Protein AF-0000000071049515 (afdb_homodimer)

pLDDT: mean 93.73, std 7.42, range [40.44, 98.94]

Secondary structure (DSSP, 8-state):
----HHHHHHHHHHHHHHHTT--GGG---B----STT-TT-SSTT--BSSTT--BSSTT---SB-GGG-BHHHHHHHHTT-HHHHHTT-------TT-EEEEEEES-EETTEEE-SBSEEEHHHHHHHHHHHHHTT--SEEEEEEESTTGGGGTTTTS-TTSSEEEEESS-TTS--EEE----SS-SS--EEHHHHHHHHHHHHHHHTT-TTTSBHHHHHHHHHHH--SS--EEEE-GGGGGSBTHHHHS-TT------SSTT-PPPP-S-EEGGGGGGHHHHHHHHH--SHHHHHHHHHHHHHHHHHHHHHHHHHHHHHHHHHHH-----SPPPHHHHHHHHHHHHHHHHHHS--TTT-THHHHHHHHHHHHHHTT--HHHHHHHHHHH--/---THHHHHHHHHHHHHHHTT--GGG---B----STT-TT-SSTT--BSSTT--BSSTT---SB-GGG-BHHHHHHHHTT-HHHHHTT-------TT-EEEEEEES-EETTEEE-SBSEEEHHHHHHHHHHHHHTT--SEEEEEEESTTGGGGTTTTS-TTSSEEEEESS-TTS--EEE----SS-SS--EEHHHHHHHHHHHHHHHTT-TTTSBHHHHHHHHHHH--SS--EEEE-GGGGGSBTHHHHS-TT------SSTT-PPPP-S-EEGGGGGGHHHHHHHHH--SHHHHHHHHHHHHHHHHHHHHHHHHHHHHHHHHHHH-----SPPPHHHHHHHHHHHHHHHHHHS--TTT-THHHHHHHHHHHHHHTT--HHHHHHHHHHH--

Organism: Fasciola hepatica (NCBI:txid6192)

Structure (mmCIF, N/CA/C/O backbone):
data_AF-0000000071049515-model_v1
#
loop_
_entity.id
_entity.type
_entity.pdbx_description
1 polymer Hemoglobinase
#
loop_
_atom_site.group_PDB
_atom_site.id
_atom_site.type_symbol
_atom_site.label_atom_id
_atom_site.label_alt_id
_atom_site.label_comp_id
_atom_site.label_asym_id
_atom_site.label_entity_id
_atom_site.label_seq_id
_atom_site.pdbx_PDB_ins_code
_atom_site.Cartn_x
_atom_site.Cartn_y
_atom_site.Cartn_z
_atom_site.occupancy
_atom_site.B_iso_or_equiv
_atom_site.auth_seq_id
_atom_site.auth_comp_id
_atom_site.auth_asym_id
_atom_site.auth_atom_id
_atom_site.pdbx_PDB_model_num
ATOM 1 N N . MET A 1 1 ? 13.758 -16.047 2.523 1 40.81 1 MET A N 1
ATOM 2 C CA . MET A 1 1 ? 13.539 -16.094 1.081 1 40.81 1 MET A CA 1
ATOM 3 C C . MET A 1 1 ? 12.07 -16.375 0.763 1 40.81 1 MET A C 1
ATOM 5 O O . MET A 1 1 ? 11.438 -17.203 1.412 1 40.81 1 MET A O 1
ATOM 9 N N . HIS A 1 2 ? 11.359 -15.305 0.376 1 54.94 2 HIS A N 1
ATOM 10 C CA . HIS A 1 2 ? 9.945 -15.43 0.019 1 54.94 2 HIS A CA 1
ATOM 11 C C . HIS A 1 2 ? 9.68 -16.719 -0.753 1 54.94 2 HIS A C 1
ATOM 13 O O . HIS A 1 2 ? 10.617 -17.391 -1.17 1 54.94 2 HIS A O 1
ATOM 19 N N . ILE A 1 3 ? 8.336 -16.969 -0.844 1 61 3 ILE A N 1
ATOM 20 C CA . ILE A 1 3 ? 7.637 -18.078 -1.508 1 61 3 ILE A CA 1
ATOM 21 C C . ILE A 1 3 ? 8.141 -18.203 -2.943 1 61 3 ILE A C 1
ATOM 23 O O . ILE A 1 3 ? 7.703 -17.469 -3.832 1 61 3 ILE A O 1
ATOM 27 N N . SER A 1 4 ? 9.266 -19.016 -3.012 1 67.56 4 SER A N 1
ATOM 28 C CA . SER A 1 4 ? 10.023 -19.25 -4.234 1 67.56 4 SER A CA 1
ATOM 29 C C . SER A 1 4 ? 9.227 -20.109 -5.219 1 67.56 4 SER A C 1
ATOM 31 O O . SER A 1 4 ? 9.453 -20.047 -6.43 1 67.56 4 SER A O 1
ATOM 33 N N . HIS A 1 5 ? 8.258 -20.719 -4.613 1 90.19 5 HIS A N 1
ATOM 34 C CA . HIS A 1 5 ? 7.684 -21.75 -5.477 1 90.19 5 HIS A CA 1
ATOM 35 C C . HIS A 1 5 ? 6.777 -21.141 -6.539 1 90.19 5 HIS A C 1
ATOM 37 O O . 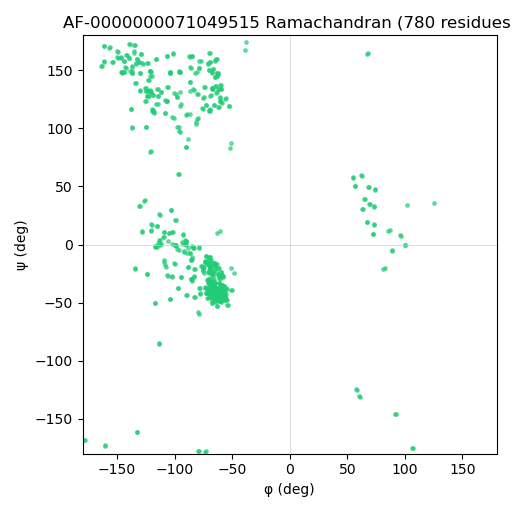HIS A 1 5 ? 6.578 -21.719 -7.605 1 90.19 5 HIS A O 1
ATOM 43 N N . PHE A 1 6 ? 6.332 -19.938 -6.371 1 93.81 6 PHE A N 1
ATOM 44 C CA . PHE A 1 6 ? 5.508 -19.281 -7.383 1 93.81 6 PHE A CA 1
ATOM 45 C C . PHE A 1 6 ? 6.328 -18.969 -8.625 1 93.81 6 PHE A C 1
ATOM 47 O O . PHE A 1 6 ? 5.867 -19.188 -9.75 1 93.81 6 PHE A O 1
ATOM 54 N N . GLN A 1 7 ? 7.527 -18.438 -8.391 1 95.75 7 GLN A N 1
ATOM 55 C CA . GLN A 1 7 ? 8.375 -18.109 -9.523 1 95.75 7 GLN A CA 1
ATOM 56 C C . GLN A 1 7 ? 8.828 -19.375 -10.258 1 95.75 7 GLN A C 1
ATOM 58 O O . GLN A 1 7 ? 8.906 -19.391 -11.484 1 95.75 7 GLN A O 1
ATOM 63 N N . ALA A 1 8 ? 9.055 -20.422 -9.5 1 97.12 8 ALA A N 1
ATOM 64 C CA . ALA A 1 8 ? 9.391 -21.703 -10.109 1 97.12 8 ALA A CA 1
ATOM 65 C C . ALA A 1 8 ? 8.234 -22.234 -10.945 1 97.12 8 ALA A C 1
ATOM 67 O O . ALA A 1 8 ? 8.445 -22.781 -12.031 1 97.12 8 ALA A O 1
ATOM 68 N N . ASP A 1 9 ? 7.082 -22.109 -10.406 1 97.88 9 ASP A N 1
ATOM 69 C CA . ASP A 1 9 ? 5.891 -22.547 -11.133 1 97.88 9 ASP A CA 1
ATOM 70 C C . ASP A 1 9 ? 5.777 -21.828 -12.477 1 97.88 9 ASP A C 1
ATOM 72 O O . ASP A 1 9 ? 5.539 -22.453 -13.5 1 97.88 9 ASP A O 1
ATOM 76 N N . VAL A 1 10 ? 5.961 -20.547 -12.477 1 98.25 10 VAL A N 1
ATOM 77 C CA . VAL A 1 10 ? 5.828 -19.75 -13.688 1 98.25 10 VAL A CA 1
ATOM 78 C C . VAL A 1 10 ? 6.93 -20.125 -14.68 1 98.25 10 VAL A C 1
ATOM 80 O O . VAL A 1 10 ? 6.676 -20.25 -15.883 1 98.25 10 VAL A O 1
ATOM 83 N N . CYS A 1 11 ? 8.102 -20.297 -14.18 1 98 11 CYS A N 1
ATOM 84 C CA . CYS A 1 11 ? 9.211 -20.688 -15.039 1 98 11 CYS A CA 1
ATOM 85 C C . CYS A 1 11 ? 8.961 -22.047 -15.664 1 98 11 CYS A C 1
ATOM 87 O O . CYS A 1 11 ? 9.234 -22.266 -16.844 1 98 11 CYS A O 1
ATOM 89 N N . HIS A 1 12 ? 8.469 -22.938 -14.859 1 97.62 12 HIS A N 1
ATOM 90 C CA . HIS A 1 12 ? 8.133 -24.266 -15.367 1 97.62 12 HIS A CA 1
ATOM 91 C C . HIS A 1 12 ? 7.062 -24.188 -16.453 1 97.62 12 HIS A C 1
ATOM 93 O O . HIS A 1 12 ? 7.176 -24.828 -17.484 1 97.62 12 HIS A O 1
ATOM 99 N N . ALA A 1 13 ? 6.078 -23.422 -16.219 1 98.25 13 ALA A N 1
ATOM 100 C CA . ALA A 1 13 ? 5.02 -23.234 -17.203 1 98.25 13 ALA A CA 1
ATOM 101 C C . ALA A 1 13 ? 5.582 -22.688 -18.516 1 98.25 13 ALA A C 1
ATOM 103 O O . ALA A 1 13 ? 5.164 -23.125 -19.594 1 98.25 13 ALA A O 1
ATOM 104 N N . TYR A 1 14 ? 6.508 -21.766 -18.422 1 98.12 14 TYR A N 1
ATOM 105 C CA . TYR A 1 14 ? 7.176 -21.219 -19.609 1 98.12 14 TYR A CA 1
ATOM 106 C C . TYR A 1 14 ? 7.805 -22.328 -20.438 1 98.12 14 TYR A C 1
ATOM 108 O O . TYR A 1 14 ? 7.629 -22.391 -21.656 1 98.12 14 TYR A O 1
ATOM 116 N N . HIS A 1 15 ? 8.5 -23.219 -19.812 1 96.75 15 HIS A N 1
ATOM 117 C CA . HIS A 1 15 ? 9.172 -24.312 -20.516 1 96.75 15 HIS A CA 1
ATOM 118 C C . HIS A 1 15 ? 8.172 -25.281 -21.125 1 96.75 15 HIS A C 1
ATOM 120 O O . HIS A 1 15 ? 8.398 -25.828 -22.203 1 96.75 15 HIS A O 1
ATOM 126 N N . VAL A 1 16 ? 7.098 -25.547 -20.359 1 96.12 16 VAL A N 1
ATOM 127 C CA . VAL A 1 16 ? 6.059 -26.422 -20.891 1 96.12 16 VAL A CA 1
ATOM 128 C C . VAL A 1 16 ? 5.543 -25.875 -22.219 1 96.12 16 VAL A C 1
ATOM 130 O O . VAL A 1 16 ? 5.434 -26.625 -23.203 1 96.12 16 VAL A O 1
ATOM 133 N N . LEU A 1 17 ? 5.277 -24.578 -22.281 1 96.69 17 LEU A N 1
ATOM 134 C CA . LEU A 1 17 ? 4.754 -23.953 -23.484 1 96.69 17 LEU A CA 1
ATOM 135 C C . LEU A 1 17 ? 5.812 -23.906 -24.578 1 96.69 17 LEU A C 1
ATOM 137 O O . LEU A 1 17 ? 5.512 -24.188 -25.75 1 96.69 17 LEU A O 1
ATOM 141 N N . ARG A 1 18 ? 7.027 -23.609 -24.203 1 95.56 18 ARG A N 1
ATOM 142 C CA . ARG A 1 18 ? 8.117 -23.547 -25.172 1 95.56 18 ARG A CA 1
ATOM 143 C C . ARG A 1 18 ? 8.367 -24.906 -25.812 1 95.56 18 ARG A C 1
ATOM 145 O O . ARG A 1 18 ? 8.539 -25 -27.031 1 95.56 18 ARG A O 1
ATOM 152 N N . GLU A 1 19 ? 8.336 -25.906 -25.016 1 93.44 19 GLU A N 1
ATOM 153 C CA . GLU A 1 19 ? 8.586 -27.266 -25.516 1 93.44 19 GLU A CA 1
ATOM 154 C C . GLU A 1 19 ? 7.465 -27.734 -26.438 1 93.44 19 GLU A C 1
ATOM 156 O O . GLU A 1 19 ? 7.664 -28.609 -27.266 1 93.44 19 GLU A O 1
ATOM 161 N N . ASN A 1 20 ? 6.348 -27.125 -26.266 1 94.06 20 ASN A N 1
ATOM 162 C CA . ASN A 1 20 ? 5.203 -27.453 -27.109 1 94.06 20 ASN A CA 1
ATOM 163 C C . ASN A 1 20 ? 5.125 -26.531 -28.328 1 94.06 20 ASN A C 1
ATOM 165 O O . ASN A 1 20 ? 4.086 -26.469 -29 1 94.06 20 ASN A O 1
ATOM 169 N N . GLY A 1 21 ? 6.184 -25.703 -28.562 1 93.38 21 GLY A N 1
ATOM 170 C CA . GLY A 1 21 ? 6.344 -25.031 -29.844 1 93.38 21 GLY A CA 1
ATOM 171 C C . GLY A 1 21 ? 5.879 -23.594 -29.828 1 93.38 21 GLY A C 1
ATOM 172 O O . GLY A 1 21 ? 5.934 -22.891 -30.844 1 93.38 21 GLY A O 1
ATOM 173 N N . ILE A 1 22 ? 5.402 -23.109 -28.75 1 95.56 22 ILE A N 1
ATOM 174 C CA . ILE A 1 22 ? 5.02 -21.703 -28.719 1 95.56 22 ILE A CA 1
ATOM 175 C C . ILE A 1 22 ? 6.27 -20.828 -28.703 1 95.56 22 ILE A C 1
ATOM 177 O O . ILE A 1 22 ? 7.121 -20.953 -27.828 1 95.56 22 ILE A O 1
ATOM 181 N N . PRO A 1 23 ? 6.441 -19.984 -29.672 1 94.81 23 PRO A N 1
ATOM 182 C CA . PRO A 1 23 ? 7.648 -19.156 -29.719 1 94.81 23 PRO A CA 1
ATOM 183 C C . PRO A 1 23 ? 7.711 -18.141 -28.578 1 94.81 23 PRO A C 1
ATOM 185 O O . PRO A 1 23 ? 6.672 -17.688 -28.094 1 94.81 23 PRO A O 1
ATOM 188 N N . PRO A 1 24 ? 8.898 -17.766 -28.156 1 95.69 24 PRO A N 1
ATOM 189 C CA . PRO A 1 24 ? 9.055 -16.844 -27.031 1 95.69 24 PRO A CA 1
ATOM 190 C C . PRO A 1 24 ? 8.375 -15.5 -27.266 1 95.69 24 PRO A C 1
ATOM 192 O O . PRO A 1 24 ? 7.922 -14.859 -26.312 1 95.69 24 PRO A O 1
ATOM 195 N N . GLU A 1 25 ? 8.227 -15.102 -28.547 1 95.56 25 GLU A N 1
ATOM 196 C CA . GLU A 1 25 ? 7.602 -13.82 -28.875 1 95.56 25 GLU A CA 1
ATOM 197 C C . GLU A 1 25 ? 6.109 -13.836 -28.562 1 95.56 25 GLU A C 1
ATOM 199 O O . GLU A 1 25 ? 5.488 -12.781 -28.422 1 95.56 25 GLU A O 1
ATOM 204 N N . ASN A 1 26 ? 5.566 -15.07 -28.453 1 96.62 26 ASN A N 1
ATOM 205 C CA . ASN A 1 26 ? 4.137 -15.195 -28.172 1 96.62 26 ASN A CA 1
ATOM 206 C C . ASN A 1 26 ? 3.875 -15.523 -26.703 1 96.62 26 ASN A C 1
ATOM 208 O O . ASN A 1 26 ? 2.781 -15.961 -26.359 1 96.62 26 ASN A O 1
ATOM 212 N N . ILE A 1 27 ? 4.883 -15.422 -25.891 1 98.06 27 ILE A N 1
ATOM 213 C CA . ILE A 1 27 ? 4.738 -15.617 -24.453 1 98.06 27 ILE A CA 1
ATOM 214 C C . ILE A 1 27 ? 5.125 -14.344 -23.703 1 98.06 27 ILE A C 1
ATOM 216 O O . ILE A 1 27 ? 6.148 -13.727 -24.016 1 98.06 27 ILE A O 1
ATOM 220 N N . ILE A 1 28 ? 4.305 -13.898 -22.859 1 98.69 28 ILE A N 1
ATOM 221 C CA . ILE A 1 28 ? 4.605 -12.781 -21.969 1 98.69 28 ILE A CA 1
ATOM 222 C C . ILE A 1 28 ? 4.789 -13.289 -20.531 1 98.69 28 ILE A C 1
ATOM 224 O O . ILE A 1 28 ? 3.838 -13.766 -19.922 1 98.69 28 ILE A O 1
ATOM 228 N N . THR A 1 29 ? 6.004 -13.18 -20.016 1 98.62 29 THR A N 1
ATOM 229 C CA . THR A 1 29 ? 6.34 -13.703 -18.703 1 98.62 29 THR A CA 1
ATOM 230 C C . THR A 1 29 ? 6.543 -12.57 -17.703 1 98.62 29 THR A C 1
ATOM 232 O O . THR A 1 29 ? 7.359 -11.68 -17.922 1 98.62 29 THR A O 1
ATOM 235 N N . MET A 1 30 ? 5.797 -12.633 -16.641 1 97.75 30 MET A N 1
ATOM 236 C CA . MET A 1 30 ? 5.922 -11.656 -15.555 1 97.75 30 MET A CA 1
ATOM 237 C C . MET A 1 30 ? 6.305 -12.344 -14.25 1 97.75 30 MET A C 1
ATOM 239 O O . MET A 1 30 ? 5.535 -13.141 -13.703 1 97.75 30 MET A O 1
ATOM 243 N N . ILE A 1 31 ? 7.461 -12.086 -13.695 1 96.44 31 ILE A N 1
ATOM 244 C CA . ILE A 1 31 ? 7.875 -12.578 -12.383 1 96.44 31 ILE A CA 1
ATOM 245 C C . ILE A 1 31 ? 8.711 -11.516 -11.672 1 96.44 31 ILE A C 1
ATOM 247 O O . ILE A 1 31 ? 9.43 -10.75 -12.32 1 96.44 31 ILE A O 1
ATOM 251 N N . TYR A 1 32 ? 8.633 -11.492 -10.414 1 92.5 32 TYR A N 1
ATOM 252 C CA . TYR A 1 32 ? 9.391 -10.5 -9.664 1 92.5 32 TYR A CA 1
ATOM 253 C C . TYR A 1 32 ? 10.891 -10.727 -9.812 1 92.5 32 TYR A C 1
ATOM 255 O O . TYR A 1 32 ? 11.68 -9.781 -9.797 1 92.5 32 TYR A O 1
ATOM 263 N N . ASP A 1 33 ? 11.391 -11.984 -9.812 1 93.25 33 ASP A N 1
ATOM 264 C CA . ASP A 1 33 ? 12.742 -12.406 -10.156 1 93.25 33 ASP A CA 1
ATOM 265 C C . ASP A 1 33 ? 13.727 -12.039 -9.055 1 93.25 33 ASP A C 1
ATOM 267 O O . ASP A 1 33 ? 14.789 -11.477 -9.32 1 93.25 33 ASP A O 1
ATOM 271 N N . ASP A 1 34 ? 13.375 -12.352 -7.848 1 88.44 34 ASP A N 1
ATOM 272 C CA . ASP A 1 34 ? 14.227 -12.016 -6.711 1 88.44 34 ASP A CA 1
ATOM 273 C C . ASP A 1 34 ? 14.781 -13.281 -6.051 1 88.44 34 ASP A C 1
ATOM 275 O O . ASP A 1 34 ? 15.523 -13.195 -5.07 1 88.44 34 ASP A O 1
ATOM 279 N N . ILE A 1 35 ? 14.508 -14.422 -6.586 1 91.62 35 ILE A N 1
ATOM 280 C CA . ILE A 1 35 ? 14.844 -15.648 -5.875 1 91.62 35 ILE A CA 1
ATOM 281 C C . ILE A 1 35 ? 16.094 -16.281 -6.496 1 91.62 35 ILE A C 1
ATOM 283 O O . ILE A 1 35 ? 17.031 -16.641 -5.785 1 91.62 35 ILE A O 1
ATOM 287 N N . ALA A 1 36 ? 16.141 -16.375 -7.785 1 92.62 36 ALA A N 1
ATOM 288 C CA . ALA A 1 36 ? 17.234 -17.078 -8.469 1 92.62 36 ALA A CA 1
ATOM 289 C C . ALA A 1 36 ? 18.578 -16.469 -8.117 1 92.62 36 ALA A C 1
ATOM 291 O O . ALA A 1 36 ? 19.562 -17.203 -7.902 1 92.62 36 ALA A O 1
ATOM 292 N N . LYS A 1 37 ? 18.641 -15.234 -7.953 1 87 37 LYS A N 1
ATOM 293 C CA . LYS A 1 37 ? 19.922 -14.562 -7.742 1 87 37 LYS A CA 1
ATOM 294 C C . LYS A 1 37 ? 20.062 -14.07 -6.305 1 87 37 LYS A C 1
ATOM 296 O O . LYS A 1 37 ? 20.969 -13.297 -5.992 1 87 37 LYS A O 1
ATOM 301 N N . ASN A 1 38 ? 19.156 -14.516 -5.516 1 87.12 38 ASN A N 1
ATOM 302 C CA . ASN A 1 38 ? 19.234 -14.172 -4.102 1 87.12 38 ASN A CA 1
ATOM 303 C C . ASN A 1 38 ? 20.469 -14.773 -3.445 1 87.12 38 ASN A C 1
ATOM 305 O O . ASN A 1 38 ? 20.844 -15.914 -3.738 1 87.12 38 ASN A O 1
ATOM 309 N N . THR A 1 39 ? 21.031 -14.016 -2.521 1 81.44 39 THR A N 1
ATOM 310 C CA . THR A 1 39 ? 22.281 -14.453 -1.883 1 81.44 39 THR A CA 1
ATOM 311 C C . THR A 1 39 ? 22.031 -15.664 -0.99 1 81.44 39 THR A C 1
ATOM 313 O O . THR A 1 39 ? 22.938 -16.438 -0.718 1 81.44 39 THR A O 1
ATOM 316 N N . GLU A 1 40 ? 20.828 -15.898 -0.577 1 81.94 40 GLU A N 1
ATOM 317 C CA . GLU A 1 40 ? 20.5 -17.016 0.308 1 81.94 40 GLU A CA 1
ATOM 318 C C . GLU A 1 40 ? 20.109 -18.25 -0.49 1 81.94 40 GLU A C 1
ATOM 320 O O . GLU A 1 40 ? 19.875 -19.328 0.085 1 81.94 40 GLU A O 1
ATOM 325 N N . ASN A 1 41 ? 20.016 -18.109 -1.799 1 89.19 41 ASN A N 1
ATOM 326 C CA . ASN A 1 41 ? 19.734 -19.266 -2.646 1 89.19 41 ASN A CA 1
ATOM 327 C C . ASN A 1 41 ? 20.922 -20.219 -2.693 1 89.19 41 ASN A C 1
ATOM 329 O O . ASN A 1 41 ? 22 -19.859 -3.191 1 89.19 41 ASN A O 1
ATOM 333 N N . PRO A 1 42 ? 20.75 -21.406 -2.193 1 91.69 42 PRO A N 1
ATOM 334 C CA . PRO A 1 42 ? 21.875 -22.344 -2.188 1 91.69 42 PRO A CA 1
ATOM 335 C C . PRO A 1 42 ? 22.312 -22.766 -3.592 1 91.69 42 PRO A C 1
ATOM 337 O O . PRO A 1 42 ? 23.391 -23.328 -3.771 1 91.69 42 PRO A O 1
ATOM 340 N N . PHE A 1 43 ? 21.484 -22.531 -4.594 1 94.75 43 PHE A N 1
ATOM 341 C CA . PHE A 1 43 ? 21.766 -22.781 -6 1 94.75 43 PHE A CA 1
ATOM 342 C C . PHE A 1 43 ? 21.672 -21.5 -6.82 1 94.75 43 PHE A C 1
ATOM 344 O O . PHE A 1 43 ? 20.672 -21.297 -7.52 1 94.75 43 PHE A O 1
ATOM 351 N N . PRO A 1 44 ? 22.75 -20.703 -6.77 1 92.94 44 PRO A N 1
ATOM 352 C CA . PRO A 1 44 ? 22.672 -19.406 -7.418 1 92.94 44 PRO A CA 1
ATOM 353 C C . PRO A 1 44 ? 22.312 -19.5 -8.898 1 92.94 44 PRO A C 1
ATOM 355 O O . PRO A 1 44 ? 22.922 -20.266 -9.641 1 92.94 44 PRO A O 1
ATOM 358 N N . GLY A 1 45 ? 21.281 -18.797 -9.234 1 94.75 45 GLY A N 1
ATOM 359 C CA . GLY A 1 45 ? 20.875 -18.688 -10.625 1 94.75 45 GLY A CA 1
ATOM 360 C C . GLY A 1 45 ? 19.953 -19.812 -11.07 1 94.75 45 GLY A C 1
ATOM 361 O O . GLY A 1 45 ? 19.719 -19.984 -12.266 1 94.75 45 GLY A O 1
ATOM 362 N N . LYS A 1 46 ? 19.469 -20.547 -10.125 1 96.62 46 LYS A N 1
ATOM 363 C CA . LYS A 1 46 ? 18.625 -21.688 -10.484 1 96.62 46 LYS A CA 1
ATOM 364 C C . LYS A 1 46 ? 17.344 -21.688 -9.664 1 96.62 46 LYS A C 1
ATOM 366 O O . LYS A 1 46 ? 17.281 -21.109 -8.578 1 96.62 46 LYS A O 1
ATOM 371 N N . LEU A 1 47 ? 16.344 -22.344 -10.195 1 96.5 47 LEU A N 1
ATOM 372 C CA . LEU A 1 47 ? 15.086 -22.641 -9.539 1 96.5 47 LEU A CA 1
ATOM 373 C C . LEU A 1 47 ? 14.656 -24.078 -9.828 1 96.5 47 LEU A C 1
ATOM 375 O O . LEU A 1 47 ? 14.906 -24.609 -10.914 1 96.5 47 LEU A O 1
ATOM 379 N N . PHE A 1 48 ? 14.023 -24.609 -8.875 1 96.19 48 PHE A N 1
ATOM 380 C CA . PHE A 1 48 ? 13.578 -25.984 -9.031 1 96.19 48 PHE A CA 1
ATOM 381 C C . PHE A 1 48 ? 12.094 -26.125 -8.68 1 96.19 48 PHE A C 1
ATOM 383 O O . PHE A 1 48 ? 11.594 -25.406 -7.809 1 96.19 48 PHE A O 1
ATOM 390 N N . ASN A 1 49 ? 11.492 -27.047 -9.375 1 96.38 49 ASN A N 1
ATOM 391 C CA . ASN A 1 49 ? 10.047 -27.172 -9.203 1 96.38 49 ASN A CA 1
ATOM 392 C C . ASN A 1 49 ? 9.68 -28.531 -8.617 1 96.38 49 ASN A C 1
ATOM 394 O O . ASN A 1 49 ? 8.5 -28.828 -8.398 1 96.38 49 ASN A O 1
ATOM 398 N N . ASP A 1 50 ? 10.641 -29.422 -8.375 1 95.88 50 ASP A N 1
ATOM 399 C CA . ASP A 1 50 ? 10.469 -30.688 -7.68 1 95.88 50 ASP A CA 1
ATOM 400 C C . ASP A 1 50 ? 11.805 -31.219 -7.164 1 95.88 50 ASP A C 1
ATOM 402 O O . ASP A 1 50 ? 12.82 -30.516 -7.215 1 95.88 50 ASP A O 1
ATOM 406 N N . TYR A 1 51 ? 11.836 -32.469 -6.605 1 95.81 51 TYR A N 1
ATOM 407 C CA . TYR A 1 51 ? 13.008 -33 -5.918 1 95.81 51 TYR A CA 1
ATOM 408 C C . TYR A 1 51 ? 14.055 -33.5 -6.914 1 95.81 51 TYR A C 1
ATOM 410 O O . TYR A 1 51 ? 15.18 -33.812 -6.527 1 95.81 51 TYR A O 1
ATOM 418 N N . GLN A 1 52 ? 13.773 -33.438 -8.195 1 94.44 52 GLN A N 1
ATOM 419 C CA . GLN A 1 52 ? 14.742 -33.844 -9.203 1 94.44 52 GLN A CA 1
ATOM 420 C C . GLN A 1 52 ? 15.727 -32.719 -9.5 1 94.44 52 GLN A C 1
ATOM 422 O O . GLN A 1 52 ? 16.781 -32.969 -10.094 1 94.44 52 GLN A O 1
ATOM 427 N N . HIS A 1 53 ? 15.367 -31.531 -9.203 1 94.69 53 HIS A N 1
ATOM 428 C CA . HIS A 1 53 ? 16.219 -30.359 -9.297 1 94.69 53 HIS A CA 1
ATOM 429 C C . HIS A 1 53 ? 16.594 -30.062 -10.742 1 94.69 53 HIS A C 1
ATOM 431 O O . HIS A 1 53 ? 17.766 -29.812 -11.047 1 94.69 53 HIS A O 1
ATOM 437 N N . LYS A 1 54 ? 15.68 -30.234 -11.602 1 95 54 LYS A N 1
ATOM 438 C CA . LYS A 1 54 ? 15.867 -29.688 -12.938 1 95 54 LYS A CA 1
ATOM 439 C C . LYS A 1 54 ? 15.672 -28.172 -12.938 1 95 54 LYS A C 1
ATOM 441 O O . LYS A 1 54 ? 14.633 -27.672 -12.492 1 95 54 LYS A O 1
ATOM 446 N N . ASP A 1 55 ? 16.625 -27.484 -13.43 1 96.69 55 ASP A N 1
ATOM 447 C CA . ASP A 1 55 ? 16.609 -26.016 -13.375 1 96.69 55 ASP A CA 1
ATOM 448 C C . ASP A 1 55 ? 15.523 -25.453 -14.289 1 96.69 55 ASP A C 1
ATOM 450 O O . ASP A 1 55 ? 15.641 -25.531 -15.516 1 96.69 55 ASP A O 1
ATOM 454 N N . VAL A 1 56 ? 14.547 -24.812 -13.695 1 97.12 56 VAL A N 1
ATOM 455 C CA . VAL A 1 56 ? 13.445 -24.281 -14.484 1 97.12 56 VAL A CA 1
ATOM 456 C C . VAL A 1 56 ? 13.68 -22.797 -14.766 1 97.12 56 VAL A C 1
ATOM 458 O O . VAL A 1 56 ? 12.898 -22.172 -15.484 1 97.12 56 VAL A O 1
ATOM 461 N N . TYR A 1 57 ? 14.719 -22.25 -14.219 1 97.25 57 TYR A N 1
ATOM 462 C CA . TYR A 1 57 ? 15.016 -20.844 -14.438 1 97.25 57 TYR A CA 1
ATOM 463 C C . TYR A 1 57 ? 15.805 -20.641 -15.719 1 97.25 57 TYR A C 1
ATOM 465 O O . TYR A 1 57 ? 15.664 -19.625 -16.391 1 97.25 57 TYR A O 1
ATOM 473 N N . ALA A 1 58 ? 16.594 -21.562 -16.094 1 97.06 58 ALA A N 1
ATOM 474 C CA . ALA A 1 58 ? 17.5 -21.453 -17.234 1 97.06 58 ALA A CA 1
ATOM 475 C C . ALA A 1 58 ? 16.719 -21.219 -18.531 1 97.06 58 ALA A C 1
ATOM 477 O O . ALA A 1 58 ? 15.797 -21.969 -18.859 1 97.06 58 ALA A O 1
ATOM 478 N N . GLY A 1 59 ? 17.062 -20.156 -19.188 1 96.75 59 GLY A N 1
ATOM 479 C CA . GLY A 1 59 ? 16.547 -19.938 -20.516 1 96.75 59 GLY A CA 1
ATOM 480 C C . GLY A 1 59 ? 15.219 -19.188 -20.531 1 96.75 59 GLY A C 1
ATOM 481 O O . GLY A 1 59 ? 14.703 -18.844 -21.594 1 96.75 59 GLY A O 1
ATOM 482 N N . VAL A 1 60 ? 14.625 -18.906 -19.406 1 97.88 60 VAL A N 1
ATOM 483 C CA . VAL A 1 60 ? 13.344 -18.203 -19.359 1 97.88 60 VAL A CA 1
ATOM 484 C C . VAL A 1 60 ? 13.531 -16.766 -19.812 1 97.88 60 VAL A C 1
ATOM 486 O O . VAL A 1 60 ? 14.445 -16.078 -19.344 1 97.88 60 VAL A O 1
ATOM 489 N N . LYS A 1 61 ? 12.727 -16.344 -20.734 1 97.88 61 LYS A N 1
ATOM 490 C CA . LYS A 1 61 ? 12.68 -14.93 -21.125 1 97.88 61 LYS A CA 1
ATOM 491 C C . LYS A 1 61 ? 11.656 -14.164 -20.297 1 97.88 61 LYS A C 1
ATOM 493 O O . LYS A 1 61 ? 10.445 -14.359 -20.453 1 97.88 61 LYS A O 1
ATOM 498 N N . ILE A 1 62 ? 12.18 -13.289 -19.469 1 97.62 62 ILE A N 1
ATOM 499 C CA . ILE A 1 62 ? 11.305 -12.531 -18.578 1 97.62 62 ILE A CA 1
ATOM 500 C C . ILE A 1 62 ? 11.008 -11.156 -19.172 1 97.62 62 ILE A C 1
ATOM 502 O O . ILE A 1 62 ? 11.93 -10.391 -19.469 1 97.62 62 ILE A O 1
ATOM 506 N N . ASP A 1 63 ? 9.758 -10.828 -19.281 1 98.19 63 ASP A N 1
ATOM 507 C CA . ASP A 1 63 ? 9.344 -9.594 -19.938 1 98.19 63 ASP A CA 1
ATOM 508 C C . ASP A 1 63 ? 9.094 -8.484 -18.922 1 98.19 63 ASP A C 1
ATOM 510 O O . ASP A 1 63 ? 9.289 -7.305 -19.203 1 98.19 63 ASP A O 1
ATOM 514 N N . TYR A 1 64 ? 8.562 -8.844 -17.844 1 97 64 TYR A N 1
ATOM 515 C CA . TYR A 1 64 ? 8.32 -7.914 -16.75 1 97 64 TYR A CA 1
ATOM 516 C C . TYR A 1 64 ? 8.961 -8.406 -15.461 1 97 64 TYR A C 1
ATOM 518 O O . TYR A 1 64 ? 8.781 -9.562 -15.07 1 97 64 TYR A O 1
ATOM 526 N N . ARG A 1 65 ? 9.703 -7.512 -14.734 1 93.62 65 ARG A N 1
ATOM 527 C CA . ARG A 1 65 ? 10.438 -7.855 -13.523 1 93.62 65 ARG A CA 1
ATOM 528 C C . ARG A 1 65 ? 10.188 -6.824 -12.422 1 93.62 65 ARG A C 1
ATOM 530 O O . ARG A 1 65 ? 9.758 -5.703 -12.703 1 93.62 65 ARG A O 1
ATOM 537 N N . GLY A 1 66 ? 10.367 -7.25 -11.25 1 89.69 66 GLY A N 1
ATOM 538 C CA . GLY A 1 66 ? 10.422 -6.336 -10.117 1 89.69 66 GLY A CA 1
ATOM 539 C C . GLY A 1 66 ? 9.172 -5.492 -9.969 1 89.69 66 GLY A C 1
ATOM 540 O O . GLY A 1 66 ? 8.055 -6.02 -9.961 1 89.69 66 GLY A O 1
ATOM 541 N N . GLU A 1 67 ? 9.383 -4.195 -9.945 1 86.56 67 GLU A N 1
ATOM 542 C CA . GLU A 1 67 ? 8.32 -3.236 -9.648 1 86.56 67 GLU A CA 1
ATOM 543 C C . GLU A 1 67 ? 7.297 -3.178 -10.773 1 86.56 67 GLU A C 1
ATOM 545 O O . GLU A 1 67 ? 6.199 -2.646 -10.602 1 86.56 67 GLU A O 1
ATOM 550 N N . ASN A 1 68 ? 7.613 -3.771 -11.859 1 91.69 68 ASN A N 1
ATOM 551 C CA . ASN A 1 68 ? 6.711 -3.752 -13.008 1 91.69 68 ASN A CA 1
ATOM 552 C C . ASN A 1 68 ? 5.688 -4.883 -12.938 1 91.69 68 ASN A C 1
ATOM 554 O O . ASN A 1 68 ? 4.758 -4.934 -13.734 1 91.69 68 ASN A O 1
ATOM 558 N N . VAL A 1 69 ? 5.863 -5.734 -11.992 1 95.25 69 VAL A N 1
ATOM 559 C CA . VAL A 1 69 ? 4.914 -6.832 -11.844 1 95.25 69 VAL A CA 1
ATOM 560 C C . VAL A 1 69 ? 3.783 -6.414 -10.906 1 95.25 69 VAL A C 1
ATOM 562 O O . VAL A 1 69 ? 3.797 -6.746 -9.719 1 95.25 69 VAL A O 1
ATOM 565 N N . THR A 1 70 ? 2.805 -5.742 -11.484 1 95.31 70 THR A N 1
ATOM 566 C CA . THR A 1 70 ? 1.655 -5.242 -10.734 1 95.31 70 THR A CA 1
ATOM 567 C C . THR A 1 70 ? 0.351 -5.66 -11.406 1 95.31 70 THR A C 1
ATOM 569 O O . THR A 1 70 ? 0.344 -6.031 -12.586 1 95.31 70 THR A O 1
ATOM 572 N N . ALA A 1 71 ? -0.705 -5.531 -10.617 1 96.56 71 ALA A N 1
ATOM 573 C CA . ALA A 1 71 ? -2.031 -5.824 -11.156 1 96.56 71 ALA A CA 1
ATOM 574 C C . ALA A 1 71 ? -2.381 -4.875 -12.297 1 96.56 71 ALA A C 1
ATOM 576 O O . ALA A 1 71 ? -2.934 -5.297 -13.32 1 96.56 71 ALA A O 1
ATOM 577 N N . ASP A 1 72 ? -2.027 -3.609 -12.117 1 95.62 72 ASP A N 1
ATOM 578 C CA . ASP A 1 72 ? -2.328 -2.613 -13.141 1 95.62 72 ASP A CA 1
ATOM 579 C C . ASP A 1 72 ? -1.613 -2.941 -14.445 1 95.62 72 ASP A C 1
ATOM 581 O O . ASP A 1 72 ? -2.223 -2.908 -15.523 1 95.62 72 ASP A O 1
ATOM 585 N N . VAL A 1 73 ? -0.345 -3.229 -14.352 1 97.44 73 VAL A N 1
ATOM 586 C CA . VAL A 1 73 ? 0.43 -3.559 -15.539 1 97.44 73 VAL A CA 1
ATOM 587 C C . VAL A 1 73 ? -0.14 -4.812 -16.203 1 97.44 73 VAL A C 1
ATOM 589 O O . VAL A 1 73 ? -0.263 -4.879 -17.422 1 97.44 73 VAL A O 1
ATOM 592 N N . PHE A 1 74 ? -0.52 -5.777 -15.43 1 98.38 74 PHE A N 1
ATOM 593 C CA . PHE A 1 74 ? -1.083 -7.023 -15.938 1 98.38 74 PHE A CA 1
ATOM 594 C C . PHE A 1 74 ? -2.35 -6.754 -1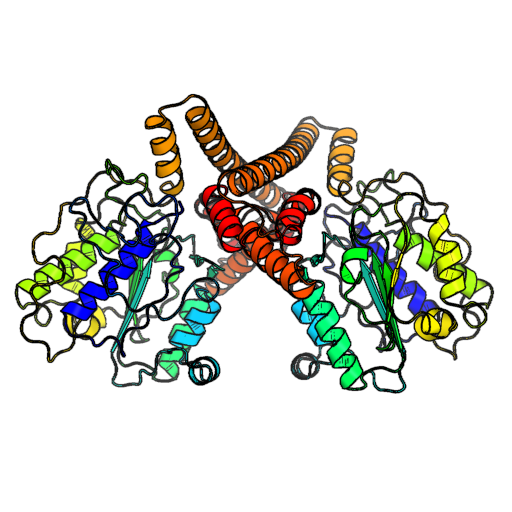6.734 1 98.38 74 PHE A C 1
ATOM 596 O O . PHE A 1 74 ? -2.506 -7.266 -17.844 1 98.38 74 PHE A O 1
ATOM 603 N N . LEU A 1 75 ? -3.229 -5.945 -16.172 1 98.38 75 LEU A N 1
ATOM 604 C CA 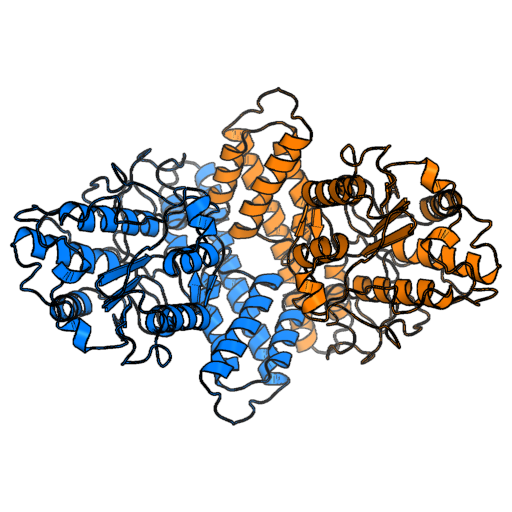. LEU A 1 75 ? -4.473 -5.625 -16.875 1 98.38 75 LEU A CA 1
ATOM 605 C C . LEU A 1 75 ? -4.195 -4.859 -18.156 1 98.38 75 LEU A C 1
ATOM 607 O O . LEU A 1 75 ? -4.84 -5.098 -19.188 1 98.38 75 LEU A O 1
ATOM 611 N N . ARG A 1 76 ? -3.234 -3.953 -18.109 1 97.94 76 ARG A N 1
ATOM 612 C CA . ARG A 1 76 ? -2.846 -3.201 -19.297 1 97.94 76 ARG A CA 1
ATOM 613 C C . ARG A 1 76 ? -2.266 -4.125 -20.359 1 97.94 76 ARG A C 1
ATOM 615 O O . ARG A 1 76 ? -2.51 -3.934 -21.562 1 97.94 76 ARG A O 1
ATOM 622 N N . VAL A 1 77 ? -1.493 -5.074 -19.906 1 98.5 77 VAL A N 1
ATOM 623 C CA . VAL A 1 77 ? -0.931 -6.066 -20.812 1 98.5 77 VAL A CA 1
ATOM 624 C C . VAL A 1 77 ? -2.057 -6.848 -21.484 1 98.5 77 VAL A C 1
ATOM 626 O O . VAL A 1 77 ? -2.053 -7.027 -22.719 1 98.5 77 VAL A O 1
ATOM 629 N N . LEU A 1 78 ? -3.037 -7.293 -20.734 1 98.38 78 LEU A N 1
ATOM 630 C CA . LEU A 1 78 ? -4.164 -8.055 -21.25 1 98.38 78 LEU A CA 1
ATOM 631 C C . LEU A 1 78 ? -4.934 -7.246 -22.297 1 98.38 78 LEU A C 1
ATOM 633 O O . LEU A 1 78 ? -5.391 -7.793 -23.297 1 98.38 78 LEU A O 1
ATOM 637 N N . GLU A 1 79 ? -4.992 -5.977 -22.078 1 97.69 79 GLU A N 1
ATOM 638 C CA . GLU A 1 79 ? -5.809 -5.113 -22.922 1 97.69 79 GLU A CA 1
ATOM 639 C C . GLU A 1 79 ? -4.996 -4.574 -24.094 1 97.69 79 GLU A C 1
ATOM 641 O O . GLU A 1 79 ? -5.516 -3.824 -24.922 1 97.69 79 GLU A O 1
ATOM 646 N N . GLY A 1 80 ? -3.777 -4.918 -24.203 1 97.69 80 GLY A N 1
ATOM 647 C CA . GLY A 1 80 ? -2.955 -4.445 -25.297 1 97.69 80 GLY A CA 1
ATOM 648 C C . GLY A 1 80 ? -2.672 -2.957 -25.234 1 97.69 80 GLY A C 1
ATOM 649 O O . GLY A 1 80 ? -2.789 -2.256 -26.25 1 97.69 80 GLY A O 1
ATOM 650 N N . ASP A 1 81 ? -2.244 -2.512 -24.078 1 97.25 81 ASP A N 1
ATOM 651 C CA . ASP A 1 81 ? -2.029 -1.089 -23.828 1 97.25 81 ASP A CA 1
ATOM 652 C C . ASP A 1 81 ? -0.98 -0.517 -24.781 1 97.25 81 ASP A C 1
ATOM 654 O O . ASP A 1 81 ? 0.157 -0.992 -24.812 1 97.25 81 ASP A O 1
ATOM 658 N N . ARG A 1 82 ? -1.282 0.599 -25.547 1 95.25 82 ARG A N 1
ATOM 659 C CA . ARG A 1 82 ? -0.434 1.19 -26.578 1 95.25 82 ARG A CA 1
ATOM 660 C C . ARG A 1 82 ? 0.776 1.882 -25.953 1 95.25 82 ARG A C 1
ATOM 662 O O . ARG A 1 82 ? 1.877 1.83 -26.516 1 95.25 82 ARG A O 1
ATOM 669 N N . LYS A 1 83 ? 0.572 2.48 -24.859 1 94.25 83 LYS A N 1
ATOM 670 C CA . LYS A 1 83 ? 1.671 3.197 -24.219 1 94.25 83 LYS A CA 1
ATOM 671 C C . LYS A 1 83 ? 2.754 2.232 -23.75 1 94.25 83 LYS A C 1
ATOM 673 O O . LYS A 1 83 ? 3.945 2.539 -23.828 1 94.25 83 LYS A O 1
ATOM 678 N N . LEU A 1 84 ? 2.275 1.13 -23.172 1 95.69 84 LEU A N 1
ATOM 679 C CA . LEU A 1 84 ? 3.223 0.098 -22.766 1 95.69 84 LEU A CA 1
ATOM 680 C C . LEU A 1 84 ? 3.99 -0.441 -23.969 1 95.69 84 LEU A C 1
ATOM 682 O O . LEU A 1 84 ? 5.207 -0.613 -23.906 1 95.69 84 LEU A O 1
ATOM 686 N N . LYS A 1 85 ? 3.273 -0.638 -25.016 1 95.81 85 LYS A N 1
ATOM 687 C CA . LYS A 1 85 ? 3.887 -1.145 -26.25 1 95.81 85 LYS A CA 1
ATOM 688 C C . LYS A 1 85 ? 4.902 -0.15 -26.797 1 95.81 85 LYS A C 1
ATOM 690 O O . LYS A 1 85 ? 6.004 -0.535 -27.188 1 95.81 85 LYS A O 1
ATOM 695 N N . GLU A 1 86 ? 4.559 1.086 -26.781 1 96.25 86 GLU A N 1
ATOM 696 C CA . GLU A 1 86 ? 5.426 2.141 -27.297 1 96.25 86 GLU A CA 1
ATOM 697 C C . GLU A 1 86 ? 6.688 2.283 -26.438 1 96.25 86 GLU A C 1
ATOM 699 O O . GLU A 1 86 ? 7.727 2.721 -26.938 1 96.25 86 GLU A O 1
ATOM 704 N N . SER A 1 87 ? 6.59 1.862 -25.234 1 94.62 87 SER A N 1
ATOM 705 C CA . SER A 1 87 ? 7.742 1.939 -24.344 1 94.62 87 SER A CA 1
ATOM 706 C C . SER A 1 87 ? 8.664 0.736 -24.516 1 94.62 87 SER A C 1
ATOM 708 O O . SER A 1 87 ? 9.656 0.599 -23.812 1 94.62 87 SER A O 1
ATOM 710 N N . GLY A 1 88 ? 8.281 -0.191 -25.406 1 94.06 88 GLY A N 1
ATOM 711 C CA . GLY A 1 88 ? 9.133 -1.323 -25.734 1 94.06 88 GLY A CA 1
ATOM 712 C C . GLY A 1 88 ? 8.797 -2.572 -24.938 1 94.06 88 GLY A C 1
ATOM 713 O O . GLY A 1 88 ? 9.516 -3.57 -25.016 1 94.06 88 GLY A O 1
ATOM 714 N N . LEU A 1 89 ? 7.691 -2.516 -24.188 1 96 89 LEU A N 1
ATOM 715 C CA . LEU A 1 89 ? 7.277 -3.662 -23.391 1 96 89 LEU A CA 1
ATOM 716 C C . LEU A 1 89 ? 6.254 -4.508 -24.141 1 96 89 LEU A C 1
ATOM 718 O O . LEU A 1 89 ? 5.465 -3.982 -24.922 1 96 89 LEU A O 1
ATOM 722 N N . LYS A 1 90 ? 6.27 -5.758 -23.906 1 97.25 90 LYS A N 1
ATOM 723 C CA . LYS A 1 90 ? 5.367 -6.684 -24.578 1 97.25 90 LYS A CA 1
ATOM 724 C C . LYS A 1 90 ? 3.945 -6.559 -24.031 1 97.25 90 LYS A C 1
ATOM 726 O O . LYS A 1 90 ? 3.746 -6.43 -22.828 1 97.25 90 LYS A O 1
ATOM 731 N N . VAL A 1 91 ? 3.039 -6.547 -24.906 1 98.31 91 VAL A N 1
ATOM 732 C CA . VAL A 1 91 ? 1.627 -6.586 -24.531 1 98.31 91 VAL A CA 1
ATOM 733 C C . VAL A 1 91 ? 0.899 -7.629 -25.375 1 98.31 91 VAL A C 1
ATOM 735 O O . VAL A 1 91 ? 1.432 -8.109 -26.391 1 98.31 91 VAL A O 1
ATOM 738 N N . LEU A 1 92 ? -0.271 -8.078 -24.875 1 98.31 92 LEU A N 1
ATOM 739 C CA . LEU A 1 92 ? -1.09 -9.008 -25.641 1 98.31 92 LEU A CA 1
ATOM 740 C C . LEU A 1 92 ? -1.626 -8.352 -26.906 1 98.31 92 LEU A C 1
ATOM 742 O O . LEU A 1 92 ? -2.273 -7.305 -26.844 1 98.31 92 LEU A O 1
ATOM 746 N N . GLU A 1 93 ? -1.32 -8.859 -28.078 1 96.81 93 GLU A N 1
ATOM 747 C CA . GLU A 1 93 ? -1.756 -8.305 -29.359 1 96.81 93 GLU A CA 1
ATOM 748 C C . GLU A 1 93 ? -2.719 -9.258 -30.062 1 96.81 93 GLU A C 1
ATOM 750 O O . GLU A 1 93 ? -2.828 -9.234 -31.297 1 96.81 93 GLU A O 1
ATOM 755 N N . SER A 1 94 ? -3.389 -10.055 -29.281 1 96.94 94 SER A N 1
ATOM 756 C CA . SER A 1 94 ? -4.312 -11.047 -29.828 1 96.94 94 SER A CA 1
ATOM 757 C C . SER A 1 94 ? -5.547 -10.375 -30.438 1 96.94 94 SER A C 1
ATOM 759 O O . SER A 1 94 ? -5.859 -9.227 -30.109 1 96.94 94 SER A O 1
ATOM 761 N N . GLY A 1 95 ? -6.191 -11.086 -31.344 1 97.19 95 GLY A N 1
ATOM 762 C CA . GLY A 1 95 ? -7.43 -10.664 -31.984 1 97.19 95 GLY A CA 1
ATOM 763 C C . GLY A 1 95 ? -8.492 -11.742 -32 1 97.19 95 GLY A C 1
ATOM 764 O O . GLY A 1 95 ? -8.398 -12.727 -31.266 1 97.19 95 GLY A O 1
ATOM 765 N N . PRO A 1 96 ? -9.469 -11.57 -32.875 1 97.5 96 PRO A N 1
ATOM 766 C CA . PRO A 1 96 ? -10.656 -12.422 -32.844 1 97.5 96 PRO A CA 1
ATOM 767 C C . PRO A 1 96 ? -10.375 -13.852 -33.312 1 97.5 96 PRO A C 1
ATOM 769 O O . PRO A 1 96 ? -11.195 -14.742 -33.094 1 97.5 96 PRO A O 1
ATOM 772 N N . ASP A 1 97 ? -9.211 -14.102 -33.875 1 97.06 97 ASP A N 1
ATOM 773 C CA . ASP A 1 97 ? -8.906 -15.438 -34.375 1 97.06 97 ASP A CA 1
ATOM 774 C C . ASP A 1 97 ? -7.848 -16.109 -33.5 1 97.06 97 ASP A C 1
ATOM 776 O O . ASP A 1 97 ? -7.383 -17.203 -33.844 1 97.06 97 ASP A O 1
ATOM 780 N N . ASP A 1 98 ? -7.484 -15.469 -32.406 1 97.06 98 ASP A N 1
ATOM 781 C CA . ASP A 1 98 ? -6.402 -15.969 -31.562 1 97.06 98 ASP A CA 1
ATOM 782 C C . ASP A 1 98 ? -6.945 -16.578 -30.281 1 97.06 98 ASP A C 1
ATOM 784 O O . ASP A 1 98 ? -7.863 -16.031 -29.656 1 97.06 98 ASP A O 1
ATOM 788 N N . ASN A 1 99 ? -6.395 -17.75 -29.938 1 97.5 99 ASN A N 1
ATOM 789 C CA . ASN A 1 99 ? -6.633 -18.312 -28.609 1 97.5 99 ASN A CA 1
ATOM 790 C C . ASN A 1 99 ? -5.617 -17.781 -27.594 1 97.5 99 ASN A C 1
ATOM 792 O O . ASN A 1 99 ? -4.441 -17.625 -27.922 1 97.5 99 ASN A O 1
ATOM 796 N N . VAL A 1 100 ? -6.051 -17.484 -26.391 1 98.44 100 VAL A N 1
ATOM 797 C CA . VAL A 1 100 ? -5.191 -16.922 -25.359 1 98.44 100 VAL A CA 1
ATOM 798 C C . VAL A 1 100 ? -5.191 -17.828 -24.141 1 98.44 100 VAL A C 1
ATOM 800 O O . VAL A 1 100 ? -6.242 -18.328 -23.719 1 98.44 100 VAL A O 1
ATOM 803 N N . PHE A 1 101 ? -4.035 -18.141 -23.609 1 98.75 101 PHE A N 1
ATOM 804 C CA . PHE A 1 101 ? -3.857 -18.891 -22.375 1 98.75 101 PHE A CA 1
ATOM 805 C C . PHE A 1 101 ? -3.205 -18.016 -21.297 1 98.75 101 PHE A C 1
ATOM 807 O O . PHE A 1 101 ? -2.121 -17.469 -21.516 1 98.75 101 PHE A O 1
ATOM 814 N N . VAL A 1 102 ? -3.896 -17.844 -20.156 1 98.88 102 VAL A N 1
ATOM 815 C CA . VAL A 1 102 ? -3.373 -17.078 -19.031 1 98.88 102 VAL A CA 1
ATOM 816 C C . VAL A 1 102 ? -3.15 -17.984 -17.828 1 98.88 102 VAL A C 1
ATOM 818 O O . VAL A 1 102 ? -4.047 -18.75 -17.438 1 98.88 102 VAL A O 1
ATOM 821 N N . TYR A 1 103 ? -1.979 -17.922 -17.297 1 98.75 103 TYR A N 1
ATOM 822 C CA . TYR A 1 103 ? -1.639 -18.672 -16.094 1 98.75 103 TYR A CA 1
ATOM 823 C C . TYR A 1 103 ? -1.116 -17.734 -15.008 1 98.75 103 TYR A C 1
ATOM 825 O O . TYR A 1 103 ? -0.229 -16.922 -15.258 1 98.75 103 TYR A O 1
ATOM 833 N N . PHE A 1 104 ? -1.715 -17.828 -13.812 1 98.5 104 PHE A N 1
ATOM 834 C CA . PHE A 1 104 ? -1.335 -17 -12.672 1 98.5 104 PHE A CA 1
ATOM 835 C C . PHE A 1 104 ? -0.998 -17.875 -11.461 1 98.5 104 PHE A C 1
ATOM 837 O O . PHE A 1 104 ? -1.704 -18.844 -11.172 1 98.5 104 PHE A O 1
ATOM 844 N N . SER A 1 105 ? 0.075 -17.531 -10.836 1 97.25 105 SER A N 1
ATOM 845 C CA . SER A 1 105 ? 0.453 -18.234 -9.609 1 97.25 105 SER A CA 1
ATOM 846 C C . SER A 1 105 ? 0.952 -17.25 -8.547 1 97.25 105 SER A C 1
ATOM 848 O O . SER A 1 105 ? 1.944 -16.547 -8.766 1 97.25 105 SER A O 1
ATOM 850 N N . ASP A 1 106 ? 0.286 -17.141 -7.453 1 95.12 106 ASP A N 1
ATOM 851 C CA . ASP A 1 106 ? 0.667 -16.328 -6.297 1 95.12 106 ASP A CA 1
ATOM 852 C C . ASP A 1 106 ? -0.35 -16.469 -5.164 1 95.12 106 ASP A C 1
ATOM 854 O O . ASP A 1 106 ? -1.178 -17.391 -5.184 1 95.12 106 ASP A O 1
ATOM 858 N N . HIS A 1 107 ? -0.271 -15.648 -4.188 1 93.31 107 HIS A N 1
ATOM 859 C CA . HIS A 1 107 ? -1.213 -15.656 -3.072 1 93.31 107 HIS A CA 1
ATOM 860 C C . HIS A 1 107 ? -2.586 -15.156 -3.51 1 93.31 107 HIS A C 1
ATOM 862 O O . HIS A 1 107 ? -2.709 -14.477 -4.531 1 93.31 107 HIS A O 1
ATOM 868 N N . GLY A 1 108 ? -3.553 -15.602 -2.746 1 96.19 108 GLY A N 1
ATOM 869 C CA . GLY A 1 108 ? -4.918 -15.148 -2.955 1 96.19 108 GLY A CA 1
ATOM 870 C C . GLY A 1 108 ? -5.719 -15.047 -1.669 1 96.19 108 GLY A C 1
ATOM 871 O O . GLY A 1 108 ? -5.297 -15.555 -0.628 1 96.19 108 GLY A O 1
ATOM 872 N N . ALA A 1 109 ? -6.734 -14.328 -1.731 1 97.56 109 ALA A N 1
ATOM 873 C CA . ALA A 1 109 ? -7.762 -14.172 -0.705 1 97.56 109 ALA A CA 1
ATOM 874 C C . ALA A 1 109 ? -9.156 -14.133 -1.325 1 97.56 109 ALA A C 1
ATOM 876 O O . ALA A 1 109 ? -9.305 -14.234 -2.545 1 97.56 109 ALA A O 1
ATOM 877 N N . PRO A 1 110 ? -10.195 -14.141 -0.502 1 97.5 110 PRO A N 1
ATOM 878 C CA . PRO A 1 110 ? -11.523 -14.055 -1.124 1 97.5 110 PRO A CA 1
ATOM 879 C C . PRO A 1 110 ? -11.648 -12.867 -2.074 1 97.5 110 PRO A C 1
ATOM 881 O O . PRO A 1 110 ? -11.461 -11.719 -1.66 1 97.5 110 PRO A O 1
ATOM 884 N N . ASN A 1 111 ? -11.914 -13.164 -3.332 1 98.12 111 ASN A N 1
ATOM 885 C CA . ASN A 1 111 ? -12.297 -12.188 -4.352 1 98.12 111 ASN A CA 1
ATOM 886 C C . ASN A 1 111 ? -11.109 -11.336 -4.781 1 98.12 111 ASN A C 1
ATOM 888 O O . ASN A 1 111 ? -11.281 -10.219 -5.273 1 98.12 111 ASN A O 1
ATOM 892 N N . LEU A 1 112 ? -9.906 -11.812 -4.465 1 98.31 112 LEU A N 1
ATOM 893 C CA . LEU A 1 112 ? -8.734 -11.102 -4.98 1 98.31 112 LEU A CA 1
ATOM 894 C C . LEU A 1 112 ? -7.543 -12.047 -5.102 1 98.31 112 LEU A C 1
ATOM 896 O O . LEU A 1 112 ? -7.523 -13.109 -4.48 1 98.31 112 LEU A O 1
ATOM 900 N N . ILE A 1 113 ? -6.625 -11.68 -5.941 1 97.81 113 ILE A N 1
ATOM 901 C CA . ILE A 1 113 ? -5.312 -12.32 -6.008 1 97.81 113 ILE A CA 1
ATOM 902 C C . ILE A 1 113 ? -4.219 -11.273 -5.82 1 97.81 113 ILE A C 1
ATOM 904 O O . ILE A 1 113 ? -4.438 -10.086 -6.078 1 97.81 113 ILE A O 1
ATOM 908 N N . GLU A 1 114 ? -3.123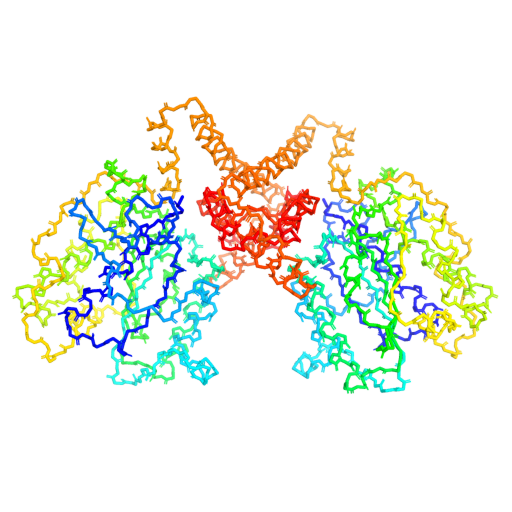 -11.75 -5.395 1 95.06 114 GLU A N 1
ATOM 909 C CA . GLU A 1 114 ? -2.059 -10.836 -4.988 1 95.06 114 GLU A CA 1
ATOM 910 C C . GLU A 1 114 ? -0.957 -10.773 -6.043 1 95.06 114 GLU A C 1
ATOM 912 O O . GLU A 1 114 ? -0.697 -11.758 -6.738 1 95.06 114 GLU A O 1
ATOM 917 N N . PHE A 1 115 ? -0.358 -9.648 -6.172 1 94.75 115 PHE A N 1
ATOM 918 C CA . PHE A 1 115 ? 0.876 -9.406 -6.91 1 94.75 115 PHE A CA 1
ATOM 919 C C . PHE A 1 115 ? 1.987 -8.953 -5.969 1 94.75 115 PHE A C 1
ATOM 921 O O . PHE A 1 115 ? 1.722 -8.539 -4.836 1 94.75 115 PHE A O 1
ATOM 928 N N . PRO A 1 116 ? 3.211 -9.125 -6.48 1 88.38 116 PRO A N 1
ATOM 929 C CA . PRO A 1 116 ? 4.285 -8.617 -5.629 1 88.38 116 PRO A CA 1
ATOM 930 C C . 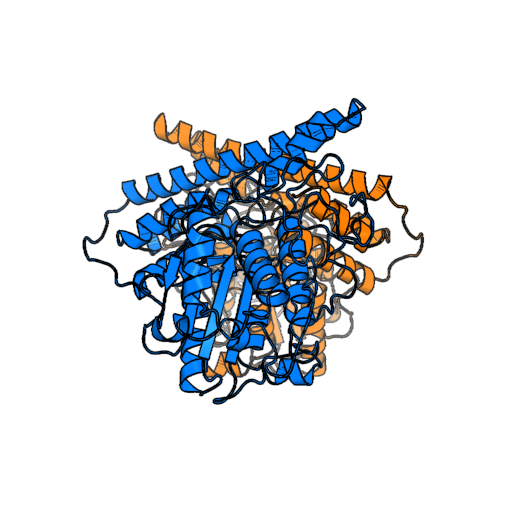PRO A 1 116 ? 4.047 -7.176 -5.18 1 88.38 116 PRO A C 1
ATOM 932 O O . PRO A 1 116 ? 4.332 -6.828 -4.031 1 88.38 116 PRO A O 1
ATOM 935 N N . ASN A 1 117 ? 3.547 -6.438 -6.086 1 84.44 117 ASN A N 1
ATOM 936 C CA . ASN A 1 117 ? 3.121 -5.074 -5.785 1 84.44 117 ASN A CA 1
ATOM 937 C C . ASN A 1 117 ? 1.666 -4.84 -6.18 1 84.44 117 ASN A C 1
ATOM 939 O O . ASN A 1 117 ? 1.345 -4.781 -7.371 1 84.44 117 ASN A O 1
ATOM 943 N N . GLY A 1 118 ? 0.855 -4.887 -5.129 1 88.5 118 GLY A N 1
ATOM 944 C CA . GLY A 1 118 ? -0.542 -4.594 -5.406 1 88.5 118 GLY A CA 1
ATOM 945 C C . GLY A 1 118 ? -1.429 -5.824 -5.367 1 88.5 118 GLY A C 1
ATOM 946 O O . GLY A 1 118 ? -0.991 -6.898 -4.949 1 88.5 118 GLY A O 1
ATOM 947 N N . LEU A 1 119 ? -2.744 -5.621 -5.723 1 95.12 119 LEU A N 1
ATOM 948 C CA . LEU A 1 119 ? -3.756 -6.668 -5.719 1 95.12 119 LEU A CA 1
ATOM 949 C C . LEU A 1 119 ? -4.707 -6.516 -6.902 1 95.12 119 LEU A C 1
ATOM 951 O O . LEU A 1 119 ? -4.871 -5.414 -7.43 1 95.12 119 LEU A O 1
ATOM 955 N N . LEU A 1 120 ? -5.238 -7.625 -7.32 1 98.06 120 LEU A N 1
ATOM 956 C CA . LEU A 1 120 ? -6.246 -7.648 -8.375 1 98.06 120 LEU A CA 1
ATOM 957 C C . LEU A 1 120 ? -7.566 -8.211 -7.848 1 98.06 120 LEU A C 1
ATOM 959 O O . LEU A 1 120 ? -7.66 -9.398 -7.535 1 98.06 120 LEU A O 1
ATOM 963 N N . TYR A 1 121 ? -8.523 -7.355 -7.797 1 98.25 121 TYR A N 1
ATOM 964 C CA . TYR A 1 121 ? -9.836 -7.781 -7.324 1 98.25 121 TYR A CA 1
ATOM 965 C C . TYR A 1 121 ? -10.594 -8.531 -8.414 1 98.25 121 TYR A C 1
ATOM 967 O O . TYR A 1 121 ? -10.438 -8.234 -9.602 1 98.25 121 TYR A O 1
ATOM 975 N N . ALA A 1 122 ? -11.453 -9.422 -7.992 1 98.38 122 ALA A N 1
ATOM 976 C CA . ALA A 1 122 ? -12.266 -10.219 -8.906 1 98.38 122 ALA A CA 1
ATOM 977 C C . ALA A 1 122 ? -13.062 -9.32 -9.852 1 98.38 122 ALA A C 1
ATOM 979 O O . ALA A 1 122 ? -13.141 -9.586 -11.055 1 98.38 122 ALA A O 1
ATOM 980 N N . LYS A 1 123 ? -13.602 -8.273 -9.305 1 96.94 123 LYS A N 1
ATOM 981 C CA . LYS A 1 123 ? -14.414 -7.348 -10.094 1 96.94 123 LYS A CA 1
ATOM 982 C C . LYS A 1 123 ? -13.594 -6.73 -11.227 1 96.94 123 LYS A C 1
ATOM 984 O O . LYS A 1 123 ? -14.078 -6.633 -12.359 1 96.94 123 LYS A O 1
ATOM 989 N N . GLN A 1 124 ? -12.406 -6.328 -10.914 1 97.25 124 GLN A N 1
ATOM 990 C CA . GLN A 1 124 ? -11.539 -5.688 -11.898 1 97.25 124 GLN A CA 1
ATOM 991 C C . GLN A 1 124 ? -11.156 -6.664 -13.008 1 97.25 124 GLN A C 1
ATOM 993 O O . GLN A 1 124 ? -11.156 -6.305 -14.188 1 97.25 124 GLN A O 1
ATOM 998 N N . LEU A 1 125 ? -10.812 -7.852 -12.641 1 98.44 125 LEU A N 1
ATOM 999 C CA . LEU A 1 125 ? -10.438 -8.859 -13.625 1 98.44 125 LEU A CA 1
ATOM 1000 C C . LEU A 1 125 ? -11.594 -9.156 -14.57 1 98.44 125 LEU A C 1
ATOM 1002 O O . LEU A 1 125 ? -11.43 -9.148 -15.797 1 98.44 125 LEU A O 1
ATOM 1006 N N . ASN A 1 126 ? -12.758 -9.375 -14.016 1 98.06 126 ASN A N 1
ATOM 1007 C CA . ASN A 1 126 ? -13.898 -9.773 -14.836 1 98.06 126 ASN A CA 1
ATOM 1008 C C . ASN A 1 126 ? -14.391 -8.633 -15.711 1 98.06 126 ASN A C 1
ATOM 1010 O O . ASN A 1 126 ? -14.867 -8.852 -16.828 1 98.06 126 ASN A O 1
ATOM 1014 N N . LYS A 1 127 ? -14.266 -7.422 -15.195 1 97.31 127 LYS A N 1
ATOM 1015 C CA . LYS A 1 127 ? -14.555 -6.27 -16.047 1 97.31 127 LYS A CA 1
ATOM 1016 C C . LYS A 1 127 ? -13.609 -6.219 -17.234 1 97.31 127 LYS A C 1
ATOM 1018 O O . LYS A 1 127 ? -14.039 -5.945 -18.359 1 97.31 127 LYS A O 1
ATOM 1023 N N . THR A 1 128 ? -12.359 -6.438 -16.969 1 98.31 128 THR A N 1
ATOM 1024 C CA . THR A 1 128 ? -11.359 -6.434 -18.031 1 98.31 128 THR A CA 1
ATOM 1025 C C . THR A 1 128 ? -11.641 -7.527 -19.047 1 98.31 128 THR A C 1
ATOM 1027 O O . THR A 1 128 ? -11.578 -7.289 -20.25 1 98.31 128 THR A O 1
ATOM 1030 N N . LEU A 1 129 ? -12.008 -8.742 -18.609 1 98.44 129 LEU A N 1
ATOM 1031 C CA . LEU A 1 129 ? -12.336 -9.852 -19.5 1 98.44 129 LEU A CA 1
ATOM 1032 C C . LEU A 1 129 ? -13.547 -9.523 -20.359 1 98.44 129 LEU A C 1
ATOM 1034 O O . LEU A 1 129 ? -13.57 -9.828 -21.562 1 98.44 129 LEU A O 1
ATOM 1038 N N . ALA A 1 130 ? -14.5 -8.898 -19.75 1 97.75 130 ALA A N 1
ATOM 1039 C CA . ALA A 1 130 ? -15.695 -8.492 -20.484 1 97.75 130 ALA A CA 1
ATOM 1040 C C . ALA A 1 130 ? -15.359 -7.477 -21.562 1 97.75 130 ALA A C 1
ATOM 1042 O O . ALA A 1 130 ? -15.875 -7.555 -22.688 1 97.75 130 ALA A O 1
ATOM 1043 N N . ASN A 1 131 ? -14.539 -6.512 -21.203 1 97.75 131 ASN A N 1
ATOM 1044 C CA . ASN A 1 131 ? -14.094 -5.516 -22.188 1 97.75 131 ASN A CA 1
ATOM 1045 C C . ASN A 1 131 ? -13.359 -6.16 -23.344 1 97.75 131 ASN A C 1
ATOM 1047 O O . ASN A 1 131 ? -13.594 -5.809 -24.516 1 97.75 131 ASN A O 1
ATOM 1051 N N . MET A 1 132 ? -12.508 -7.059 -23.078 1 98.38 132 MET A N 1
ATOM 1052 C CA . MET A 1 132 ? -11.742 -7.75 -24.109 1 98.38 132 MET A CA 1
ATOM 1053 C C . MET A 1 132 ? -12.664 -8.539 -25.031 1 98.38 132 MET A C 1
ATOM 1055 O O . MET A 1 132 ? -12.445 -8.57 -26.25 1 98.38 132 MET A O 1
ATOM 1059 N N . TYR A 1 133 ? -13.648 -9.148 -24.438 1 98.19 133 TYR A N 1
ATOM 1060 C CA . TYR A 1 133 ? -14.625 -9.898 -25.219 1 98.19 133 TYR A CA 1
ATOM 1061 C C . TYR A 1 133 ? -15.383 -8.984 -26.172 1 98.19 133 TYR A C 1
ATOM 1063 O O . TYR A 1 133 ? -15.531 -9.289 -27.359 1 98.19 133 TYR A O 1
ATOM 1071 N N . ARG A 1 134 ? -15.844 -7.867 -25.656 1 97.81 134 ARG A N 1
ATOM 1072 C CA . ARG A 1 134 ? -16.594 -6.906 -26.453 1 97.81 134 ARG A CA 1
ATOM 1073 C C . ARG A 1 134 ? -15.758 -6.363 -27.594 1 97.81 134 ARG A C 1
ATOM 1075 O O . ARG A 1 134 ? -16.266 -6.121 -28.688 1 97.81 134 ARG A O 1
ATOM 1082 N N . GLU A 1 135 ? -14.523 -6.254 -27.328 1 97.81 135 GLU A N 1
ATOM 1083 C CA . GLU A 1 135 ? -13.617 -5.684 -28.328 1 97.81 135 GLU A CA 1
ATOM 1084 C C . GLU A 1 135 ? -13.047 -6.766 -29.234 1 97.81 135 GLU A C 1
ATOM 1086 O O . GLU A 1 135 ? -12.211 -6.48 -30.094 1 97.81 135 GLU A O 1
ATOM 1091 N N . LYS A 1 136 ? -13.445 -7.992 -29.078 1 97.88 136 LYS A N 1
ATOM 1092 C CA . LYS A 1 136 ? -13.031 -9.133 -29.891 1 97.88 136 LYS A CA 1
ATOM 1093 C C . LYS A 1 136 ? -11.516 -9.289 -29.891 1 97.88 136 LYS A C 1
ATOM 1095 O O . LYS A 1 136 ? -10.898 -9.391 -30.953 1 97.88 136 LYS A O 1
ATOM 1100 N N . ARG A 1 137 ? -10.953 -9.281 -28.688 1 98.06 137 ARG A N 1
ATOM 1101 C CA . ARG A 1 137 ? -9.5 -9.32 -28.547 1 98.06 137 ARG A CA 1
ATOM 1102 C C . ARG A 1 137 ? -9.008 -10.758 -28.453 1 98.06 137 ARG A C 1
ATOM 1104 O O . ARG A 1 137 ? -7.805 -10.992 -28.281 1 98.06 137 ARG A O 1
ATOM 1111 N N . PHE A 1 138 ? -9.859 -11.688 -28.562 1 98.5 138 PHE A N 1
ATOM 1112 C CA . PHE A 1 138 ? -9.508 -13.102 -28.594 1 98.5 138 PHE A CA 1
ATOM 1113 C C . PHE A 1 138 ? -10.648 -13.938 -29.172 1 98.5 138 PHE A C 1
ATOM 1115 O O . PHE A 1 138 ? -11.789 -13.484 -29.219 1 98.5 138 PHE A O 1
ATOM 1122 N N . LYS A 1 139 ? -10.297 -15.117 -29.656 1 98.19 139 LYS A N 1
ATOM 1123 C CA . LYS A 1 139 ? -11.289 -16.109 -30.078 1 98.19 139 LYS A CA 1
ATOM 1124 C C . LYS A 1 139 ? -11.852 -16.859 -28.875 1 98.19 139 LYS A C 1
ATOM 1126 O O . LYS A 1 139 ? -13.055 -16.797 -28.609 1 98.19 139 LYS A O 1
ATOM 1131 N N . LYS A 1 140 ? -10.961 -17.5 -28.125 1 98.5 140 LYS A N 1
ATOM 1132 C CA . LYS A 1 140 ? -11.219 -18.156 -26.844 1 98.5 140 LYS A CA 1
ATOM 1133 C C . LYS A 1 140 ? -10.094 -17.906 -25.844 1 98.5 140 LYS A C 1
ATOM 1135 O O . LYS A 1 140 ? -8.938 -17.734 -26.25 1 98.5 140 LYS A O 1
ATOM 1140 N N . MET A 1 141 ? -10.492 -17.875 -24.578 1 98.75 141 MET A N 1
ATOM 1141 C CA . MET A 1 141 ? -9.492 -17.656 -23.547 1 98.75 141 MET A CA 1
ATOM 1142 C C . MET A 1 141 ? -9.625 -18.703 -22.438 1 98.75 141 MET A C 1
ATOM 1144 O O . MET A 1 141 ? -10.734 -19.031 -22.016 1 98.75 141 MET A O 1
ATOM 1148 N N . VAL A 1 142 ? -8.523 -19.25 -22.094 1 98.88 142 VAL A N 1
ATOM 1149 C CA . VAL A 1 142 ? -8.438 -20.156 -20.953 1 98.88 142 VAL A CA 1
ATOM 1150 C C . VAL A 1 142 ? -7.559 -19.531 -19.859 1 98.88 142 VAL A C 1
ATOM 1152 O O . VAL A 1 142 ? -6.477 -19.016 -20.156 1 98.88 142 VAL A O 1
ATOM 1155 N N . ILE A 1 143 ? -8.031 -19.578 -18.594 1 98.88 143 ILE A N 1
ATOM 1156 C CA . ILE A 1 143 ? -7.301 -19 -17.484 1 98.88 143 ILE A CA 1
ATOM 1157 C C . ILE A 1 143 ? -7.086 -20.047 -16.391 1 98.88 143 ILE A C 1
ATOM 1159 O O . ILE A 1 143 ? -8.039 -20.672 -15.93 1 98.88 143 ILE A O 1
ATOM 1163 N N . TYR A 1 144 ? -5.859 -20.281 -16.016 1 98.94 144 TYR A N 1
ATOM 1164 C CA . TYR A 1 144 ? -5.504 -21.094 -14.852 1 98.94 144 TYR A CA 1
ATOM 1165 C C . TYR A 1 144 ? -5.008 -20.219 -13.703 1 98.94 144 TYR A C 1
ATOM 1167 O O . TYR A 1 144 ? -4.051 -19.453 -13.859 1 98.94 144 TYR A O 1
ATOM 1175 N N . ILE A 1 145 ? -5.652 -20.312 -12.516 1 98.81 145 ILE A N 1
ATOM 1176 C CA . ILE A 1 145 ? -5.219 -19.531 -11.367 1 98.81 145 ILE A CA 1
ATOM 1177 C C . ILE A 1 145 ? -4.809 -20.453 -10.227 1 98.81 145 ILE A C 1
ATOM 1179 O O . ILE A 1 145 ? -5.625 -21.234 -9.727 1 98.81 145 ILE A O 1
ATOM 1183 N N . GLU A 1 146 ? -3.541 -20.359 -9.922 1 98.25 146 GLU A N 1
ATOM 1184 C CA . GLU A 1 146 ? -2.988 -21 -8.734 1 98.25 146 GLU A CA 1
ATOM 1185 C C . GLU A 1 146 ? -2.922 -20.016 -7.562 1 98.25 146 GLU A C 1
ATOM 1187 O O . GLU A 1 146 ? -1.954 -19.266 -7.426 1 98.25 146 GLU A O 1
ATOM 1192 N N . ALA A 1 147 ? -3.904 -20.047 -6.688 1 97.38 147 ALA A N 1
ATOM 1193 C CA . ALA A 1 147 ? -3.967 -19.203 -5.504 1 97.38 147 ALA A CA 1
ATOM 1194 C C . ALA A 1 147 ? -4.98 -19.734 -4.492 1 97.38 147 ALA A C 1
ATOM 1196 O O . ALA A 1 147 ? -5.906 -20.453 -4.859 1 97.38 147 ALA A O 1
ATOM 1197 N N . CYS A 1 148 ? -4.754 -19.406 -3.242 1 96.81 148 CYS A N 1
ATOM 1198 C CA . CYS A 1 148 ? -5.785 -19.641 -2.238 1 96.81 148 CYS A CA 1
ATOM 1199 C C . CYS A 1 148 ? -7.059 -18.875 -2.582 1 96.81 148 CYS A C 1
ATOM 1201 O O . CYS A 1 148 ? -6.992 -17.75 -3.07 1 96.81 148 CYS A O 1
ATOM 1203 N N . TYR A 1 149 ? -8.25 -19.516 -2.436 1 97.94 149 TYR A N 1
ATOM 1204 C CA . TYR A 1 149 ? -9.57 -18.906 -2.611 1 97.94 149 TYR A CA 1
ATOM 1205 C C . TYR A 1 149 ? -9.797 -18.516 -4.062 1 97.94 149 TYR A C 1
ATOM 1207 O O . TYR A 1 149 ? -10.602 -17.625 -4.352 1 97.94 149 TYR A O 1
ATOM 1215 N N . SER A 1 150 ? -9.047 -19.078 -4.98 1 98.44 150 SER A N 1
ATOM 1216 C CA . SER A 1 150 ? -9.023 -18.641 -6.371 1 98.44 150 SER A CA 1
ATOM 1217 C C . SER A 1 150 ? -10.391 -18.797 -7.02 1 98.44 150 SER A C 1
ATOM 1219 O O . SER A 1 150 ? -10.734 -18.062 -7.949 1 98.44 150 SER A O 1
ATOM 1221 N N . GLY A 1 151 ? -11.211 -19.719 -6.559 1 98.69 151 GLY A N 1
ATOM 1222 C CA . GLY A 1 151 ? -12.555 -19.859 -7.098 1 98.69 151 GLY A CA 1
ATOM 1223 C C . GLY A 1 151 ? -13.375 -18.594 -6.969 1 98.69 151 GLY A C 1
ATOM 1224 O O . GLY A 1 151 ? -14.258 -18.328 -7.793 1 98.69 151 GLY A O 1
ATOM 1225 N N . SER A 1 152 ? -13.07 -17.781 -5.969 1 98.12 152 SER A N 1
ATOM 1226 C CA . SER A 1 152 ? -13.828 -16.562 -5.699 1 98.12 152 SER A CA 1
ATOM 1227 C C . SER A 1 152 ? -13.609 -15.516 -6.785 1 98.12 152 SER A C 1
ATOM 1229 O O . SER A 1 152 ? -14.375 -14.562 -6.895 1 98.12 152 SER A O 1
ATOM 1231 N N . MET A 1 153 ? -12.625 -15.719 -7.59 1 98.5 153 MET A N 1
ATOM 1232 C CA . MET A 1 153 ? -12.328 -14.773 -8.664 1 98.5 153 MET A CA 1
ATOM 1233 C C . MET A 1 153 ? -13.375 -14.859 -9.766 1 98.5 153 MET A C 1
ATOM 1235 O O . MET A 1 153 ? -13.5 -13.945 -10.586 1 98.5 153 MET A O 1
ATOM 1239 N N . PHE A 1 154 ? -14.172 -15.984 -9.758 1 98.5 154 PHE A N 1
ATOM 1240 C CA . PHE A 1 154 ? -15.008 -16.203 -10.938 1 98.5 154 PHE A CA 1
ATOM 1241 C C . PHE A 1 154 ? -16.422 -16.594 -10.531 1 98.5 154 PHE A C 1
ATOM 1243 O O . PHE A 1 154 ? -17.344 -16.5 -11.336 1 98.5 154 PHE A O 1
ATOM 1250 N N . ARG A 1 155 ? -16.594 -17.078 -9.305 1 96.38 155 ARG A N 1
ATOM 1251 C CA . ARG A 1 155 ? -17.906 -17.609 -8.891 1 96.38 155 ARG A CA 1
ATOM 1252 C C . ARG A 1 155 ? -18.969 -16.516 -8.938 1 96.38 155 ARG A C 1
ATOM 1254 O O . ARG A 1 155 ? -18.828 -15.477 -8.281 1 96.38 155 ARG A O 1
ATOM 1261 N N . TRP A 1 156 ? -19.938 -16.719 -9.75 1 93.19 156 TRP A N 1
ATOM 1262 C CA . TRP A 1 156 ? -21.109 -15.859 -9.906 1 93.19 156 TRP A CA 1
ATOM 1263 C C . TRP A 1 156 ? -20.734 -14.562 -10.617 1 93.19 156 TRP A C 1
ATOM 1265 O O . TRP A 1 156 ? -21.531 -13.617 -10.664 1 93.19 156 TRP A O 1
ATOM 1275 N N . ILE A 1 157 ? -19.547 -14.484 -11.125 1 95.81 157 ILE A N 1
ATOM 1276 C CA . ILE A 1 157 ? -19.078 -13.258 -11.75 1 95.81 157 ILE A CA 1
ATOM 1277 C C . ILE A 1 157 ? -18.797 -13.5 -13.227 1 95.81 157 ILE A C 1
ATOM 1279 O O . ILE A 1 157 ? -19.266 -12.758 -14.086 1 95.81 157 ILE A O 1
ATOM 1283 N N . LEU A 1 158 ? -18.062 -14.516 -13.555 1 97.5 158 LEU A N 1
ATOM 1284 C CA . LEU A 1 158 ? -17.688 -14.828 -14.938 1 97.5 158 LEU A CA 1
ATOM 1285 C C . LEU A 1 158 ? -18.875 -15.43 -15.688 1 97.5 158 LEU A C 1
ATOM 1287 O O . LEU A 1 158 ? -19.344 -16.516 -15.344 1 97.5 158 LEU A O 1
ATOM 1291 N N . PRO A 1 159 ? -19.344 -14.727 -16.734 1 96.38 159 PRO A N 1
ATOM 1292 C CA . PRO A 1 159 ? -20.469 -15.273 -17.484 1 96.38 159 PRO A CA 1
ATOM 1293 C C . PRO A 1 159 ? -20.109 -16.516 -18.297 1 96.38 159 PRO A C 1
ATOM 1295 O O . PRO A 1 159 ? -18.922 -16.75 -18.562 1 96.38 159 PRO A O 1
ATOM 1298 N N . HIS A 1 160 ? -21.125 -17.188 -18.719 1 96.06 160 HIS A N 1
ATOM 1299 C CA . HIS A 1 160 ? -20.922 -18.438 -19.438 1 96.06 160 HIS A CA 1
ATOM 1300 C C . HIS A 1 160 ? -20.875 -18.203 -20.938 1 96.06 160 HIS A C 1
ATOM 1302 O O . HIS A 1 160 ? -20.656 -19.141 -21.719 1 96.06 160 HIS A O 1
ATOM 1308 N N . ASN A 1 161 ? -21 -16.984 -21.359 1 95.94 161 ASN A N 1
ATOM 1309 C CA . ASN A 1 161 ? -21.141 -16.719 -22.797 1 95.94 161 ASN A CA 1
ATOM 1310 C C . ASN A 1 161 ? -20.172 -15.633 -23.266 1 95.94 161 ASN A C 1
ATOM 1312 O O . ASN A 1 161 ? -20.516 -14.82 -24.125 1 95.94 161 ASN A O 1
ATOM 1316 N N . VAL A 1 162 ? -19 -15.594 -22.625 1 96.75 162 VAL A N 1
ATOM 1317 C CA . VAL A 1 162 ? -18.062 -14.562 -23.016 1 96.75 162 VAL A CA 1
ATOM 1318 C C . VAL A 1 162 ? -16.766 -15.211 -23.531 1 96.75 162 VAL A C 1
ATOM 1320 O O . VAL A 1 162 ? -15.695 -14.609 -23.453 1 96.75 162 VAL A O 1
ATOM 1323 N N . ASP A 1 163 ? -16.797 -16.516 -23.875 1 98.06 163 ASP A N 1
ATOM 1324 C CA . ASP A 1 163 ? -15.734 -17.266 -24.516 1 98.06 163 ASP A CA 1
ATOM 1325 C C . ASP A 1 163 ? -14.5 -17.344 -23.625 1 98.06 163 ASP A C 1
ATOM 1327 O O . ASP A 1 163 ? -13.367 -17.25 -24.109 1 98.06 163 ASP A O 1
ATOM 1331 N N . VAL A 1 164 ? -14.719 -17.328 -22.312 1 98.81 164 VAL A N 1
ATOM 1332 C CA . VAL A 1 164 ? -13.656 -17.516 -21.328 1 98.81 164 VAL A CA 1
ATOM 1333 C C . VAL A 1 164 ? -13.961 -18.734 -20.469 1 98.81 164 VAL A C 1
ATOM 1335 O O . VAL A 1 164 ? -15.102 -18.922 -20.031 1 98.81 164 VAL A O 1
ATOM 1338 N N . TRP A 1 165 ? -13.039 -19.578 -20.312 1 98.81 165 TRP A N 1
ATOM 1339 C CA . TRP A 1 165 ? -13.094 -20.719 -19.406 1 98.81 165 TRP A CA 1
ATOM 1340 C C . TRP A 1 165 ? -11.945 -20.688 -18.406 1 98.81 165 TRP A C 1
ATOM 1342 O O . TRP A 1 165 ? -10.789 -20.5 -18.797 1 98.81 165 TRP A O 1
ATOM 1352 N N . ALA A 1 166 ? -12.266 -20.797 -17.094 1 98.88 166 ALA A N 1
ATOM 1353 C CA . ALA A 1 166 ? -11.258 -20.672 -16.062 1 98.88 166 ALA A CA 1
ATOM 1354 C C . ALA A 1 166 ? -11.211 -21.906 -15.18 1 98.88 166 ALA A C 1
ATOM 1356 O O . ALA A 1 166 ? -12.242 -22.516 -14.883 1 98.88 166 ALA A O 1
ATOM 1357 N N . VAL A 1 167 ? -10.023 -22.281 -14.797 1 98.88 167 VAL A N 1
ATOM 1358 C CA . VAL A 1 167 ? -9.781 -23.344 -13.828 1 98.88 167 VAL A CA 1
ATOM 1359 C C . VAL A 1 167 ? -8.977 -22.812 -12.648 1 98.88 167 VAL A C 1
ATOM 1361 O O . VAL A 1 167 ? -8.008 -22.062 -12.836 1 98.88 167 VAL A O 1
ATOM 1364 N N . THR A 1 168 ? -9.422 -23.109 -11.461 1 98.81 168 THR A N 1
ATOM 1365 C CA . THR A 1 168 ? -8.797 -22.562 -10.266 1 98.81 168 THR A CA 1
ATOM 1366 C C . THR A 1 168 ? -8.273 -23.656 -9.352 1 98.81 168 THR A C 1
ATOM 1368 O O . THR A 1 168 ? -8.867 -24.75 -9.289 1 98.81 168 THR A O 1
ATOM 1371 N N . ALA A 1 169 ? -7.234 -23.391 -8.648 1 98.62 169 ALA A N 1
ATOM 1372 C CA . ALA A 1 169 ? -6.543 -24.344 -7.789 1 98.62 169 ALA A CA 1
ATOM 1373 C C . ALA A 1 169 ? -7.387 -24.703 -6.566 1 98.62 169 ALA A C 1
ATOM 1375 O O . ALA A 1 169 ? -7.188 -25.75 -5.949 1 98.62 169 ALA A O 1
ATOM 1376 N N . ALA A 1 170 ? -8.312 -23.828 -6.18 1 98.38 170 ALA A N 1
ATOM 1377 C CA . ALA A 1 170 ? -9.125 -23.984 -4.98 1 98.38 170 ALA A CA 1
ATOM 1378 C C . ALA A 1 170 ? -10.539 -23.469 -5.199 1 98.38 170 ALA A C 1
ATOM 1380 O O . ALA A 1 170 ? -10.789 -22.719 -6.141 1 98.38 170 ALA A O 1
ATOM 1381 N N . ASN A 1 171 ? -11.422 -23.953 -4.406 1 97.94 171 ASN A N 1
ATOM 1382 C CA . ASN A 1 171 ? -12.758 -23.359 -4.414 1 97.94 171 ASN A CA 1
ATOM 1383 C C . ASN A 1 171 ? -12.766 -22 -3.744 1 97.94 171 ASN A C 1
ATOM 1385 O O . ASN A 1 171 ? -11.727 -21.516 -3.291 1 97.94 171 ASN A O 1
ATOM 1389 N N . PRO A 1 172 ? -13.836 -21.312 -3.605 1 97.12 172 PRO A N 1
ATOM 1390 C CA . PRO A 1 172 ? -13.867 -19.922 -3.15 1 97.12 172 PRO A CA 1
ATOM 1391 C C . PRO A 1 172 ? -13.562 -19.781 -1.66 1 97.12 172 PRO A C 1
ATOM 1393 O O . PRO A 1 172 ? -13.32 -18.672 -1.177 1 97.12 172 PRO A O 1
ATOM 1396 N N . THR A 1 173 ? -13.492 -20.859 -0.89 1 95.62 173 THR A N 1
ATOM 1397 C CA . THR A 1 173 ? -13.477 -20.688 0.559 1 95.62 173 THR A CA 1
ATOM 1398 C C . THR A 1 173 ? -12.305 -21.438 1.178 1 95.62 173 THR A C 1
ATOM 1400 O O . THR A 1 173 ? -12.258 -21.641 2.395 1 95.62 173 THR A O 1
ATOM 1403 N N . GLU A 1 174 ? -11.406 -21.906 0.326 1 96.31 174 GLU A N 1
ATOM 1404 C CA . GLU A 1 174 ? -10.344 -22.703 0.936 1 96.31 174 GLU A CA 1
ATOM 1405 C C . GLU A 1 174 ? -8.977 -22.312 0.384 1 96.31 174 GLU A C 1
ATOM 1407 O O . GLU A 1 174 ? -8.883 -21.625 -0.637 1 96.31 174 GLU A O 1
ATOM 1412 N N . SER A 1 175 ? -7.98 -22.719 1.045 1 95.75 175 SER A N 1
ATOM 1413 C CA . SER A 1 175 ? -6.598 -22.516 0.624 1 95.75 175 SER A CA 1
ATOM 1414 C C . SER A 1 175 ? -6.184 -23.547 -0.43 1 95.75 175 SER A C 1
ATOM 1416 O O . SER A 1 175 ? -6.715 -24.656 -0.463 1 95.75 175 SER A O 1
ATOM 1418 N N . SER A 1 176 ? -5.332 -23.125 -1.273 1 97.06 176 SER A N 1
ATOM 1419 C CA . SER A 1 176 ? -4.594 -24.078 -2.088 1 97.06 176 SER A CA 1
ATOM 1420 C C . SER A 1 176 ? -3.441 -24.703 -1.305 1 97.06 176 SER A C 1
ATOM 1422 O O . SER A 1 176 ? -3.279 -24.422 -0.113 1 97.06 176 SER A O 1
ATOM 1424 N N . TRP A 1 177 ? -2.684 -25.562 -1.993 1 96.19 177 TRP A N 1
ATOM 1425 C CA . TRP A 1 177 ? -1.63 -26.266 -1.274 1 96.19 177 TRP A CA 1
ATOM 1426 C C . TRP A 1 177 ? -0.32 -26.234 -2.055 1 96.19 177 TRP A C 1
ATOM 1428 O O . TRP A 1 177 ? -0.318 -26.359 -3.281 1 96.19 177 TRP A O 1
ATOM 1438 N N . ALA A 1 178 ? 0.728 -26.031 -1.309 1 96.19 178 ALA A N 1
ATOM 1439 C CA . ALA A 1 178 ? 2.082 -26.203 -1.832 1 96.19 178 ALA A CA 1
ATOM 1440 C C . ALA A 1 178 ? 2.545 -27.641 -1.699 1 96.19 178 ALA A C 1
ATOM 1442 O O . ALA A 1 178 ? 1.925 -28.438 -0.989 1 96.19 178 ALA A O 1
ATOM 1443 N N . THR A 1 179 ? 3.584 -27.969 -2.492 1 96.38 179 THR A N 1
ATOM 1444 C CA . THR A 1 179 ? 4.133 -29.328 -2.447 1 96.38 179 THR A CA 1
ATOM 1445 C C . THR A 1 179 ? 5.656 -29.297 -2.572 1 96.38 179 THR A C 1
ATOM 1447 O O . THR A 1 179 ? 6.238 -28.234 -2.83 1 96.38 179 THR A O 1
ATOM 1450 N N . PHE A 1 180 ? 6.297 -30.453 -2.189 1 96.69 180 PHE A N 1
ATOM 1451 C CA . PHE A 1 180 ? 7.75 -30.578 -2.168 1 96.69 180 PHE A CA 1
ATOM 1452 C C . PHE A 1 180 ? 8.359 -29.578 -1.185 1 96.69 180 PHE A C 1
ATOM 1454 O O . PHE A 1 180 ? 9.242 -28.812 -1.546 1 96.69 180 PHE A O 1
ATOM 1461 N N . CYS A 1 181 ? 7.918 -29.75 0.09 1 96.06 181 CYS A N 1
ATOM 1462 C CA . CYS A 1 181 ? 8.266 -28.766 1.094 1 96.06 181 CYS A CA 1
ATOM 1463 C C . CYS A 1 181 ? 9.352 -29.281 2.027 1 96.06 181 CYS A C 1
ATOM 1465 O O . CYS A 1 181 ? 9.625 -28.688 3.07 1 96.06 181 CYS A O 1
ATOM 1467 N N . GLU A 1 182 ? 9.93 -30.438 1.629 1 95.88 182 GLU A N 1
ATOM 1468 C CA . GLU A 1 182 ? 10.93 -31.031 2.506 1 95.88 182 GLU A CA 1
ATOM 1469 C C . GLU A 1 182 ? 12.234 -31.297 1.752 1 95.88 182 GLU A C 1
ATOM 1471 O O . GLU A 1 182 ? 12.844 -32.344 1.919 1 95.88 182 GLU A O 1
ATOM 1476 N N . ASP A 1 183 ? 12.547 -30.391 0.877 1 94.44 183 ASP A N 1
ATOM 1477 C CA . ASP A 1 183 ? 13.836 -30.516 0.2 1 94.44 183 ASP A CA 1
ATOM 1478 C C . ASP A 1 183 ? 14.992 -30.359 1.188 1 94.44 183 ASP A C 1
ATOM 1480 O O . ASP A 1 183 ? 14.969 -29.484 2.051 1 94.44 183 ASP A O 1
ATOM 1484 N N . PRO A 1 184 ? 15.992 -31.203 1.078 1 92.12 184 PRO A N 1
ATOM 1485 C CA . PRO A 1 184 ? 17.094 -31.141 2.039 1 92.12 184 PRO A CA 1
ATOM 1486 C C . PRO A 1 184 ? 17.969 -29.891 1.854 1 92.12 184 PRO A C 1
ATOM 1488 O O . PRO A 1 184 ? 18.578 -29.422 2.811 1 92.12 184 PRO A O 1
ATOM 1491 N N . ALA A 1 185 ? 17.984 -29.328 0.684 1 92.25 185 ALA A N 1
ATOM 1492 C CA . ALA A 1 185 ? 18.891 -28.234 0.39 1 92.25 185 ALA A CA 1
ATOM 1493 C C . ALA A 1 185 ? 18.141 -26.891 0.344 1 92.25 185 ALA A C 1
ATOM 1495 O O . ALA A 1 185 ? 18.734 -25.844 0.557 1 92.25 185 ALA A O 1
ATOM 1496 N N . ILE A 1 186 ? 16.891 -26.938 0.027 1 93.12 186 ILE A N 1
ATOM 1497 C CA . ILE A 1 186 ? 16.078 -25.75 -0.136 1 93.12 186 ILE A CA 1
ATOM 1498 C C . ILE A 1 186 ? 15.047 -25.672 0.984 1 93.12 186 ILE A C 1
ATOM 1500 O O . ILE A 1 186 ? 14.297 -26.625 1.214 1 93.12 186 ILE A O 1
ATOM 1504 N N . THR A 1 187 ? 14.953 -24.516 1.617 1 91.12 187 THR A N 1
ATOM 1505 C CA . THR A 1 187 ? 14.164 -24.406 2.836 1 91.12 187 THR A CA 1
ATOM 1506 C C . THR A 1 187 ? 12.695 -24.141 2.504 1 91.12 187 THR A C 1
ATOM 1508 O O . THR A 1 187 ? 11.82 -24.281 3.359 1 91.12 187 THR A O 1
ATOM 1511 N N . THR A 1 188 ? 12.406 -23.781 1.263 1 93.44 188 THR A N 1
ATOM 1512 C CA . THR A 1 188 ? 11.039 -23.438 0.864 1 93.44 188 THR A CA 1
ATOM 1513 C C . THR A 1 188 ? 10.398 -24.609 0.113 1 93.44 188 THR A C 1
ATOM 1515 O O . THR A 1 188 ? 11.086 -25.547 -0.278 1 93.44 188 THR A O 1
ATOM 1518 N N . CYS A 1 189 ? 9.078 -24.594 -0.027 1 95.56 189 CYS A N 1
ATOM 1519 C CA . CYS A 1 189 ? 8.43 -25.5 -0.964 1 95.56 189 CYS A CA 1
ATOM 1520 C C . CYS A 1 189 ? 8.867 -25.203 -2.395 1 95.56 189 CYS A C 1
ATOM 1522 O O . CYS A 1 189 ? 9.32 -24.109 -2.699 1 95.56 189 CYS A O 1
ATOM 1524 N N . LEU A 1 190 ? 8.703 -26.156 -3.248 1 96.44 190 LEU A N 1
ATOM 1525 C CA . LEU A 1 190 ? 9.266 -26.016 -4.586 1 96.44 190 LEU A CA 1
ATOM 1526 C C . LEU A 1 190 ? 8.172 -25.781 -5.617 1 96.44 190 LEU A C 1
ATOM 1528 O O . LEU A 1 190 ? 8.445 -25.344 -6.734 1 96.44 190 LEU A O 1
ATOM 1532 N N . SER A 1 191 ? 6.887 -26.156 -5.195 1 96.62 191 SER A N 1
ATOM 1533 C CA . SER A 1 191 ? 5.789 -26.031 -6.152 1 96.62 191 SER A CA 1
ATOM 1534 C C . SER A 1 191 ? 4.449 -25.906 -5.441 1 96.62 191 SER A C 1
ATOM 1536 O O . SER A 1 191 ? 4.371 -26.047 -4.219 1 96.62 191 SER A O 1
ATOM 1538 N N . ASP A 1 192 ? 3.463 -25.578 -6.23 1 97.06 192 ASP A N 1
ATOM 1539 C CA . ASP A 1 192 ? 2.072 -25.719 -5.816 1 97.06 192 ASP A CA 1
ATOM 1540 C C . ASP A 1 192 ? 1.427 -26.938 -6.477 1 97.06 192 ASP A C 1
ATOM 1542 O O . ASP A 1 192 ? 1.724 -27.25 -7.633 1 97.06 192 ASP A O 1
ATOM 1546 N N . GLU A 1 193 ? 0.547 -27.5 -5.801 1 97 193 GLU A N 1
ATOM 1547 C CA . GLU A 1 193 ? -0 -28.781 -6.23 1 97 193 GLU A CA 1
ATOM 1548 C C . GLU A 1 193 ? -0.728 -28.656 -7.566 1 97 193 GLU A C 1
ATOM 1550 O O . GLU A 1 193 ? -0.477 -29.438 -8.492 1 97 193 GLU A O 1
ATOM 1555 N N . PHE A 1 194 ? -1.624 -27.75 -7.645 1 98.38 194 PHE A N 1
ATOM 1556 C CA . PHE A 1 194 ? -2.379 -27.594 -8.883 1 98.38 194 PHE A CA 1
ATOM 1557 C C . PHE A 1 194 ? -1.446 -27.297 -10.047 1 98.38 194 PHE A C 1
ATOM 1559 O O . PHE A 1 194 ? -1.567 -27.906 -11.117 1 98.38 194 PHE A O 1
ATOM 1566 N N . SER A 1 195 ? -0.521 -26.391 -9.852 1 98.12 195 SER A N 1
ATOM 1567 C CA . SER A 1 195 ? 0.431 -26 -10.891 1 98.12 195 SER A CA 1
ATOM 1568 C C . SER A 1 195 ? 1.262 -27.188 -11.352 1 98.12 195 SER A C 1
ATOM 1570 O O . SER A 1 195 ? 1.364 -27.453 -12.547 1 98.12 195 SER A O 1
ATOM 1572 N N . TYR A 1 196 ? 1.774 -27.875 -10.406 1 97.31 196 TYR A N 1
ATOM 1573 C CA . TYR A 1 196 ? 2.613 -29.016 -10.75 1 97.31 196 TYR A CA 1
ATOM 1574 C C . TYR A 1 196 ? 1.815 -30.078 -11.5 1 97.31 196 TYR A C 1
ATOM 1576 O O . TYR A 1 196 ? 2.32 -30.688 -12.453 1 97.31 196 TYR A O 1
ATOM 1584 N N . GLN A 1 197 ? 0.608 -30.266 -11.133 1 97.25 197 GLN A N 1
ATOM 1585 C CA . GLN A 1 197 ? -0.213 -31.328 -11.711 1 97.25 197 GLN A CA 1
ATOM 1586 C C . GLN A 1 197 ? -0.612 -31 -13.141 1 97.25 197 GLN A C 1
ATOM 1588 O O . GLN A 1 197 ? -0.539 -31.844 -14.023 1 97.25 197 GLN A O 1
ATOM 1593 N N . TRP A 1 198 ? -1.074 -29.75 -13.398 1 97.75 198 TRP A N 1
ATOM 1594 C CA . TRP A 1 198 ? -1.489 -29.484 -14.773 1 97.75 198 TRP A CA 1
ATOM 1595 C C . TRP A 1 198 ? -0.285 -29.438 -15.711 1 97.75 198 TRP A C 1
ATOM 1597 O O . TRP A 1 198 ? -0.374 -29.875 -16.859 1 97.75 198 TRP A O 1
ATOM 1607 N N . MET A 1 199 ? 0.866 -28.969 -15.25 1 97.25 199 MET A N 1
ATOM 1608 C CA . MET A 1 199 ? 2.062 -28.922 -16.078 1 97.25 199 MET A CA 1
ATOM 1609 C C . MET A 1 199 ? 2.559 -30.344 -16.391 1 97.25 199 MET A C 1
ATOM 1611 O O . MET A 1 199 ? 2.902 -30.641 -17.547 1 97.25 199 MET A O 1
ATOM 1615 N N . SER A 1 200 ? 2.566 -31.188 -15.344 1 95.25 200 SER A N 1
ATOM 1616 C CA . SER A 1 200 ? 2.965 -32.562 -15.555 1 95.25 200 SER A CA 1
ATOM 1617 C C . SER A 1 200 ? 2.02 -33.281 -16.516 1 95.25 200 SER A C 1
ATOM 1619 O O . SER A 1 200 ? 2.455 -34.094 -17.344 1 95.25 200 SER A O 1
ATOM 1621 N N . ASP A 1 201 ? 0.789 -33 -16.359 1 95.56 201 ASP A N 1
ATOM 1622 C CA . ASP A 1 201 ? -0.207 -33.594 -17.25 1 95.56 201 ASP A CA 1
ATOM 1623 C C . ASP A 1 201 ? 0.044 -33.188 -18.703 1 95.56 201 ASP A C 1
ATOM 1625 O O . ASP A 1 201 ? 0.021 -34.031 -19.609 1 95.56 201 ASP A O 1
ATOM 1629 N N . THR A 1 202 ? 0.268 -31.922 -18.953 1 95.62 202 THR A N 1
ATOM 1630 C CA . THR A 1 202 ? 0.543 -31.406 -20.281 1 95.62 202 THR A CA 1
ATOM 1631 C C . THR A 1 202 ? 1.821 -32.031 -20.844 1 95.62 202 THR A C 1
ATOM 1633 O O . THR A 1 202 ? 1.885 -32.375 -22.031 1 95.62 202 THR A O 1
ATOM 1636 N N . GLU A 1 203 ? 2.799 -32.156 -20.016 1 94.19 203 GLU A N 1
ATOM 1637 C CA . GLU A 1 203 ? 4.066 -32.719 -20.469 1 94.19 203 GLU A CA 1
ATOM 1638 C C . GLU A 1 203 ? 3.91 -34.188 -20.844 1 94.19 203 GLU A C 1
ATOM 1640 O O . GLU A 1 203 ? 4.48 -34.656 -21.828 1 94.19 203 GLU A O 1
ATOM 1645 N N . LYS A 1 204 ? 3.172 -34.906 -20.062 1 92.06 204 LYS A N 1
ATOM 1646 C CA . LYS A 1 204 ? 2.889 -36.281 -20.391 1 92.06 204 LYS A CA 1
ATOM 1647 C C . LYS A 1 204 ? 2.139 -36.406 -21.719 1 92.06 204 LYS A C 1
ATOM 1649 O O . LYS A 1 204 ? 2.459 -37.25 -22.547 1 92.06 204 LYS A O 1
ATOM 1654 N N . ALA A 1 205 ? 1.137 -35.562 -21.828 1 92.12 205 ALA A N 1
ATOM 1655 C CA . ALA A 1 205 ? 0.369 -35.562 -23.062 1 92.12 205 ALA A CA 1
ATOM 1656 C C . ALA A 1 205 ? 1.259 -35.219 -24.266 1 92.12 205 ALA A C 1
ATOM 1658 O O . ALA A 1 205 ? 1.108 -35.812 -25.344 1 92.12 205 ALA A O 1
ATOM 1659 N N . SER A 1 206 ? 2.072 -34.25 -24.062 1 91.38 206 SER A N 1
ATOM 1660 C CA . SER A 1 206 ? 3.01 -33.844 -25.109 1 91.38 206 SER A CA 1
ATOM 1661 C C . SER A 1 206 ? 3.922 -35 -25.484 1 91.38 206 SER A C 1
ATOM 1663 O O . SER A 1 206 ? 4.109 -35.281 -26.672 1 91.38 206 SER A O 1
ATOM 1665 N N . HIS A 1 207 ? 4.484 -35.656 -24.531 1 88.31 207 HIS A N 1
ATOM 1666 C CA . HIS A 1 207 ? 5.395 -36.781 -24.734 1 88.31 207 HIS A CA 1
ATOM 1667 C C . HIS A 1 207 ? 4.711 -37.906 -25.5 1 88.31 207 HIS A C 1
ATOM 1669 O O . HIS A 1 207 ? 5.352 -38.625 -26.281 1 88.31 207 HIS A O 1
ATOM 1675 N N . ARG A 1 208 ? 3.449 -38 -25.375 1 88.19 208 ARG A N 1
ATOM 1676 C CA . ARG A 1 208 ? 2.689 -39.094 -25.984 1 88.19 208 ARG A CA 1
ATOM 1677 C C . ARG A 1 208 ? 2.041 -38.656 -27.281 1 88.19 208 ARG A C 1
ATOM 1679 O O . ARG A 1 208 ? 1.296 -39.406 -27.906 1 88.19 208 ARG A O 1
ATOM 1686 N N . GLY A 1 209 ? 2.244 -37.406 -27.656 1 87.94 209 GLY A N 1
ATOM 1687 C CA . GLY A 1 209 ? 1.651 -36.875 -28.875 1 87.94 209 GLY A CA 1
ATOM 1688 C C . GLY A 1 209 ? 0.146 -36.719 -28.781 1 87.94 209 GLY A C 1
ATOM 1689 O O . GLY A 1 209 ? -0.566 -36.938 -29.766 1 87.94 209 GLY A O 1
ATOM 1690 N N . GLN A 1 210 ? -0.326 -36.375 -27.594 1 90.44 210 GLN A N 1
ATOM 1691 C CA . GLN A 1 210 ? -1.769 -36.375 -27.375 1 90.44 210 GLN A CA 1
ATOM 1692 C C . GLN A 1 210 ? -2.291 -34.969 -27.094 1 90.44 210 GLN A C 1
ATOM 1694 O O . GLN A 1 210 ? -3.418 -34.812 -26.625 1 90.44 210 GLN A O 1
ATOM 1699 N N . LEU A 1 211 ? -1.542 -33.938 -27.375 1 93.38 211 LEU A N 1
ATOM 1700 C CA . LEU A 1 211 ? -1.929 -32.594 -27.016 1 93.38 211 LEU A CA 1
ATOM 1701 C C . LEU A 1 211 ? -3.17 -32.156 -27.781 1 93.38 211 LEU A C 1
ATOM 1703 O O . LEU A 1 211 ? -3.971 -31.359 -27.281 1 93.38 211 LEU A O 1
ATOM 1707 N N . PHE A 1 212 ? -3.328 -32.688 -28.984 1 93.56 212 PHE A N 1
ATOM 1708 C CA . PHE A 1 212 ? -4.438 -32.219 -29.812 1 93.56 212 PHE A CA 1
ATOM 1709 C C . PHE A 1 212 ? -5.555 -33.281 -29.844 1 93.56 212 PHE A C 1
ATOM 1711 O O . PHE A 1 212 ? -6.602 -33.062 -30.438 1 93.56 212 PHE A O 1
ATOM 1718 N N . SER A 1 213 ? -5.41 -34.344 -29.141 1 93 213 SER A N 1
ATOM 1719 C CA . SER A 1 213 ? -6.469 -35.344 -29.016 1 93 213 SER A CA 1
ATOM 1720 C C . SER A 1 213 ? -7.082 -35.344 -27.609 1 93 213 SER A C 1
ATOM 1722 O O . SER A 1 213 ? -8.188 -35.844 -27.406 1 93 213 SER A O 1
ATOM 1724 N N . ARG A 1 214 ? -6.391 -34.688 -26.734 1 94.69 214 ARG A N 1
ATOM 1725 C CA . ARG A 1 214 ? -6.867 -34.562 -25.359 1 94.69 214 ARG A CA 1
ATOM 1726 C C . ARG A 1 214 ? -7.508 -33.188 -25.141 1 94.69 214 ARG A C 1
ATOM 1728 O O . ARG A 1 214 ? -6.926 -32.156 -25.5 1 94.69 214 ARG A O 1
ATOM 1735 N N . SER A 1 215 ? -8.711 -33.219 -24.562 1 97.62 215 SER A N 1
ATOM 1736 C CA . SER A 1 215 ? -9.414 -31.953 -24.344 1 97.62 215 SER A CA 1
ATOM 1737 C C . SER A 1 215 ? -8.977 -31.297 -23.047 1 97.62 215 SER A C 1
ATOM 1739 O O . SER A 1 215 ? -8.367 -31.938 -22.188 1 97.62 215 SER A O 1
ATOM 1741 N N . MET A 1 216 ? -9.258 -30.047 -22.938 1 98 216 MET A N 1
ATOM 1742 C CA . MET A 1 216 ? -9.047 -29.344 -21.688 1 98 216 MET A CA 1
ATOM 1743 C C . MET A 1 216 ? -9.844 -29.984 -20.547 1 98 216 MET A C 1
ATOM 1745 O O . MET A 1 216 ? -9.398 -30 -19.406 1 98 216 MET A O 1
ATOM 1749 N N . LEU A 1 217 ? -11.016 -30.469 -20.891 1 98.12 217 LEU A N 1
ATOM 1750 C CA . LEU A 1 217 ? -11.844 -31.156 -19.906 1 98.12 217 LEU A CA 1
ATOM 1751 C C . LEU A 1 217 ? -11.156 -32.406 -19.391 1 98.12 217 LEU A C 1
ATOM 1753 O O . LEU A 1 217 ? -11.195 -32.719 -18.203 1 98.12 217 LEU A O 1
ATOM 1757 N N . ASP A 1 218 ? -10.578 -33.156 -20.312 1 98 218 ASP A N 1
ATOM 1758 C CA . ASP A 1 218 ? -9.812 -34.312 -19.906 1 98 218 ASP A CA 1
ATOM 1759 C C . ASP A 1 218 ? -8.727 -33.969 -18.891 1 98 218 ASP A C 1
ATOM 1761 O O . ASP A 1 218 ? -8.555 -34.625 -17.875 1 98 218 ASP A O 1
ATOM 1765 N N . GLN A 1 219 ? -7.984 -32.938 -19.188 1 98.06 219 GLN A N 1
ATOM 1766 C CA . GLN A 1 219 ? -6.957 -32.469 -18.25 1 98.06 219 GLN A CA 1
ATOM 1767 C C . GLN A 1 219 ? -7.566 -32.094 -16.906 1 98.06 219 GLN A C 1
ATOM 1769 O O . GLN A 1 219 ? -7.031 -32.469 -15.859 1 98.06 219 GLN A O 1
ATOM 1774 N N . TYR A 1 220 ? -8.656 -31.391 -16.953 1 98.31 220 TYR A N 1
ATOM 1775 C CA . TYR A 1 220 ? -9.336 -30.984 -15.719 1 98.31 220 TYR A CA 1
ATOM 1776 C C . TYR A 1 220 ? -9.727 -32.188 -14.883 1 98.31 220 TYR A C 1
ATOM 1778 O O . TYR A 1 220 ? -9.492 -32.219 -13.68 1 98.31 220 TYR A O 1
ATOM 1786 N N . LEU A 1 221 ? -10.273 -33.125 -15.5 1 97.94 221 LEU A N 1
ATOM 1787 C CA . LEU A 1 221 ? -10.781 -34.312 -14.82 1 97.94 221 LEU A CA 1
ATOM 1788 C C . LEU A 1 221 ? -9.633 -35.156 -14.273 1 97.94 221 LEU A C 1
ATOM 1790 O O . LEU A 1 221 ? -9.789 -35.875 -13.273 1 97.94 221 LEU A O 1
ATOM 1794 N N . ASP A 1 222 ? -8.477 -35.125 -14.891 1 97.06 222 ASP A N 1
ATOM 1795 C CA . ASP A 1 222 ? -7.305 -35.812 -14.398 1 97.06 222 ASP A CA 1
ATOM 1796 C C . ASP A 1 222 ? -6.641 -35.062 -13.258 1 97.06 222 ASP A C 1
ATOM 1798 O O . ASP A 1 222 ? -6.176 -35.656 -12.289 1 97.06 222 ASP A O 1
ATOM 1802 N N . VAL A 1 223 ? -6.555 -33.781 -13.414 1 97.81 223 VAL A N 1
ATOM 1803 C CA . VAL A 1 223 ? -5.844 -32.906 -12.469 1 97.81 223 VAL A CA 1
ATOM 1804 C C . VAL A 1 223 ? -6.645 -32.812 -11.172 1 97.81 223 VAL A C 1
ATOM 1806 O O . VAL A 1 223 ? -6.07 -32.812 -10.078 1 97.81 223 VAL A O 1
ATOM 1809 N N . LYS A 1 224 ? -7.941 -32.719 -11.234 1 97.69 224 LYS A N 1
ATOM 1810 C CA . LYS A 1 224 ? -8.82 -32.5 -10.094 1 97.69 224 LYS A CA 1
ATOM 1811 C C . LYS A 1 224 ? -8.586 -33.531 -8.992 1 97.69 224 LYS A C 1
ATOM 1813 O O . LYS A 1 224 ? -8.312 -33.156 -7.848 1 97.69 224 LYS A O 1
ATOM 1818 N N . PRO A 1 225 ? -8.602 -34.812 -9.305 1 96.5 225 PRO A N 1
ATOM 1819 C CA . PRO A 1 225 ? -8.359 -35.781 -8.234 1 96.5 225 PRO A CA 1
ATOM 1820 C C . PRO A 1 225 ? -6.891 -35.844 -7.82 1 96.5 225 PRO A C 1
ATOM 1822 O O . PRO A 1 225 ? -6.574 -36.312 -6.719 1 96.5 225 PRO A O 1
ATOM 1825 N N . ALA A 1 226 ? -5.98 -35.469 -8.703 1 95.81 226 ALA A N 1
ATOM 1826 C CA . ALA A 1 226 ? -4.551 -35.5 -8.406 1 95.81 226 ALA A CA 1
ATOM 1827 C C . ALA A 1 226 ? -4.184 -34.438 -7.379 1 95.81 226 ALA A C 1
ATOM 1829 O O . ALA A 1 226 ? -3.186 -34.562 -6.664 1 95.81 226 ALA A O 1
ATOM 1830 N N . VAL A 1 227 ? -4.906 -33.344 -7.391 1 96.69 227 VAL A N 1
ATOM 1831 C CA . VAL A 1 227 ? -4.75 -32.312 -6.375 1 96.69 227 VAL A CA 1
ATOM 1832 C C . VAL A 1 227 ? -5.496 -32.719 -5.105 1 96.69 227 VAL A C 1
ATOM 1834 O O . VAL A 1 227 ? -6.727 -32.656 -5.055 1 96.69 227 VAL A O 1
ATOM 1837 N N . LYS A 1 228 ? -4.883 -33.062 -4.082 1 92.88 228 LYS A N 1
ATOM 1838 C CA . LYS A 1 228 ? -5.48 -33.719 -2.922 1 92.88 228 LYS A CA 1
ATOM 1839 C C . LYS A 1 228 ? -5.859 -32.688 -1.852 1 92.88 228 LYS A C 1
ATOM 1841 O O . LYS A 1 228 ? -6.762 -32.938 -1.047 1 92.88 228 LYS A O 1
ATOM 1846 N N . GLY A 1 229 ? -5.191 -31.625 -1.82 1 91.69 229 GLY A N 1
ATOM 1847 C CA . GLY A 1 229 ? -5.32 -30.719 -0.698 1 91.69 229 GLY A CA 1
ATOM 1848 C C . GLY A 1 229 ? -6.469 -29.734 -0.855 1 91.69 229 GLY A C 1
ATOM 1849 O O . GLY A 1 229 ? -6.992 -29.219 0.135 1 91.69 229 GLY A O 1
ATOM 1850 N N . SER A 1 230 ? -6.785 -29.391 -2.062 1 96.69 230 SER A N 1
ATOM 1851 C CA . SER A 1 230 ? -7.828 -28.406 -2.334 1 96.69 230 SER A CA 1
ATOM 1852 C C . SER A 1 230 ? -8.758 -28.875 -3.449 1 96.69 230 SER A C 1
ATOM 1854 O O . SER A 1 230 ? -8.516 -29.906 -4.07 1 96.69 230 SER A O 1
ATOM 1856 N N . HIS A 1 231 ? -9.836 -28.156 -3.676 1 98 231 HIS A N 1
ATOM 1857 C CA . HIS A 1 231 ? -10.789 -28.531 -4.711 1 98 231 HIS A CA 1
ATOM 1858 C C . HIS A 1 231 ? -10.609 -27.672 -5.961 1 98 231 HIS A C 1
ATOM 1860 O O . HIS A 1 231 ? -11.008 -26.516 -5.984 1 98 231 HIS A O 1
ATOM 1866 N N . VAL A 1 232 ? -10.125 -28.297 -6.953 1 98.62 232 VAL A N 1
ATOM 1867 C CA . VAL A 1 232 ? -10 -27.641 -8.258 1 98.62 232 VAL A CA 1
ATOM 1868 C C . VAL A 1 232 ? -11.383 -27.375 -8.836 1 98.62 232 VAL A C 1
ATOM 1870 O O . VAL A 1 232 ? -12.266 -28.234 -8.773 1 98.62 232 VAL A O 1
ATOM 1873 N N . MET A 1 233 ? -11.602 -26.141 -9.383 1 98.56 233 MET A N 1
ATOM 1874 C CA . MET A 1 233 ? -12.914 -25.75 -9.898 1 98.56 233 MET A CA 1
ATOM 1875 C C . MET A 1 233 ? -12.797 -25.219 -11.328 1 98.56 233 MET A C 1
ATOM 1877 O O . MET A 1 233 ? -11.711 -24.828 -11.758 1 98.56 233 MET A O 1
ATOM 1881 N N . GLU A 1 234 ? -13.906 -25.312 -12.039 1 98.5 234 GLU A N 1
ATOM 1882 C CA . GLU A 1 234 ? -14.008 -24.703 -13.359 1 98.5 234 GLU A CA 1
ATOM 1883 C C . GLU A 1 234 ? -15.148 -23.688 -13.414 1 98.5 234 GLU A C 1
ATOM 1885 O O . GLU A 1 234 ? -16.172 -23.859 -12.75 1 98.5 234 GLU A O 1
ATOM 1890 N N . TYR A 1 235 ? -14.93 -22.641 -14.164 1 98.62 235 TYR A N 1
ATOM 1891 C CA . TYR A 1 235 ? -15.914 -21.578 -14.328 1 98.62 235 TYR A CA 1
ATOM 1892 C C . TYR A 1 235 ? -15.969 -21.094 -15.773 1 98.62 235 TYR A C 1
ATOM 1894 O O . TYR A 1 235 ? -15.016 -21.297 -16.531 1 98.62 235 TYR A O 1
ATOM 1902 N N . GLY A 1 236 ? -17.094 -20.406 -16.203 1 98.25 236 GLY A N 1
ATOM 1903 C CA . GLY A 1 236 ? -17.219 -19.781 -17.5 1 98.25 236 GLY A CA 1
ATOM 1904 C C . GLY A 1 236 ? -17.828 -20.703 -18.547 1 98.25 236 GLY A C 1
ATOM 1905 O O . GLY A 1 236 ? -18.734 -21.469 -18.25 1 98.25 236 GLY A O 1
ATOM 1906 N N . ASP A 1 237 ? -17.391 -20.578 -19.797 1 97.75 237 ASP A N 1
ATOM 1907 C CA . ASP A 1 237 ? -17.969 -21.266 -20.953 1 97.75 237 ASP A CA 1
ATOM 1908 C C . ASP A 1 237 ? -17.438 -22.703 -21.062 1 97.75 237 ASP A C 1
ATOM 1910 O O . ASP A 1 237 ? -16.391 -22.938 -21.641 1 97.75 237 ASP A O 1
ATOM 1914 N N . ILE A 1 238 ? -18.219 -23.625 -20.703 1 96.56 238 ILE A N 1
ATOM 1915 C CA . ILE A 1 238 ? -17.812 -25.016 -20.594 1 96.56 238 ILE A CA 1
ATOM 1916 C C . ILE A 1 238 ? -17.516 -25.594 -21.984 1 96.56 238 ILE A C 1
ATOM 1918 O O . ILE A 1 238 ? -16.766 -26.562 -22.109 1 96.56 238 ILE A O 1
ATOM 1922 N N . LYS A 1 239 ? -18.031 -25.031 -23.016 1 97.75 239 LYS A N 1
ATOM 1923 C CA . LYS A 1 239 ? -17.797 -25.516 -24.375 1 97.75 239 LYS A CA 1
ATOM 1924 C C . LYS A 1 239 ? -16.312 -25.438 -24.719 1 97.75 239 LYS A C 1
ATOM 1926 O O . LYS A 1 239 ? -15.805 -26.234 -25.516 1 97.75 239 LYS A O 1
ATOM 1931 N N . ILE A 1 240 ? -15.672 -24.516 -24.125 1 98.06 240 ILE A N 1
ATOM 1932 C CA . ILE A 1 240 ? -14.25 -24.312 -24.391 1 98.06 240 ILE A CA 1
ATOM 1933 C C . ILE A 1 240 ? -13.453 -25.5 -23.828 1 98.06 240 ILE A C 1
ATOM 1935 O O . ILE A 1 240 ? -12.414 -25.875 -24.375 1 98.06 240 ILE A O 1
ATOM 1939 N N . SER A 1 241 ? -13.953 -26.094 -22.75 1 97.88 241 SER A N 1
ATOM 1940 C CA . SER A 1 241 ? -13.266 -27.219 -22.125 1 97.88 241 SER A CA 1
ATOM 1941 C C . SER A 1 241 ? -13.219 -28.438 -23.047 1 97.88 241 SER A C 1
ATOM 1943 O O . SER A 1 241 ? -12.406 -29.328 -22.844 1 97.88 241 SER A O 1
ATOM 1945 N N . LEU A 1 242 ? -14.016 -28.438 -24.047 1 97.88 242 LEU A N 1
ATOM 1946 C CA . LEU A 1 242 ? -14.086 -29.562 -24.984 1 97.88 242 LEU A CA 1
ATOM 1947 C C . LEU A 1 242 ? -13.016 -29.438 -26.062 1 97.88 242 LEU A C 1
ATOM 1949 O O . LEU A 1 242 ? -12.727 -30.391 -26.766 1 97.88 242 LEU A O 1
ATOM 1953 N N . LEU A 1 243 ? -12.391 -28.297 -26.156 1 97.62 243 LEU A N 1
ATOM 1954 C CA . LEU A 1 243 ? -11.328 -28.094 -27.141 1 97.62 243 LEU A CA 1
ATOM 1955 C C . LEU A 1 243 ? -10.039 -28.75 -26.688 1 97.62 243 LEU A C 1
ATOM 1957 O O . LEU A 1 243 ? -9.82 -28.953 -25.484 1 97.62 243 LEU A O 1
ATOM 1961 N N . PRO A 1 244 ? -9.164 -29.031 -27.641 1 96.69 244 PRO A N 1
ATOM 1962 C CA . PRO A 1 244 ? -7.902 -29.688 -27.312 1 96.69 244 PRO A CA 1
ATOM 1963 C C . PRO A 1 244 ? -6.973 -28.812 -26.484 1 96.69 244 PRO A C 1
ATOM 1965 O O . PRO A 1 244 ? -6.898 -27.594 -26.719 1 96.69 244 PRO A O 1
ATOM 1968 N N . VAL A 1 245 ? -6.203 -29.469 -25.625 1 97.06 245 VAL A N 1
ATOM 1969 C CA . VAL A 1 245 ? -5.195 -28.781 -24.812 1 97.06 245 VAL A CA 1
ATOM 1970 C C . VAL A 1 245 ? -4.219 -28.031 -25.719 1 97.06 245 VAL A C 1
ATOM 1972 O O . VAL A 1 245 ? -3.812 -26.922 -25.422 1 97.06 245 VAL A O 1
ATOM 1975 N N . GLY A 1 246 ? -3.908 -28.594 -26.859 1 95.69 246 GLY A N 1
ATOM 1976 C CA . GLY A 1 246 ? -2.936 -28.047 -27.797 1 95.69 246 GLY A CA 1
ATOM 1977 C C . GLY A 1 246 ? -3.363 -26.719 -28.391 1 95.69 246 GLY A C 1
ATOM 1978 O O . GLY A 1 246 ? -2.525 -25.938 -28.844 1 95.69 246 GLY A O 1
ATOM 1979 N N . GLU A 1 247 ? -4.641 -26.422 -28.359 1 95.94 247 GLU A N 1
ATOM 1980 C CA . GLU A 1 247 ? -5.145 -25.172 -28.906 1 95.94 247 GLU A CA 1
ATOM 1981 C C . GLU A 1 247 ? -4.723 -23.984 -28.031 1 95.94 247 GLU A C 1
ATOM 1983 O O . GLU A 1 247 ? -4.715 -22.844 -28.5 1 95.94 247 GLU A O 1
ATOM 1988 N N . PHE A 1 248 ? -4.301 -24.297 -26.797 1 97.31 248 PHE A N 1
ATOM 1989 C CA . PHE A 1 248 ? -3.988 -23.219 -25.875 1 97.31 248 PHE A CA 1
ATOM 1990 C C . PHE A 1 248 ? -2.559 -23.344 -25.359 1 97.31 248 PHE A C 1
ATOM 1992 O O . PHE A 1 248 ? -1.936 -22.344 -25 1 97.31 248 PHE A O 1
ATOM 1999 N N . GLN A 1 249 ? -2.053 -24.547 -25.375 1 96.56 249 GLN A N 1
ATOM 2000 C CA . GLN A 1 249 ? -0.769 -24.766 -24.719 1 96.56 249 GLN A CA 1
ATOM 2001 C C . GLN A 1 249 ? 0.274 -25.281 -25.703 1 96.56 249 GLN A C 1
ATOM 2003 O O . GLN A 1 249 ? 1.326 -25.781 -25.297 1 96.56 249 GLN A O 1
ATOM 2008 N N . ALA A 1 250 ? -0.046 -25.219 -27.031 1 94.44 250 ALA A N 1
ATOM 2009 C CA . ALA A 1 250 ? 0.908 -25.656 -28.031 1 94.44 250 ALA A CA 1
ATOM 2010 C C . ALA A 1 250 ? 0.731 -24.875 -29.328 1 94.44 250 ALA A C 1
ATOM 2012 O O . ALA A 1 250 ? -0.25 -24.156 -29.5 1 94.44 250 ALA A O 1
ATOM 2013 N N . ASN A 1 251 ? 1.791 -24.969 -30.078 1 87.81 251 ASN A N 1
ATOM 2014 C CA . ASN A 1 251 ? 1.722 -24.5 -31.453 1 87.81 251 ASN A CA 1
ATOM 2015 C C . ASN A 1 251 ? 1.408 -25.641 -32.406 1 87.81 251 ASN A C 1
ATOM 2017 O O . ASN A 1 251 ? 2.029 -26.703 -32.344 1 87.81 251 ASN A O 1
ATOM 2021 N N . SER A 1 252 ? 0.374 -25.609 -33.094 1 71.06 252 SER A N 1
ATOM 2022 C CA . SER A 1 252 ? -0.181 -26.656 -33.938 1 71.06 252 SER A CA 1
ATOM 2023 C C . SER A 1 252 ? 0.883 -27.234 -34.844 1 71.06 252 SER A C 1
ATOM 2025 O O . SER A 1 252 ? 0.795 -28.391 -35.25 1 71.06 252 SER A O 1
ATOM 2027 N N . THR A 1 253 ? 1.823 -26.547 -35.094 1 67.75 253 THR A N 1
ATOM 2028 C CA . THR A 1 253 ? 2.812 -27 -36.062 1 67.75 253 THR A CA 1
ATOM 2029 C C . THR A 1 253 ? 3.902 -27.828 -35.406 1 67.75 253 THR A C 1
ATOM 2031 O O . THR A 1 253 ? 4.77 -28.391 -36.062 1 67.75 253 THR A O 1
ATOM 2034 N N . HIS A 1 254 ? 3.766 -27.906 -34.156 1 63.12 254 HIS A N 1
ATOM 2035 C CA . HIS A 1 254 ? 4.887 -28.516 -33.438 1 63.12 254 HIS A CA 1
ATOM 2036 C C . HIS A 1 254 ? 4.633 -29.984 -33.188 1 63.12 254 HIS A C 1
ATOM 2038 O O . HIS A 1 254 ? 3.596 -30.359 -32.625 1 63.12 254 HIS A O 1
ATOM 2044 N N . VAL A 1 255 ? 5.32 -30.812 -34.094 1 54.59 255 VAL A N 1
ATOM 2045 C CA . VAL A 1 255 ? 5.383 -32.281 -34.156 1 54.59 255 VAL A CA 1
ATOM 2046 C C . VAL A 1 255 ? 6.543 -32.75 -33.281 1 54.59 255 VAL A C 1
ATOM 2048 O O . VAL A 1 255 ? 7.707 -32.5 -33.594 1 54.59 255 VAL A O 1
ATOM 2051 N N . GLY A 1 256 ? 6.48 -33.094 -31.875 1 54.28 256 GLY A N 1
ATOM 2052 C CA . GLY A 1 256 ? 7.379 -34.094 -31.312 1 54.28 256 GLY A CA 1
ATOM 2053 C C . GLY A 1 256 ? 8.172 -33.562 -30.125 1 54.28 256 GLY A C 1
ATOM 2054 O O . GLY A 1 256 ? 9.297 -34 -29.891 1 54.28 256 GLY A O 1
ATOM 2055 N N . SER A 1 257 ? 7.59 -32.688 -29.281 1 62.41 257 SER A N 1
ATOM 2056 C CA . SER A 1 257 ? 8.586 -32.344 -28.266 1 62.41 257 SER A CA 1
ATOM 2057 C C . SER A 1 257 ? 8.406 -33.219 -27.016 1 62.41 257 SER A C 1
ATOM 2059 O O . SER A 1 257 ? 7.305 -33.688 -26.734 1 62.41 257 SER A O 1
ATOM 2061 N N . SER A 1 258 ? 9.539 -33.875 -26.453 1 62.19 258 SER A N 1
ATOM 2062 C CA . SER A 1 258 ? 9.68 -34.75 -25.281 1 62.19 258 SER A CA 1
ATOM 2063 C C . SER A 1 258 ? 9.266 -34.031 -24 1 62.19 258 SER A C 1
ATOM 2065 O O . SER A 1 258 ? 9.148 -34.656 -22.953 1 62.19 258 SER A O 1
ATOM 2067 N N . GLY A 1 259 ? 8.688 -32.969 -24.078 1 68.12 259 GLY A N 1
ATOM 2068 C CA . GLY A 1 259 ? 8.375 -32.25 -22.859 1 68.12 259 GLY A CA 1
ATOM 2069 C C . GLY A 1 259 ? 9.602 -31.734 -22.125 1 68.12 259 GLY A C 1
ATOM 2070 O O . GLY A 1 259 ? 10.719 -32.188 -22.406 1 68.12 259 GLY A O 1
ATOM 2071 N N . PHE A 1 260 ? 9.492 -30.844 -21.219 1 78.25 260 PHE A N 1
ATOM 2072 C CA . PHE A 1 260 ? 10.594 -30.297 -20.422 1 78.25 260 PHE A CA 1
ATOM 2073 C C . PHE A 1 260 ? 11.117 -31.344 -19.453 1 78.25 260 PHE A C 1
ATOM 2075 O O . PHE A 1 260 ? 12.32 -31.609 -19.391 1 78.25 260 PHE A O 1
ATOM 2082 N N . ILE A 1 261 ? 10.117 -32.062 -18.844 1 77.38 261 ILE A N 1
ATOM 2083 C CA . ILE A 1 261 ? 10.523 -33.156 -17.953 1 77.38 261 ILE A CA 1
ATOM 2084 C C . ILE A 1 261 ? 10.047 -34.469 -18.531 1 77.38 261 ILE A C 1
ATOM 2086 O O . ILE A 1 261 ? 10.328 -35.531 -17.969 1 77.38 261 ILE A O 1
ATOM 2090 N N . GLY A 1 262 ? 9.398 -34.438 -19.578 1 70.75 262 GLY A N 1
ATOM 2091 C CA . GLY A 1 262 ? 8.891 -35.625 -20.219 1 70.75 262 GLY A CA 1
ATOM 2092 C C . GLY A 1 262 ? 7.918 -36.406 -19.344 1 70.75 262 GLY A C 1
ATOM 2093 O O . GLY A 1 262 ? 6.977 -35.844 -18.797 1 70.75 262 GLY A O 1
ATOM 2094 N N . ASP A 1 263 ? 8.094 -37.625 -19.234 1 74.06 263 ASP A N 1
ATOM 2095 C CA . ASP A 1 263 ? 7.234 -38.5 -18.438 1 74.06 263 ASP A CA 1
ATOM 2096 C C . ASP A 1 263 ? 7.855 -38.781 -17.078 1 74.06 263 ASP A C 1
ATOM 2098 O O . ASP A 1 263 ? 7.492 -39.75 -16.406 1 74.06 263 ASP A O 1
ATOM 2102 N N . ASN A 1 264 ? 8.734 -37.969 -16.656 1 80.5 264 ASN A N 1
ATOM 2103 C CA . ASN A 1 264 ? 9.492 -38.219 -15.445 1 80.5 264 ASN A CA 1
ATOM 2104 C C . ASN A 1 264 ? 8.977 -37.375 -14.281 1 80.5 264 ASN A C 1
ATOM 2106 O O . ASN A 1 264 ? 9.734 -37 -13.383 1 80.5 264 ASN A O 1
ATOM 2110 N N . SER A 1 265 ? 7.672 -37.094 -14.375 1 85.75 265 SER A N 1
ATOM 2111 C CA . SER A 1 265 ? 7.133 -36.281 -13.281 1 85.75 265 SER A CA 1
ATOM 2112 C C . SER A 1 265 ? 7.086 -37.094 -11.984 1 85.75 265 SER A C 1
ATOM 2114 O O . SER A 1 265 ? 6.988 -38.312 -12 1 85.75 265 SER A O 1
ATOM 2116 N N . MET A 1 266 ? 7.223 -36.375 -10.867 1 90.31 266 MET A N 1
ATOM 2117 C CA . MET A 1 266 ? 7.191 -37 -9.539 1 90.31 266 MET A CA 1
ATOM 2118 C C . MET A 1 266 ? 5.797 -36.906 -8.93 1 90.31 266 MET A C 1
ATOM 2120 O O . MET A 1 266 ? 5.039 -36 -9.242 1 90.31 266 MET A O 1
ATOM 2124 N N . ALA A 1 267 ? 5.555 -37.906 -8.164 1 91.88 267 ALA A N 1
ATOM 2125 C CA . ALA A 1 267 ? 4.336 -37.781 -7.363 1 91.88 267 ALA A CA 1
ATOM 2126 C C . ALA A 1 267 ? 4.469 -36.688 -6.328 1 91.88 267 ALA A C 1
ATOM 2128 O O . ALA A 1 267 ? 5.508 -36.531 -5.676 1 91.88 267 ALA A O 1
ATOM 2129 N N . THR A 1 268 ? 3.459 -35.875 -6.238 1 93.75 268 THR A N 1
ATOM 2130 C CA . THR A 1 268 ? 3.494 -34.781 -5.258 1 93.75 268 THR A CA 1
ATOM 2131 C C . THR A 1 268 ? 3.547 -35.344 -3.838 1 93.75 268 THR A C 1
ATOM 2133 O O . THR A 1 268 ? 2.955 -36.406 -3.557 1 93.75 268 THR A O 1
ATOM 2136 N N . ARG A 1 269 ? 4.238 -34.688 -2.986 1 95 269 ARG A N 1
ATOM 2137 C CA . ARG A 1 269 ? 4.398 -35.094 -1.6 1 95 269 ARG A CA 1
ATOM 2138 C C . ARG A 1 269 ? 4.855 -33.938 -0.724 1 95 269 ARG A C 1
ATOM 2140 O O . ARG A 1 269 ? 5.129 -32.844 -1.227 1 95 269 ARG A O 1
ATOM 2147 N N . ASP A 1 270 ? 4.84 -34.188 0.636 1 95.69 270 ASP A N 1
ATOM 2148 C CA . ASP A 1 270 ? 5.273 -33.188 1.602 1 95.69 270 ASP A CA 1
ATOM 2149 C C . ASP A 1 270 ? 4.496 -31.875 1.419 1 95.69 270 ASP A C 1
ATOM 2151 O O . ASP A 1 270 ? 5.094 -30.812 1.25 1 95.69 270 ASP A O 1
ATOM 2155 N N . ARG A 1 271 ? 3.281 -31.984 1.524 1 95.31 271 ARG A N 1
ATOM 2156 C CA . ARG A 1 271 ? 2.367 -30.891 1.212 1 95.31 271 ARG A CA 1
ATOM 2157 C C . ARG A 1 271 ? 2.168 -29.969 2.42 1 95.31 271 ARG A C 1
ATOM 2159 O O . ARG A 1 271 ? 2.359 -30.406 3.562 1 95.31 271 ARG A O 1
ATOM 2166 N N . SER A 1 272 ? 1.873 -28.734 2.102 1 93.62 272 SER A N 1
ATOM 2167 C CA . SER A 1 272 ? 1.49 -27.75 3.1 1 93.62 272 SER A CA 1
ATOM 2168 C C . SER A 1 272 ? 0.46 -26.766 2.543 1 93.62 272 SER A C 1
ATOM 2170 O O . SER A 1 272 ? 0.438 -26.5 1.34 1 93.62 272 SER A O 1
ATOM 2172 N N . MET A 1 273 ? -0.369 -26.328 3.453 1 91.69 273 MET A N 1
ATOM 2173 C CA . MET A 1 273 ? -1.277 -25.266 3.018 1 91.69 273 MET A CA 1
ATOM 2174 C C . MET A 1 273 ? -0.501 -24.047 2.535 1 91.69 273 MET A C 1
ATOM 2176 O O . MET A 1 273 ? 0.447 -23.609 3.189 1 91.69 273 MET A O 1
ATOM 2180 N N . ALA A 1 274 ? -0.966 -23.562 1.382 1 88.75 274 ALA A N 1
ATOM 2181 C CA . ALA A 1 274 ? -0.252 -22.438 0.795 1 88.75 274 ALA A CA 1
ATOM 2182 C C . ALA A 1 274 ? -0.235 -21.25 1.748 1 88.75 274 ALA A C 1
ATOM 2184 O O . ALA A 1 274 ? 0.73 -20.469 1.773 1 88.75 274 ALA A O 1
ATOM 2185 N N . SER A 1 275 ? -1.237 -21.141 2.648 1 86.44 275 SER A N 1
ATOM 2186 C CA . SER A 1 275 ? -1.348 -20.031 3.586 1 86.44 275 SER A CA 1
ATOM 2187 C C . SER A 1 275 ? -0.3 -20.125 4.691 1 86.44 275 SER A C 1
ATOM 2189 O O . SER A 1 275 ? -0.025 -19.156 5.387 1 86.44 275 SER A O 1
ATOM 2191 N N . HIS A 1 276 ? 0.297 -21.281 4.785 1 87.81 276 HIS A N 1
ATOM 2192 C CA . HIS A 1 276 ? 1.293 -21.5 5.824 1 87.81 276 HIS A CA 1
ATOM 2193 C C . HIS A 1 276 ? 2.686 -21.672 5.23 1 87.81 276 HIS A C 1
ATOM 2195 O O . HIS A 1 276 ? 3.662 -21.844 5.961 1 87.81 276 HIS A O 1
ATOM 2201 N N . ALA A 1 277 ? 2.699 -21.609 3.992 1 89.44 277 ALA A N 1
ATOM 2202 C CA . ALA A 1 277 ? 3.943 -21.953 3.307 1 89.44 277 ALA A CA 1
ATOM 2203 C C . ALA A 1 277 ? 5.062 -21 3.697 1 89.44 277 ALA A C 1
ATOM 2205 O O . ALA A 1 277 ? 6.242 -21.359 3.676 1 89.44 277 ALA A O 1
ATOM 2206 N N . HIS A 1 278 ? 4.727 -19.766 4.137 1 89.31 278 HIS A N 1
ATOM 2207 C CA . HIS A 1 278 ? 5.742 -18.766 4.477 1 89.31 278 HIS A CA 1
ATOM 2208 C C . HIS A 1 278 ? 6.43 -19.109 5.793 1 89.31 278 HIS A C 1
ATOM 2210 O O . HIS A 1 278 ? 7.52 -18.609 6.078 1 89.31 278 HIS A O 1
ATOM 2216 N N . LEU A 1 279 ? 5.852 -20.016 6.57 1 92.56 279 LEU A N 1
ATOM 2217 C CA . LEU A 1 279 ? 6.422 -20.406 7.855 1 92.56 279 LEU A CA 1
ATOM 2218 C C . LEU A 1 279 ? 7.418 -21.547 7.688 1 92.56 279 LEU A C 1
ATOM 2220 O O . LEU A 1 279 ? 8.266 -21.766 8.555 1 92.56 279 LEU A O 1
ATOM 2224 N N . ILE A 1 280 ? 7.316 -22.234 6.57 1 92.69 280 ILE A N 1
ATOM 2225 C CA . ILE A 1 280 ? 8.086 -23.469 6.363 1 92.69 280 ILE A CA 1
ATOM 2226 C C . ILE A 1 280 ? 9.578 -23.125 6.32 1 92.69 280 ILE A C 1
ATOM 2228 O O . ILE A 1 280 ? 10.383 -23.75 7.023 1 92.69 280 ILE A O 1
ATOM 2232 N N . PRO A 1 281 ? 9.969 -22.141 5.543 1 91.88 281 PRO A N 1
ATOM 2233 C CA . PRO A 1 281 ? 11.398 -21.797 5.543 1 91.88 281 PRO A CA 1
ATOM 2234 C C . PRO A 1 281 ? 11.906 -21.391 6.922 1 91.88 281 PRO A C 1
ATOM 2236 O O . PRO A 1 281 ? 13.055 -21.688 7.273 1 91.88 281 PRO A O 1
ATOM 2239 N N . LEU A 1 282 ? 11.117 -20.719 7.676 1 91.69 282 LEU A N 1
ATOM 2240 C CA . LEU A 1 282 ? 11.516 -20.312 9.016 1 91.69 282 LEU A CA 1
ATOM 2241 C C . LEU A 1 282 ? 11.711 -21.516 9.93 1 91.69 282 LEU A C 1
ATOM 2243 O O . LEU A 1 282 ? 12.688 -21.578 10.68 1 91.69 282 LEU A O 1
ATOM 2247 N N . MET A 1 283 ? 10.828 -22.453 9.82 1 93.38 283 MET A N 1
ATOM 2248 C CA . MET A 1 283 ? 10.922 -23.672 10.617 1 93.38 283 MET A CA 1
ATOM 2249 C C . MET A 1 283 ? 12.141 -24.484 10.211 1 93.38 283 MET A C 1
ATOM 2251 O O . MET A 1 283 ? 12.859 -25.016 11.062 1 93.38 283 MET A O 1
ATOM 2255 N N . HIS A 1 284 ? 12.32 -24.562 8.914 1 93 284 HIS A N 1
ATOM 2256 C CA . HIS A 1 284 ? 13.477 -25.297 8.414 1 93 284 HIS A CA 1
ATOM 2257 C C . HIS A 1 284 ? 14.781 -24.641 8.844 1 93 284 HIS A C 1
ATOM 2259 O O . HIS A 1 284 ? 15.75 -25.312 9.172 1 93 284 HIS A O 1
ATOM 2265 N N . GLN A 1 285 ? 14.828 -23.328 8.812 1 90.31 285 GLN A N 1
ATOM 2266 C CA . GLN A 1 285 ? 16.016 -22.609 9.25 1 90.31 285 GLN A CA 1
ATOM 2267 C C . GLN A 1 285 ? 16.312 -22.859 10.727 1 90.31 285 GLN A C 1
ATOM 2269 O O . GLN A 1 285 ? 17.469 -22.953 11.125 1 90.31 285 GLN A O 1
ATOM 2274 N N . LEU A 1 286 ? 15.25 -22.891 11.484 1 92.81 286 LEU A N 1
ATOM 2275 C CA . LEU A 1 286 ? 15.406 -23.188 12.906 1 92.81 286 LEU A CA 1
ATOM 2276 C C . LEU A 1 286 ? 15.961 -24.594 13.109 1 92.81 286 LEU A C 1
ATOM 2278 O O . LEU A 1 286 ? 16.891 -24.797 13.891 1 92.81 286 LEU A O 1
ATOM 2282 N N . LYS A 1 287 ? 15.492 -25.5 12.344 1 92.94 287 LYS A N 1
ATOM 2283 C CA . LYS A 1 287 ? 15.883 -26.906 12.461 1 92.94 287 LYS A CA 1
ATOM 2284 C C . LYS A 1 287 ? 17.312 -27.125 11.984 1 92.94 287 LYS A C 1
ATOM 2286 O O . LYS A 1 287 ? 18.031 -27.969 12.516 1 92.94 287 LYS A O 1
ATOM 2291 N N . ARG A 1 288 ? 17.703 -26.312 11.062 1 91 288 ARG A N 1
ATOM 2292 C CA . ARG A 1 288 ? 19 -26.547 10.406 1 91 288 ARG A CA 1
ATOM 2293 C C . ARG A 1 288 ? 20.078 -25.656 11 1 91 288 ARG A C 1
ATOM 2295 O O . ARG A 1 288 ? 21.219 -25.672 10.555 1 91 288 ARG A O 1
ATOM 2302 N N . SER A 1 289 ? 19.703 -24.875 11.938 1 90.75 289 SER A N 1
ATOM 2303 C CA . SER A 1 289 ? 20.688 -23.969 12.539 1 90.75 289 SER A CA 1
ATOM 2304 C C . SER A 1 289 ? 21.812 -24.734 13.219 1 90.75 289 SER A C 1
ATOM 2306 O O . SER A 1 289 ? 21.562 -25.703 13.93 1 90.75 289 SER A O 1
ATOM 2308 N N . ASN A 1 290 ? 23.109 -24.281 12.953 1 90.62 290 ASN A N 1
ATOM 2309 C CA . ASN A 1 290 ? 24.266 -24.984 13.492 1 90.62 290 ASN A CA 1
ATOM 2310 C C . ASN A 1 290 ? 25.016 -24.109 14.5 1 90.62 290 ASN A C 1
ATOM 2312 O O . ASN A 1 290 ? 26.109 -24.484 14.953 1 90.62 290 ASN A O 1
ATOM 2316 N N . SER A 1 291 ? 24.531 -22.891 14.766 1 94 291 SER A N 1
ATOM 2317 C CA . SER A 1 291 ? 25.125 -21.984 15.75 1 94 291 SER A CA 1
ATOM 2318 C C . SER A 1 291 ? 24.062 -21.312 16.594 1 94 291 SER A C 1
ATOM 2320 O O . SER A 1 291 ? 22.906 -21.172 16.172 1 94 291 SER A O 1
ATOM 2322 N N . PRO A 1 292 ? 24.531 -20.984 17.766 1 93.62 292 PRO A N 1
ATOM 2323 C CA . PRO A 1 292 ? 23.562 -20.297 18.625 1 93.62 292 PRO A CA 1
ATOM 2324 C C . PRO A 1 292 ? 23.047 -18.984 18.016 1 93.62 292 PRO A C 1
ATOM 2326 O O . PRO A 1 292 ? 21.859 -18.672 18.172 1 93.62 292 PRO A O 1
ATOM 2329 N N . LYS A 1 293 ? 23.859 -18.312 17.359 1 91.31 293 LYS A N 1
ATOM 2330 C CA . LYS A 1 293 ? 23.469 -17.047 16.734 1 91.31 293 LYS A CA 1
ATOM 2331 C C . LYS A 1 293 ? 22.422 -17.266 15.641 1 91.31 293 LYS A C 1
ATOM 2333 O O . LYS A 1 293 ? 21.438 -16.531 15.555 1 91.31 293 LYS A O 1
ATOM 2338 N N . GLN A 1 294 ? 22.688 -18.266 14.875 1 90.25 294 GLN A N 1
ATOM 2339 C CA . GLN A 1 294 ? 21.75 -18.594 13.805 1 90.25 294 GLN A CA 1
ATOM 2340 C C . GLN A 1 294 ? 20.422 -19.078 14.367 1 90.25 294 GLN A C 1
ATOM 2342 O O . GLN A 1 294 ? 19.359 -18.75 13.828 1 90.25 294 GLN A O 1
ATOM 2347 N N . MET A 1 295 ? 20.5 -19.828 15.398 1 94.38 295 MET A N 1
ATOM 2348 C CA . MET A 1 295 ? 19.297 -20.359 16.047 1 94.38 295 MET A CA 1
ATOM 2349 C C . MET A 1 295 ? 18.453 -19.219 16.625 1 94.38 295 MET A C 1
ATOM 2351 O O . MET A 1 295 ? 17.219 -19.219 16.484 1 94.38 295 MET A O 1
ATOM 2355 N N . GLU A 1 296 ? 19.156 -18.359 17.25 1 94.25 296 GLU A N 1
ATOM 2356 C CA . GLU A 1 296 ? 18.453 -17.219 17.859 1 94.25 296 GLU A CA 1
ATOM 2357 C C . GLU A 1 296 ? 17.766 -16.375 16.797 1 94.25 296 GLU A C 1
ATOM 2359 O O . GLU A 1 296 ? 16.625 -15.938 16.984 1 94.25 296 GLU A O 1
ATOM 2364 N N . LEU A 1 297 ? 18.453 -16.188 15.727 1 92.25 297 LEU A N 1
ATOM 2365 C CA . LEU A 1 297 ? 17.891 -15.398 14.633 1 92.25 297 LEU A CA 1
ATOM 2366 C C . LEU A 1 297 ? 16.672 -16.094 14.039 1 92.25 297 LEU A C 1
ATOM 2368 O O . LEU A 1 297 ? 15.641 -15.445 13.812 1 92.25 297 LEU A O 1
ATOM 2372 N N . ALA A 1 298 ? 16.781 -17.344 13.797 1 92.44 298 ALA A N 1
ATOM 2373 C CA . ALA A 1 298 ? 15.68 -18.109 13.234 1 92.44 298 ALA A CA 1
ATOM 2374 C C . ALA A 1 298 ? 14.477 -18.125 14.172 1 92.44 298 ALA A C 1
ATOM 2376 O O . ALA A 1 298 ? 13.336 -18 13.734 1 92.44 298 ALA A O 1
ATOM 2377 N N . GLN A 1 299 ? 14.758 -18.25 15.453 1 95.19 299 GLN A N 1
ATOM 2378 C CA . GLN A 1 299 ? 13.695 -18.266 16.453 1 95.19 299 GLN A CA 1
ATOM 2379 C C . GLN A 1 299 ? 12.984 -16.906 16.5 1 95.19 299 GLN A C 1
ATOM 2381 O O . GLN A 1 299 ? 11.75 -16.859 16.578 1 95.19 299 GLN A O 1
ATOM 2386 N N . ARG A 1 300 ? 13.711 -15.891 16.438 1 94.06 300 ARG A N 1
ATOM 2387 C CA . ARG A 1 300 ? 13.148 -14.539 16.469 1 94.06 300 ARG A CA 1
ATOM 2388 C C . ARG A 1 300 ? 12.25 -14.289 15.266 1 94.06 300 ARG A C 1
ATOM 2390 O O . ARG A 1 300 ? 11.164 -13.734 15.406 1 94.06 300 ARG A O 1
ATOM 2397 N N . ARG A 1 301 ? 12.703 -14.719 14.164 1 93.81 301 ARG A N 1
ATOM 2398 C CA . ARG A 1 301 ? 11.938 -14.508 12.938 1 93.81 301 ARG A CA 1
ATOM 2399 C C . ARG A 1 301 ? 10.656 -15.336 12.938 1 93.81 301 ARG A C 1
ATOM 2401 O O . ARG A 1 301 ? 9.602 -14.844 12.539 1 93.81 301 ARG A O 1
ATOM 2408 N N . LEU A 1 302 ? 10.797 -16.547 13.367 1 94.94 302 LEU A N 1
ATOM 2409 C CA . LEU A 1 302 ? 9.617 -17.406 13.461 1 94.94 302 LEU A CA 1
ATOM 2410 C C . LEU A 1 302 ? 8.617 -16.844 14.461 1 94.94 302 LEU A C 1
ATOM 2412 O O . LEU A 1 302 ? 7.418 -16.781 14.172 1 94.94 302 LEU A O 1
ATOM 2416 N N . HIS A 1 303 ? 9.125 -16.422 15.602 1 95.62 303 HIS A N 1
ATOM 2417 C CA . HIS A 1 303 ? 8.258 -15.859 16.641 1 95.62 303 HIS A CA 1
ATOM 2418 C C . HIS A 1 303 ? 7.559 -14.602 16.141 1 95.62 303 HIS A C 1
ATOM 2420 O O . HIS A 1 303 ? 6.371 -14.398 16.406 1 95.62 303 HIS A O 1
ATOM 2426 N N . ARG A 1 304 ? 8.266 -13.742 15.484 1 95.44 304 ARG A N 1
ATOM 2427 C CA . ARG A 1 304 ? 7.688 -12.523 14.922 1 95.44 304 ARG A CA 1
ATOM 2428 C C . ARG A 1 304 ? 6.559 -12.852 13.953 1 95.44 304 ARG A C 1
ATOM 2430 O O . ARG A 1 304 ? 5.492 -12.234 14.008 1 95.44 304 ARG A O 1
ATOM 2437 N N . ALA A 1 305 ? 6.805 -13.836 13.078 1 94.94 305 ALA A N 1
ATOM 2438 C CA . ALA A 1 305 ? 5.797 -14.234 12.102 1 94.94 305 ALA A CA 1
ATOM 2439 C C . ALA A 1 305 ? 4.535 -14.75 12.789 1 94.94 305 ALA A C 1
ATOM 2441 O O . ALA A 1 305 ? 3.42 -14.391 12.414 1 94.94 305 ALA A O 1
ATOM 2442 N N . LEU A 1 306 ? 4.727 -15.555 13.805 1 96.31 306 LEU A N 1
ATOM 2443 C CA . LEU A 1 306 ? 3.602 -16.141 14.523 1 96.31 306 LEU A CA 1
ATOM 2444 C C . LEU A 1 306 ? 2.828 -15.07 15.281 1 96.31 306 LEU A C 1
ATOM 2446 O O . LEU A 1 306 ? 1.595 -15.07 15.289 1 96.31 306 LEU A O 1
ATOM 2450 N N . LYS A 1 307 ? 3.57 -14.203 15.867 1 96.56 307 LYS A N 1
ATOM 2451 C CA . LYS A 1 307 ? 2.934 -13.141 16.625 1 96.56 307 LYS A CA 1
ATOM 2452 C C . LYS A 1 307 ? 2.129 -12.211 15.719 1 96.56 307 LYS A C 1
ATOM 2454 O O . LYS A 1 307 ? 1.03 -11.781 16.078 1 96.56 307 LYS A O 1
ATOM 2459 N N . LEU A 1 308 ? 2.668 -11.859 14.609 1 96.5 308 LEU A N 1
ATOM 2460 C CA . LEU A 1 308 ? 1.949 -11.039 13.641 1 96.5 308 LEU A CA 1
ATOM 2461 C C . LEU A 1 308 ? 0.666 -11.727 13.188 1 96.5 308 LEU A C 1
ATOM 2463 O O . LEU A 1 308 ? -0.381 -11.086 13.078 1 96.5 308 LEU A O 1
ATOM 2467 N N . GLY A 1 309 ? 0.765 -13.039 12.938 1 96.44 309 GLY A N 1
ATOM 2468 C CA . GLY A 1 309 ? -0.428 -13.797 12.578 1 96.44 309 GLY A CA 1
ATOM 2469 C C . GLY A 1 309 ? -1.514 -13.727 13.641 1 96.44 309 GLY A C 1
ATOM 2470 O O . GLY A 1 309 ? -2.691 -13.555 13.312 1 96.44 309 GLY A O 1
ATOM 2471 N N . GLN A 1 310 ? -1.081 -13.82 14.828 1 97.06 310 GLN A N 1
ATOM 2472 C CA . GLN A 1 310 ? -2.021 -13.742 15.945 1 97.06 310 GLN A CA 1
ATOM 2473 C C . GLN A 1 310 ? -2.648 -12.359 16.047 1 97.06 310 GLN A C 1
ATOM 2475 O O . GLN A 1 310 ? -3.852 -12.227 16.281 1 97.06 310 GLN A O 1
ATOM 2480 N N . MET A 1 311 ? -1.877 -11.336 15.867 1 96.56 311 MET A N 1
ATOM 2481 C CA . MET A 1 311 ? -2.371 -9.969 15.93 1 96.56 311 MET A CA 1
ATOM 2482 C C . MET A 1 311 ? -3.406 -9.711 14.844 1 96.56 311 MET A C 1
ATOM 2484 O O . MET A 1 311 ? -4.398 -9.016 15.078 1 96.56 311 MET A O 1
ATOM 2488 N N . VAL A 1 312 ? -3.131 -10.242 13.711 1 97.31 312 VAL A N 1
ATOM 2489 C CA . VAL A 1 312 ? -4.066 -10.102 12.602 1 97.31 312 VAL A CA 1
ATOM 2490 C C . VAL A 1 312 ? -5.41 -10.719 12.969 1 97.31 312 VAL A C 1
ATOM 2492 O O . VAL A 1 312 ? -6.461 -10.094 12.781 1 97.31 312 VAL A O 1
ATOM 2495 N N . LYS A 1 313 ? -5.352 -11.898 13.477 1 97.75 313 LYS A N 1
ATOM 2496 C CA . LYS A 1 313 ? -6.582 -12.578 13.875 1 97.75 313 LYS A CA 1
ATOM 2497 C C . LYS A 1 313 ? -7.344 -11.773 14.922 1 97.75 313 LYS A C 1
ATOM 2499 O O . LYS A 1 313 ? -8.547 -11.562 14.797 1 97.75 313 LYS A O 1
ATOM 2504 N N . GLU A 1 314 ? -6.633 -11.32 15.914 1 97.19 314 GLU A N 1
ATOM 2505 C CA . GLU A 1 314 ? -7.246 -10.57 17 1 97.19 314 GLU A CA 1
ATOM 2506 C C . GLU A 1 314 ? -7.844 -9.258 16.5 1 97.19 314 GLU A C 1
ATOM 2508 O O . GLU A 1 314 ? -8.922 -8.852 16.938 1 97.19 314 GLU A O 1
ATOM 2513 N N . THR A 1 315 ? -7.152 -8.602 15.617 1 97.38 315 THR A N 1
ATOM 2514 C CA . THR A 1 315 ? -7.598 -7.328 15.07 1 97.38 315 THR A CA 1
ATOM 2515 C C . THR A 1 315 ? -8.883 -7.5 14.273 1 97.38 315 THR A C 1
ATOM 2517 O O . THR A 1 315 ? -9.836 -6.734 14.445 1 97.38 315 THR A O 1
ATOM 2520 N N . VAL A 1 316 ? -8.93 -8.5 13.453 1 98.25 316 VAL A N 1
ATOM 2521 C CA . VAL A 1 316 ? -10.117 -8.727 12.641 1 98.25 316 VAL A CA 1
ATOM 2522 C C . VAL A 1 316 ? -11.289 -9.125 13.531 1 98.25 316 VAL A C 1
ATOM 2524 O O . VAL A 1 316 ? -12.422 -8.664 13.32 1 98.25 316 VAL A O 1
ATOM 2527 N N . ASP A 1 317 ? -11 -9.977 14.516 1 98 317 ASP A N 1
ATOM 2528 C CA . ASP A 1 317 ? -12.047 -10.352 15.461 1 98 317 ASP A CA 1
ATOM 2529 C C . ASP A 1 317 ? -12.625 -9.117 16.156 1 98 317 ASP A C 1
ATOM 2531 O O . ASP A 1 317 ? -13.836 -9.023 16.359 1 98 317 ASP A O 1
ATOM 2535 N N . GLU A 1 318 ? -11.781 -8.242 16.547 1 97 318 GLU A N 1
ATOM 2536 C CA . GLU A 1 318 ? -12.211 -7.016 17.203 1 97 318 GLU A CA 1
ATOM 2537 C C . GLU A 1 318 ? -13.078 -6.164 16.281 1 97 318 GLU A C 1
ATOM 2539 O O . GLU A 1 318 ? -14.07 -5.586 16.703 1 97 318 GLU A O 1
ATOM 2544 N N . ILE A 1 319 ? -12.695 -6.012 15.031 1 97.31 319 ILE A N 1
ATOM 2545 C CA . ILE A 1 319 ? -13.461 -5.254 14.047 1 97.31 319 ILE A CA 1
ATOM 2546 C C . ILE A 1 319 ? -14.852 -5.863 13.891 1 97.31 319 ILE A C 1
ATOM 2548 O O . ILE A 1 319 ? -15.859 -5.148 13.906 1 97.31 319 ILE A O 1
ATOM 2552 N N . VAL A 1 320 ? -14.898 -7.207 13.742 1 98.06 320 VAL A N 1
ATOM 2553 C CA . VAL A 1 320 ? -16.172 -7.895 13.578 1 98.06 320 VAL A CA 1
ATOM 2554 C C . VAL A 1 320 ? -17.047 -7.656 14.797 1 98.06 320 VAL A C 1
ATOM 2556 O O . VAL A 1 320 ? -18.25 -7.375 14.664 1 98.06 320 VAL A O 1
ATOM 2559 N N . GLU A 1 321 ? -16.422 -7.77 15.938 1 96.31 321 GLU A N 1
ATOM 2560 C CA . GLU A 1 321 ? -17.172 -7.535 17.172 1 96.31 321 GLU A CA 1
ATOM 2561 C C . GLU A 1 321 ? -17.719 -6.117 17.219 1 96.31 321 GLU A C 1
ATOM 2563 O O . GLU A 1 321 ? -18.875 -5.906 17.609 1 96.31 321 GLU A O 1
ATOM 2568 N N . GLU A 1 322 ? -16.938 -5.156 16.875 1 93.88 322 GLU A N 1
ATOM 2569 C CA . GLU A 1 322 ? -17.375 -3.762 16.891 1 93.88 322 GLU A CA 1
ATOM 2570 C C . GLU A 1 322 ? -18.531 -3.533 15.906 1 93.88 322 GLU A C 1
ATOM 2572 O O . GLU A 1 322 ? -19.5 -2.863 16.234 1 93.88 322 GLU A O 1
ATOM 2577 N N . VAL A 1 323 ? -18.438 -4.082 14.734 1 96.56 323 VAL A N 1
ATOM 2578 C CA . VAL A 1 323 ? -19.453 -3.906 13.703 1 96.56 323 VAL A CA 1
ATOM 2579 C C . VAL A 1 323 ? -20.766 -4.543 14.148 1 96.56 323 VAL A C 1
ATOM 2581 O O . VAL A 1 323 ? -21.828 -3.924 14.055 1 96.56 323 VAL A O 1
ATOM 2584 N N . THR A 1 324 ? -20.688 -5.746 14.672 1 96.19 324 THR A N 1
ATOM 2585 C CA . THR A 1 324 ? -21.891 -6.5 15 1 96.19 324 THR A CA 1
ATOM 2586 C C . THR A 1 324 ? -22.547 -5.953 16.266 1 96.19 324 THR A C 1
ATOM 2588 O O . THR A 1 324 ? -23.734 -6.168 16.5 1 96.19 324 THR A O 1
ATOM 2591 N N . SER A 1 325 ? -21.766 -5.254 17.078 1 92.75 325 SER A N 1
ATOM 2592 C CA . SER A 1 325 ? -22.328 -4.645 18.281 1 92.75 325 SER A CA 1
ATOM 2593 C C . SER A 1 325 ? -22.984 -3.303 17.969 1 92.75 325 SER A C 1
ATOM 2595 O O . SER A 1 325 ? -23.922 -2.893 18.641 1 92.75 325 SER A O 1
ATOM 2597 N N . LYS A 1 326 ? -22.562 -2.607 16.953 1 89 326 LYS A N 1
ATOM 2598 C CA . LYS A 1 326 ? -23 -1.245 16.672 1 89 326 LYS A CA 1
ATOM 2599 C C . LYS A 1 326 ? -24.078 -1.225 15.586 1 89 326 LYS A C 1
ATOM 2601 O O . LYS A 1 326 ? -24.766 -0.22 15.406 1 89 326 LYS A O 1
ATOM 2606 N N . SER A 1 327 ? -24.172 -2.338 14.875 1 91.56 327 SER A N 1
ATOM 2607 C CA . SER A 1 327 ? -25.109 -2.318 13.75 1 91.56 327 SER A CA 1
ATOM 2608 C C . SER A 1 327 ? -25.688 -3.705 13.492 1 91.56 327 SER A C 1
ATOM 2610 O O . SER A 1 327 ? -25.203 -4.695 14.047 1 91.56 327 SER A O 1
ATOM 2612 N N . ALA A 1 328 ? -26.75 -3.639 12.68 1 91.81 328 ALA A N 1
ATOM 2613 C CA . ALA A 1 328 ? -27.391 -4.871 12.219 1 91.81 328 ALA A CA 1
ATOM 2614 C C . ALA A 1 328 ? -27.391 -4.945 10.695 1 91.81 328 ALA A C 1
ATOM 2616 O O . ALA A 1 328 ? -27.344 -3.916 10.016 1 91.81 328 ALA A O 1
ATOM 2617 N N . PRO A 1 329 ? -27.328 -6.199 10.227 1 91.12 329 PRO A N 1
ATOM 2618 C CA . PRO A 1 329 ? -27.422 -6.309 8.773 1 91.12 329 PRO A CA 1
ATOM 2619 C C . PRO A 1 329 ? -28.75 -5.816 8.219 1 91.12 329 PRO A C 1
ATOM 2621 O O . PRO A 1 329 ? -29.766 -5.836 8.922 1 91.12 329 PRO A O 1
ATOM 2624 N N . SER A 1 330 ? -28.75 -5.27 7.043 1 85.56 330 SER A N 1
ATOM 2625 C CA . SER A 1 330 ? -29.953 -4.711 6.43 1 85.56 330 SER A CA 1
ATOM 2626 C C . SER A 1 330 ? -30.984 -5.801 6.152 1 85.56 330 SER A C 1
ATOM 2628 O O . SER A 1 330 ? -32.188 -5.516 6.043 1 85.56 330 SER A O 1
ATOM 2630 N N . GLY A 1 331 ? -30.656 -6.992 6.148 1 77.31 331 GLY A N 1
ATOM 2631 C CA . GLY A 1 331 ? -31.578 -8.07 5.812 1 77.31 331 GLY A CA 1
ATOM 2632 C C . GLY A 1 331 ? -31.75 -8.266 4.32 1 77.31 331 GLY A C 1
ATOM 2633 O O . GLY A 1 331 ? -32.281 -9.289 3.881 1 77.31 331 GLY A O 1
ATOM 2634 N N . LYS A 1 332 ? -31.438 -7.258 3.512 1 79 332 LYS A N 1
ATOM 2635 C CA . LYS A 1 332 ? -31.594 -7.395 2.064 1 79 332 LYS A CA 1
ATOM 2636 C C . LYS A 1 332 ? -30.375 -8.086 1.448 1 79 332 LYS A C 1
ATOM 2638 O O . LYS A 1 332 ? -29.234 -7.73 1.742 1 79 332 LYS A O 1
ATOM 2643 N N . PRO A 1 333 ? -30.75 -9.055 0.604 1 73.12 333 PRO A N 1
ATOM 2644 C CA . PRO A 1 333 ? -29.609 -9.695 -0.034 1 73.12 333 PRO A CA 1
ATOM 2645 C C . PRO A 1 333 ? -28.812 -8.742 -0.913 1 73.12 333 PRO A C 1
ATOM 2647 O O . PRO A 1 333 ? -29.391 -7.945 -1.658 1 73.12 333 PRO A O 1
ATOM 2650 N N . SER A 1 334 ? -27.547 -8.773 -0.699 1 76.25 334 SER A N 1
ATOM 2651 C CA . SER A 1 334 ? -26.703 -7.926 -1.523 1 76.25 334 SER A CA 1
ATOM 2652 C C . SER A 1 334 ? -26.438 -8.562 -2.887 1 76.25 334 SER A C 1
ATOM 2654 O O . SER A 1 334 ? -26.219 -9.773 -2.984 1 76.25 334 SER A O 1
ATOM 2656 N N . ASP A 1 335 ? -26.672 -7.746 -3.895 1 88.25 335 ASP A N 1
ATOM 2657 C CA . ASP A 1 335 ? -26.25 -8.25 -5.199 1 88.25 335 ASP A CA 1
ATOM 2658 C C . ASP A 1 335 ? -24.734 -8.414 -5.262 1 88.25 335 ASP A C 1
ATOM 2660 O O . ASP A 1 335 ? -24.016 -7.875 -4.422 1 88.25 335 ASP A O 1
ATOM 2664 N N . VAL A 1 336 ? -24.281 -9.227 -6.141 1 90.06 336 VAL A N 1
ATOM 2665 C CA . VAL A 1 336 ? -22.875 -9.625 -6.238 1 90.06 336 VAL A CA 1
ATOM 2666 C C . VAL A 1 336 ? -22 -8.383 -6.426 1 90.06 336 VAL A C 1
ATOM 2668 O O . VAL A 1 336 ? -20.906 -8.297 -5.855 1 90.06 336 VAL A O 1
ATOM 2671 N N . HIS A 1 337 ? -22.5 -7.418 -7.137 1 91.12 337 HIS A N 1
ATOM 2672 C CA . HIS A 1 337 ? -21.719 -6.215 -7.414 1 91.12 337 HIS A CA 1
ATOM 2673 C C . HIS A 1 337 ? -21.578 -5.352 -6.164 1 91.12 337 HIS A C 1
ATOM 2675 O O . HIS A 1 337 ? -20.5 -4.809 -5.895 1 91.12 337 HIS A O 1
ATOM 2681 N N . GLU A 1 338 ? -22.656 -5.242 -5.461 1 92.88 338 GLU A N 1
ATOM 2682 C CA . GLU A 1 338 ? -22.609 -4.488 -4.211 1 92.88 338 GLU A CA 1
ATOM 2683 C C . GLU A 1 338 ? -21.688 -5.156 -3.195 1 92.88 338 GLU A C 1
ATOM 2685 O O . GLU A 1 338 ? -20.953 -4.477 -2.477 1 92.88 338 GLU A O 1
ATOM 2690 N N . HIS A 1 339 ? -21.781 -6.453 -3.195 1 94.5 339 HIS A N 1
ATOM 2691 C CA . HIS A 1 339 ? -20.922 -7.246 -2.316 1 94.5 339 HIS A CA 1
ATOM 2692 C C . HIS A 1 339 ? -19.453 -7.02 -2.631 1 94.5 339 HIS A C 1
ATOM 2694 O O . HIS A 1 339 ? -18.656 -6.754 -1.729 1 94.5 339 HIS A O 1
ATOM 2700 N N . LEU A 1 340 ? -19.125 -7.09 -3.895 1 96.25 340 LEU A N 1
ATOM 2701 C CA . LEU A 1 340 ? -17.734 -6.949 -4.316 1 96.25 340 LEU A CA 1
ATOM 2702 C C . LEU A 1 340 ? -17.25 -5.523 -4.09 1 96.25 340 LEU A C 1
ATOM 2704 O O . LEU A 1 340 ? -16.078 -5.316 -3.75 1 96.25 340 LEU A O 1
ATOM 2708 N N . ASP A 1 341 ? -18.125 -4.539 -4.23 1 96.06 341 ASP A N 1
ATOM 2709 C CA . ASP A 1 341 ? -17.766 -3.152 -3.961 1 96.06 341 ASP A CA 1
ATOM 2710 C C . ASP A 1 341 ? -17.484 -2.938 -2.479 1 96.06 341 ASP A C 1
ATOM 2712 O O . ASP A 1 341 ? -16.5 -2.285 -2.121 1 96.06 341 ASP A O 1
ATOM 2716 N N . CYS A 1 342 ? -18.375 -3.447 -1.691 1 96.25 342 CYS A N 1
ATOM 2717 C CA . CYS A 1 342 ? -18.172 -3.373 -0.249 1 96.25 342 CYS A CA 1
ATOM 2718 C C . CYS A 1 342 ? -16.844 -4.012 0.148 1 96.25 342 CYS A C 1
ATOM 2720 O O . CYS A 1 342 ? -16.047 -3.404 0.869 1 96.25 342 CYS A O 1
ATOM 2722 N N . TYR A 1 343 ? -16.594 -5.203 -0.378 1 97 343 TYR A N 1
ATOM 2723 C CA . TYR A 1 343 ? -15.391 -5.945 -0.046 1 97 343 TYR A CA 1
ATOM 2724 C C . TYR A 1 343 ? -14.141 -5.148 -0.425 1 97 343 TYR A C 1
ATOM 2726 O O . TYR A 1 343 ? -13.203 -5.047 0.364 1 97 343 TYR A O 1
ATOM 2734 N N . GLN A 1 344 ? -14.172 -4.641 -1.618 1 96.94 344 GLN A N 1
ATOM 2735 C CA . GLN A 1 344 ? -13.023 -3.877 -2.098 1 96.94 344 GLN A CA 1
ATOM 2736 C C . GLN A 1 344 ? -12.773 -2.652 -1.223 1 96.94 344 GLN A C 1
ATOM 2738 O O . GLN A 1 344 ? -11.633 -2.373 -0.846 1 96.94 344 GLN A O 1
ATOM 2743 N N . ASN A 1 345 ? -13.797 -1.904 -0.905 1 95.56 345 ASN A N 1
ATOM 2744 C CA . ASN A 1 345 ? -13.664 -0.716 -0.068 1 95.56 345 ASN A CA 1
ATOM 2745 C C . ASN A 1 345 ? -13.141 -1.063 1.321 1 95.56 345 ASN A C 1
ATOM 2747 O O . ASN A 1 345 ? -12.273 -0.365 1.855 1 95.56 345 ASN A O 1
ATOM 2751 N N . VAL A 1 346 ? -13.641 -2.107 1.818 1 97.06 346 VAL A N 1
ATOM 2752 C CA . VAL A 1 346 ? -13.305 -2.543 3.17 1 97.06 346 VAL A CA 1
ATOM 2753 C C . VAL A 1 346 ? -11.844 -2.979 3.225 1 97.06 346 VAL A C 1
ATOM 2755 O O . VAL A 1 346 ? -11.094 -2.539 4.094 1 97.06 346 VAL A O 1
ATOM 2758 N N . TYR A 1 347 ? -11.43 -3.822 2.33 1 97 347 TYR A N 1
ATOM 2759 C CA . TYR A 1 347 ? -10.047 -4.289 2.381 1 97 347 TYR A CA 1
ATOM 2760 C C . TYR A 1 347 ? -9.078 -3.164 2.043 1 97 347 TYR A C 1
ATOM 2762 O O . TYR A 1 347 ? -7.977 -3.096 2.598 1 97 347 TYR A O 1
ATOM 2770 N N . ASP A 1 348 ? -9.484 -2.295 1.127 1 95.12 348 ASP A N 1
ATOM 2771 C CA . ASP A 1 348 ? -8.617 -1.165 0.794 1 95.12 348 ASP A CA 1
ATOM 2772 C C . ASP A 1 348 ? -8.305 -0.33 2.033 1 95.12 348 ASP A C 1
ATOM 2774 O O . ASP A 1 348 ? -7.176 0.125 2.211 1 95.12 348 ASP A O 1
ATOM 2778 N N . GLN A 1 349 ? -9.289 -0.131 2.818 1 93.88 349 GLN A N 1
ATOM 2779 C CA . GLN A 1 349 ? -9.062 0.618 4.051 1 93.88 349 GLN A CA 1
ATOM 2780 C C . GLN A 1 349 ? -8.281 -0.214 5.062 1 93.88 349 GLN A C 1
ATOM 2782 O O . GLN A 1 349 ? -7.383 0.298 5.734 1 93.88 349 GLN A O 1
ATOM 2787 N N . TYR A 1 350 ? -8.602 -1.458 5.191 1 96.88 350 TYR A N 1
ATOM 2788 C CA . TYR A 1 350 ? -7.965 -2.352 6.152 1 96.88 350 TYR A CA 1
ATOM 2789 C C . TYR A 1 350 ? -6.465 -2.441 5.898 1 96.88 350 TYR A C 1
ATOM 2791 O O . TYR A 1 350 ? -5.664 -2.352 6.832 1 96.88 350 TYR A O 1
ATOM 2799 N N . LYS A 1 351 ? -6.094 -2.652 4.605 1 95.94 351 LYS A N 1
ATOM 2800 C CA . LYS A 1 351 ? -4.688 -2.877 4.285 1 95.94 351 LYS A CA 1
ATOM 2801 C C . LYS A 1 351 ? -3.859 -1.619 4.539 1 95.94 351 LYS A C 1
ATOM 2803 O O . LYS A 1 351 ? -2.656 -1.703 4.797 1 95.94 351 LYS A O 1
ATOM 2808 N N . ILE A 1 352 ? -4.48 -0.481 4.477 1 92.5 352 ILE A N 1
ATOM 2809 C CA . ILE A 1 352 ? -3.773 0.777 4.691 1 92.5 352 ILE A CA 1
ATOM 2810 C C . ILE A 1 352 ? -3.557 0.996 6.188 1 92.5 352 ILE A C 1
ATOM 2812 O O . ILE A 1 352 ? -2.471 1.402 6.613 1 92.5 352 ILE A O 1
ATOM 2816 N N . LYS A 1 353 ? -4.535 0.62 6.98 1 93.19 353 LYS A N 1
ATOM 2817 C CA . LYS A 1 353 ? -4.535 1.039 8.375 1 93.19 353 LYS A CA 1
ATOM 2818 C C . LYS A 1 353 ? -4.078 -0.094 9.289 1 93.19 353 LYS A C 1
ATOM 2820 O O . LYS A 1 353 ? -3.561 0.153 10.383 1 93.19 353 LYS A O 1
ATOM 2825 N N . CYS A 1 354 ? -4.27 -1.333 8.906 1 96.06 354 CYS A N 1
ATOM 2826 C CA . CYS A 1 354 ? -4.008 -2.461 9.789 1 96.06 354 CYS A CA 1
ATOM 2827 C C . CYS A 1 354 ? -2.842 -3.297 9.281 1 96.06 354 CYS A C 1
ATOM 2829 O O . CYS A 1 354 ? -1.689 -3.049 9.648 1 96.06 354 CYS A O 1
ATOM 2831 N N . PHE A 1 355 ? -3.18 -4.273 8.328 1 96.19 355 PHE A N 1
ATOM 2832 C CA . PHE A 1 355 ? -2.174 -5.176 7.777 1 96.19 355 PHE A CA 1
ATOM 2833 C C . PHE A 1 355 ? -2.475 -5.504 6.32 1 96.19 355 PHE A C 1
ATOM 2835 O O . PHE A 1 355 ? -3.639 -5.535 5.914 1 96.19 355 PHE A O 1
ATOM 2842 N N . SER A 1 356 ? -1.403 -5.707 5.59 1 94.62 356 SER A N 1
ATOM 2843 C CA . SER A 1 356 ? -1.586 -6.207 4.227 1 94.62 356 SER A CA 1
ATOM 2844 C C . SER A 1 356 ? -1.187 -7.672 4.117 1 94.62 356 SER A C 1
ATOM 2846 O O . SER A 1 356 ? -0.486 -8.195 4.984 1 94.62 356 SER A O 1
ATOM 2848 N N . ILE A 1 357 ? -1.648 -8.305 3.045 1 94 357 ILE A N 1
ATOM 2849 C CA . ILE A 1 357 ? -1.343 -9.711 2.812 1 94 357 ILE A CA 1
ATOM 2850 C C . ILE A 1 357 ? 0.154 -9.883 2.559 1 94 357 ILE A C 1
ATOM 2852 O O . ILE A 1 357 ? 0.752 -10.875 2.969 1 94 357 ILE A O 1
ATOM 2856 N N . GLN A 1 358 ? 0.791 -8.914 1.931 1 90.94 358 GLN A N 1
ATOM 2857 C CA . GLN A 1 358 ? 2.211 -8.969 1.604 1 90.94 358 GLN A CA 1
ATOM 2858 C C . GLN A 1 358 ? 3.066 -8.953 2.867 1 90.94 358 GLN A C 1
ATOM 2860 O O . GLN A 1 358 ? 4.156 -9.531 2.895 1 90.94 358 GLN A O 1
ATOM 2865 N N . GLN A 1 359 ? 2.473 -8.344 3.914 1 92.88 359 GLN A N 1
ATOM 2866 C CA . GLN A 1 359 ? 3.199 -8.227 5.176 1 92.88 359 GLN A CA 1
ATOM 2867 C C . GLN A 1 359 ? 2.945 -9.438 6.07 1 92.88 359 GLN A C 1
ATOM 2869 O O . GLN A 1 359 ? 3.869 -9.945 6.711 1 92.88 359 GLN A O 1
ATOM 2874 N N . VAL A 1 360 ? 1.677 -9.812 6.094 1 94.19 360 VAL A N 1
ATOM 2875 C CA . VAL A 1 360 ? 1.232 -10.906 6.949 1 94.19 360 VAL A CA 1
ATOM 2876 C C . VAL A 1 360 ? 0.268 -11.805 6.18 1 94.19 360 VAL A C 1
ATOM 2878 O O . VAL A 1 360 ? -0.944 -11.578 6.188 1 94.19 360 VAL A O 1
ATOM 2881 N N . PRO A 1 361 ? 0.729 -12.922 5.695 1 92.31 361 PRO A N 1
ATOM 2882 C CA . PRO A 1 361 ? -0.089 -13.766 4.82 1 92.31 361 PRO A CA 1
ATOM 2883 C C . PRO A 1 361 ? -1.377 -14.234 5.496 1 92.31 361 PRO A C 1
ATOM 2885 O O . PRO A 1 361 ? -2.375 -14.492 4.816 1 92.31 361 PRO A O 1
ATOM 2888 N N . GLU A 1 362 ? -1.398 -14.273 6.82 1 94.5 362 GLU A N 1
ATOM 2889 C CA . GLU A 1 362 ? -2.584 -14.68 7.562 1 94.5 362 GLU A CA 1
ATOM 2890 C C . GLU A 1 362 ? -3.758 -13.742 7.297 1 94.5 362 GLU A C 1
ATOM 2892 O O . GLU A 1 362 ? -4.914 -14.102 7.547 1 94.5 362 GLU A O 1
ATOM 2897 N N . VAL A 1 363 ? -3.459 -12.539 6.828 1 96.5 363 VAL A N 1
ATOM 2898 C CA . VAL A 1 363 ? -4.516 -11.578 6.508 1 96.5 363 VAL A CA 1
ATOM 2899 C C . VAL A 1 363 ? -5.504 -12.211 5.531 1 96.5 363 VAL A C 1
ATOM 2901 O O . VAL A 1 363 ? -6.715 -12 5.641 1 96.5 363 VAL A O 1
ATOM 2904 N N . ALA A 1 364 ? -5.02 -12.992 4.598 1 95.62 364 ALA A N 1
ATOM 2905 C CA . ALA A 1 364 ? -5.855 -13.594 3.559 1 95.62 364 ALA A CA 1
ATOM 2906 C C . ALA A 1 364 ? -6.969 -14.438 4.168 1 95.62 364 ALA A C 1
ATOM 2908 O O . ALA A 1 364 ? -8.133 -14.336 3.762 1 95.62 364 ALA A O 1
ATOM 2909 N N . LYS A 1 365 ? -6.637 -15.227 5.113 1 95.44 365 LYS A N 1
ATOM 2910 C CA . LYS A 1 365 ? -7.621 -16.094 5.758 1 95.44 365 LYS A CA 1
ATOM 2911 C C . LYS A 1 365 ? -8.625 -15.281 6.57 1 95.44 365 LYS A C 1
ATOM 2913 O O . LYS A 1 365 ? -9.82 -15.562 6.547 1 95.44 365 LYS A O 1
ATOM 2918 N N . GLU A 1 366 ? -8.141 -14.289 7.227 1 97 366 GLU A N 1
ATOM 2919 C CA . GLU A 1 366 ? -8.992 -13.508 8.117 1 97 366 GLU A CA 1
ATOM 2920 C C . GLU A 1 366 ? -9.922 -12.586 7.336 1 97 366 GLU A C 1
ATOM 2922 O O . GLU A 1 366 ? -10.953 -12.156 7.852 1 97 366 GLU A O 1
ATOM 2927 N N . LEU A 1 367 ? -9.578 -12.328 6.117 1 97.12 367 LEU A N 1
ATOM 2928 C CA . LEU A 1 367 ? -10.414 -11.477 5.277 1 97.12 367 LEU A CA 1
ATOM 2929 C C . LEU A 1 367 ? -11.766 -12.141 5.016 1 97.12 367 LEU A C 1
ATOM 2931 O O . LEU A 1 367 ? -12.727 -11.477 4.625 1 97.12 367 LEU A O 1
ATOM 2935 N N . VAL A 1 368 ? -11.898 -13.43 5.207 1 97.31 368 VAL A N 1
ATOM 2936 C CA . VAL A 1 368 ? -13.156 -14.141 5.062 1 97.31 368 VAL A CA 1
ATOM 2937 C C . VAL A 1 368 ? -14.211 -13.539 5.988 1 97.31 368 VAL A C 1
ATOM 2939 O O . VAL A 1 368 ? -15.375 -13.406 5.613 1 97.31 368 VAL A O 1
ATOM 2942 N N . LYS A 1 369 ? -13.758 -13.164 7.16 1 97.69 369 LYS A N 1
ATOM 2943 C CA . LYS A 1 369 ? -14.672 -12.594 8.148 1 97.69 369 LYS A CA 1
ATOM 2944 C C . LYS A 1 369 ? -15.195 -11.234 7.703 1 97.69 369 LYS A C 1
ATOM 2946 O O . LYS A 1 369 ? -16.375 -10.922 7.887 1 97.69 369 LYS A O 1
ATOM 2951 N N . LEU A 1 370 ? -14.344 -10.414 7.129 1 97.31 370 LEU A N 1
ATOM 2952 C CA . LEU A 1 370 ? -14.766 -9.109 6.637 1 97.31 370 LEU A CA 1
ATOM 2953 C C . LEU A 1 370 ? -15.664 -9.25 5.414 1 97.31 370 LEU A C 1
ATOM 2955 O O . LEU A 1 370 ? -16.609 -8.484 5.246 1 97.31 370 LEU A O 1
ATOM 2959 N N . ASP A 1 371 ? -15.305 -10.242 4.605 1 96.25 371 ASP A N 1
ATOM 2960 C CA . ASP A 1 371 ? -16.141 -10.539 3.445 1 96.25 371 ASP A CA 1
ATOM 2961 C C . ASP A 1 371 ? -17.547 -10.938 3.869 1 96.25 371 ASP A C 1
ATOM 2963 O O . ASP A 1 371 ? -18.531 -10.555 3.223 1 96.25 371 ASP A O 1
ATOM 2967 N N . ARG A 1 372 ? -17.641 -11.664 4.887 1 95.06 372 ARG A N 1
ATOM 2968 C CA . ARG A 1 372 ? -18.922 -12.125 5.395 1 95.06 372 ARG A CA 1
ATOM 2969 C C . ARG A 1 372 ? -19.781 -10.945 5.852 1 95.06 372 ARG A C 1
ATOM 2971 O O . ARG A 1 372 ? -21 -10.938 5.648 1 95.06 372 ARG A O 1
ATOM 2978 N N . LEU A 1 373 ? -19.188 -9.93 6.473 1 96.62 373 LEU A N 1
ATOM 2979 C CA . LEU A 1 373 ? -19.922 -8.727 6.855 1 96.62 373 LEU A CA 1
ATOM 2980 C C . LEU A 1 373 ? -20.547 -8.062 5.637 1 96.62 373 LEU A C 1
ATOM 2982 O O . LEU A 1 373 ? -21.703 -7.648 5.68 1 96.62 373 LEU A O 1
ATOM 2986 N N . CYS A 1 374 ? -19.734 -8.008 4.566 1 95.56 374 CYS A N 1
ATOM 2987 C CA . CYS A 1 374 ? -20.234 -7.414 3.33 1 95.56 374 CYS A CA 1
ATOM 2988 C C . CYS A 1 374 ? -21.344 -8.273 2.721 1 95.56 374 CYS A C 1
ATOM 2990 O O . CYS A 1 374 ? -22.344 -7.746 2.238 1 95.56 374 CYS A O 1
ATOM 2992 N N . GLN A 1 375 ? -21.172 -9.555 2.789 1 93 375 GLN A N 1
ATOM 2993 C CA . GLN A 1 375 ? -22.156 -10.484 2.236 1 93 375 GLN A CA 1
ATOM 2994 C C . GLN A 1 375 ? -23.484 -10.391 2.984 1 93 375 GLN A C 1
ATOM 2996 O O . GLN A 1 375 ? -24.547 -10.555 2.391 1 93 375 GLN A O 1
ATOM 3001 N N . GLN A 1 376 ? -23.375 -10.117 4.242 1 93.56 376 GLN A N 1
ATOM 3002 C CA . GLN A 1 376 ? -24.562 -10.031 5.086 1 93.56 376 GLN A CA 1
ATOM 3003 C C . GLN A 1 376 ? -25.219 -8.656 4.992 1 93.56 376 GLN A C 1
ATOM 3005 O O . GLN A 1 376 ? -26.234 -8.398 5.633 1 93.56 376 GLN A O 1
ATOM 3010 N N . SER A 1 377 ? -24.609 -7.773 4.254 1 93.88 377 SER A N 1
ATOM 3011 C CA . SER A 1 377 ? -25.156 -6.457 3.936 1 93.88 377 SER A CA 1
ATOM 3012 C C . SER A 1 377 ? -25.109 -5.531 5.148 1 93.88 377 SER A C 1
ATOM 3014 O O . SER A 1 377 ? -26.047 -4.77 5.391 1 93.88 377 SER A O 1
ATOM 3016 N N . TYR A 1 378 ? -24.062 -5.695 5.996 1 95.25 378 TYR A N 1
ATOM 3017 C CA . TYR A 1 378 ? -23.766 -4.641 6.957 1 95.25 378 TYR A CA 1
ATOM 3018 C C . TYR A 1 378 ? -23.391 -3.34 6.25 1 95.25 378 TYR A C 1
ATOM 3020 O O . TYR A 1 378 ? -22.859 -3.363 5.141 1 95.25 378 TYR A O 1
ATOM 3028 N N . ASP A 1 379 ? -23.766 -2.266 6.879 1 93.31 379 ASP A N 1
ATOM 3029 C CA . ASP A 1 379 ? -23.422 -0.964 6.309 1 93.31 379 ASP A CA 1
ATOM 3030 C C . ASP A 1 379 ? -21.922 -0.805 6.152 1 93.31 379 ASP A C 1
ATOM 3032 O O . ASP A 1 379 ? -21.172 -0.9 7.129 1 93.31 379 ASP A O 1
ATOM 3036 N N . THR A 1 380 ? -21.5 -0.554 4.914 1 94.25 380 THR A N 1
ATOM 3037 C CA . THR A 1 380 ? -20.078 -0.438 4.59 1 94.25 380 THR A CA 1
ATOM 3038 C C . THR A 1 380 ? -19.422 0.646 5.438 1 94.25 380 THR A C 1
ATOM 3040 O O . THR A 1 380 ? -18.281 0.483 5.891 1 94.25 380 THR A O 1
ATOM 3043 N N . ASN A 1 381 ? -20.109 1.73 5.699 1 91.31 381 ASN A N 1
ATOM 3044 C CA . ASN A 1 381 ? -19.547 2.838 6.465 1 91.31 381 ASN A CA 1
ATOM 3045 C C . ASN A 1 381 ? -19.266 2.436 7.91 1 91.31 381 ASN A C 1
ATOM 3047 O O . ASN A 1 381 ? -18.297 2.91 8.508 1 91.31 381 ASN A O 1
ATOM 3051 N N . VAL A 1 382 ? -20.078 1.597 8.406 1 93.44 382 VAL A N 1
ATOM 3052 C CA . VAL A 1 382 ? -19.875 1.125 9.773 1 93.44 382 VAL A CA 1
ATOM 3053 C C . VAL A 1 382 ? -18.641 0.242 9.836 1 93.44 382 VAL A C 1
ATOM 3055 O O . VAL A 1 382 ? -17.844 0.34 10.773 1 93.44 382 VAL A O 1
ATOM 3058 N N . ILE A 1 383 ? -18.5 -0.586 8.836 1 95.88 383 ILE A N 1
ATOM 3059 C CA . ILE A 1 383 ? -17.328 -1.454 8.773 1 95.88 383 ILE A CA 1
ATOM 3060 C C . ILE A 1 383 ? -16.062 -0.606 8.672 1 95.88 383 ILE A C 1
ATOM 3062 O O . ILE A 1 383 ? -15.102 -0.833 9.406 1 95.88 383 ILE A O 1
ATOM 3066 N N . LEU A 1 384 ? -16.109 0.399 7.785 1 93.69 384 LEU A N 1
ATOM 3067 C CA . LEU A 1 384 ? -14.953 1.269 7.57 1 93.69 384 LEU A CA 1
ATOM 3068 C C . LEU A 1 384 ? -14.594 2.023 8.844 1 93.69 384 LEU A C 1
ATOM 3070 O O . LEU A 1 384 ? -13.422 2.123 9.203 1 93.69 384 LEU A O 1
ATOM 3074 N N . GLN A 1 385 ? -15.555 2.525 9.547 1 90.44 385 GLN A N 1
ATOM 3075 C CA . GLN A 1 385 ? -15.312 3.25 10.789 1 90.44 385 GLN A CA 1
ATOM 3076 C C . GLN A 1 385 ? -14.727 2.332 11.852 1 90.44 385 GLN A C 1
ATOM 3078 O O . GLN A 1 385 ? -13.852 2.744 12.625 1 90.44 385 GLN A O 1
ATOM 3083 N N . SER A 1 386 ? -15.211 1.103 11.867 1 93.94 386 SER A N 1
ATOM 3084 C CA . SER A 1 386 ? -14.711 0.141 12.844 1 93.94 386 SER A CA 1
ATOM 3085 C C . SER A 1 386 ? -13.25 -0.201 12.586 1 93.94 386 SER A C 1
ATOM 3087 O O . SER A 1 386 ? -12.484 -0.425 13.523 1 93.94 386 SER A O 1
ATOM 3089 N N . ILE A 1 387 ? -12.883 -0.266 11.297 1 94.81 387 ILE A N 1
ATOM 3090 C CA . ILE A 1 387 ? -11.484 -0.492 10.93 1 94.81 387 ILE A CA 1
ATOM 3091 C C . ILE A 1 387 ? -10.625 0.669 11.422 1 94.81 387 ILE A C 1
ATOM 3093 O O . ILE A 1 387 ? -9.578 0.455 12.039 1 94.81 387 ILE A O 1
ATOM 3097 N N . LEU A 1 388 ? -11.102 1.868 11.227 1 89.44 388 LEU A N 1
ATOM 3098 C CA . LEU A 1 388 ? -10.367 3.061 11.625 1 89.44 388 LEU A CA 1
ATOM 3099 C C . LEU A 1 388 ? -10.234 3.127 13.148 1 89.44 388 LEU A C 1
ATOM 3101 O O . LEU A 1 388 ? -9.195 3.551 13.664 1 89.44 388 LEU A O 1
ATOM 3105 N N . ASN A 1 389 ? -11.219 2.662 13.828 1 87.94 389 ASN A N 1
ATOM 3106 C CA . ASN A 1 389 ? -11.219 2.688 15.281 1 87.94 389 ASN A CA 1
ATOM 3107 C C . ASN A 1 389 ? -10.266 1.641 15.859 1 87.94 389 ASN A C 1
ATOM 3109 O O . ASN A 1 389 ? -9.633 1.871 16.891 1 87.94 389 ASN A O 1
ATOM 3113 N N . THR A 1 390 ? -10.242 0.532 15.172 1 91.75 390 THR A N 1
ATOM 3114 C CA . THR A 1 390 ? -9.484 -0.6 15.703 1 91.75 390 THR A CA 1
ATOM 3115 C C . THR A 1 390 ? -8.008 -0.475 15.359 1 91.75 390 THR A C 1
ATOM 3117 O O . THR A 1 390 ? -7.145 -0.792 16.188 1 91.75 390 THR A O 1
ATOM 3120 N N . CYS A 1 391 ? -7.73 -0.12 14.094 1 89.38 391 CYS A N 1
ATOM 3121 C CA . CYS A 1 391 ? -6.355 -0.058 13.609 1 89.38 391 CYS A CA 1
ATOM 3122 C C . CYS A 1 391 ? -5.816 1.365 13.688 1 89.38 391 CYS A C 1
ATOM 3124 O O . CYS A 1 391 ? -5.555 1.988 12.656 1 89.38 391 CYS A O 1
ATOM 3126 N N . CYS A 1 392 ? -5.723 2.014 14.867 1 73.12 392 CYS A N 1
ATOM 3127 C CA . CYS A 1 392 ? -5.27 3.383 15.094 1 73.12 392 CYS A CA 1
ATOM 3128 C C . CYS A 1 392 ? -3.836 3.408 15.609 1 73.12 392 CYS A C 1
ATOM 3130 O O . CYS A 1 392 ? -3.402 2.482 16.297 1 73.12 392 CYS A O 1
ATOM 3132 N N . MET B 1 1 ? -9.773 6.766 17.281 1 40.44 1 MET B N 1
ATOM 3133 C CA . MET B 1 1 ? -9.945 7.91 16.391 1 40.44 1 MET B CA 1
ATOM 3134 C C . MET B 1 1 ? -8.594 8.516 16.016 1 40.44 1 MET B C 1
ATOM 3136 O O . MET B 1 1 ? -7.742 8.719 16.875 1 40.44 1 MET B O 1
ATOM 3140 N N . HIS B 1 2 ? -8.086 8.109 14.844 1 54.59 2 HIS B N 1
ATOM 3141 C CA . HIS B 1 2 ? -6.785 8.602 14.398 1 54.59 2 HIS B CA 1
ATOM 3142 C C . HIS B 1 2 ? -6.602 10.07 14.758 1 54.59 2 HIS B C 1
ATOM 3144 O O . HIS B 1 2 ? -7.539 10.727 15.219 1 54.59 2 HIS B O 1
ATOM 3150 N N . ILE B 1 3 ? -5.328 10.539 14.469 1 60.97 3 ILE B N 1
ATOM 3151 C CA . ILE B 1 3 ? -4.688 11.836 14.648 1 60.97 3 ILE B CA 1
ATOM 3152 C C . ILE B 1 3 ? -5.559 12.93 14.039 1 60.97 3 ILE B C 1
ATOM 3154 O O . ILE B 1 3 ? -5.477 13.203 12.836 1 60.97 3 ILE B O 1
ATOM 3158 N N . SER B 1 4 ? -6.57 13.328 14.922 1 67 4 SER B N 1
ATOM 3159 C CA . SER B 1 4 ? -7.617 14.289 14.586 1 67 4 SER B CA 1
ATOM 3160 C C . SER B 1 4 ? -7.043 15.688 14.414 1 67 4 SER B C 1
ATOM 3162 O O . SER B 1 4 ? -7.613 16.516 13.703 1 67 4 SER B O 1
ATOM 3164 N N . HIS B 1 5 ? -5.863 15.789 14.969 1 90.12 5 HIS B N 1
ATOM 3165 C CA . HIS B 1 5 ? -5.441 17.172 15.055 1 90.12 5 HIS B CA 1
ATOM 3166 C C . HIS B 1 5 ? -4.969 17.703 13.703 1 90.12 5 HIS B C 1
ATOM 3168 O O . HIS B 1 5 ? -5.008 18.906 13.453 1 90.12 5 HIS B O 1
ATOM 3174 N N . PHE B 1 6 ? -4.648 16.844 12.773 1 93.88 6 PHE B N 1
ATOM 3175 C CA . PHE B 1 6 ? -4.242 17.281 11.445 1 93.88 6 PHE B CA 1
ATOM 3176 C C . PHE B 1 6 ? -5.418 17.906 10.695 1 93.88 6 PHE B C 1
ATOM 3178 O O . PHE B 1 6 ? -5.273 18.953 10.055 1 93.88 6 PHE B O 1
ATOM 3185 N N . GLN B 1 7 ? -6.551 17.234 10.789 1 95.75 7 GLN B N 1
ATOM 3186 C CA . GLN B 1 7 ? -7.73 17.75 10.109 1 95.75 7 GLN B CA 1
ATOM 3187 C C . GLN B 1 7 ? -8.203 19.062 10.734 1 95.75 7 GLN B C 1
ATOM 3189 O O . GLN B 1 7 ? -8.625 19.969 10.031 1 95.75 7 GLN B O 1
ATOM 3194 N N . ALA B 1 8 ? -8.062 19.141 12.039 1 97.12 8 ALA B N 1
ATOM 3195 C CA . ALA B 1 8 ? -8.391 20.391 12.734 1 97.12 8 ALA B CA 1
ATOM 3196 C C . ALA B 1 8 ? -7.461 21.516 12.305 1 97.12 8 ALA B C 1
ATOM 3198 O O . ALA B 1 8 ? -7.898 22.656 12.125 1 97.12 8 ALA B O 1
ATOM 3199 N N . ASP B 1 9 ? -6.227 21.172 12.203 1 97.88 9 ASP B N 1
ATOM 3200 C CA . ASP B 1 9 ? -5.25 22.156 11.75 1 97.88 9 ASP B CA 1
ATOM 3201 C C . ASP B 1 9 ? -5.621 22.719 10.375 1 97.88 9 ASP B C 1
ATOM 3203 O O . ASP B 1 9 ? -5.602 23.922 10.164 1 97.88 9 ASP B O 1
ATOM 3207 N N . VAL B 1 10 ? -5.961 21.859 9.469 1 98.25 10 VAL B N 1
ATOM 3208 C CA . VAL B 1 10 ? -6.285 22.266 8.109 1 98.25 10 VAL B CA 1
ATOM 3209 C C . VAL B 1 10 ? -7.566 23.094 8.102 1 98.25 10 VAL B C 1
ATOM 3211 O O . VAL B 1 10 ? -7.656 24.109 7.406 1 98.25 10 VAL B O 1
ATOM 3214 N N . CYS B 1 11 ? -8.508 22.688 8.875 1 98 11 CYS B N 1
ATOM 3215 C CA . CYS B 1 11 ? -9.758 23.438 8.977 1 98 11 CYS B CA 1
ATOM 3216 C C . CYS B 1 11 ? -9.516 24.828 9.547 1 98 11 CYS B C 1
ATOM 3218 O O . CYS B 1 11 ? -10.094 25.812 9.078 1 98 11 CYS B O 1
ATOM 3220 N N . HIS B 1 12 ? -8.703 24.859 10.555 1 97.62 12 HIS B N 1
ATOM 3221 C CA . HIS B 1 12 ? -8.359 26.156 11.141 1 97.62 12 HIS B CA 1
ATOM 3222 C C . HIS B 1 12 ? -7.66 27.047 10.125 1 97.62 12 HIS B C 1
ATOM 3224 O O . HIS B 1 12 ? -7.98 28.234 10.016 1 97.62 12 HIS B O 1
ATOM 3230 N N . ALA B 1 13 ? -6.762 26.516 9.406 1 98.25 13 ALA B N 1
ATOM 3231 C CA . ALA B 1 13 ? -6.066 27.281 8.367 1 98.25 13 ALA B CA 1
ATOM 3232 C C . ALA B 1 13 ? -7.047 27.828 7.34 1 98.25 13 ALA B C 1
ATOM 3234 O O . ALA B 1 13 ? -6.906 28.969 6.887 1 98.25 13 ALA B O 1
ATOM 3235 N N . TYR B 1 14 ? -8.016 27.031 6.965 1 98.12 14 TYR B N 1
ATOM 3236 C CA . TYR B 1 14 ? -9.062 27.469 6.043 1 98.12 14 TYR B CA 1
ATOM 3237 C C . TYR B 1 14 ? -9.75 28.719 6.562 1 98.12 14 TYR B C 1
ATOM 3239 O O . TYR B 1 14 ? -9.922 29.688 5.82 1 98.12 14 TYR B O 1
ATOM 3247 N N . HIS B 1 15 ? -10.117 28.75 7.793 1 96.75 15 HIS B N 1
ATOM 3248 C CA . HIS B 1 15 ? -10.82 29.875 8.375 1 96.75 15 HIS B CA 1
ATOM 3249 C C . HIS B 1 15 ? -9.906 31.109 8.453 1 96.75 15 HIS B C 1
ATOM 3251 O O . HIS B 1 15 ? -10.367 32.25 8.273 1 96.75 15 HIS B O 1
ATOM 3257 N N . VAL B 1 16 ? -8.633 30.859 8.805 1 96.12 16 VAL B N 1
ATOM 3258 C CA . VAL B 1 16 ? -7.684 31.969 8.852 1 96.12 16 VAL B CA 1
ATOM 3259 C C . VAL B 1 16 ? -7.648 32.656 7.496 1 96.12 16 VAL B C 1
ATOM 3261 O O . VAL B 1 16 ? -7.727 33.906 7.426 1 96.12 16 VAL B O 1
ATOM 3264 N N . LEU B 1 17 ? -7.605 31.891 6.41 1 96.69 17 LEU B N 1
ATOM 3265 C CA . LEU B 1 17 ? -7.539 32.469 5.066 1 96.69 17 LEU B CA 1
ATOM 3266 C C . LEU B 1 17 ? -8.859 33.125 4.688 1 96.69 17 LEU B C 1
ATOM 3268 O O . LEU B 1 17 ? -8.875 34.188 4.102 1 96.69 17 LEU B O 1
ATOM 3272 N N . ARG B 1 18 ? -9.93 32.469 5.043 1 95.56 18 ARG B N 1
ATOM 3273 C CA . ARG B 1 18 ? -11.25 33 4.723 1 95.56 18 ARG B CA 1
ATOM 3274 C C . ARG B 1 18 ? -11.492 34.344 5.426 1 95.56 18 ARG B C 1
ATOM 3276 O O . ARG B 1 18 ? -12 35.281 4.816 1 95.56 18 ARG B O 1
ATOM 3283 N N . GLU B 1 19 ? -11.109 34.406 6.637 1 93.5 19 GLU B N 1
ATOM 3284 C CA . GLU B 1 19 ? -11.312 35.625 7.426 1 93.5 19 GLU B CA 1
ATOM 3285 C C . GLU B 1 19 ? -10.445 36.75 6.902 1 93.5 19 GLU B C 1
ATOM 3287 O O . GLU B 1 19 ? -10.758 37.938 7.125 1 93.5 19 GLU B O 1
ATOM 3292 N N . ASN B 1 20 ? -9.43 36.375 6.223 1 94.12 20 ASN B N 1
ATOM 3293 C CA . ASN B 1 20 ? -8.539 37.375 5.637 1 94.12 20 ASN B CA 1
ATOM 3294 C C . ASN B 1 20 ? -8.938 37.719 4.203 1 94.12 20 ASN B C 1
ATOM 3296 O O . ASN B 1 20 ? -8.148 38.312 3.455 1 94.12 20 ASN B O 1
ATOM 3300 N N . GLY B 1 21 ? -10.117 37.219 3.746 1 93.5 21 GLY B N 1
ATOM 3301 C CA . GLY B 1 21 ? -10.727 37.719 2.523 1 93.5 21 GLY B CA 1
ATOM 3302 C C . GLY B 1 21 ? -10.469 36.812 1.321 1 93.5 21 GLY B C 1
ATOM 3303 O O . GLY B 1 21 ? -10.906 37.125 0.21 1 93.5 21 GLY B O 1
ATOM 3304 N N . ILE B 1 22 ? -9.766 35.75 1.477 1 95.56 22 ILE B N 1
ATOM 3305 C CA . ILE B 1 22 ? -9.578 34.875 0.336 1 95.56 22 ILE B CA 1
ATOM 3306 C C . ILE B 1 22 ? -10.883 34.125 0.042 1 95.56 22 ILE B C 1
ATOM 3308 O O . ILE B 1 22 ? -11.414 33.438 0.909 1 95.56 22 ILE B O 1
ATOM 3312 N N . PRO B 1 23 ? -11.43 34.281 -1.122 1 94.94 23 PRO B N 1
ATOM 3313 C CA . PRO B 1 23 ? -12.695 33.625 -1.423 1 94.94 23 PRO B CA 1
ATOM 3314 C C . PRO B 1 23 ? -12.555 32.094 -1.478 1 94.94 23 PRO B C 1
ATOM 3316 O O . PRO B 1 23 ? -11.492 31.578 -1.821 1 94.94 23 PRO B O 1
ATOM 3319 N N . PRO B 1 24 ? -13.617 31.359 -1.16 1 95.75 24 PRO B N 1
ATOM 3320 C CA . PRO B 1 24 ? -13.562 29.906 -1.129 1 95.75 24 PRO B CA 1
ATOM 3321 C C . PRO B 1 24 ? -13.156 29.297 -2.473 1 95.75 24 PRO B C 1
ATOM 3323 O O . PRO B 1 24 ? -12.539 28.234 -2.514 1 95.75 24 PRO B O 1
ATOM 3326 N N . GLU B 1 25 ? -13.422 30.016 -3.588 1 95.56 25 GLU B N 1
ATOM 3327 C CA . GLU B 1 25 ? -13.094 29.516 -4.918 1 95.56 25 GLU B CA 1
ATOM 3328 C C . GLU B 1 25 ? -11.586 29.484 -5.141 1 95.56 25 GLU B C 1
ATOM 3330 O O . GLU B 1 25 ? -11.094 28.781 -6.027 1 95.56 25 GLU B O 1
ATOM 3335 N N . ASN B 1 26 ? -10.883 30.266 -4.32 1 96.69 26 ASN B N 1
ATOM 3336 C CA . ASN B 1 26 ? -9.438 30.344 -4.469 1 96.69 26 ASN B CA 1
ATOM 3337 C C . ASN B 1 26 ? -8.719 29.5 -3.418 1 96.69 26 ASN B C 1
ATOM 3339 O O . ASN B 1 26 ? -7.523 29.672 -3.188 1 96.69 26 ASN B O 1
ATOM 3343 N N . ILE B 1 27 ? -9.453 28.688 -2.707 1 98.12 27 ILE B N 1
ATOM 3344 C CA . ILE B 1 27 ? -8.883 27.766 -1.734 1 98.12 27 ILE B CA 1
ATOM 3345 C C . ILE B 1 27 ? -9.203 26.328 -2.137 1 98.12 27 ILE B C 1
ATOM 3347 O O . ILE B 1 27 ? -10.344 26 -2.488 1 98.12 27 ILE B O 1
ATOM 3351 N N . ILE B 1 28 ? -8.242 25.516 -2.191 1 98.69 28 ILE B N 1
ATOM 3352 C CA . ILE B 1 28 ? -8.422 24.078 -2.41 1 98.69 28 ILE B CA 1
ATOM 3353 C C . ILE B 1 28 ? -8.117 23.312 -1.123 1 98.69 28 ILE B C 1
ATOM 3355 O O . ILE B 1 28 ? -6.973 23.297 -0.662 1 98.69 28 ILE B O 1
ATOM 3359 N N . THR B 1 29 ? -9.141 22.703 -0.554 1 98.62 29 THR B N 1
ATOM 3360 C CA . THR B 1 29 ? -9.016 22.016 0.729 1 98.62 29 THR B CA 1
ATOM 3361 C C . THR B 1 29 ? -9.07 20.5 0.542 1 98.62 29 THR B C 1
ATOM 3363 O O . THR B 1 29 ? -10.023 19.984 -0.031 1 98.62 29 THR B O 1
ATOM 3366 N N . MET B 1 30 ? -8.055 19.844 1.008 1 97.81 30 MET B N 1
ATOM 3367 C CA . MET B 1 30 ? -7.988 18.391 0.967 1 97.81 30 MET B CA 1
ATOM 3368 C C . MET B 1 30 ? -7.891 17.797 2.375 1 97.81 30 MET B C 1
ATOM 3370 O O . MET B 1 30 ? -6.902 18.031 3.076 1 97.81 30 MET B O 1
ATOM 3374 N N . ILE B 1 31 ? -8.867 17.062 2.838 1 96.44 31 ILE B N 1
ATOM 3375 C CA . ILE B 1 31 ? -8.82 16.359 4.109 1 96.44 31 ILE B CA 1
ATOM 3376 C C . ILE B 1 31 ? -9.547 15.016 3.98 1 96.44 31 ILE B C 1
ATOM 3378 O O . ILE B 1 31 ? -10.516 14.898 3.225 1 96.44 31 ILE B O 1
ATOM 3382 N N . TYR B 1 32 ? -9.117 14.062 4.703 1 92.56 32 TYR B N 1
ATOM 3383 C CA . TYR B 1 32 ? -9.758 12.758 4.625 1 92.56 32 TYR B CA 1
ATOM 3384 C C . TYR B 1 32 ? -11.188 12.82 5.137 1 92.56 32 TYR B C 1
ATOM 3386 O O . TYR B 1 32 ? -12.055 12.078 4.668 1 92.56 32 TYR B O 1
ATOM 3394 N N . ASP B 1 33 ? -11.5 13.578 6.215 1 93.25 33 ASP B N 1
ATOM 3395 C CA . ASP B 1 33 ? -12.828 13.93 6.707 1 93.25 33 ASP B CA 1
ATOM 3396 C C . ASP B 1 33 ? -13.492 12.734 7.383 1 93.25 33 ASP B C 1
ATOM 3398 O O . ASP B 1 33 ? -14.656 12.43 7.109 1 93.25 33 ASP B O 1
ATOM 3402 N N . ASP B 1 34 ? -12.766 12.078 8.234 1 88.62 34 ASP B N 1
ATOM 3403 C CA . ASP B 1 34 ? -13.297 10.898 8.914 1 88.62 34 ASP B CA 1
ATOM 3404 C C . ASP B 1 34 ? -13.461 11.148 10.406 1 88.62 34 ASP B C 1
ATOM 3406 O O . ASP B 1 34 ? -13.898 10.266 11.148 1 88.62 34 ASP B O 1
ATOM 3410 N N . ILE B 1 35 ? -13.203 12.328 10.859 1 91.75 35 ILE B N 1
ATOM 3411 C CA . ILE B 1 35 ? -13.156 12.555 12.297 1 91.75 35 ILE B CA 1
ATOM 3412 C C . ILE B 1 35 ? -14.43 13.266 12.75 1 91.75 35 ILE B C 1
ATOM 3414 O O . ILE B 1 35 ? -15.078 12.844 13.711 1 91.75 35 ILE B O 1
ATOM 3418 N N . ALA B 1 36 ? -14.844 14.281 12.07 1 92.44 36 ALA B N 1
ATOM 3419 C CA . ALA B 1 36 ? -15.969 15.102 12.5 1 92.44 36 ALA B CA 1
ATOM 3420 C C . ALA B 1 36 ? -17.234 14.266 12.641 1 92.44 36 ALA B C 1
ATOM 3422 O O . ALA B 1 36 ? -18.016 14.453 13.586 1 92.44 36 ALA B O 1
ATOM 3423 N N . LYS B 1 37 ? -17.438 13.32 11.844 1 87.56 37 LYS B N 1
ATOM 3424 C CA . LYS B 1 37 ? -18.688 12.555 11.844 1 87.56 37 LYS B CA 1
ATOM 3425 C C . LYS B 1 37 ? -18.453 11.141 12.375 1 87.56 37 LYS B C 1
ATOM 3427 O O . LYS B 1 37 ? -19.328 10.281 12.227 1 87.56 37 LYS B O 1
ATOM 3432 N N . ASN B 1 38 ? -17.297 10.961 12.906 1 87.25 38 ASN B N 1
ATOM 3433 C CA . ASN B 1 38 ? -17.016 9.672 13.516 1 87.25 38 ASN B CA 1
ATOM 3434 C C . ASN B 1 38 ? -17.906 9.406 14.719 1 87.25 38 ASN B C 1
ATOM 3436 O O . ASN B 1 38 ? -18.188 10.32 15.5 1 87.25 38 ASN B O 1
ATOM 3440 N N . THR B 1 39 ? -18.281 8.148 14.875 1 81.62 39 THR B N 1
ATOM 3441 C CA . THR B 1 39 ? -19.219 7.785 15.938 1 81.62 39 THR B CA 1
ATOM 3442 C C . THR B 1 39 ? -18.547 7.941 17.312 1 81.62 39 THR B C 1
ATOM 3444 O O . THR B 1 39 ? -19.234 8.117 18.312 1 81.62 39 THR B O 1
ATOM 3447 N N . GLU B 1 40 ? -17.266 7.953 17.391 1 82.19 40 GLU B N 1
ATOM 3448 C CA . GLU B 1 40 ? -16.547 8.062 18.656 1 82.19 40 GLU B CA 1
ATOM 3449 C C . GLU B 1 40 ? -16.25 9.523 18.984 1 82.19 40 GLU B C 1
ATOM 3451 O O . GLU B 1 40 ? -15.711 9.82 20.062 1 82.19 40 GLU B O 1
ATOM 3456 N N . ASN B 1 41 ? -16.547 10.406 18.062 1 89.31 41 ASN B N 1
ATOM 3457 C CA . ASN B 1 41 ? -16.375 11.828 18.344 1 89.31 41 ASN B CA 1
ATOM 3458 C C . ASN B 1 41 ? -17.391 12.32 19.375 1 89.31 41 ASN B C 1
ATOM 3460 O O . ASN B 1 41 ? -18.594 12.328 19.109 1 89.31 41 ASN B O 1
ATOM 3464 N N . PRO B 1 42 ? -16.938 12.75 20.5 1 91.69 42 PRO B N 1
ATOM 3465 C CA . PRO B 1 42 ? -17.875 13.203 21.531 1 91.69 42 PRO B CA 1
ATOM 3466 C C . PRO B 1 42 ? -18.625 14.469 21.125 1 91.69 42 PRO B C 1
ATOM 3468 O O . PRO B 1 42 ? -19.641 14.82 21.75 1 91.69 42 PRO B O 1
ATOM 3471 N N . PHE B 1 43 ? -18.172 15.172 20.125 1 94.75 43 PHE B N 1
ATOM 3472 C CA . PHE B 1 43 ? -18.812 16.359 19.562 1 94.75 43 PHE B CA 1
ATOM 3473 C C . PHE B 1 43 ? -19.125 16.156 18.078 1 94.75 43 PHE B C 1
ATOM 3475 O O . PHE B 1 43 ? -18.406 16.672 17.219 1 94.75 43 PHE B O 1
ATOM 3482 N N . PRO B 1 44 ? -20.219 15.453 17.828 1 92.88 44 PRO B N 1
ATOM 3483 C CA . PRO B 1 44 ? -20.516 15.094 16.438 1 92.88 44 PRO B CA 1
ATOM 3484 C C . PRO B 1 44 ? -20.578 16.312 15.523 1 92.88 44 PRO B C 1
ATOM 3486 O O . PRO B 1 44 ? -21.281 17.281 15.836 1 92.88 44 PRO B O 1
ATOM 3489 N N . GLY B 1 45 ? -19.812 16.234 14.5 1 94.75 45 GLY B N 1
ATOM 3490 C CA . GLY B 1 45 ? -19.844 17.266 13.477 1 94.75 45 GLY B CA 1
ATOM 3491 C C . GLY B 1 45 ? -18.953 18.453 13.781 1 94.75 45 GLY B C 1
ATOM 3492 O O . GLY B 1 45 ? -19.047 19.5 13.133 1 94.75 45 GLY B O 1
ATOM 3493 N N . LYS B 1 46 ? -18.109 18.312 14.766 1 96.62 46 LYS B N 1
ATOM 3494 C CA . LYS B 1 46 ? -17.266 19.422 15.156 1 96.62 46 LYS B CA 1
ATOM 3495 C C . LYS B 1 46 ? -15.805 18.984 15.281 1 96.62 46 LYS B C 1
ATOM 3497 O O . LYS B 1 46 ? -15.516 17.812 15.469 1 96.62 46 LYS B O 1
ATOM 3502 N N . LEU B 1 47 ? -14.93 19.938 15.156 1 96.44 47 LEU B N 1
ATOM 3503 C CA . LEU B 1 47 ? -13.5 19.812 15.414 1 96.44 47 LEU B CA 1
ATOM 3504 C C . LEU B 1 47 ? -12.984 21.031 16.188 1 96.44 47 LEU B C 1
ATOM 3506 O O . LEU B 1 47 ? -13.461 22.141 15.984 1 96.44 47 LEU B O 1
ATOM 3510 N N . PHE B 1 48 ? -12.047 20.75 16.969 1 96.19 48 PHE B N 1
ATOM 3511 C CA . PHE B 1 48 ? -11.484 21.812 17.781 1 96.19 48 PHE B CA 1
ATOM 3512 C C . PHE B 1 48 ? -9.961 21.844 17.672 1 96.19 48 PHE B C 1
ATOM 3514 O O . PHE B 1 48 ? -9.328 20.797 17.516 1 96.19 48 PHE B O 1
ATOM 3521 N N . ASN B 1 49 ? -9.469 23.047 17.766 1 96.31 49 ASN B N 1
ATOM 3522 C CA . ASN B 1 49 ? -8.031 23.188 17.562 1 96.31 49 ASN B CA 1
ATOM 3523 C C . ASN B 1 49 ? -7.332 23.688 18.812 1 96.31 49 ASN B C 1
ATOM 3525 O O . ASN B 1 49 ? -6.113 23.891 18.828 1 96.31 49 ASN B O 1
ATOM 3529 N N . ASP B 1 50 ? -8.07 23.953 19.891 1 95.81 50 ASP B N 1
ATOM 3530 C CA . ASP B 1 50 ? -7.535 24.281 21.219 1 95.81 50 ASP B CA 1
ATOM 3531 C C . ASP B 1 50 ? -8.586 24.062 22.297 1 95.81 50 ASP B C 1
ATOM 3533 O O . ASP B 1 50 ? -9.648 23.5 22.031 1 95.81 50 ASP B O 1
ATOM 3537 N N . TYR B 1 51 ? -8.289 24.469 23.594 1 95.75 51 TYR B N 1
ATOM 3538 C CA . TYR B 1 51 ? -9.133 24.141 24.734 1 95.75 51 TYR B CA 1
ATOM 3539 C C . TYR B 1 51 ? -10.344 25.047 24.797 1 95.75 51 TYR B C 1
ATOM 3541 O O . TYR B 1 51 ? -11.258 24.828 25.609 1 95.75 51 TYR B O 1
ATOM 3549 N N . GLN B 1 52 ? -10.453 26.016 23.906 1 94.44 52 GLN B N 1
ATOM 3550 C CA . GLN B 1 52 ? -11.609 26.906 23.875 1 94.44 52 GLN B CA 1
ATOM 3551 C C . GLN B 1 52 ? -12.781 26.266 23.141 1 94.44 52 GLN B C 1
ATOM 3553 O O . GLN B 1 52 ? -13.922 26.719 23.266 1 94.44 52 GLN B O 1
ATOM 3558 N N . HIS B 1 53 ? -12.508 25.312 22.344 1 94.62 53 HIS B N 1
ATOM 3559 C CA . HIS B 1 53 ? -13.5 24.5 21.641 1 94.62 53 HIS B CA 1
ATOM 3560 C C . HIS B 1 53 ? -14.305 25.344 20.656 1 94.62 53 HIS B C 1
ATOM 3562 O O . HIS B 1 53 ? -15.539 25.266 20.625 1 94.62 53 HIS B O 1
ATOM 3568 N N . LYS B 1 54 ? -13.656 26.219 20.016 1 94.94 54 LYS B N 1
ATOM 3569 C CA . LYS B 1 54 ? -14.289 26.828 18.859 1 94.94 54 LYS B CA 1
ATOM 3570 C C . LYS B 1 54 ? -14.305 25.875 17.672 1 94.94 54 LYS B C 1
ATOM 3572 O O . LYS B 1 54 ? -13.258 25.344 17.281 1 94.94 54 LYS B O 1
ATOM 3577 N N . ASP B 1 55 ? -15.453 25.672 17.125 1 96.62 55 ASP B N 1
ATOM 3578 C CA . ASP B 1 55 ? -15.609 24.672 16.062 1 96.62 55 ASP B CA 1
ATOM 3579 C C . ASP B 1 55 ? -14.914 25.125 14.773 1 96.62 55 ASP B C 1
ATOM 3581 O O . ASP B 1 55 ? -15.367 26.078 14.125 1 96.62 55 ASP B O 1
ATOM 3585 N N . VAL B 1 56 ? -13.898 24.406 14.391 1 97.12 56 VAL B N 1
ATOM 3586 C CA . VAL B 1 56 ? -13.141 24.797 13.203 1 97.12 56 VAL B CA 1
ATOM 3587 C C . VAL B 1 56 ? -13.641 24.016 11.992 1 97.12 56 VAL B C 1
ATOM 3589 O O . VAL B 1 56 ? -13.195 24.25 10.859 1 97.12 56 VAL B O 1
ATOM 3592 N N . TYR B 1 57 ? -14.547 23.109 12.203 1 97.19 57 TYR B N 1
ATOM 3593 C CA . TYR B 1 57 ? -15.07 22.312 11.102 1 97.19 57 TYR B CA 1
ATOM 3594 C C . TYR B 1 57 ? -16.219 23.031 10.414 1 97.19 57 TYR B C 1
ATOM 3596 O O . TYR B 1 57 ? -16.422 22.875 9.203 1 97.19 57 TYR B O 1
ATOM 3604 N N . ALA B 1 58 ? -16.938 23.812 11.102 1 97.06 58 ALA B N 1
ATOM 3605 C CA . ALA B 1 58 ? -18.141 24.469 10.594 1 97.06 58 ALA B CA 1
ATOM 3606 C C . ALA B 1 58 ? -17.812 25.375 9.414 1 97.06 58 ALA B C 1
ATOM 3608 O O . ALA B 1 58 ? -16.922 26.234 9.516 1 97.06 58 ALA B O 1
ATOM 3609 N N . GLY B 1 59 ? -18.453 25.125 8.336 1 96.69 59 GLY B N 1
ATOM 3610 C CA . GLY B 1 59 ? -18.375 26.047 7.211 1 96.69 59 GLY B CA 1
ATOM 3611 C C . GLY B 1 59 ? -17.234 25.75 6.27 1 96.69 59 GLY B C 1
ATOM 3612 O O . GLY B 1 59 ? -17.094 26.391 5.223 1 96.69 59 GLY B O 1
ATOM 3613 N N . VAL B 1 60 ? -16.375 24.812 6.559 1 97.94 60 VAL B N 1
ATOM 3614 C CA . VAL B 1 60 ? -15.234 24.5 5.695 1 97.94 60 VAL B CA 1
ATOM 3615 C C . VAL B 1 60 ? -15.734 23.859 4.402 1 97.94 60 VAL B C 1
ATOM 3617 O O . VAL B 1 60 ? -16.547 22.938 4.43 1 97.94 60 VAL B O 1
ATOM 3620 N N . LYS B 1 61 ? -15.312 24.391 3.295 1 97.94 61 LYS B N 1
ATOM 3621 C CA . LYS B 1 61 ? -15.562 23.766 1.997 1 97.94 61 LYS B CA 1
ATOM 3622 C C . LYS B 1 61 ? -14.453 22.781 1.629 1 97.94 61 LYS B C 1
ATOM 3624 O O . LYS B 1 61 ? -13.328 23.188 1.329 1 97.94 61 LYS B O 1
ATOM 3629 N N . ILE B 1 62 ? -14.82 21.531 1.606 1 97.62 62 ILE B N 1
ATOM 3630 C CA . ILE B 1 62 ? -13.836 20.484 1.334 1 97.62 62 ILE B CA 1
ATOM 3631 C C . ILE B 1 62 ? -13.906 20.078 -0.137 1 97.62 62 ILE B C 1
ATOM 3633 O O . ILE B 1 62 ? -14.961 19.688 -0.627 1 97.62 62 ILE B O 1
ATOM 3637 N N . ASP B 1 63 ? -12.789 20.109 -0.804 1 98.19 63 ASP B N 1
ATOM 3638 C CA . ASP B 1 63 ? -12.75 19.859 -2.24 1 98.19 63 ASP B CA 1
ATOM 3639 C C . ASP B 1 63 ? -12.367 18.406 -2.525 1 98.19 63 ASP B C 1
ATOM 3641 O O . ASP B 1 63 ? -12.797 17.828 -3.527 1 98.19 63 ASP B O 1
ATOM 3645 N N . TYR B 1 64 ? -11.516 17.906 -1.765 1 97.06 64 TYR B N 1
ATOM 3646 C CA . TYR B 1 64 ? -11.094 16.516 -1.872 1 97.06 64 TYR B CA 1
ATOM 3647 C C . TYR B 1 64 ? -11.273 15.781 -0.545 1 97.06 64 TYR B C 1
ATOM 3649 O O . TYR B 1 64 ? -10.836 16.266 0.5 1 97.06 64 TYR B O 1
ATOM 3657 N N . ARG B 1 65 ? -11.883 14.555 -0.563 1 93.69 65 ARG B N 1
ATOM 3658 C CA . ARG B 1 65 ? -12.188 13.773 0.631 1 93.69 65 ARG B CA 1
ATOM 3659 C C . ARG B 1 65 ? -11.773 12.312 0.448 1 93.69 65 ARG B C 1
ATOM 3661 O O . ARG B 1 65 ? -11.594 11.852 -0.68 1 93.69 65 ARG B O 1
ATOM 3668 N N . GLY B 1 66 ? -11.547 11.695 1.52 1 89.69 66 GLY B N 1
ATOM 3669 C CA . GLY B 1 66 ? -11.398 10.25 1.531 1 89.69 66 GLY B CA 1
ATOM 3670 C C . GLY B 1 66 ? -10.281 9.758 0.633 1 89.69 66 GLY B C 1
ATOM 3671 O O . GLY B 1 66 ? -9.148 10.25 0.714 1 89.69 66 GLY B O 1
ATOM 3672 N N . GLU B 1 67 ? -10.641 8.867 -0.258 1 86.44 67 GLU B N 1
ATOM 3673 C CA . GLU B 1 67 ? -9.68 8.156 -1.097 1 86.44 67 GLU B CA 1
ATOM 3674 C C . GLU B 1 67 ? -9.039 9.102 -2.113 1 86.44 67 GLU B C 1
ATOM 3676 O O . GLU B 1 67 ? -8.016 8.773 -2.715 1 86.44 67 GLU B O 1
ATOM 3681 N N . ASN B 1 68 ? -9.562 10.258 -2.232 1 91.62 68 ASN B N 1
ATOM 3682 C CA . ASN B 1 68 ? -9.039 11.227 -3.195 1 91.62 68 ASN B CA 1
ATOM 3683 C C . ASN B 1 68 ? -7.898 12.047 -2.6 1 91.62 68 ASN B C 1
ATOM 3685 O O . ASN B 1 68 ? -7.238 12.805 -3.311 1 91.62 68 ASN B O 1
ATOM 3689 N N . VAL B 1 69 ? -7.68 11.875 -1.348 1 95.25 69 VAL B N 1
ATOM 3690 C CA . VAL B 1 69 ? -6.594 12.609 -0.708 1 95.25 69 VAL B CA 1
ATOM 3691 C C . VAL B 1 69 ? -5.305 11.789 -0.78 1 95.25 69 VAL B C 1
ATOM 3693 O O . VAL B 1 69 ? -4.93 11.125 0.187 1 95.25 69 VAL B O 1
ATOM 3696 N N . THR B 1 70 ? -4.629 11.906 -1.913 1 95.38 70 THR B N 1
ATOM 3697 C CA . THR B 1 70 ? -3.393 11.172 -2.166 1 95.38 70 THR B CA 1
ATOM 3698 C C . THR B 1 70 ? -2.291 12.125 -2.631 1 95.38 70 THR B C 1
ATOM 3700 O O . THR B 1 70 ? -2.572 13.242 -3.061 1 95.38 70 THR B O 1
ATOM 3703 N N . ALA B 1 71 ? -1.079 11.594 -2.555 1 96.56 71 ALA B N 1
ATOM 3704 C CA . ALA B 1 71 ? 0.064 12.367 -3.035 1 96.56 71 ALA B CA 1
ATOM 3705 C C . ALA B 1 71 ? -0.056 12.648 -4.531 1 96.56 71 ALA B C 1
ATOM 3707 O O . ALA B 1 71 ? 0.234 13.766 -4.984 1 96.56 71 ALA B O 1
ATOM 3708 N N . ASP B 1 72 ? -0.503 11.648 -5.266 1 95.69 72 ASP B N 1
ATOM 3709 C CA . ASP B 1 72 ? -0.641 11.805 -6.707 1 95.69 72 ASP B CA 1
ATOM 3710 C C . ASP B 1 72 ? -1.653 12.898 -7.047 1 95.69 72 ASP B C 1
ATOM 3712 O O . ASP B 1 72 ? -1.391 13.758 -7.891 1 95.69 72 ASP B O 1
ATOM 3716 N N . VAL B 1 73 ? -2.795 12.836 -6.414 1 97.5 73 VAL B N 1
ATOM 3717 C CA . VAL B 1 73 ? -3.828 13.836 -6.66 1 97.5 73 VAL B CA 1
ATOM 3718 C C . VAL B 1 73 ? -3.309 15.227 -6.277 1 97.5 73 VAL B C 1
ATOM 3720 O O . VAL B 1 73 ? -3.535 16.203 -6.996 1 97.5 73 VAL B O 1
ATOM 3723 N N . PHE B 1 74 ? -2.6 15.328 -5.199 1 98.38 74 PHE B N 1
ATOM 3724 C CA . PHE B 1 74 ? -2.047 16.594 -4.734 1 98.38 74 PHE B CA 1
ATOM 3725 C C . PHE B 1 74 ? -1.111 17.188 -5.777 1 98.38 74 PHE B C 1
ATOM 3727 O O . PHE B 1 74 ? -1.21 18.375 -6.102 1 98.38 74 PHE B O 1
ATOM 3734 N N . LEU B 1 75 ? -0.225 16.359 -6.297 1 98.38 75 LEU B N 1
ATOM 3735 C CA . LEU B 1 75 ? 0.714 16.844 -7.305 1 98.38 75 LEU B CA 1
ATOM 3736 C C . LEU B 1 75 ? -0.02 17.266 -8.57 1 98.38 75 LEU B C 1
ATOM 3738 O O . LEU B 1 75 ? 0.333 18.266 -9.195 1 98.38 75 LEU B O 1
ATOM 3742 N N . ARG B 1 76 ? -1.033 16.516 -8.945 1 97.94 76 ARG B N 1
ATOM 3743 C CA . ARG B 1 76 ? -1.841 16.859 -10.109 1 97.94 76 ARG B CA 1
ATOM 3744 C C . ARG B 1 76 ? -2.576 18.172 -9.891 1 97.94 76 ARG B C 1
ATOM 3746 O O . ARG B 1 76 ? -2.713 18.969 -10.82 1 97.94 76 ARG B O 1
ATOM 3753 N N . VAL B 1 77 ? -3.055 18.344 -8.688 1 98.5 77 VAL B N 1
ATOM 3754 C CA . VAL B 1 77 ? -3.719 19.594 -8.328 1 98.5 77 VAL B CA 1
ATOM 3755 C C . VAL B 1 77 ? -2.74 20.75 -8.469 1 98.5 77 VAL B C 1
ATOM 3757 O O . VAL B 1 77 ? -3.07 21.781 -9.062 1 98.5 77 VAL B O 1
ATOM 3760 N N . LEU B 1 78 ? -1.532 20.609 -7.957 1 98.38 78 LEU B N 1
ATOM 3761 C CA . LEU B 1 78 ? -0.512 21.656 -8.023 1 98.38 78 LEU B CA 1
ATOM 3762 C C . LEU B 1 78 ? -0.19 22 -9.477 1 98.38 78 LEU B C 1
ATOM 3764 O O . LEU B 1 78 ? 0.032 23.172 -9.797 1 98.38 78 LEU B O 1
ATOM 3768 N N . GLU B 1 79 ? -0.238 21.016 -10.305 1 97.69 79 GLU B N 1
ATOM 3769 C CA . GLU B 1 79 ? 0.176 21.203 -11.695 1 97.69 79 GLU B CA 1
ATOM 3770 C C . GLU B 1 79 ? -1.003 21.625 -12.57 1 97.69 79 GLU B C 1
ATOM 3772 O O . GLU B 1 79 ? -0.847 21.828 -13.773 1 97.69 79 GLU B O 1
ATOM 3777 N N . GLY B 1 80 ? -2.146 21.75 -12.031 1 97.69 80 GLY B N 1
ATOM 3778 C CA . GLY B 1 80 ? -3.307 22.156 -12.805 1 97.69 80 GLY B CA 1
ATOM 3779 C C . GLY B 1 80 ? -3.756 21.109 -13.805 1 97.69 80 GLY B C 1
ATOM 3780 O O . GLY B 1 80 ? -4.031 21.422 -14.961 1 97.69 80 GLY B O 1
ATOM 3781 N N . ASP B 1 81 ? -3.889 19.891 -13.312 1 97.25 81 ASP B N 1
ATOM 3782 C CA . ASP B 1 81 ? -4.211 18.75 -14.172 1 97.25 81 ASP B CA 1
ATOM 3783 C C . ASP B 1 81 ? -5.555 18.953 -14.867 1 97.25 81 ASP B C 1
ATOM 3785 O O . ASP B 1 81 ? -6.582 19.141 -14.203 1 97.25 81 ASP B O 1
ATOM 3789 N N . ARG B 1 82 ? -5.637 18.828 -16.25 1 95.31 82 ARG B N 1
ATOM 3790 C CA . ARG B 1 82 ? -6.812 19.109 -17.062 1 95.31 82 ARG B CA 1
ATOM 3791 C C . ARG B 1 82 ? -7.879 18.031 -16.859 1 95.31 82 ARG B C 1
ATOM 3793 O O . ARG B 1 82 ? -9.07 18.328 -16.828 1 95.31 82 ARG B O 1
ATOM 3800 N N . LYS B 1 83 ? -7.449 16.844 -16.719 1 94.31 83 LYS B N 1
ATOM 3801 C CA . LYS B 1 83 ? -8.406 15.758 -16.547 1 94.31 83 LYS B CA 1
ATOM 3802 C C . LYS B 1 83 ? -9.164 15.883 -15.234 1 94.31 83 LYS B C 1
ATOM 3804 O O . LYS B 1 83 ? -10.359 15.594 -15.172 1 94.31 83 LYS B O 1
ATOM 3809 N N . LEU B 1 84 ? -8.398 16.234 -14.195 1 95.69 84 LEU B N 1
ATOM 3810 C CA . LEU B 1 84 ? -9.039 16.469 -12.914 1 95.69 84 LEU B CA 1
ATOM 3811 C C . LEU B 1 84 ? -10.039 17.625 -13.008 1 95.69 84 LEU B C 1
ATOM 3813 O O . LEU B 1 84 ? -11.156 17.531 -12.492 1 95.69 84 LEU B O 1
ATOM 3817 N N . LYS B 1 85 ? -9.641 18.641 -13.703 1 95.75 85 LYS B N 1
ATOM 3818 C CA . LYS B 1 85 ? -10.508 19.797 -13.875 1 95.75 85 LYS B CA 1
ATOM 3819 C C . LYS B 1 85 ? -11.766 19.438 -14.664 1 95.75 85 LYS B C 1
ATOM 3821 O O . LYS B 1 85 ? -12.875 19.828 -14.289 1 95.75 85 LYS B O 1
ATOM 3826 N N . GLU B 1 86 ? -11.594 18.656 -15.68 1 96.31 86 GLU B N 1
ATOM 3827 C CA . GLU B 1 86 ? -12.703 18.234 -16.531 1 96.31 86 GLU B CA 1
ATOM 3828 C C . GLU B 1 86 ? -13.672 17.344 -15.758 1 96.31 86 GLU B C 1
ATOM 3830 O O . GLU B 1 86 ? -14.859 17.281 -16.078 1 96.31 86 GLU B O 1
ATOM 3835 N N . SER B 1 87 ? -13.18 16.719 -14.75 1 94.69 87 SER B N 1
ATOM 3836 C CA . SER B 1 87 ? -14.023 15.852 -13.945 1 94.69 87 SER B CA 1
ATOM 3837 C C . SER B 1 87 ? -14.789 16.641 -12.891 1 94.69 87 SER B C 1
ATOM 3839 O O . SER B 1 87 ? -15.516 16.062 -12.078 1 94.69 87 SER B O 1
ATOM 3841 N N . GLY B 1 88 ? -14.562 17.969 -12.828 1 94.06 88 GLY B N 1
ATOM 3842 C CA . GLY B 1 88 ? -15.312 18.828 -11.938 1 94.06 88 GLY B CA 1
ATOM 3843 C C . GLY B 1 88 ? -14.602 19.094 -10.625 1 94.06 88 GLY B C 1
ATOM 3844 O O . GLY B 1 88 ? -15.172 19.688 -9.711 1 94.06 88 GLY B O 1
ATOM 3845 N N . LEU B 1 89 ? -13.344 18.641 -10.531 1 95.94 89 LEU B N 1
ATOM 3846 C CA . LEU B 1 89 ? -12.57 18.844 -9.312 1 95.94 89 LEU B CA 1
ATOM 3847 C C . LEU B 1 89 ? -11.695 20.094 -9.422 1 95.94 89 LEU B C 1
ATOM 3849 O O . LEU B 1 89 ? -11.242 20.438 -10.508 1 95.94 89 LEU B O 1
ATOM 3853 N N . LYS B 1 90 ? -11.477 20.734 -8.344 1 97.19 90 LYS B N 1
ATOM 3854 C CA . LYS B 1 90 ? -10.688 21.953 -8.312 1 97.19 90 LYS B CA 1
ATOM 3855 C C . LYS B 1 90 ? -9.195 21.656 -8.492 1 97.19 90 LYS B C 1
ATOM 3857 O O . LYS B 1 90 ? -8.68 20.703 -7.914 1 97.19 90 LYS B O 1
ATOM 3862 N N . VAL B 1 91 ? -8.594 22.422 -9.281 1 98.38 91 VAL B N 1
ATOM 3863 C CA . VAL B 1 91 ? -7.145 22.359 -9.438 1 98.38 91 VAL B CA 1
ATOM 3864 C C . VAL B 1 91 ? -6.559 23.766 -9.367 1 98.38 91 VAL B C 1
ATOM 3866 O O . VAL B 1 91 ? -7.289 24.766 -9.469 1 98.38 91 VAL B O 1
ATOM 3869 N N . LEU B 1 92 ? -5.254 23.859 -9.07 1 98.31 92 LEU B N 1
ATOM 3870 C CA . LEU B 1 92 ? -4.57 25.141 -9.062 1 98.31 92 LEU B CA 1
ATOM 3871 C C . LEU B 1 92 ? -4.508 25.734 -10.469 1 98.31 92 LEU B C 1
ATOM 3873 O O . LEU B 1 92 ? -4.008 25.094 -11.398 1 98.31 92 LEU B O 1
ATOM 3877 N N . GLU B 1 93 ? -5.062 26.891 -10.703 1 96.81 93 GLU B N 1
ATOM 3878 C CA . GLU B 1 93 ? -5.086 27.547 -12.008 1 96.81 93 GLU B CA 1
ATOM 3879 C C . GLU B 1 93 ? -4.25 28.812 -12 1 96.81 93 GLU B C 1
ATOM 3881 O O . GLU B 1 93 ? -4.496 29.734 -12.789 1 96.81 93 GLU B O 1
ATOM 3886 N N . SER B 1 94 ? -3.291 28.859 -11.125 1 96.94 94 SER B N 1
ATOM 3887 C CA . SER B 1 94 ? -2.441 30.031 -10.984 1 96.94 94 SER B CA 1
ATOM 3888 C C . SER B 1 94 ? -1.529 30.203 -12.195 1 96.94 94 SER B C 1
ATOM 3890 O O . SER B 1 94 ? -1.289 29.25 -12.938 1 96.94 94 SER B O 1
ATOM 3892 N N . GLY B 1 95 ? -1.077 31.438 -12.391 1 97.19 95 GLY B N 1
ATOM 3893 C CA . GLY B 1 95 ? -0.142 31.797 -13.438 1 97.19 95 GLY B CA 1
ATOM 3894 C C . GLY B 1 95 ? 1.004 32.656 -12.945 1 97.19 95 GLY B C 1
ATOM 3895 O O . GLY B 1 95 ? 1.252 32.75 -11.742 1 97.19 95 GLY B O 1
ATOM 3896 N N . PRO B 1 96 ? 1.657 33.312 -13.883 1 97.5 96 PRO B N 1
ATOM 3897 C CA . PRO B 1 96 ? 2.908 34.031 -13.578 1 97.5 96 PRO B CA 1
ATOM 3898 C C . PRO B 1 96 ? 2.695 35.25 -12.695 1 97.5 96 PRO B C 1
ATOM 3900 O O . PRO B 1 96 ? 3.656 35.781 -12.141 1 97.5 96 PRO B O 1
ATOM 3903 N N . ASP B 1 97 ? 1.467 35.688 -12.523 1 97.12 97 ASP B N 1
ATOM 3904 C CA . ASP B 1 97 ? 1.207 36.906 -11.734 1 97.12 97 ASP B CA 1
ATOM 3905 C C . ASP B 1 97 ? 0.542 36.562 -10.406 1 97.12 97 ASP B C 1
ATOM 3907 O O . ASP B 1 97 ? 0.149 37.438 -9.648 1 97.12 97 ASP B O 1
ATOM 3911 N N . ASP B 1 98 ? 0.422 35.25 -10.117 1 97.06 98 ASP B N 1
ATOM 3912 C CA . ASP B 1 98 ? -0.298 34.812 -8.93 1 97.06 98 ASP B CA 1
ATOM 3913 C C . ASP B 1 98 ? 0.667 34.312 -7.859 1 97.06 98 ASP B C 1
ATOM 3915 O O . ASP B 1 98 ? 1.634 33.625 -8.164 1 97.06 98 ASP B O 1
ATOM 3919 N N . ASN B 1 99 ? 0.404 34.75 -6.625 1 97.5 99 ASN B N 1
ATOM 3920 C CA . ASN B 1 99 ? 1.086 34.156 -5.484 1 97.5 99 ASN B CA 1
ATOM 3921 C C . ASN B 1 99 ? 0.343 32.906 -4.973 1 97.5 99 ASN B C 1
ATOM 3923 O O . ASN B 1 99 ? -0.889 32.875 -4.965 1 97.5 99 ASN B O 1
ATOM 3927 N N . VAL B 1 100 ? 1.05 31.875 -4.598 1 98.44 100 VAL B N 1
ATOM 3928 C CA . VAL B 1 100 ? 0.455 30.625 -4.148 1 98.44 100 VAL B CA 1
ATOM 3929 C C . VAL B 1 100 ? 0.924 30.312 -2.732 1 98.44 100 VAL B C 1
ATOM 3931 O O . VAL B 1 100 ? 2.107 30.453 -2.416 1 98.44 100 VAL B O 1
ATOM 3934 N N . PHE B 1 101 ? 0.023 29.953 -1.858 1 98.75 101 PHE B N 1
ATOM 3935 C CA . PHE B 1 101 ? 0.308 29.5 -0.504 1 98.75 101 PHE B CA 1
ATOM 3936 C C . PHE B 1 101 ? -0.12 28.047 -0.323 1 98.75 101 PHE B C 1
ATOM 3938 O O . PHE B 1 101 ? -1.281 27.703 -0.553 1 98.75 101 PHE B O 1
ATOM 3945 N N . VAL B 1 102 ? 0.837 27.156 0.028 1 98.88 102 VAL B N 1
ATOM 3946 C CA . VAL B 1 102 ? 0.562 25.75 0.273 1 98.88 102 VAL B CA 1
ATOM 3947 C C . VAL B 1 102 ? 0.814 25.422 1.743 1 98.88 102 VAL B C 1
ATOM 3949 O O . VAL B 1 102 ? 1.876 25.734 2.283 1 98.88 102 VAL B O 1
ATOM 3952 N N . TYR B 1 103 ? -0.148 24.828 2.355 1 98.75 103 TYR B N 1
ATOM 3953 C CA . TYR B 1 103 ? -0.026 24.359 3.732 1 98.75 103 TYR B CA 1
ATOM 3954 C C . TYR B 1 103 ? -0.335 22.875 3.834 1 98.75 103 TYR B C 1
ATOM 3956 O O . TYR B 1 103 ? -1.36 22.406 3.328 1 98.75 103 TYR B O 1
ATOM 3964 N N . PHE B 1 104 ? 0.581 22.125 4.441 1 98.5 104 PHE B N 1
ATOM 3965 C CA . PHE B 1 104 ? 0.438 20.688 4.613 1 98.5 104 PHE B CA 1
ATOM 3966 C C . PHE B 1 104 ? 0.577 20.297 6.082 1 98.5 104 PHE B C 1
ATOM 3968 O O . PHE B 1 104 ? 1.456 20.812 6.781 1 98.5 104 PHE B O 1
ATOM 3975 N N . SER B 1 105 ? -0.302 19.469 6.516 1 97.19 105 SER B N 1
ATOM 3976 C CA . SER B 1 105 ? -0.22 18.953 7.879 1 97.19 105 SER B CA 1
ATOM 3977 C C . SER B 1 105 ? -0.521 17.453 7.926 1 97.19 105 SER B C 1
ATOM 3979 O O . SER B 1 105 ? -1.616 17.016 7.555 1 97.19 105 SER B O 1
ATOM 3981 N N . ASP B 1 106 ? 0.415 16.641 8.312 1 95.06 106 ASP B N 1
ATOM 3982 C CA . ASP B 1 106 ? 0.279 15.203 8.508 1 95.06 106 ASP B CA 1
ATOM 3983 C C . ASP B 1 106 ? 1.587 14.594 9.008 1 95.06 106 ASP B C 1
ATOM 3985 O O . ASP B 1 106 ? 2.486 15.312 9.445 1 95.06 106 ASP B O 1
ATOM 3989 N N . HIS B 1 107 ? 1.688 13.312 9 1 93.31 107 HIS B N 1
ATOM 3990 C CA . HIS B 1 107 ? 2.902 12.617 9.406 1 93.31 107 HIS B CA 1
ATOM 3991 C C . HIS B 1 107 ? 4.012 12.805 8.375 1 93.31 107 HIS B C 1
ATOM 3993 O O . HIS B 1 107 ? 3.746 13.141 7.223 1 93.31 107 HIS B O 1
ATOM 3999 N N . GLY B 1 108 ? 5.211 12.648 8.891 1 96.19 108 GLY B N 1
ATOM 4000 C CA . GLY B 1 108 ? 6.387 12.688 8.039 1 96.19 108 GLY B CA 1
ATOM 4001 C C . GLY B 1 108 ? 7.5 11.773 8.508 1 96.19 108 GLY B C 1
ATOM 4002 O O . GLY B 1 108 ? 7.465 11.266 9.633 1 96.19 108 GLY B O 1
ATOM 4003 N N . ALA B 1 109 ? 8.352 11.492 7.641 1 97.56 109 ALA B N 1
ATOM 4004 C CA . ALA B 1 109 ? 9.602 10.758 7.844 1 97.56 109 ALA B CA 1
ATOM 4005 C C . ALA B 1 109 ? 10.742 11.383 7.047 1 97.56 109 ALA B C 1
ATOM 4007 O O . ALA B 1 109 ? 10.539 12.375 6.344 1 97.56 109 ALA B O 1
ATOM 4008 N N . PRO B 1 110 ? 11.961 10.922 7.25 1 97.5 110 PRO B N 1
ATOM 4009 C CA . PRO B 1 110 ? 13.031 11.508 6.434 1 97.5 110 PRO B CA 1
ATOM 4010 C C . PRO B 1 110 ? 12.727 11.453 4.938 1 97.5 110 PRO B C 1
ATOM 4012 O O . PRO B 1 110 ? 12.516 10.375 4.387 1 97.5 110 PRO B O 1
ATOM 4015 N N . ASN B 1 111 ? 12.664 12.609 4.332 1 98.12 111 ASN B N 1
ATOM 4016 C CA . ASN B 1 111 ? 12.602 12.789 2.885 1 98.12 111 ASN B CA 1
ATOM 4017 C C . ASN B 1 111 ? 11.234 12.398 2.328 1 98.12 111 ASN B C 1
ATOM 4019 O O . ASN B 1 111 ? 11.117 12.078 1.145 1 98.12 111 ASN B O 1
ATOM 4023 N N . LEU B 1 112 ? 10.242 12.32 3.215 1 98.31 112 LEU B N 1
ATOM 4024 C CA . LEU B 1 112 ? 8.891 12.086 2.711 1 98.31 112 LEU B CA 1
ATOM 4025 C C . LEU B 1 112 ? 7.852 12.633 3.684 1 98.31 112 LEU B C 1
ATOM 4027 O O . LEU B 1 112 ? 8.148 12.859 4.855 1 98.31 112 LEU B O 1
ATOM 4031 N N . ILE B 1 113 ? 6.688 12.906 3.17 1 97.81 113 ILE B N 1
ATOM 4032 C CA . ILE B 1 113 ? 5.508 13.195 3.979 1 97.81 113 ILE B CA 1
ATOM 4033 C C . ILE B 1 113 ? 4.387 12.219 3.619 1 97.81 113 ILE B C 1
ATOM 4035 O O . ILE B 1 113 ? 4.363 11.672 2.516 1 97.81 113 ILE B O 1
ATOM 4039 N N . GLU B 1 114 ? 3.529 12.062 4.547 1 95.06 114 GLU B N 1
ATOM 4040 C CA . GLU B 1 114 ? 2.514 11.023 4.41 1 95.06 114 GLU B CA 1
ATOM 4041 C C . GLU B 1 114 ? 1.157 11.617 4.047 1 95.06 114 GLU B C 1
ATOM 4043 O O . GLU B 1 114 ? 0.844 12.75 4.441 1 95.06 114 GLU B O 1
ATOM 4048 N N . PHE B 1 115 ? 0.408 10.898 3.301 1 94.81 115 PHE B N 1
ATOM 4049 C CA . PHE B 1 115 ? -1.006 11.125 3.029 1 94.81 115 PHE B CA 1
ATOM 4050 C C . PHE B 1 115 ? -1.854 9.984 3.568 1 94.81 115 PHE B C 1
ATOM 4052 O O . PHE B 1 115 ? -1.332 8.906 3.871 1 94.81 115 PHE B O 1
ATOM 4059 N N . PRO B 1 116 ? -3.141 10.32 3.748 1 88.38 116 PRO B N 1
ATOM 4060 C CA . PRO B 1 116 ? -3.986 9.203 4.184 1 88.38 116 PRO B CA 1
ATOM 4061 C C . PRO B 1 116 ? -3.822 7.965 3.309 1 88.38 116 PRO B C 1
ATOM 4063 O O . PRO B 1 116 ? -3.816 6.84 3.82 1 88.38 116 PRO B O 1
ATOM 4066 N N . ASN B 1 117 ? -3.705 8.227 2.064 1 84.69 117 ASN B N 1
ATOM 4067 C CA . ASN B 1 117 ? -3.398 7.176 1.104 1 84.69 117 ASN B CA 1
ATOM 4068 C C . ASN B 1 117 ? -2.162 7.512 0.277 1 84.69 117 ASN B C 1
ATOM 4070 O O . ASN B 1 117 ? -2.205 8.398 -0.579 1 84.69 117 ASN B O 1
ATOM 4074 N N . GLY B 1 118 ? -1.08 6.859 0.724 1 88.5 118 GLY B N 1
ATOM 4075 C CA . GLY B 1 118 ? 0.128 7.062 -0.059 1 88.5 118 GLY B CA 1
ATOM 4076 C C . GLY B 1 118 ? 1.146 7.949 0.631 1 88.5 118 GLY B C 1
ATOM 4077 O O . GLY B 1 118 ? 0.997 8.273 1.812 1 88.5 118 GLY B O 1
ATOM 4078 N N . LEU B 1 119 ? 2.268 8.273 -0.111 1 95.19 119 LEU B N 1
ATOM 4079 C CA . LEU B 1 119 ? 3.361 9.102 0.394 1 95.19 119 LEU B CA 1
ATOM 4080 C C . LEU B 1 119 ? 3.92 9.992 -0.707 1 95.19 119 LEU B C 1
ATOM 4082 O O . LEU B 1 119 ? 3.789 9.68 -1.893 1 95.19 119 LEU B O 1
ATOM 4086 N N . LEU B 1 120 ? 4.453 11.102 -0.294 1 98.12 120 LEU B N 1
ATOM 4087 C CA . LEU B 1 120 ? 5.113 12.031 -1.199 1 98.12 120 LEU B CA 1
ATOM 4088 C C . LEU B 1 120 ? 6.586 12.188 -0.842 1 98.12 120 LEU B C 1
ATOM 4090 O O . LEU B 1 120 ? 6.922 12.742 0.209 1 98.12 120 LEU B O 1
ATOM 4094 N N . TYR B 1 121 ? 7.402 11.734 -1.724 1 98.25 121 TYR B N 1
ATOM 4095 C CA . TYR B 1 121 ? 8.836 11.836 -1.493 1 98.25 121 TYR B CA 1
ATOM 4096 C C . TYR B 1 121 ? 9.336 13.242 -1.802 1 98.25 121 TYR B C 1
ATOM 4098 O O . TYR B 1 121 ? 8.805 13.914 -2.688 1 98.25 121 TYR B O 1
ATOM 4106 N N . ALA B 1 122 ? 10.391 13.609 -1.129 1 98.38 122 ALA B N 1
ATOM 4107 C CA . ALA B 1 122 ? 11 14.922 -1.317 1 98.38 122 ALA B CA 1
ATOM 4108 C C . ALA B 1 122 ? 11.375 15.148 -2.781 1 98.38 122 ALA B C 1
ATOM 4110 O O . ALA B 1 122 ? 11.141 16.234 -3.324 1 98.38 122 ALA B O 1
ATOM 4111 N N . LYS B 1 123 ? 11.898 14.133 -3.393 1 96.94 123 LYS B N 1
ATOM 4112 C CA . LYS B 1 123 ? 12.32 14.234 -4.785 1 96.94 123 LYS B CA 1
ATOM 4113 C C . LYS B 1 123 ? 11.141 14.57 -5.695 1 96.94 123 LYS B C 1
ATOM 4115 O O . LYS B 1 123 ? 11.258 15.414 -6.582 1 96.94 123 LYS B O 1
ATOM 4120 N N . GLN B 1 124 ? 10.055 13.914 -5.473 1 97.25 124 GLN B N 1
ATOM 4121 C CA . GLN B 1 124 ? 8.867 14.117 -6.293 1 97.25 124 GLN B CA 1
ATOM 4122 C C . GLN B 1 124 ? 8.312 15.531 -6.117 1 97.25 124 GLN B C 1
ATOM 4124 O O . GLN B 1 124 ? 7.926 16.172 -7.094 1 97.25 124 GLN B O 1
ATOM 4129 N N . LEU B 1 125 ? 8.242 15.977 -4.91 1 98.44 125 LEU B N 1
ATOM 4130 C CA . LEU B 1 125 ? 7.734 17.328 -4.637 1 98.44 125 LEU B CA 1
ATOM 4131 C C . LEU B 1 125 ? 8.602 18.375 -5.309 1 98.44 125 LEU B C 1
ATOM 4133 O O . LEU B 1 125 ? 8.094 19.266 -5.992 1 98.44 125 LEU B O 1
ATOM 4137 N N . ASN B 1 126 ? 9.883 18.25 -5.152 1 98.06 126 ASN B N 1
ATOM 4138 C CA . ASN B 1 126 ? 10.781 19.281 -5.664 1 98.06 126 ASN B CA 1
ATOM 4139 C C . ASN B 1 126 ? 10.852 19.266 -7.191 1 98.06 126 ASN B C 1
ATOM 4141 O O . ASN B 1 126 ? 11.008 20.312 -7.824 1 98.06 126 ASN B O 1
ATOM 4145 N N . LYS B 1 127 ? 10.727 18.078 -7.75 1 97.25 127 LYS B N 1
ATOM 4146 C CA . LYS B 1 127 ? 10.609 18 -9.203 1 97.25 127 LYS B CA 1
ATOM 4147 C C . LYS B 1 127 ? 9.359 18.734 -9.688 1 97.25 127 LYS B C 1
ATOM 4149 O O . LYS B 1 127 ? 9.406 19.453 -10.688 1 97.25 127 LYS B O 1
ATOM 4154 N N . THR B 1 128 ? 8.281 18.5 -9.008 1 98.31 128 THR B N 1
ATOM 4155 C CA . THR B 1 128 ? 7.023 19.156 -9.359 1 98.31 128 THR B CA 1
ATOM 4156 C C . THR B 1 128 ? 7.148 20.672 -9.227 1 98.31 128 THR B C 1
ATOM 4158 O O . THR B 1 128 ? 6.703 21.406 -10.109 1 98.31 128 THR B O 1
ATOM 4161 N N . LEU B 1 129 ? 7.777 21.188 -8.172 1 98.44 129 LEU B N 1
ATOM 4162 C CA . LEU B 1 129 ? 7.98 22.609 -7.961 1 98.44 129 LEU B CA 1
ATOM 4163 C C . LEU B 1 129 ? 8.844 23.203 -9.07 1 98.44 129 LEU B C 1
ATOM 4165 O O . LEU B 1 129 ? 8.562 24.297 -9.562 1 98.44 129 LEU B O 1
ATOM 4169 N N . ALA B 1 130 ? 9.836 22.484 -9.445 1 97.69 130 ALA B N 1
ATOM 4170 C CA . ALA B 1 130 ? 10.711 22.922 -10.523 1 97.69 130 ALA B CA 1
ATOM 4171 C C . ALA B 1 130 ? 9.938 23.031 -11.844 1 97.69 130 ALA B C 1
ATOM 4173 O O . ALA B 1 130 ? 10.117 23.984 -12.602 1 97.69 130 ALA B O 1
ATOM 4174 N N . ASN B 1 131 ? 9.133 22.016 -12.117 1 97.75 131 ASN B N 1
ATOM 4175 C CA . ASN B 1 131 ? 8.312 22.031 -13.32 1 97.75 131 ASN B CA 1
ATOM 4176 C C . ASN B 1 131 ? 7.359 23.234 -13.328 1 97.75 131 ASN B C 1
ATOM 4178 O O . ASN B 1 131 ? 7.211 23.906 -14.352 1 97.75 131 ASN B O 1
ATOM 4182 N N . MET B 1 132 ? 6.746 23.484 -12.234 1 98.44 132 MET B N 1
ATOM 4183 C CA . MET B 1 132 ? 5.812 24.609 -12.125 1 98.44 132 MET B CA 1
ATOM 4184 C C . MET B 1 132 ? 6.527 25.938 -12.352 1 98.44 132 MET B C 1
ATOM 4186 O O . MET B 1 132 ? 5.98 26.844 -12.992 1 98.44 132 MET B O 1
ATOM 4190 N N . TYR B 1 133 ? 7.715 26.031 -11.828 1 98.19 133 TYR B N 1
ATOM 4191 C CA . TYR B 1 133 ? 8.508 27.234 -12.008 1 98.19 133 TYR B CA 1
ATOM 4192 C C . TYR B 1 133 ? 8.844 27.453 -13.484 1 98.19 133 TYR B C 1
ATOM 4194 O O . TYR B 1 133 ? 8.688 28.547 -14.008 1 98.19 133 TYR B O 1
ATOM 4202 N N . ARG B 1 134 ? 9.281 26.406 -14.133 1 97.81 134 ARG B N 1
ATOM 4203 C CA . ARG B 1 134 ? 9.648 26.469 -15.547 1 97.81 134 ARG B CA 1
ATOM 4204 C C . ARG B 1 134 ? 8.445 26.859 -16.406 1 97.81 134 ARG B C 1
ATOM 4206 O O . ARG B 1 134 ? 8.594 27.594 -17.391 1 97.81 134 ARG B O 1
ATOM 4213 N N . GLU B 1 135 ? 7.34 26.438 -15.977 1 97.81 135 GLU B N 1
ATOM 4214 C CA . GLU B 1 135 ? 6.117 26.672 -16.734 1 97.81 135 GLU B CA 1
ATOM 4215 C C . GLU B 1 135 ? 5.457 27.984 -16.312 1 97.81 135 GLU B C 1
ATOM 4217 O O . GLU B 1 135 ? 4.383 28.328 -16.812 1 97.81 135 GLU B O 1
ATOM 4222 N N . LYS B 1 136 ? 6.043 28.719 -15.414 1 97.88 136 LYS B N 1
ATOM 4223 C CA . LYS B 1 136 ? 5.57 30.016 -14.938 1 97.88 136 LYS B CA 1
ATOM 4224 C C . LYS B 1 136 ? 4.148 29.906 -14.391 1 97.88 136 LYS B C 1
ATOM 4226 O O . LYS B 1 136 ? 3.273 30.688 -14.773 1 97.88 136 LYS B O 1
ATOM 4231 N N . ARG B 1 137 ? 3.963 28.922 -13.508 1 98.06 137 ARG B N 1
ATOM 4232 C CA . ARG B 1 137 ? 2.633 28.656 -12.977 1 98.06 137 ARG B CA 1
ATOM 4233 C C . ARG B 1 137 ? 2.373 29.438 -11.703 1 98.06 137 ARG B C 1
ATOM 4235 O O . ARG B 1 137 ? 1.315 29.312 -11.086 1 98.06 137 ARG B O 1
ATOM 4242 N N . PHE B 1 138 ? 3.275 30.25 -11.312 1 98.5 138 PHE B N 1
ATOM 4243 C CA . PHE B 1 138 ? 3.123 31.141 -10.164 1 98.5 138 PHE B CA 1
ATOM 4244 C C . PHE B 1 138 ? 4.141 32.281 -10.219 1 98.5 138 PHE B C 1
ATOM 4246 O O . PHE B 1 138 ? 5.156 32.156 -10.906 1 98.5 138 PHE B O 1
ATOM 4253 N N . LYS B 1 139 ? 3.832 33.375 -9.547 1 98.19 139 LYS B N 1
ATOM 4254 C CA . LYS B 1 139 ? 4.789 34.438 -9.336 1 98.19 139 LYS B CA 1
ATOM 4255 C C . LYS B 1 139 ? 5.766 34.094 -8.211 1 98.19 139 LYS B C 1
ATOM 4257 O O . LYS B 1 139 ? 6.977 34.031 -8.438 1 98.19 139 LYS B O 1
ATOM 4262 N N . LYS B 1 140 ? 5.215 33.875 -7.02 1 98.5 140 LYS B N 1
ATOM 4263 C CA . LYS B 1 140 ? 5.918 33.375 -5.836 1 98.5 140 LYS B CA 1
ATOM 4264 C C . LYS B 1 140 ? 5.098 32.312 -5.113 1 98.5 140 LYS B C 1
ATOM 4266 O O . LYS B 1 140 ? 3.865 32.344 -5.148 1 98.5 140 LYS B O 1
ATOM 4271 N N . MET B 1 141 ? 5.84 31.391 -4.48 1 98.75 141 MET B N 1
ATOM 4272 C CA . MET B 1 141 ? 5.156 30.344 -3.729 1 98.75 141 MET B CA 1
ATOM 4273 C C . MET B 1 141 ? 5.734 30.219 -2.322 1 98.75 141 MET B C 1
ATOM 4275 O O . MET B 1 141 ? 6.953 30.25 -2.141 1 98.75 141 MET B O 1
ATOM 4279 N N . VAL B 1 142 ? 4.863 30.156 -1.394 1 98.88 142 VAL B N 1
ATOM 4280 C CA . VAL B 1 142 ? 5.227 29.875 -0.008 1 98.88 142 VAL B CA 1
ATOM 4281 C C . VAL B 1 142 ? 4.621 28.547 0.426 1 98.88 142 VAL B C 1
ATOM 4283 O O . VAL B 1 142 ? 3.443 28.281 0.176 1 98.88 142 VAL B O 1
ATOM 4286 N N . ILE B 1 143 ? 5.438 27.688 1.088 1 98.88 143 ILE B N 1
ATOM 4287 C CA . ILE B 1 143 ? 4.988 26.375 1.527 1 98.88 143 ILE B CA 1
ATOM 4288 C C . ILE B 1 143 ? 5.234 26.219 3.025 1 98.88 143 ILE B C 1
ATOM 4290 O O . ILE B 1 143 ? 6.359 26.406 3.5 1 98.88 143 ILE B O 1
ATOM 4294 N N . TYR B 1 144 ? 4.211 25.922 3.787 1 98.94 144 TYR B N 1
ATOM 4295 C CA . TYR B 1 144 ? 4.312 25.531 5.191 1 98.94 144 TYR B CA 1
ATOM 4296 C C . TYR B 1 144 ? 4.059 24.047 5.363 1 98.94 144 TYR B C 1
ATOM 4298 O O . TYR B 1 144 ? 3.002 23.547 4.973 1 98.94 144 TYR B O 1
ATOM 4306 N N . ILE B 1 145 ? 5.012 23.312 5.969 1 98.81 145 ILE B N 1
ATOM 4307 C CA . ILE B 1 145 ? 4.824 21.875 6.191 1 98.81 145 ILE B CA 1
ATOM 4308 C C . ILE B 1 145 ? 4.887 21.578 7.688 1 98.81 145 ILE B C 1
ATOM 4310 O O . ILE B 1 145 ? 5.91 21.812 8.336 1 98.81 145 ILE B O 1
ATOM 4314 N N . GLU B 1 146 ? 3.76 21.109 8.156 1 98.25 146 GLU B N 1
ATOM 4315 C CA . GLU B 1 146 ? 3.662 20.562 9.5 1 98.25 146 GLU B CA 1
ATOM 4316 C C . GLU B 1 146 ? 3.811 19.031 9.492 1 98.25 146 GLU B C 1
ATOM 4318 O O . GLU B 1 146 ? 2.834 18.312 9.281 1 98.25 146 GLU B O 1
ATOM 4323 N N . ALA B 1 147 ? 5 18.531 9.766 1 97.31 147 ALA B N 1
ATOM 4324 C CA . ALA B 1 147 ? 5.289 17.094 9.82 1 97.31 147 ALA B CA 1
ATOM 4325 C C . ALA B 1 147 ? 6.609 16.828 10.539 1 97.31 147 ALA B C 1
ATOM 4327 O O . ALA B 1 147 ? 7.48 17.703 10.594 1 97.31 147 ALA B O 1
ATOM 4328 N N . CYS B 1 148 ? 6.711 15.656 11.102 1 96.81 148 CYS B N 1
ATOM 4329 C CA . CYS B 1 148 ? 8.008 15.203 11.586 1 96.81 148 CYS B CA 1
ATOM 4330 C C . CYS B 1 148 ? 9.016 15.125 10.445 1 96.81 148 CYS B C 1
ATOM 4332 O O . CYS B 1 148 ? 8.672 14.75 9.32 1 96.81 148 CYS B O 1
ATOM 4334 N N . TYR B 1 149 ? 10.273 15.594 10.664 1 97.94 149 TYR B N 1
ATOM 4335 C CA . TYR B 1 149 ? 11.391 15.5 9.727 1 97.94 149 TYR B CA 1
ATOM 4336 C C . TYR B 1 149 ? 11.133 16.359 8.492 1 97.94 149 TYR B C 1
ATOM 4338 O O . TYR B 1 149 ? 11.695 16.109 7.426 1 97.94 149 TYR B O 1
ATOM 4346 N N . SER B 1 150 ? 10.234 17.312 8.586 1 98.44 150 SER B N 1
ATOM 4347 C CA . SER B 1 150 ? 9.758 18.062 7.43 1 98.44 150 SER B CA 1
ATOM 4348 C C . SER B 1 150 ? 10.898 18.844 6.77 1 98.44 150 SER B C 1
ATOM 4350 O O . SER B 1 150 ? 10.859 19.094 5.562 1 98.44 150 SER B O 1
ATOM 4352 N N . GLY B 1 151 ? 11.922 19.203 7.504 1 98.69 151 GLY B N 1
ATOM 4353 C CA . GLY B 1 151 ? 13.062 19.875 6.906 1 98.69 151 GLY B CA 1
ATOM 4354 C C . GLY B 1 151 ? 13.719 19.062 5.801 1 98.69 151 GLY B C 1
ATOM 4355 O O . GLY B 1 151 ? 14.281 19.625 4.863 1 98.69 151 GLY B O 1
ATOM 4356 N N . SER B 1 152 ? 13.602 17.75 5.883 1 98.12 152 SER B N 1
ATOM 4357 C CA . SER B 1 152 ? 14.242 16.859 4.922 1 98.12 152 SER B CA 1
ATOM 4358 C C . SER B 1 152 ? 13.586 16.953 3.549 1 98.12 152 SER B C 1
ATOM 4360 O O . SER B 1 152 ? 14.156 16.531 2.545 1 98.12 152 SER B O 1
ATOM 4362 N N . MET B 1 153 ? 12.445 17.562 3.492 1 98.5 153 MET B N 1
ATOM 4363 C CA . MET B 1 153 ? 11.734 17.719 2.227 1 98.5 153 MET B CA 1
ATOM 4364 C C . MET B 1 153 ? 12.422 18.734 1.329 1 98.5 153 MET B C 1
ATOM 4366 O O . MET B 1 153 ? 12.188 18.766 0.12 1 98.5 153 MET B O 1
ATOM 4370 N N . PHE B 1 154 ? 13.32 19.562 1.945 1 98.5 154 PHE B N 1
ATOM 4371 C CA . PHE B 1 154 ? 13.805 20.703 1.169 1 98.5 154 PHE B CA 1
ATOM 4372 C C . PHE B 1 154 ? 15.312 20.844 1.3 1 98.5 154 PHE B C 1
ATOM 4374 O O . PHE B 1 154 ? 15.953 21.5 0.476 1 98.5 154 PHE B O 1
ATOM 4381 N N . ARG B 1 155 ? 15.898 20.266 2.346 1 96.31 155 ARG B N 1
ATOM 4382 C CA . ARG B 1 155 ? 17.328 20.469 2.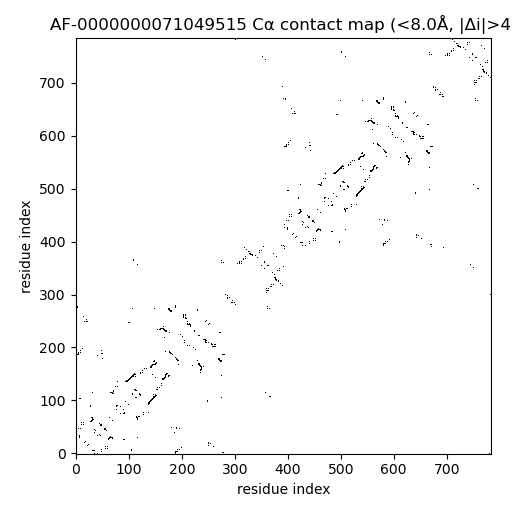607 1 96.31 155 ARG B CA 1
ATOM 4383 C C . ARG B 1 155 ? 18.172 19.938 1.457 1 96.31 155 ARG B C 1
ATOM 4385 O O . ARG B 1 155 ? 18.094 18.766 1.109 1 96.31 155 ARG B O 1
ATOM 4392 N N . TRP B 1 156 ? 18.891 20.812 0.854 1 93.25 156 TRP B N 1
ATOM 4393 C CA . TRP B 1 156 ? 19.844 20.531 -0.215 1 93.25 156 TRP B CA 1
ATOM 4394 C C . TRP B 1 156 ? 19.125 20.172 -1.511 1 93.25 156 TRP B C 1
ATOM 4396 O O . TRP B 1 156 ? 19.75 19.734 -2.477 1 93.25 156 TRP B O 1
ATOM 4406 N N . ILE B 1 157 ? 17.844 20.344 -1.532 1 95.81 157 ILE B N 1
ATOM 4407 C CA . ILE B 1 157 ? 17.047 19.938 -2.691 1 95.81 157 ILE B CA 1
ATOM 4408 C C . ILE B 1 157 ? 16.391 21.172 -3.311 1 95.81 157 ILE B C 1
ATOM 4410 O O . ILE B 1 157 ? 16.484 21.391 -4.52 1 95.81 157 ILE B O 1
ATOM 4414 N N . LEU B 1 158 ? 15.734 21.984 -2.535 1 97.5 158 LEU B N 1
ATOM 4415 C CA . LEU B 1 158 ? 15.031 23.156 -3.023 1 97.5 158 LEU B CA 1
ATOM 4416 C C . LEU B 1 158 ? 16.016 24.281 -3.357 1 97.5 158 LEU B C 1
ATOM 4418 O O . LEU B 1 158 ? 16.703 24.797 -2.473 1 97.5 158 LEU B O 1
ATOM 4422 N N . PRO B 1 159 ? 16.062 24.672 -4.648 1 96.44 159 PRO B N 1
ATOM 4423 C CA . PRO B 1 159 ? 17 25.734 -5.023 1 96.44 159 PRO B CA 1
ATOM 4424 C C . PRO B 1 159 ? 16.578 27.094 -4.473 1 96.44 159 PRO B C 1
ATOM 4426 O O . PRO B 1 159 ? 15.414 27.297 -4.125 1 96.44 159 PRO B O 1
ATOM 4429 N N . HIS B 1 160 ? 17.516 27.984 -4.516 1 96.06 160 HIS B N 1
ATOM 4430 C CA . HIS B 1 160 ? 17.266 29.312 -3.953 1 96.06 160 HIS B CA 1
ATOM 4431 C C . HIS B 1 160 ? 16.766 30.281 -5.02 1 96.06 160 HIS B C 1
ATOM 4433 O O . HIS B 1 160 ? 16.469 31.438 -4.715 1 96.06 160 HIS B O 1
ATOM 4439 N N . ASN B 1 161 ? 16.594 29.828 -6.223 1 95.94 161 ASN B N 1
ATOM 4440 C CA . ASN B 1 161 ? 16.281 30.734 -7.316 1 95.94 161 ASN B CA 1
ATOM 4441 C C . ASN B 1 161 ? 15.094 30.25 -8.133 1 95.94 161 ASN B C 1
ATOM 4443 O O . ASN B 1 161 ? 15.062 30.406 -9.352 1 95.94 161 ASN B O 1
ATOM 4447 N N . VAL B 1 162 ? 14.164 29.594 -7.438 1 96.75 162 VAL B N 1
ATOM 4448 C CA . VAL B 1 162 ? 13.016 29.078 -8.18 1 96.75 162 VAL B CA 1
ATOM 4449 C C . VAL B 1 162 ? 11.734 29.703 -7.625 1 96.75 162 VAL B C 1
ATOM 4451 O O . VAL B 1 162 ? 10.656 29.109 -7.723 1 96.75 162 VAL B O 1
ATOM 4454 N N . ASP B 1 163 ? 11.836 30.828 -6.875 1 98.06 163 ASP B N 1
ATOM 4455 C CA . ASP B 1 163 ? 10.727 31.656 -6.398 1 98.06 163 ASP B CA 1
ATOM 4456 C C . ASP B 1 163 ? 9.82 30.859 -5.453 1 98.06 163 ASP B C 1
ATOM 4458 O O . ASP B 1 163 ? 8.602 31.016 -5.496 1 98.06 163 ASP B O 1
ATOM 4462 N N . VAL B 1 164 ? 10.414 29.906 -4.738 1 98.81 164 VAL B N 1
ATOM 4463 C CA . VAL B 1 164 ? 9.711 29.141 -3.703 1 98.81 164 VAL B CA 1
ATOM 4464 C C . VAL B 1 164 ? 10.414 29.344 -2.359 1 98.81 164 VAL B C 1
ATOM 4466 O O . VAL B 1 164 ? 11.641 29.281 -2.279 1 98.81 164 VAL B O 1
ATOM 4469 N N . TRP B 1 165 ? 9.688 29.641 -1.372 1 98.81 165 TRP B N 1
ATOM 4470 C CA . TRP B 1 165 ? 10.156 29.719 0.01 1 98.81 165 TRP B CA 1
ATOM 4471 C C . TRP B 1 165 ? 9.344 28.797 0.908 1 98.81 165 TRP B C 1
ATOM 4473 O O . TRP B 1 165 ? 8.109 28.812 0.871 1 98.81 165 TRP B O 1
ATOM 4483 N N . ALA B 1 166 ? 10.039 27.922 1.686 1 98.88 166 ALA B N 1
ATOM 4484 C CA . ALA B 1 166 ? 9.359 26.922 2.502 1 98.88 166 ALA B CA 1
ATOM 4485 C C . ALA B 1 166 ? 9.734 27.078 3.975 1 98.88 166 ALA B C 1
ATOM 4487 O O . ALA B 1 166 ? 10.883 27.391 4.305 1 98.88 166 ALA B O 1
ATOM 4488 N N . VAL B 1 167 ? 8.766 26.875 4.816 1 98.88 167 VAL B N 1
ATOM 4489 C CA . VAL B 1 167 ? 8.953 26.812 6.266 1 98.88 167 VAL B CA 1
ATOM 4490 C C . VAL B 1 167 ? 8.461 25.469 6.797 1 98.88 167 VAL B C 1
ATOM 4492 O O . VAL B 1 167 ? 7.391 25 6.414 1 98.88 167 VAL B O 1
ATOM 4495 N N . THR B 1 168 ? 9.266 24.844 7.617 1 98.81 168 THR B N 1
ATOM 4496 C CA . THR B 1 168 ? 8.938 23.5 8.094 1 98.81 168 THR B CA 1
ATOM 4497 C C . THR B 1 168 ? 8.852 23.469 9.617 1 98.81 168 THR B C 1
ATOM 4499 O O . THR B 1 168 ? 9.578 24.203 10.297 1 98.81 168 THR B O 1
ATOM 4502 N N . ALA B 1 169 ? 8.031 22.625 10.133 1 98.62 169 ALA B N 1
ATOM 4503 C CA . ALA B 1 169 ? 7.75 22.516 11.555 1 98.62 169 ALA B CA 1
ATOM 4504 C C . ALA B 1 169 ? 8.945 21.953 12.312 1 98.62 169 ALA B C 1
ATOM 4506 O O . ALA B 1 169 ? 9.07 22.141 13.523 1 98.62 169 ALA B O 1
ATOM 4507 N N . ALA B 1 170 ? 9.82 21.219 11.625 1 98.38 170 ALA B N 1
ATOM 4508 C CA . ALA B 1 170 ? 10.961 20.531 12.242 1 98.38 170 ALA B CA 1
ATOM 4509 C C . ALA B 1 170 ? 12.172 20.547 11.312 1 98.38 170 ALA B C 1
ATOM 4511 O O . ALA B 1 170 ? 12.039 20.797 10.109 1 98.38 170 ALA B O 1
ATOM 4512 N N . ASN B 1 171 ? 13.305 20.391 11.898 1 97.94 171 ASN B N 1
ATOM 4513 C CA . ASN B 1 171 ? 14.492 20.188 11.07 1 97.94 171 ASN B CA 1
ATOM 4514 C C . ASN B 1 171 ? 14.508 18.797 10.453 1 97.94 171 ASN B C 1
ATOM 4516 O O . ASN B 1 171 ? 13.586 18 10.656 1 97.94 171 ASN B O 1
ATOM 4520 N N . PRO B 1 172 ? 15.477 18.391 9.727 1 97.12 172 PRO B N 1
ATOM 4521 C CA . PRO B 1 172 ? 15.453 17.141 8.953 1 97.12 172 PRO B CA 1
ATOM 4522 C C . PRO B 1 172 ? 15.57 15.898 9.836 1 97.12 172 PRO B C 1
ATOM 4524 O O . PRO B 1 172 ? 15.328 14.781 9.367 1 97.12 172 PRO B O 1
ATOM 4527 N N . THR B 1 173 ? 15.867 16.016 11.117 1 95.62 173 THR B N 1
ATOM 4528 C CA . THR B 1 173 ? 16.25 14.82 11.859 1 95.62 173 THR B CA 1
ATOM 4529 C C . THR B 1 173 ? 15.406 14.695 13.133 1 95.62 173 THR B C 1
ATOM 4531 O O . THR B 1 173 ? 15.742 13.906 14.023 1 95.62 173 THR B O 1
ATOM 4534 N N . GLU B 1 174 ? 14.367 15.508 13.219 1 96.31 174 GLU B N 1
ATOM 4535 C CA . GLU B 1 174 ? 13.641 15.43 14.477 1 96.31 174 GLU B CA 1
ATOM 4536 C C . GLU B 1 174 ? 12.133 15.398 14.242 1 96.31 174 GLU B C 1
ATOM 4538 O O . GLU B 1 174 ? 11.664 15.688 13.141 1 96.31 174 GLU B O 1
ATOM 4543 N N . SER B 1 175 ? 11.422 15.062 15.242 1 95.75 175 SER B N 1
ATOM 4544 C CA . SER B 1 175 ? 9.961 15.055 15.234 1 95.75 175 SER B CA 1
ATOM 4545 C C . SER B 1 175 ? 9.406 16.453 15.484 1 95.75 175 SER B C 1
ATOM 4547 O O . SER B 1 175 ? 10.039 17.281 16.141 1 95.75 175 SER B O 1
ATOM 4549 N N . SER B 1 176 ? 8.297 16.688 14.891 1 97 176 SER B N 1
ATOM 4550 C CA . SER B 1 176 ? 7.484 17.812 15.328 1 97 176 SER B CA 1
ATOM 4551 C C . SER B 1 176 ? 6.699 17.484 16.594 1 97 176 SER B C 1
ATOM 4553 O O . SER B 1 176 ? 6.852 16.391 17.156 1 97 176 SER B O 1
ATOM 4555 N N . TRP B 1 177 ? 5.895 18.453 17.031 1 96.19 177 TRP B N 1
ATOM 4556 C CA . TRP B 1 177 ? 5.195 18.234 18.297 1 96.19 177 TRP B CA 1
ATOM 4557 C C . TRP B 1 177 ? 3.725 18.625 18.172 1 96.19 177 TRP B C 1
ATOM 4559 O O . TRP B 1 177 ? 3.385 19.625 17.531 1 96.19 177 TRP B O 1
ATOM 4569 N N . ALA B 1 178 ? 2.91 17.781 18.781 1 96.19 178 ALA B N 1
ATOM 4570 C CA . ALA B 1 178 ? 1.498 18.109 18.969 1 96.19 178 ALA B CA 1
ATOM 4571 C C . ALA B 1 178 ? 1.288 18.891 20.266 1 96.19 178 ALA B C 1
ATOM 4573 O O . ALA B 1 178 ? 2.186 18.953 21.109 1 96.19 178 ALA B O 1
ATOM 4574 N N . THR B 1 179 ? 0.114 19.547 20.328 1 96.44 179 THR B N 1
ATOM 4575 C CA . THR B 1 179 ? -0.216 20.328 21.531 1 96.44 179 THR B CA 1
ATOM 4576 C C . THR B 1 179 ? -1.699 20.203 21.859 1 96.44 179 THR B C 1
ATOM 4578 O O . THR B 1 179 ? -2.469 19.625 21.094 1 96.44 179 THR B O 1
ATOM 4581 N N . PHE B 1 180 ? -2.043 20.578 23.156 1 96.69 180 PHE B N 1
ATOM 4582 C CA . PHE B 1 180 ? -3.4 20.453 23.672 1 96.69 180 PHE B CA 1
ATOM 4583 C C . PHE B 1 180 ? -3.828 18.984 23.688 1 96.69 180 PHE B C 1
ATOM 4585 O O . PHE B 1 180 ? -4.875 18.625 23.141 1 96.69 180 PHE B O 1
ATOM 4592 N N . CYS B 1 181 ? -3.021 18.203 24.453 1 96.06 181 CYS B N 1
ATOM 4593 C CA . CYS B 1 181 ? -3.199 16.75 24.406 1 96.06 181 CYS B CA 1
ATOM 4594 C C . CYS B 1 181 ? -3.893 16.25 25.672 1 96.06 181 CYS B C 1
ATOM 4596 O O . CYS B 1 181 ? -3.932 15.047 25.922 1 96.06 181 CYS B O 1
ATOM 4598 N N . GLU B 1 182 ? -4.391 17.234 26.469 1 95.88 182 GLU B N 1
ATOM 4599 C CA . GLU B 1 182 ? -5.012 16.828 27.719 1 95.88 182 GLU B CA 1
ATOM 4600 C C . GLU B 1 182 ? -6.43 17.391 27.844 1 95.88 182 GLU B C 1
ATOM 4602 O O . GLU B 1 182 ? -6.824 17.859 28.906 1 95.88 182 GLU B O 1
ATOM 4607 N N . ASP B 1 183 ? -7.094 17.406 26.734 1 94.44 183 ASP B N 1
ATOM 4608 C CA . ASP B 1 183 ? -8.492 17.812 26.781 1 94.44 183 ASP B CA 1
ATOM 4609 C C . ASP B 1 183 ? -9.32 16.828 27.609 1 94.44 183 ASP B C 1
ATOM 4611 O O . ASP B 1 183 ? -9.164 15.609 27.453 1 94.44 183 ASP B O 1
ATOM 4615 N N . PRO B 1 184 ? -10.203 17.328 28.453 1 92.19 184 PRO B N 1
ATOM 4616 C CA . PRO B 1 184 ? -10.984 16.406 29.297 1 92.19 184 PRO B CA 1
ATOM 4617 C C . PRO B 1 184 ? -12.016 15.617 28.5 1 92.19 184 PRO B C 1
ATOM 4619 O O . PRO B 1 184 ? -12.391 14.508 28.891 1 92.19 184 PRO B O 1
ATOM 4622 N N . ALA B 1 185 ? -12.438 16.125 27.375 1 92.25 185 ALA B N 1
ATOM 4623 C CA . ALA B 1 185 ? -13.531 15.5 26.641 1 92.25 185 ALA B CA 1
ATOM 4624 C C . ALA B 1 185 ? -13.008 14.773 25.391 1 92.25 185 ALA B C 1
ATOM 4626 O O . ALA B 1 185 ? -13.656 13.852 24.891 1 92.25 185 ALA B O 1
ATOM 4627 N N . ILE B 1 186 ? -11.914 15.203 24.891 1 93.19 186 ILE B N 1
ATOM 4628 C CA . ILE B 1 186 ? -11.352 14.656 23.656 1 93.19 186 ILE B CA 1
ATOM 4629 C C . ILE B 1 186 ? -10.055 13.906 23.969 1 93.19 186 ILE B C 1
ATOM 4631 O O . ILE B 1 186 ? -9.156 14.453 24.609 1 93.19 186 ILE B O 1
ATOM 4635 N N . THR B 1 187 ? -9.93 12.695 23.453 1 91.19 187 THR B N 1
ATOM 4636 C CA . THR B 1 187 ? -8.836 11.82 23.875 1 91.19 187 THR B CA 1
ATOM 4637 C C . THR B 1 187 ? -7.578 12.102 23.047 1 91.19 187 THR B C 1
ATOM 4639 O O . THR B 1 187 ? -6.484 11.68 23.422 1 91.19 187 THR B O 1
ATOM 4642 N N . THR B 1 188 ? -7.715 12.836 21.953 1 93.5 188 THR B N 1
ATOM 4643 C CA . THR B 1 188 ? -6.582 13.102 21.078 1 93.5 188 THR B CA 1
ATOM 4644 C C . THR B 1 188 ? -6.031 14.508 21.328 1 93.5 188 THR B C 1
ATOM 4646 O O . THR B 1 188 ? -6.664 15.32 22 1 93.5 188 THR B O 1
ATOM 4649 N N . CYS B 1 189 ? -4.824 14.781 20.844 1 95.5 189 CYS B N 1
ATOM 4650 C CA . CYS B 1 189 ? -4.355 16.156 20.781 1 95.5 189 CYS B CA 1
ATOM 4651 C C . CYS B 1 189 ? -5.219 16.984 19.828 1 95.5 189 CYS B C 1
ATOM 4653 O O . CYS B 1 189 ? -5.891 16.438 18.953 1 95.5 189 CYS B O 1
ATOM 4655 N N . LEU B 1 190 ? -5.188 18.266 19.984 1 9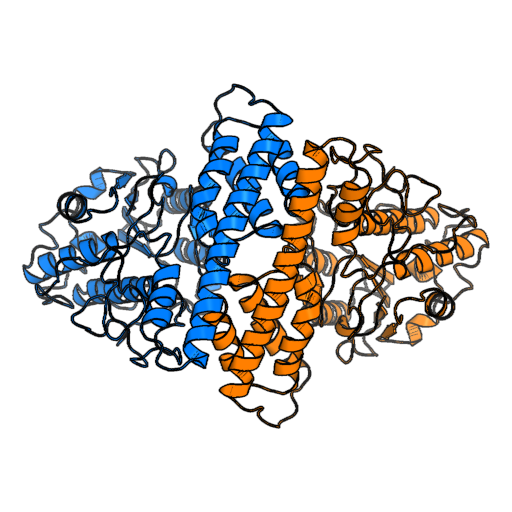6.44 190 LEU B N 1
ATOM 4656 C CA . LEU B 1 190 ? -6.125 19.078 19.234 1 96.44 190 LEU B CA 1
ATOM 4657 C C . LEU B 1 190 ? -5.406 19.859 18.125 1 96.44 190 LEU B C 1
ATOM 4659 O O . LEU B 1 190 ? -6.043 20.359 17.203 1 96.44 190 LEU B O 1
ATOM 4663 N N . SER B 1 191 ? -4.023 19.953 18.281 1 96.62 191 SER B N 1
ATOM 4664 C CA . SER B 1 191 ? -3.27 20.734 17.312 1 96.62 191 SER B CA 1
ATOM 4665 C C . SER B 1 191 ? -1.808 20.297 17.266 1 96.62 191 SER B C 1
ATOM 4667 O O . SER B 1 191 ? -1.372 19.484 18.078 1 96.62 191 SER B O 1
ATOM 4669 N N . ASP B 1 192 ? -1.141 20.812 16.266 1 97.06 192 ASP B N 1
ATOM 4670 C CA . ASP B 1 192 ? 0.319 20.781 16.234 1 97.06 192 ASP B CA 1
ATOM 4671 C C . ASP B 1 192 ? 0.904 22.156 16.562 1 97.06 192 ASP B C 1
ATOM 4673 O O . ASP B 1 192 ? 0.335 23.188 16.188 1 97.06 192 ASP B O 1
ATOM 4677 N N . GLU B 1 193 ? 2.004 22.141 17.141 1 96.94 193 GLU B N 1
ATOM 4678 C CA . GLU B 1 193 ? 2.574 23.375 17.672 1 96.94 193 GLU B CA 1
ATOM 4679 C C . GLU B 1 193 ? 2.863 24.375 16.578 1 96.94 193 GLU B C 1
ATOM 4681 O O . GLU B 1 193 ? 2.463 25.547 16.672 1 96.94 193 GLU B O 1
ATOM 4686 N N . PHE B 1 194 ? 3.568 23.969 15.594 1 98.38 194 PHE B N 1
ATOM 4687 C CA . PHE B 1 194 ? 3.906 24.891 14.508 1 98.38 194 PHE B CA 1
ATOM 4688 C C . PHE B 1 194 ? 2.646 25.438 13.852 1 98.38 194 PHE B C 1
ATOM 4690 O O . PHE B 1 194 ? 2.537 26.656 13.633 1 98.38 194 PHE B O 1
ATOM 4697 N N . SER B 1 195 ? 1.706 24.578 13.57 1 98.12 195 SER B N 1
ATOM 4698 C CA . SER B 1 195 ? 0.454 24.969 12.93 1 98.12 195 SER B CA 1
ATOM 4699 C C . SER B 1 195 ? -0.308 25.984 13.781 1 98.12 195 SER B C 1
ATOM 4701 O O . SER B 1 195 ? -0.712 27.031 13.281 1 98.12 195 SER B O 1
ATOM 4703 N N . TYR B 1 196 ? -0.438 25.656 15 1 97.31 196 TYR B N 1
ATOM 4704 C CA . TYR B 1 196 ? -1.181 26.547 15.883 1 97.31 196 TYR B CA 1
ATOM 4705 C C . TYR B 1 196 ? -0.5 27.906 15.992 1 97.31 196 TYR B C 1
ATOM 4707 O O . TYR B 1 196 ? -1.168 28.938 16.031 1 97.31 196 TYR B O 1
ATOM 4715 N N . GLN B 1 197 ? 0.781 27.906 16.016 1 97.25 197 GLN B N 1
ATOM 4716 C CA . GLN B 1 197 ? 1.537 29.141 16.219 1 97.25 197 GLN B CA 1
ATOM 4717 C C . GLN B 1 197 ? 1.463 30.047 15 1 97.25 197 GLN B C 1
ATOM 4719 O O . GLN B 1 197 ? 1.262 31.266 15.133 1 97.25 197 GLN B O 1
ATOM 4724 N N . TRP B 1 198 ? 1.658 29.5 13.789 1 97.75 198 TRP B N 1
ATOM 4725 C CA . TRP B 1 198 ? 1.625 30.406 12.648 1 97.75 198 TRP B CA 1
ATOM 4726 C C . TRP B 1 198 ? 0.21 30.922 12.398 1 97.75 198 TRP B C 1
ATOM 4728 O O . TRP B 1 198 ? 0.019 32.062 12 1 97.75 198 TRP B O 1
ATOM 4738 N N . MET B 1 199 ? -0.807 30.109 12.656 1 97.31 199 MET B N 1
ATOM 4739 C CA . MET B 1 199 ? -2.188 30.531 12.461 1 97.31 199 MET B CA 1
ATOM 4740 C C . MET B 1 199 ? -2.562 31.625 13.469 1 97.31 199 MET B C 1
ATOM 4742 O O . MET B 1 199 ? -3.184 32.625 13.102 1 97.31 199 MET B O 1
ATOM 4746 N N . SER B 1 200 ? -2.162 31.391 14.727 1 95.19 200 SER B N 1
ATOM 4747 C CA . SER B 1 200 ? -2.418 32.406 15.758 1 95.19 200 SER B CA 1
ATOM 4748 C C . SER B 1 200 ? -1.702 33.688 15.438 1 95.19 200 SER B C 1
ATOM 4750 O O . SER B 1 200 ? -2.246 34.781 15.664 1 95.19 200 SER B O 1
ATOM 4752 N N . ASP B 1 201 ? -0.523 33.562 14.977 1 95.56 201 ASP B N 1
ATOM 4753 C CA . ASP B 1 201 ? 0.245 34.75 14.594 1 95.56 201 ASP B CA 1
ATOM 4754 C C . ASP B 1 201 ? -0.46 35.531 13.492 1 95.56 201 ASP B C 1
ATOM 4756 O O . ASP B 1 201 ? -0.585 36.75 13.57 1 95.56 201 ASP B O 1
ATOM 4760 N N . THR B 1 202 ? -0.913 34.875 12.469 1 95.62 202 THR B N 1
ATOM 4761 C CA . THR B 1 202 ? -1.623 35.5 11.359 1 95.62 202 THR B CA 1
ATOM 4762 C C . THR B 1 202 ? -2.916 36.156 11.852 1 95.62 202 THR B C 1
ATOM 4764 O O . THR B 1 202 ? -3.266 37.25 11.422 1 95.62 202 THR B O 1
ATOM 4767 N N . GLU B 1 203 ? -3.596 35.5 12.719 1 94.19 203 GLU B N 1
ATOM 4768 C CA . GLU B 1 203 ? -4.852 36.031 13.242 1 94.19 203 GLU B CA 1
ATOM 4769 C C . GLU B 1 203 ? -4.613 37.281 14.07 1 94.19 203 GLU B C 1
ATOM 4771 O O . GLU B 1 203 ? -5.379 38.25 13.977 1 94.19 203 GLU B O 1
ATOM 4776 N N . LYS B 1 204 ? -3.6 37.25 14.852 1 92.06 204 LYS B N 1
ATOM 4777 C CA . LYS B 1 204 ? -3.24 38.438 15.617 1 92.06 204 LYS B CA 1
ATOM 4778 C C . LYS B 1 204 ? -2.889 39.594 14.695 1 92.06 204 LYS B C 1
ATOM 4780 O O . LYS B 1 204 ? -3.318 40.719 14.922 1 92.06 204 LYS B O 1
ATOM 4785 N N . ALA B 1 205 ? -2.084 39.281 13.719 1 92.19 205 ALA B N 1
ATOM 4786 C CA . ALA B 1 205 ? -1.71 40.281 12.75 1 92.19 205 ALA B CA 1
ATOM 4787 C C . ALA B 1 205 ? -2.939 40.844 12.031 1 92.19 205 ALA B C 1
ATOM 4789 O O . ALA B 1 205 ? -3.027 42.062 11.781 1 92.19 205 ALA B O 1
ATOM 4790 N N . SER B 1 206 ? -3.789 39.969 11.656 1 91.44 206 SER B N 1
ATOM 4791 C CA . SER B 1 206 ? -5.027 40.375 11 1 91.44 206 SER B CA 1
ATOM 4792 C C . SER B 1 206 ? -5.852 41.281 11.898 1 91.44 206 SER B C 1
ATOM 4794 O O . SER B 1 206 ? -6.332 42.344 11.453 1 91.44 206 SER B O 1
ATOM 4796 N N . HIS B 1 207 ? -6.016 40.906 13.117 1 88.44 207 HIS B N 1
ATOM 4797 C CA . HIS B 1 207 ? -6.789 41.688 14.094 1 88.44 207 HIS B CA 1
ATOM 4798 C C . HIS B 1 207 ? -6.207 43.062 14.289 1 88.44 207 HIS B C 1
ATOM 4800 O O . HIS B 1 207 ? -6.945 44.031 14.523 1 88.44 207 HIS B O 1
ATOM 4806 N N . ARG B 1 208 ? -4.957 43.219 14.086 1 88.38 208 ARG B N 1
ATOM 4807 C CA . ARG B 1 208 ? -4.266 44.469 14.312 1 88.38 208 ARG B CA 1
ATOM 4808 C C . ARG B 1 208 ? -4.082 45.25 13.008 1 88.38 208 ARG B C 1
ATOM 4810 O O . ARG B 1 208 ? -3.447 46.281 12.992 1 88.38 208 ARG B O 1
ATOM 4817 N N . GLY B 1 209 ? -4.547 44.688 11.914 1 88 209 GLY B N 1
ATOM 4818 C CA . GLY B 1 209 ? -4.398 45.312 10.617 1 88 209 GLY B CA 1
ATOM 4819 C C . GLY B 1 209 ? -2.965 45.344 10.125 1 88 209 GLY B C 1
ATOM 4820 O O . GLY B 1 209 ? -2.537 46.312 9.5 1 88 209 GLY B O 1
ATOM 4821 N N . GLN B 1 210 ? -2.221 44.312 10.445 1 90.5 210 GLN B N 1
ATOM 4822 C CA . GLN B 1 210 ? -0.787 44.344 10.18 1 90.5 210 GLN B CA 1
ATOM 4823 C C . GLN B 1 210 ? -0.399 43.281 9.148 1 90.5 210 GLN B C 1
ATOM 4825 O O . GLN B 1 210 ? 0.782 42.969 8.992 1 90.5 210 GLN B O 1
ATOM 4830 N N . LEU B 1 211 ? -1.323 42.719 8.422 1 93.5 211 LEU B N 1
ATOM 4831 C CA . LEU B 1 211 ? -1.037 41.625 7.508 1 93.5 211 LEU B CA 1
ATOM 4832 C C . LEU B 1 211 ? -0.135 42.094 6.367 1 93.5 211 LEU B C 1
ATOM 4834 O O . LEU B 1 211 ? 0.662 41.312 5.844 1 93.5 211 LEU B O 1
ATOM 4838 N N . PHE B 1 212 ? -0.263 43.344 5.988 1 93.69 212 PHE B N 1
ATOM 4839 C CA . PHE B 1 212 ? 0.496 43.844 4.84 1 93.69 212 PHE B CA 1
ATOM 4840 C C . PHE B 1 212 ? 1.688 44.656 5.285 1 93.69 212 PHE B C 1
ATOM 4842 O O . PHE B 1 212 ? 2.482 45.125 4.461 1 93.69 212 PHE B O 1
ATOM 4849 N N . SER B 1 213 ? 1.898 44.812 6.551 1 93 213 SER B N 1
ATOM 4850 C CA . SER B 1 213 ? 3.074 45.531 7.07 1 93 213 SER B CA 1
ATOM 4851 C C . SER B 1 213 ? 4.051 44.562 7.723 1 93 213 SER B C 1
ATOM 4853 O O . SER B 1 213 ? 5.223 44.875 7.906 1 93 213 SER B O 1
ATOM 4855 N N . ARG B 1 214 ? 3.553 43.375 7.988 1 94.69 214 ARG B N 1
ATOM 4856 C CA . ARG B 1 214 ? 4.375 42.312 8.57 1 94.69 214 ARG B CA 1
ATOM 4857 C C . ARG B 1 214 ? 4.867 41.344 7.492 1 94.69 214 ARG B C 1
ATOM 4859 O O . ARG B 1 214 ? 4.078 40.875 6.68 1 94.69 214 ARG B O 1
ATOM 4866 N N . SER B 1 215 ? 6.176 41.094 7.512 1 97.56 215 SER B N 1
ATOM 4867 C CA . SER B 1 215 ? 6.742 40.219 6.5 1 97.56 215 SER B CA 1
ATOM 4868 C C . SER B 1 215 ? 6.605 38.75 6.914 1 97.56 215 SER B C 1
ATOM 4870 O O . SER B 1 215 ? 6.363 38.469 8.086 1 97.56 215 SER B O 1
ATOM 4872 N N . MET B 1 216 ? 6.742 37.906 5.965 1 98 216 MET B N 1
ATOM 4873 C CA . MET B 1 216 ? 6.805 36.469 6.25 1 98 216 MET B CA 1
ATOM 4874 C C . MET B 1 216 ? 7.973 36.156 7.176 1 98 216 MET B C 1
ATOM 4876 O O . MET B 1 216 ? 7.879 35.25 8.008 1 98 216 MET B O 1
ATOM 4880 N N . LEU B 1 217 ? 9.047 36.875 7.012 1 98.12 217 LEU B N 1
ATOM 4881 C CA . LEU B 1 217 ? 10.211 36.719 7.875 1 98.12 217 LEU B CA 1
ATOM 4882 C C . LEU B 1 217 ? 9.867 37.062 9.32 1 98.12 217 LEU B C 1
ATOM 4884 O O . LEU B 1 217 ? 10.289 36.344 10.25 1 98.12 217 LEU B O 1
ATOM 4888 N N . ASP B 1 218 ? 9.148 38.125 9.484 1 98.06 218 ASP B N 1
ATOM 4889 C CA . ASP B 1 218 ? 8.695 38.469 10.828 1 98.06 218 ASP B CA 1
ATOM 4890 C C . ASP B 1 218 ? 7.91 37.344 11.469 1 98.06 218 ASP B C 1
ATOM 4892 O O . ASP B 1 218 ? 8.125 37 12.633 1 98.06 218 ASP B O 1
ATOM 4896 N N . GLN B 1 219 ? 6.988 36.812 10.727 1 98.06 219 GLN B N 1
ATOM 4897 C CA . GLN B 1 219 ? 6.223 35.656 11.242 1 98.06 219 GLN B CA 1
ATOM 4898 C C . GLN B 1 219 ? 7.137 34.5 11.602 1 98.06 219 GLN B C 1
ATOM 4900 O O . GLN B 1 219 ? 6.973 33.875 12.656 1 98.06 219 GLN B O 1
ATOM 4905 N N . TYR B 1 220 ? 8.062 34.219 10.727 1 98.31 220 TYR B N 1
ATOM 4906 C CA . TYR B 1 220 ? 9.008 33.125 10.961 1 98.31 220 TYR B CA 1
ATOM 4907 C C . TYR B 1 220 ? 9.781 33.344 12.258 1 98.31 220 TYR B C 1
ATOM 4909 O O . TYR B 1 220 ? 9.906 32.406 13.07 1 98.31 220 TYR B O 1
ATOM 4917 N N . LEU B 1 221 ? 10.242 34.469 12.438 1 97.94 221 LEU B N 1
ATOM 4918 C CA . LEU B 1 221 ? 11.07 34.812 13.586 1 97.94 221 LEU B CA 1
ATOM 4919 C C . LEU B 1 221 ? 10.25 34.781 14.875 1 97.94 221 LEU B C 1
ATOM 4921 O O . LEU B 1 221 ? 10.781 34.531 15.953 1 97.94 221 LEU B O 1
ATOM 4925 N N . ASP B 1 222 ? 8.977 35.094 14.797 1 97.06 222 ASP B N 1
ATOM 4926 C CA . ASP B 1 222 ? 8.102 35.031 15.961 1 97.06 222 ASP B CA 1
ATOM 4927 C C . ASP B 1 222 ? 7.691 33.562 16.266 1 97.06 222 ASP B C 1
ATOM 4929 O O . ASP B 1 222 ? 7.602 33.188 17.422 1 97.06 222 ASP B O 1
ATOM 4933 N N . VAL B 1 223 ? 7.395 32.844 15.227 1 97.81 223 VAL B N 1
ATOM 4934 C CA . VAL B 1 223 ? 6.879 31.484 15.352 1 97.81 223 VAL B CA 1
ATOM 4935 C C . VAL B 1 223 ? 7.992 30.547 15.82 1 97.81 223 VAL B C 1
ATOM 4937 O O . VAL B 1 223 ? 7.758 29.656 16.641 1 97.81 223 VAL B O 1
ATOM 4940 N N . LYS B 1 224 ? 9.203 30.719 15.359 1 97.69 224 LYS B N 1
ATOM 4941 C CA . LYS B 1 224 ? 10.336 29.844 15.617 1 97.69 224 LYS B CA 1
ATOM 4942 C C . LYS B 1 224 ? 10.555 29.656 17.125 1 97.69 224 LYS B C 1
ATOM 4944 O O . LYS B 1 224 ? 10.57 28.531 17.609 1 97.69 224 LYS B O 1
ATOM 4949 N N . PRO B 1 225 ? 10.648 30.734 17.906 1 96.5 225 PRO B N 1
ATOM 4950 C CA . PRO B 1 225 ? 10.852 30.531 19.344 1 96.5 225 PRO B CA 1
ATOM 4951 C C . PRO B 1 225 ? 9.578 30.078 20.047 1 96.5 225 PRO B C 1
ATOM 4953 O O . PRO B 1 225 ? 9.648 29.5 21.141 1 96.5 225 PRO B O 1
ATOM 4956 N N . ALA B 1 226 ? 8.422 30.344 19.484 1 95.81 226 ALA B N 1
ATOM 4957 C CA . ALA B 1 226 ? 7.152 29.953 20.078 1 95.81 226 ALA B CA 1
ATOM 4958 C C . ALA B 1 226 ? 6.953 28.438 20 1 95.81 226 ALA B C 1
ATOM 4960 O O . ALA B 1 226 ? 6.227 27.859 20.812 1 95.81 226 ALA B O 1
ATOM 4961 N N . VAL B 1 227 ? 7.5 27.844 18.984 1 96.69 227 VAL B N 1
ATOM 4962 C CA . VAL B 1 227 ? 7.508 26.391 18.859 1 96.69 227 VAL B CA 1
ATOM 4963 C C . VAL B 1 227 ? 8.633 25.812 19.719 1 96.69 227 VAL B C 1
ATOM 4965 O O . VAL B 1 227 ? 9.805 25.906 19.344 1 96.69 227 VAL B O 1
ATOM 4968 N N . LYS B 1 228 ? 8.391 25.203 20.766 1 92.81 228 LYS B N 1
ATOM 4969 C CA . LYS B 1 228 ? 9.383 24.844 21.766 1 92.81 228 LYS B CA 1
ATOM 4970 C C . LYS B 1 228 ? 9.914 23.438 21.547 1 92.81 228 LYS B C 1
ATOM 4972 O O . LYS B 1 228 ? 11.023 23.109 21.969 1 92.81 228 LYS B O 1
ATOM 4977 N N . GLY B 1 229 ? 9.133 22.609 20.969 1 91.69 229 GLY B N 1
ATOM 4978 C CA . GLY B 1 229 ? 9.461 21.188 20.922 1 91.69 229 GLY B CA 1
ATOM 4979 C C . GLY B 1 229 ? 10.375 20.828 19.766 1 91.69 229 GLY B C 1
ATOM 4980 O O . GLY B 1 229 ? 11.086 19.828 19.828 1 91.69 229 GLY B O 1
ATOM 4981 N N . SER B 1 230 ? 10.297 21.547 18.688 1 96.75 230 SER B N 1
ATOM 4982 C CA . SER B 1 230 ? 11.078 21.25 17.5 1 96.75 230 SER B CA 1
ATOM 4983 C C . SER B 1 230 ? 11.695 22.516 16.906 1 96.75 230 SER B C 1
ATOM 4985 O O . SER B 1 230 ? 11.422 23.625 17.375 1 96.75 230 SER B O 1
ATOM 4987 N N . HIS B 1 231 ? 12.562 22.375 15.938 1 98 231 HIS B N 1
ATOM 4988 C CA . HIS B 1 231 ? 13.219 23.516 15.32 1 98 231 HIS B CA 1
ATOM 4989 C C . HIS B 1 231 ? 12.578 23.875 13.984 1 98 231 HIS B C 1
ATOM 4991 O O . HIS B 1 231 ? 12.797 23.188 12.984 1 98 231 HIS B O 1
ATOM 4997 N N . VAL B 1 232 ? 11.906 24.953 13.992 1 98.62 232 VAL B N 1
ATOM 4998 C CA . VAL B 1 232 ? 11.328 25.484 12.758 1 98.62 232 VAL B CA 1
ATOM 4999 C C . VAL B 1 232 ? 12.438 25.938 11.82 1 98.62 232 VAL B C 1
ATOM 5001 O O . VAL B 1 232 ? 13.406 26.562 12.25 1 98.62 232 VAL B O 1
ATOM 5004 N N . MET B 1 233 ? 12.336 25.562 10.492 1 98.56 233 MET B N 1
ATOM 5005 C CA . MET B 1 233 ? 13.375 25.859 9.516 1 98.56 233 MET B CA 1
ATOM 5006 C C . MET B 1 233 ? 12.789 26.562 8.297 1 98.56 233 MET B C 1
ATOM 5008 O O . MET B 1 233 ? 11.586 26.484 8.047 1 98.56 233 MET B O 1
ATOM 5012 N N . GLU B 1 234 ? 13.641 27.312 7.625 1 98.5 234 GLU B N 1
ATOM 5013 C CA . GLU B 1 234 ? 13.281 27.922 6.344 1 98.5 234 GLU B CA 1
ATOM 5014 C C . GLU B 1 234 ? 14.211 27.438 5.23 1 98.5 234 GLU B C 1
ATOM 5016 O O . GLU B 1 234 ? 15.398 27.188 5.465 1 98.5 234 GLU B O 1
ATOM 5021 N N . TYR B 1 235 ? 13.656 27.297 4.059 1 98.62 235 TYR B N 1
ATOM 5022 C CA . TYR B 1 235 ? 14.406 26.859 2.887 1 98.62 235 TYR B CA 1
ATOM 5023 C C . TYR B 1 235 ? 13.977 27.641 1.646 1 98.62 235 TYR B C 1
ATOM 5025 O O . TYR B 1 235 ? 12.891 28.203 1.611 1 98.62 235 TYR B O 1
ATOM 5033 N N . GLY B 1 236 ? 14.844 27.656 0.557 1 98.25 236 GLY B N 1
ATOM 5034 C CA . GLY B 1 236 ? 14.492 28.234 -0.729 1 98.25 236 GLY B CA 1
ATOM 5035 C C . GLY B 1 236 ? 14.891 29.688 -0.85 1 98.25 236 GLY B C 1
ATOM 5036 O O . GLY B 1 236 ? 15.953 30.094 -0.356 1 98.25 236 GLY B O 1
ATOM 5037 N N . ASP B 1 237 ? 14.109 30.5 -1.559 1 97.75 237 ASP B N 1
ATOM 5038 C CA . ASP B 1 237 ? 14.414 31.875 -1.896 1 97.75 237 ASP B CA 1
ATOM 5039 C C . ASP B 1 237 ? 14.078 32.812 -0.735 1 97.75 237 ASP B C 1
ATOM 5041 O O . ASP B 1 237 ? 12.938 33.25 -0.605 1 97.75 237 ASP B O 1
ATOM 5045 N N . ILE B 1 238 ? 15.023 33.281 -0.056 1 96.5 238 ILE B N 1
ATOM 5046 C CA . ILE B 1 238 ? 14.859 34.031 1.174 1 96.5 238 ILE B CA 1
ATOM 5047 C C . ILE B 1 238 ? 14.25 35.406 0.856 1 96.5 238 ILE B C 1
ATOM 5049 O O . ILE B 1 238 ? 13.625 36.031 1.718 1 96.5 238 ILE B O 1
ATOM 5053 N N . LYS B 1 239 ? 14.375 35.875 -0.33 1 97.69 239 LYS B N 1
ATOM 5054 C CA . LYS B 1 239 ? 13.812 37.156 -0.712 1 97.69 239 LYS B CA 1
ATOM 5055 C C . LYS B 1 239 ? 12.297 37.188 -0.558 1 97.69 239 LYS B C 1
ATOM 5057 O O . LYS B 1 239 ? 11.695 38.219 -0.288 1 97.69 239 LYS B O 1
ATOM 5062 N N . ILE B 1 240 ? 11.742 36.062 -0.716 1 98.06 240 ILE B N 1
ATOM 5063 C CA . ILE B 1 240 ? 10.289 35.938 -0.61 1 98.06 240 ILE B CA 1
ATOM 5064 C C . ILE B 1 240 ? 9.859 36.188 0.834 1 98.06 240 ILE B C 1
ATOM 5066 O O . ILE B 1 240 ? 8.766 36.688 1.081 1 98.06 240 ILE B O 1
ATOM 5070 N N . SER B 1 241 ? 10.719 35.812 1.778 1 97.88 241 SER B N 1
ATOM 5071 C CA . SER B 1 241 ? 10.391 36 3.191 1 97.88 241 SER B CA 1
ATOM 5072 C C . SER B 1 241 ? 10.242 37.469 3.559 1 97.88 241 SER B C 1
ATOM 5074 O O . SER B 1 241 ? 9.648 37.781 4.586 1 97.88 241 SER B O 1
ATOM 5076 N N . LEU B 1 242 ? 10.727 38.312 2.721 1 97.81 242 LEU B N 1
ATOM 5077 C CA . LEU B 1 242 ? 10.672 39.75 2.988 1 97.81 242 LEU B CA 1
ATOM 5078 C C . LEU B 1 242 ? 9.328 40.344 2.553 1 97.81 242 LEU B C 1
ATOM 5080 O O . LEU B 1 242 ? 8.984 41.469 2.93 1 97.81 242 LEU B O 1
ATOM 5084 N N . LEU B 1 243 ? 8.547 39.594 1.84 1 97.62 243 LEU B N 1
ATOM 5085 C CA . LEU B 1 243 ? 7.23 40.062 1.397 1 97.62 243 LEU B CA 1
ATOM 5086 C C . LEU B 1 243 ? 6.219 39.969 2.535 1 97.62 243 LEU B C 1
ATOM 5088 O O . LEU B 1 243 ? 6.387 39.188 3.469 1 97.62 243 LEU B O 1
ATOM 5092 N N . PRO B 1 244 ? 5.164 40.75 2.412 1 96.75 244 PRO B N 1
ATOM 5093 C CA . PRO B 1 244 ? 4.152 40.75 3.471 1 96.75 244 PRO B CA 1
ATOM 5094 C C . PRO B 1 244 ? 3.387 39.438 3.564 1 96.75 244 PRO B C 1
ATOM 5096 O O . PRO B 1 244 ? 3.094 38.812 2.541 1 96.75 244 PRO B O 1
ATOM 5099 N N . VAL B 1 245 ? 2.984 39.125 4.797 1 97.06 245 VAL B N 1
ATOM 5100 C CA . VAL B 1 245 ? 2.168 37.938 5.059 1 97.06 245 VAL B CA 1
ATOM 5101 C C . VAL B 1 245 ? 0.886 38 4.23 1 97.06 245 VAL B C 1
ATOM 5103 O O . VAL B 1 245 ? 0.438 36.969 3.688 1 97.06 245 VAL B O 1
ATOM 5106 N N . GLY B 1 246 ? 0.343 39.156 4.047 1 95.69 246 GLY B N 1
ATOM 5107 C CA . GLY B 1 246 ? -0.918 39.375 3.355 1 95.69 246 GLY B CA 1
ATOM 5108 C C . GLY B 1 246 ? -0.855 39 1.883 1 95.69 246 GLY B C 1
ATOM 5109 O O . GLY B 1 246 ? -1.884 38.75 1.261 1 95.69 246 GLY B O 1
ATOM 5110 N N . GLU B 1 247 ? 0.329 38.969 1.318 1 95.94 247 GLU B N 1
ATOM 5111 C CA . GLU B 1 247 ? 0.489 38.625 -0.092 1 95.94 247 GLU B CA 1
ATOM 5112 C C . GLU B 1 247 ? 0.176 37.156 -0.342 1 95.94 247 GLU B C 1
ATOM 5114 O O . GLU B 1 247 ? -0.115 36.781 -1.474 1 95.94 247 GLU B O 1
ATOM 5119 N N . PHE B 1 248 ? 0.162 36.375 0.756 1 97.38 248 PHE B N 1
ATOM 5120 C CA . PHE B 1 248 ? -0.013 34.938 0.598 1 97.38 248 PHE B CA 1
ATOM 5121 C C . PHE B 1 248 ? -1.208 34.469 1.404 1 97.38 248 PHE B C 1
ATOM 5123 O O . PHE B 1 248 ? -1.83 33.469 1.052 1 97.38 248 PHE B O 1
ATOM 5130 N N . GLN B 1 249 ? -1.54 35.188 2.438 1 96.62 249 GLN B N 1
ATOM 5131 C CA . GLN B 1 249 ? -2.543 34.656 3.357 1 96.62 249 GLN B CA 1
ATOM 5132 C C . GLN B 1 249 ? -3.746 35.594 3.451 1 96.62 249 GLN B C 1
ATOM 5134 O O . GLN B 1 249 ? -4.57 35.469 4.359 1 96.62 249 GLN B O 1
ATOM 5139 N N . ALA B 1 250 ? -3.818 36.562 2.533 1 94.56 250 ALA B N 1
ATOM 5140 C CA . ALA B 1 250 ? -4.957 37.5 2.523 1 94.56 250 ALA B CA 1
ATOM 5141 C C . ALA B 1 250 ? -5.262 37.969 1.109 1 94.56 250 ALA B C 1
ATOM 5143 O O . ALA B 1 250 ? -4.465 37.75 0.19 1 94.56 250 ALA B O 1
ATOM 5144 N N . ASN B 1 251 ? -6.465 38.438 1.038 1 88.19 251 ASN B N 1
ATOM 5145 C CA . ASN B 1 251 ? -6.852 39.188 -0.161 1 88.19 251 ASN B CA 1
ATOM 5146 C C . ASN B 1 251 ? -6.668 40.688 0.02 1 88.19 251 ASN B C 1
ATOM 5148 O O . ASN B 1 251 ? -7.074 41.25 1.04 1 88.19 251 ASN B O 1
ATOM 5152 N N . SER B 1 252 ? -5.922 41.281 -0.739 1 72.56 252 SER B N 1
ATOM 5153 C CA . SER B 1 252 ? -5.508 42.688 -0.625 1 72.56 252 SER B CA 1
ATOM 5154 C C . SER B 1 252 ? -6.711 43.594 -0.454 1 72.56 252 SER B C 1
ATOM 5156 O O . SER B 1 252 ? -6.59 44.688 0.101 1 72.56 252 SER B O 1
ATOM 5158 N N . THR B 1 253 ? -7.762 43.188 -0.785 1 68.56 253 THR B N 1
ATOM 5159 C CA . THR B 1 253 ? -8.938 44.031 -0.76 1 68.56 253 THR B CA 1
ATOM 5160 C C . THR B 1 253 ? -9.641 43.969 0.594 1 68.56 253 THR B C 1
ATOM 5162 O O . THR B 1 253 ? -10.586 44.688 0.852 1 68.56 253 THR B O 1
ATOM 5165 N N . HIS B 1 254 ? -9.141 43.094 1.352 1 63.62 254 HIS B N 1
ATOM 5166 C CA . HIS B 1 254 ? -9.898 42.844 2.568 1 63.62 254 HIS B CA 1
ATOM 5167 C C . HIS B 1 254 ? -9.328 43.594 3.752 1 63.62 254 HIS B C 1
ATOM 5169 O O . HIS B 1 254 ? -8.125 43.531 4.031 1 63.62 254 HIS B O 1
ATOM 5175 N N . VAL B 1 255 ? -10.086 44.75 4.02 1 55.19 255 VAL B N 1
ATOM 5176 C CA . VAL B 1 255 ? -9.891 45.656 5.156 1 55.19 255 VAL B CA 1
ATOM 5177 C C . VAL B 1 255 ? -10.68 45.125 6.355 1 55.19 255 VAL B C 1
ATOM 5179 O O . VAL B 1 255 ? -11.906 44.969 6.277 1 55.19 255 VAL B O 1
ATOM 5182 N N . GLY B 1 256 ? -10.031 44.594 7.578 1 54.72 256 GLY B N 1
ATOM 5183 C CA . GLY B 1 256 ? -10.539 44.625 8.938 1 54.72 256 GLY B CA 1
ATOM 5184 C C . GLY B 1 256 ? -11.117 43.312 9.406 1 54.72 256 GLY B C 1
ATOM 5185 O O . GLY B 1 256 ? -12.086 43.281 10.164 1 54.72 256 GLY B O 1
ATOM 5186 N N . SER B 1 257 ? -10.562 42.156 8.961 1 62.69 257 SER B N 1
ATOM 5187 C CA . SER B 1 257 ? -11.266 41.031 9.578 1 62.69 257 SER B CA 1
ATOM 5188 C C . SER B 1 257 ? -10.664 40.688 10.93 1 62.69 257 SER B C 1
ATOM 5190 O O . SER B 1 257 ? -9.484 40.938 11.172 1 62.69 257 SER B O 1
ATOM 5192 N N . SER B 1 258 ? -11.531 40.5 12.07 1 62.91 258 SER B N 1
ATOM 5193 C CA . SER B 1 258 ? -11.234 40.188 13.461 1 62.91 258 SER B CA 1
ATOM 5194 C C . SER B 1 258 ? -10.578 38.812 13.578 1 62.91 258 SER B C 1
ATOM 5196 O O . SER B 1 258 ? -10.07 38.438 14.641 1 62.91 258 SER B O 1
ATOM 5198 N N . GLY B 1 259 ? -10.203 38.219 12.562 1 68.25 259 GLY B N 1
ATOM 5199 C CA . GLY B 1 259 ? -9.656 36.875 12.664 1 68.25 259 GLY B CA 1
ATOM 5200 C C . GLY B 1 259 ? -10.695 35.844 13.078 1 68.25 259 GLY B C 1
ATOM 5201 O O . GLY B 1 259 ? -11.773 36.219 13.555 1 68.25 259 GLY B O 1
ATOM 5202 N N . PHE B 1 260 ? -10.445 34.594 12.93 1 78.25 260 PHE B N 1
ATOM 5203 C CA . PHE B 1 260 ? -11.336 33.531 13.32 1 78.25 260 PHE B CA 1
ATOM 5204 C C . PHE B 1 260 ? -11.414 33.406 14.844 1 78.25 260 PHE B C 1
ATOM 5206 O O . PHE B 1 260 ? -12.508 33.375 15.414 1 78.25 260 PHE B O 1
ATOM 5213 N N . ILE B 1 261 ? -10.211 33.562 15.453 1 77.38 261 ILE B N 1
ATOM 5214 C CA . ILE B 1 261 ? -10.203 33.562 16.906 1 77.38 261 ILE B CA 1
ATOM 5215 C C . ILE B 1 261 ? -9.727 34.906 17.422 1 77.38 261 ILE B C 1
ATOM 5217 O O . ILE B 1 261 ? -9.703 35.156 18.625 1 77.38 261 ILE B O 1
ATOM 5221 N N . GLY B 1 262 ? -9.414 35.75 16.562 1 70.81 262 GLY B N 1
ATOM 5222 C CA . GLY B 1 262 ? -8.945 37.062 16.922 1 70.81 262 GLY B CA 1
ATOM 5223 C C . GLY B 1 262 ? -7.676 37.062 17.75 1 70.81 262 GLY B C 1
ATOM 5224 O O . GLY B 1 262 ? -6.707 36.375 17.391 1 70.81 262 GLY B O 1
ATOM 5225 N N . ASP B 1 263 ? -7.668 37.75 18.781 1 73.81 263 ASP B N 1
ATOM 5226 C CA . ASP B 1 263 ? -6.508 37.844 19.672 1 73.81 263 ASP B CA 1
ATOM 5227 C C . ASP B 1 263 ? -6.672 36.938 20.875 1 73.81 263 ASP B C 1
ATOM 5229 O O . ASP B 1 263 ? -6.012 37.125 21.906 1 73.81 263 ASP B O 1
ATOM 5233 N N . ASN B 1 264 ? -7.488 35.969 20.766 1 80.44 264 ASN B N 1
ATOM 5234 C CA . ASN B 1 264 ? -7.828 35.094 21.891 1 80.44 264 ASN B CA 1
ATOM 5235 C C . ASN B 1 264 ? -7.121 33.75 21.812 1 80.44 264 ASN B C 1
ATOM 5237 O O . ASN B 1 264 ? -7.641 32.75 22.297 1 80.44 264 ASN B O 1
ATOM 5241 N N . SER B 1 265 ? -5.945 33.812 21.188 1 85.56 265 SER B N 1
ATOM 5242 C CA . SER B 1 265 ? -5.23 32.562 21.078 1 85.56 265 SER B CA 1
ATOM 5243 C C . SER B 1 265 ? -4.711 32.094 22.453 1 85.56 265 SER B C 1
ATOM 5245 O O . SER B 1 265 ? -4.473 32.938 23.328 1 85.56 265 SER B O 1
ATOM 5247 N N . MET B 1 266 ? -4.605 30.797 22.641 1 90.19 266 MET B N 1
ATOM 5248 C CA . MET B 1 266 ? -4.121 30.219 23.875 1 90.19 266 MET B CA 1
ATOM 5249 C C . MET B 1 266 ? -2.635 29.891 23.781 1 90.19 266 MET B C 1
ATOM 5251 O O . MET B 1 266 ? -2.121 29.625 22.688 1 90.19 266 MET B O 1
ATOM 5255 N N . ALA B 1 267 ? -2.049 30 24.922 1 91.75 267 ALA B N 1
ATOM 5256 C CA . ALA B 1 267 ? -0.681 29.484 24.969 1 91.75 267 ALA B CA 1
ATOM 5257 C C . ALA B 1 267 ? -0.658 27.969 24.797 1 91.75 267 ALA B C 1
ATOM 5259 O O . ALA B 1 267 ? -1.476 27.25 25.375 1 91.75 267 ALA B O 1
ATOM 5260 N N . THR B 1 268 ? 0.22 27.5 23.953 1 93.69 268 THR B N 1
ATOM 5261 C CA . THR B 1 268 ? 0.326 26.062 23.75 1 93.69 268 THR B CA 1
ATOM 5262 C C . THR B 1 268 ? 0.756 25.359 25.031 1 93.69 268 THR B C 1
ATOM 5264 O O . THR B 1 268 ? 1.537 25.906 25.812 1 93.69 268 THR B O 1
ATOM 5267 N N . ARG B 1 269 ? 0.258 24.203 25.25 1 94.94 269 ARG B N 1
ATOM 5268 C CA . ARG B 1 269 ? 0.557 23.422 26.438 1 94.94 269 ARG B CA 1
ATOM 5269 C C . ARG B 1 269 ? 0.218 21.938 26.219 1 94.94 269 ARG B C 1
ATOM 5271 O O . ARG B 1 269 ? -0.329 21.578 25.188 1 94.94 269 ARG B O 1
ATOM 5278 N N . ASP B 1 270 ? 0.653 21.094 27.219 1 95.75 270 ASP B N 1
ATOM 5279 C CA . ASP B 1 270 ? 0.384 19.656 27.156 1 95.75 270 ASP B CA 1
ATOM 5280 C C . ASP B 1 270 ? 0.897 19.047 25.859 1 95.75 270 ASP B C 1
ATOM 5282 O O . ASP B 1 270 ? 0.141 18.406 25.125 1 95.75 270 ASP B O 1
ATOM 5286 N N . ARG B 1 271 ? 2.098 19.203 25.656 1 95.31 271 ARG B N 1
ATOM 5287 C CA . ARG B 1 271 ? 2.732 18.844 24.391 1 95.31 271 ARG B CA 1
ATOM 5288 C C . ARG B 1 271 ? 3.146 17.375 24.375 1 95.31 271 ARG B C 1
ATOM 5290 O O . ARG B 1 271 ? 3.35 16.766 25.438 1 95.31 271 ARG B O 1
ATOM 5297 N N . SER B 1 272 ? 3.174 16.859 23.172 1 93.62 272 SER B N 1
ATOM 5298 C CA . SER B 1 272 ? 3.689 15.508 22.922 1 93.62 272 SER B CA 1
ATOM 5299 C C . SER B 1 272 ? 4.379 15.43 21.562 1 93.62 272 SER B C 1
ATOM 5301 O O . SER B 1 272 ? 4.02 16.156 20.625 1 93.62 272 SER B O 1
ATOM 5303 N N . MET B 1 273 ? 5.363 14.57 21.531 1 91.69 273 MET B N 1
ATOM 5304 C CA . MET B 1 273 ? 5.961 14.328 20.219 1 91.69 273 MET B CA 1
ATOM 5305 C C . MET B 1 273 ? 4.926 13.789 19.234 1 91.69 273 MET B C 1
ATOM 5307 O O . MET B 1 273 ? 4.152 12.891 19.578 1 91.69 273 MET B O 1
ATOM 5311 N N . ALA B 1 274 ? 4.977 14.406 18.062 1 88.75 274 ALA B N 1
ATOM 5312 C CA . ALA B 1 274 ? 3.982 14.016 17.062 1 88.75 274 ALA B CA 1
ATOM 5313 C C . ALA B 1 274 ? 4.086 12.523 16.75 1 88.75 274 ALA B C 1
ATOM 5315 O O . ALA B 1 274 ? 3.076 11.875 16.453 1 88.75 274 ALA B O 1
ATOM 5316 N N . SER B 1 275 ? 5.27 11.93 16.938 1 86.38 275 SER B N 1
ATOM 5317 C CA . SER B 1 275 ? 5.5 10.516 16.625 1 86.38 275 SER B CA 1
ATOM 5318 C C . SER B 1 275 ? 4.832 9.617 17.672 1 86.38 275 SER B C 1
ATOM 5320 O O . SER B 1 275 ? 4.641 8.422 17.422 1 86.38 275 SER B O 1
ATOM 5322 N N . HIS B 1 276 ? 4.453 10.211 18.766 1 88 276 HIS B N 1
ATOM 5323 C CA . HIS B 1 276 ? 3.83 9.438 19.828 1 88 276 HIS B CA 1
ATOM 5324 C C . HIS B 1 276 ? 2.361 9.812 20 1 88 276 HIS B C 1
ATOM 5326 O O . HIS B 1 276 ? 1.668 9.25 20.844 1 88 276 HIS B O 1
ATOM 5332 N N . ALA B 1 277 ? 1.982 10.695 19.203 1 89.5 277 ALA B N 1
ATOM 5333 C CA . ALA B 1 277 ? 0.651 11.258 19.391 1 89.5 277 ALA B CA 1
ATOM 5334 C C . ALA B 1 277 ? -0.428 10.195 19.234 1 89.5 277 ALA B C 1
ATOM 5336 O O . ALA B 1 277 ? -1.501 10.289 19.844 1 89.5 277 ALA B O 1
ATOM 5337 N N . HIS B 1 278 ? -0.149 9.109 18.484 1 89.38 278 HIS B N 1
ATOM 5338 C CA . HIS B 1 278 ? -1.145 8.078 18.234 1 89.38 278 HIS B CA 1
ATOM 5339 C C . HIS B 1 278 ? -1.374 7.223 19.484 1 89.38 278 HIS B C 1
ATOM 5341 O O . HIS B 1 278 ? -2.396 6.539 19.594 1 89.38 278 HIS B O 1
ATOM 5347 N N . LEU B 1 279 ? -0.48 7.309 20.469 1 92.56 279 LEU B N 1
ATOM 5348 C CA . LEU B 1 279 ? -0.599 6.52 21.688 1 92.56 279 LEU B CA 1
ATOM 5349 C C . LEU B 1 279 ? -1.444 7.25 22.719 1 92.56 279 LEU B C 1
ATOM 5351 O O . LEU B 1 279 ? -1.973 6.629 23.641 1 92.56 279 LEU B O 1
ATOM 5355 N N . ILE B 1 280 ? -1.579 8.547 22.547 1 92.75 280 ILE B N 1
ATOM 5356 C CA . ILE B 1 280 ? -2.211 9.398 23.562 1 92.75 280 ILE B CA 1
ATOM 5357 C C . ILE B 1 280 ? -3.682 9.008 23.703 1 92.75 280 ILE B C 1
ATOM 5359 O O . ILE B 1 280 ? -4.16 8.781 24.812 1 92.75 280 ILE B O 1
ATOM 5363 N N . PRO B 1 281 ? -4.406 8.891 22.594 1 91.94 281 PRO B N 1
ATOM 5364 C CA . PRO B 1 281 ? -5.805 8.484 22.766 1 91.94 281 PRO B CA 1
ATOM 5365 C C . PRO B 1 281 ? -5.945 7.113 23.422 1 91.94 281 PRO B C 1
ATOM 5367 O O . PRO B 1 281 ? -6.898 6.883 24.172 1 91.94 281 PRO B O 1
ATOM 5370 N N . LEU B 1 282 ? -5.062 6.227 23.141 1 91.69 282 LEU B N 1
ATOM 5371 C CA . LEU B 1 282 ? -5.105 4.898 23.75 1 91.69 282 LEU B CA 1
ATOM 5372 C C . LEU B 1 282 ? -4.879 4.98 25.25 1 91.69 282 LEU B C 1
ATOM 5374 O O . LEU B 1 282 ? -5.582 4.328 26.031 1 91.69 282 LEU B O 1
ATOM 5378 N N . MET B 1 283 ? -3.943 5.781 25.641 1 93.38 283 MET B N 1
ATOM 5379 C CA . MET B 1 283 ? -3.648 5.973 27.062 1 93.38 283 MET B CA 1
ATOM 5380 C C . MET B 1 283 ? -4.816 6.641 27.781 1 93.38 283 MET B C 1
ATOM 5382 O O . MET B 1 283 ? -5.184 6.246 28.891 1 93.38 283 MET B O 1
ATOM 5386 N N . HIS B 1 284 ? -5.355 7.645 27.109 1 93 284 HIS B N 1
ATOM 5387 C CA . HIS B 1 284 ? -6.496 8.344 27.688 1 93 284 HIS B CA 1
ATOM 5388 C C . HIS B 1 284 ? -7.703 7.418 27.828 1 93 284 HIS B C 1
ATOM 5390 O O . HIS B 1 284 ? -8.438 7.484 28.812 1 93 284 HIS B O 1
ATOM 5396 N N . GLN B 1 285 ? -7.926 6.586 26.844 1 90.31 285 GLN B N 1
ATOM 5397 C CA . GLN B 1 285 ? -9.023 5.629 26.891 1 90.31 285 GLN B CA 1
ATOM 5398 C C . GLN B 1 285 ? -8.844 4.645 28.047 1 90.31 285 GLN B C 1
ATOM 5400 O O . GLN B 1 285 ? -9.82 4.25 28.688 1 90.31 285 GLN B O 1
ATOM 5405 N N . LEU B 1 286 ? -7.613 4.242 28.234 1 92.81 286 LEU B N 1
ATOM 5406 C CA . LEU B 1 286 ? -7.32 3.35 29.344 1 92.81 286 LEU B CA 1
ATOM 5407 C C . LEU B 1 286 ? -7.609 4.031 30.688 1 92.81 286 LEU B C 1
ATOM 5409 O O . LEU B 1 286 ? -8.25 3.445 31.562 1 92.81 286 LEU B O 1
ATOM 5413 N N . LYS B 1 287 ? -7.258 5.262 30.766 1 92.94 287 LYS B N 1
ATOM 5414 C CA . LYS B 1 287 ? -7.41 6.027 32 1 92.94 287 LYS B CA 1
ATOM 5415 C C . LYS B 1 287 ? -8.883 6.328 32.281 1 92.94 287 LYS B C 1
ATOM 5417 O O . LYS B 1 287 ? -9.297 6.383 33.438 1 92.94 287 LYS B O 1
ATOM 5422 N N . ARG B 1 288 ? -9.633 6.453 31.25 1 90.94 288 ARG B N 1
ATOM 5423 C CA . ARG B 1 288 ? -11.008 6.914 31.391 1 90.94 288 ARG B CA 1
ATOM 5424 C C . ARG B 1 288 ? -11.984 5.742 31.391 1 90.94 288 ARG B C 1
ATOM 5426 O O . ARG B 1 288 ? -13.195 5.938 31.469 1 90.94 288 ARG B O 1
ATOM 5433 N N . SER B 1 289 ? -11.453 4.59 31.25 1 90.69 289 SER B N 1
ATOM 5434 C CA . SER B 1 289 ? -12.32 3.42 31.203 1 90.69 289 SER B CA 1
ATOM 5435 C C . SER B 1 289 ? -13.102 3.254 32.5 1 90.69 289 SER B C 1
ATOM 5437 O O . SER B 1 289 ? -12.531 3.379 33.594 1 90.69 289 SER B O 1
ATOM 5439 N N . ASN B 1 290 ? -14.477 2.99 32.375 1 90.62 290 ASN B N 1
ATOM 5440 C CA . ASN B 1 290 ? -15.336 2.881 33.562 1 90.62 290 ASN B CA 1
ATOM 5441 C C . ASN B 1 290 ? -15.867 1.461 33.75 1 90.62 290 ASN B C 1
ATOM 5443 O O . ASN B 1 290 ? -16.719 1.215 34.594 1 90.62 290 ASN B O 1
ATOM 5447 N N . SER B 1 291 ? -15.492 0.539 32.844 1 93.88 291 SER B N 1
ATOM 5448 C CA . SER B 1 291 ? -15.891 -0.861 32.938 1 93.88 291 SER B CA 1
ATOM 5449 C C . SER B 1 291 ? -14.727 -1.793 32.625 1 93.88 291 SER B C 1
ATOM 5451 O O . SER B 1 291 ? -13.781 -1.412 31.938 1 93.88 291 SER B O 1
ATOM 5453 N N . PRO B 1 292 ? -14.875 -2.945 33.219 1 93.62 292 PRO B N 1
ATOM 5454 C CA . PRO B 1 292 ? -13.805 -3.912 32.938 1 93.62 292 PRO B CA 1
ATOM 5455 C C . PRO B 1 292 ? -13.664 -4.234 31.469 1 93.62 292 PRO B C 1
ATOM 5457 O O . PRO B 1 292 ? -12.539 -4.398 30.969 1 93.62 292 PRO B O 1
ATOM 5460 N N . LYS B 1 293 ? -14.711 -4.297 30.781 1 91.44 293 LYS B N 1
ATOM 5461 C CA . LYS B 1 293 ? -14.68 -4.609 29.359 1 91.44 293 LYS B CA 1
ATOM 5462 C C . LYS B 1 293 ? -13.984 -3.502 28.562 1 91.44 293 LYS B C 1
ATOM 5464 O O . LYS B 1 293 ? -13.172 -3.781 27.688 1 91.44 293 LYS B O 1
ATOM 5469 N N . GLN B 1 294 ? -14.32 -2.312 28.938 1 90.19 294 GLN B N 1
ATOM 5470 C CA . GLN B 1 294 ? -13.695 -1.166 28.281 1 90.19 294 GLN B CA 1
ATOM 5471 C C . GLN B 1 294 ? -12.203 -1.094 28.594 1 90.19 294 GLN B C 1
ATOM 5473 O O . GLN B 1 294 ? -11.398 -0.763 27.719 1 90.19 294 GLN B O 1
ATOM 5478 N N . MET B 1 295 ? -11.875 -1.383 29.781 1 94.38 295 MET B N 1
ATOM 5479 C CA . MET B 1 295 ? -10.484 -1.354 30.219 1 94.38 295 MET B CA 1
ATOM 5480 C C . MET B 1 295 ? -9.664 -2.414 29.484 1 94.38 295 MET B C 1
ATOM 5482 O O . MET B 1 295 ? -8.547 -2.146 29.047 1 94.38 295 MET B O 1
ATOM 5486 N N . GLU B 1 296 ? -10.273 -3.543 29.422 1 94.31 296 GLU B N 1
ATOM 5487 C CA . GLU B 1 296 ? -9.586 -4.637 28.734 1 94.31 296 GLU B CA 1
ATOM 5488 C C . GLU B 1 296 ? -9.352 -4.309 27.266 1 94.31 296 GLU B C 1
ATOM 5490 O O . GLU B 1 296 ? -8.273 -4.582 26.719 1 94.31 296 GLU B O 1
ATOM 5495 N N . LEU B 1 297 ? -10.336 -3.723 26.672 1 92.19 297 LEU B N 1
ATOM 5496 C CA . LEU B 1 297 ? -10.219 -3.348 25.266 1 92.19 297 LEU B CA 1
ATOM 5497 C C . LEU B 1 297 ? -9.141 -2.287 25.078 1 92.19 297 LEU B C 1
ATOM 5499 O O . LEU B 1 297 ? -8.312 -2.395 24.172 1 92.19 297 LEU B O 1
ATOM 5503 N N . ALA B 1 298 ? -9.156 -1.294 25.906 1 92.38 298 ALA B N 1
ATOM 5504 C CA . ALA B 1 298 ? -8.164 -0.221 25.828 1 92.38 298 ALA B CA 1
ATOM 5505 C C . ALA B 1 298 ? -6.754 -0.757 26.062 1 92.38 298 ALA B C 1
ATOM 5507 O O . ALA B 1 298 ? -5.812 -0.349 25.375 1 92.38 298 ALA B O 1
ATOM 5508 N N . GLN B 1 299 ? -6.645 -1.662 27 1 95.25 299 GLN B N 1
ATOM 5509 C CA . GLN B 1 299 ? -5.348 -2.264 27.297 1 95.25 299 GLN B CA 1
ATOM 5510 C C . GLN B 1 299 ? -4.836 -3.08 26.109 1 95.25 299 GLN B C 1
ATOM 5512 O O . GLN B 1 299 ? -3.656 -3.008 25.766 1 95.25 299 GLN B O 1
ATOM 5517 N N . ARG B 1 300 ? -5.676 -3.811 25.531 1 94.19 300 ARG B N 1
ATOM 5518 C CA . ARG B 1 300 ? -5.312 -4.637 24.375 1 94.19 300 ARG B CA 1
ATOM 5519 C C . ARG B 1 300 ? -4.836 -3.779 23.219 1 94.19 300 ARG B C 1
ATOM 5521 O O . ARG B 1 300 ? -3.838 -4.098 22.562 1 94.19 300 ARG B O 1
ATOM 5528 N N . ARG B 1 301 ? -5.523 -2.732 23 1 93.81 301 ARG B N 1
ATOM 5529 C CA . ARG B 1 301 ? -5.18 -1.849 21.891 1 93.81 301 ARG B CA 1
ATOM 5530 C C . ARG B 1 301 ? -3.852 -1.143 22.141 1 93.81 301 ARG B C 1
ATOM 5532 O O . ARG B 1 301 ? -3.021 -1.023 21.234 1 93.81 301 ARG B O 1
ATOM 5539 N N . LEU B 1 302 ? -3.695 -0.693 23.344 1 94.94 302 LEU B N 1
ATOM 5540 C CA . LEU B 1 302 ? -2.439 -0.047 23.703 1 94.94 302 LEU B CA 1
ATOM 5541 C C . LEU B 1 302 ? -1.274 -1.025 23.609 1 94.94 302 LEU B C 1
ATOM 5543 O O . LEU B 1 302 ? -0.225 -0.692 23.047 1 94.94 302 LEU B O 1
ATOM 5547 N N . HIS B 1 303 ? -1.487 -2.227 24.109 1 95.62 303 HIS B N 1
ATOM 5548 C CA . HIS B 1 303 ? -0.447 -3.248 24.062 1 95.62 303 HIS B CA 1
ATOM 5549 C C . HIS B 1 303 ? -0.087 -3.607 22.625 1 95.62 303 HIS B C 1
ATOM 5551 O O . HIS B 1 303 ? 1.09 -3.779 22.297 1 95.62 303 HIS B O 1
ATOM 5557 N N . ARG B 1 304 ? -1.063 -3.768 21.797 1 95.5 304 ARG B N 1
ATOM 5558 C CA . ARG B 1 304 ? -0.833 -4.059 20.375 1 95.5 304 ARG B CA 1
ATOM 5559 C C . ARG B 1 304 ? 0.01 -2.969 19.734 1 95.5 304 ARG B C 1
ATOM 5561 O O . ARG B 1 304 ? 0.956 -3.266 19 1 95.5 304 ARG B O 1
ATOM 5568 N N . ALA B 1 305 ? -0.347 -1.706 20.016 1 95 305 ALA B N 1
ATOM 5569 C CA . ALA B 1 305 ? 0.386 -0.583 19.438 1 95 305 ALA B CA 1
ATOM 5570 C C . ALA B 1 305 ? 1.846 -0.593 19.875 1 95 305 ALA B C 1
ATOM 5572 O O . ALA B 1 305 ? 2.75 -0.39 19.062 1 95 305 ALA B O 1
ATOM 5573 N N . LEU B 1 306 ? 2.055 -0.854 21.141 1 96.38 306 LEU B N 1
ATOM 5574 C CA . LEU B 1 306 ? 3.404 -0.863 21.688 1 96.38 306 LEU B CA 1
ATOM 5575 C C . LEU B 1 306 ? 4.215 -2.025 21.125 1 96.38 306 LEU B C 1
ATOM 5577 O O . LEU B 1 306 ? 5.391 -1.862 20.781 1 96.38 306 LEU B O 1
ATOM 5581 N N . LYS B 1 307 ? 3.566 -3.127 21.047 1 96.56 307 LYS B N 1
ATOM 5582 C CA . LYS B 1 307 ? 4.25 -4.309 20.531 1 96.56 307 LYS B CA 1
ATOM 5583 C C . LYS B 1 307 ? 4.633 -4.121 19.062 1 96.56 307 LYS B C 1
ATOM 5585 O O . LYS B 1 307 ? 5.723 -4.523 18.641 1 96.56 307 LYS B O 1
ATOM 5590 N N . LEU B 1 308 ? 3.756 -3.582 18.281 1 96.5 308 LEU B N 1
ATOM 5591 C CA . LEU B 1 308 ? 4.059 -3.303 16.875 1 96.5 308 LEU B CA 1
ATOM 5592 C C . LEU B 1 308 ? 5.238 -2.342 16.766 1 96.5 308 LEU B C 1
ATOM 5594 O O . LEU B 1 308 ? 6.117 -2.535 15.914 1 96.5 308 LEU B O 1
ATOM 5598 N N . GLY B 1 309 ? 5.242 -1.312 17.625 1 96.5 309 GLY B N 1
ATOM 5599 C CA . GLY B 1 309 ? 6.375 -0.399 17.641 1 96.5 309 GLY B CA 1
ATOM 5600 C C . GLY B 1 309 ? 7.695 -1.09 17.906 1 96.5 309 GLY B C 1
ATOM 5601 O O . GLY B 1 309 ? 8.703 -0.802 17.25 1 96.5 309 GLY B O 1
ATOM 5602 N N . GLN B 1 310 ? 7.637 -1.984 18.828 1 97.06 310 GLN B N 1
ATOM 5603 C CA . GLN B 1 310 ? 8.836 -2.738 19.172 1 97.06 310 GLN B CA 1
ATOM 5604 C C . GLN B 1 310 ? 9.281 -3.633 18.016 1 97.06 310 GLN B C 1
ATOM 5606 O O . GLN B 1 310 ? 10.469 -3.736 17.719 1 97.06 310 GLN B O 1
ATOM 5611 N N . MET B 1 311 ? 8.359 -4.262 17.359 1 96.56 311 MET B N 1
ATOM 5612 C CA . MET B 1 311 ? 8.664 -5.137 16.234 1 96.56 311 MET B CA 1
ATOM 5613 C C . MET B 1 311 ? 9.312 -4.352 15.094 1 96.56 311 MET B C 1
ATOM 5615 O O . MET B 1 311 ? 10.227 -4.848 14.438 1 96.56 311 MET B O 1
ATOM 5619 N N . VAL B 1 312 ? 8.797 -3.188 14.898 1 97.38 312 VAL B N 1
ATOM 5620 C CA . VAL B 1 312 ? 9.352 -2.326 13.859 1 97.38 312 VAL B CA 1
ATOM 5621 C C . VAL B 1 312 ? 10.82 -2.025 14.164 1 97.38 312 VAL B C 1
ATOM 5623 O O . VAL B 1 312 ? 11.68 -2.15 13.297 1 97.38 312 VAL B O 1
ATOM 5626 N N . LYS B 1 313 ? 11.062 -1.646 15.375 1 97.75 313 LYS B N 1
ATOM 5627 C CA . LYS B 1 313 ? 12.43 -1.338 15.773 1 97.75 313 LYS B CA 1
ATOM 5628 C C . LYS B 1 313 ? 13.344 -2.547 15.578 1 97.75 313 LYS B C 1
ATOM 5630 O O . LYS B 1 313 ? 14.43 -2.43 15 1 97.75 313 LYS B O 1
ATOM 5635 N N . GLU B 1 314 ? 12.891 -3.674 16.031 1 97.19 314 GLU B N 1
ATOM 5636 C CA . GLU B 1 314 ? 13.68 -4.898 15.945 1 97.19 314 GLU B CA 1
ATOM 5637 C C . GLU B 1 314 ? 13.93 -5.293 14.492 1 97.19 314 GLU B C 1
ATOM 5639 O O . GLU B 1 314 ? 15.023 -5.746 14.148 1 97.19 314 GLU B O 1
ATOM 5644 N N . THR B 1 315 ? 12.945 -5.156 13.68 1 97.44 315 THR B N 1
ATOM 5645 C CA . THR B 1 315 ? 13.039 -5.516 12.273 1 97.44 315 THR B CA 1
ATOM 5646 C C . THR B 1 315 ? 14.055 -4.633 11.555 1 97.44 315 THR B C 1
ATOM 5648 O O . THR B 1 315 ? 14.906 -5.133 10.812 1 97.44 315 THR B O 1
ATOM 5651 N N . VAL B 1 316 ? 13.992 -3.365 11.797 1 98.25 316 VAL B N 1
ATOM 5652 C CA . VAL B 1 316 ? 14.914 -2.449 11.141 1 98.25 316 VAL B CA 1
ATOM 5653 C C . VAL B 1 316 ? 16.344 -2.699 11.633 1 98.25 316 VAL B C 1
ATOM 5655 O O . VAL B 1 316 ? 17.297 -2.689 10.852 1 98.25 316 VAL B O 1
ATOM 5658 N N . ASP B 1 317 ? 16.453 -2.922 12.945 1 98.06 317 ASP B N 1
ATOM 5659 C CA . ASP B 1 317 ? 17.766 -3.244 13.5 1 98.06 317 ASP B CA 1
ATOM 5660 C C . ASP B 1 317 ? 18.344 -4.492 12.836 1 98.06 317 ASP B C 1
ATOM 5662 O O . ASP B 1 317 ? 19.547 -4.543 12.539 1 98.06 317 ASP B O 1
ATOM 5666 N N . GLU B 1 318 ? 17.547 -5.461 12.648 1 97.06 318 GLU B N 1
ATOM 5667 C CA . GLU B 1 318 ? 17.984 -6.695 12 1 97.06 318 GLU B CA 1
ATOM 5668 C C . GLU B 1 318 ? 18.438 -6.438 10.562 1 97.06 318 GLU B C 1
ATOM 5670 O O . GLU B 1 318 ? 19.422 -6.996 10.102 1 97.06 318 GLU B O 1
ATOM 5675 N N . ILE B 1 319 ? 17.688 -5.656 9.805 1 97.31 319 ILE B N 1
ATOM 5676 C CA . ILE B 1 319 ? 18.031 -5.309 8.43 1 97.31 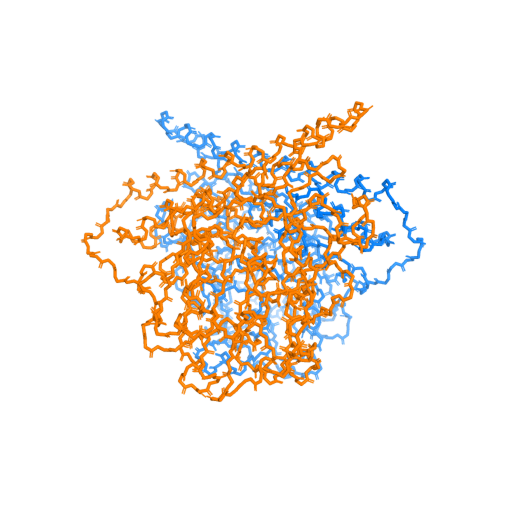319 ILE B CA 1
ATOM 5677 C C . ILE B 1 319 ? 19.391 -4.609 8.398 1 97.31 319 ILE B C 1
ATOM 5679 O O . ILE B 1 319 ? 20.266 -4.953 7.59 1 97.31 319 ILE B O 1
ATOM 5683 N N . VAL B 1 320 ? 19.578 -3.625 9.305 1 98.06 320 VAL B N 1
ATOM 5684 C CA . VAL B 1 320 ? 20.828 -2.881 9.359 1 98.06 320 VAL B CA 1
ATOM 5685 C C . VAL B 1 320 ? 21.984 -3.834 9.664 1 98.06 320 VAL B C 1
ATOM 5687 O O . VAL B 1 320 ? 23.031 -3.756 9.039 1 98.06 320 VAL B O 1
ATOM 5690 N N . GLU B 1 321 ? 21.719 -4.699 10.609 1 96.31 321 GLU B N 1
ATOM 5691 C CA . GLU B 1 321 ? 22.75 -5.672 10.961 1 96.31 321 GLU B CA 1
ATOM 5692 C C . GLU B 1 321 ? 23.109 -6.562 9.781 1 96.31 321 GLU B C 1
ATOM 5694 O O . GLU B 1 321 ? 24.281 -6.832 9.531 1 96.31 321 GLU B O 1
ATOM 5699 N N . GLU B 1 322 ? 22.141 -7.023 9.07 1 93.94 322 GLU B N 1
ATOM 5700 C CA . GLU B 1 322 ? 22.375 -7.883 7.91 1 93.94 322 GLU B CA 1
ATOM 5701 C C . GLU B 1 322 ? 23.156 -7.141 6.828 1 93.94 322 GLU B C 1
ATOM 5703 O O . GLU B 1 322 ? 24.094 -7.688 6.242 1 93.94 322 GLU B O 1
ATOM 5708 N N . VAL B 1 323 ? 22.812 -5.922 6.559 1 96.5 323 VAL B N 1
ATOM 5709 C CA . VAL B 1 323 ? 23.453 -5.125 5.52 1 96.5 323 VAL B CA 1
ATOM 5710 C C . VAL B 1 323 ? 24.906 -4.875 5.891 1 96.5 323 VAL B C 1
ATOM 5712 O O . VAL B 1 323 ? 25.812 -5.062 5.066 1 96.5 323 VAL B O 1
ATOM 5715 N N . THR B 1 324 ? 25.141 -4.492 7.129 1 96.19 324 THR B N 1
ATOM 5716 C CA . THR B 1 324 ? 26.484 -4.082 7.547 1 96.19 324 THR B CA 1
ATOM 5717 C C . THR B 1 324 ? 27.391 -5.297 7.715 1 96.19 324 THR B C 1
ATOM 5719 O O . THR B 1 324 ? 28.609 -5.172 7.676 1 96.19 324 THR B O 1
ATOM 5722 N N . SER B 1 325 ? 26.797 -6.461 7.898 1 92.69 325 SER B N 1
ATOM 5723 C CA . SER B 1 325 ? 27.578 -7.684 8.008 1 92.69 325 SER B CA 1
ATOM 5724 C C . SER B 1 325 ? 27.938 -8.234 6.629 1 92.69 325 SER B C 1
ATOM 5726 O O . SER B 1 325 ? 28.984 -8.883 6.465 1 92.69 325 SER B O 1
ATOM 5728 N N . LYS B 1 326 ? 27.156 -7.977 5.621 1 88.94 326 LYS B N 1
ATOM 5729 C CA . LYS B 1 326 ? 27.328 -8.602 4.312 1 88.94 326 LYS B CA 1
ATOM 5730 C C . LYS B 1 326 ? 28.031 -7.66 3.338 1 88.94 326 LYS B C 1
ATOM 5732 O O . LYS B 1 326 ? 28.5 -8.086 2.285 1 88.94 326 LYS B O 1
ATOM 5737 N N . SER B 1 327 ? 28.047 -6.383 3.715 1 91.5 327 SER B N 1
ATOM 5738 C CA . SER B 1 327 ? 28.609 -5.434 2.76 1 91.5 327 SER B CA 1
ATOM 5739 C C . SER B 1 327 ? 29.266 -4.258 3.473 1 91.5 327 SER B C 1
ATOM 5741 O O . SER B 1 327 ? 29.109 -4.09 4.684 1 91.5 327 SER B O 1
ATOM 5743 N N . ALA B 1 328 ? 30.047 -3.561 2.631 1 91.56 328 ALA B N 1
ATOM 5744 C CA . ALA B 1 328 ? 30.688 -2.328 3.094 1 91.56 328 ALA B CA 1
ATOM 5745 C C . ALA B 1 328 ? 30.266 -1.14 2.236 1 91.56 328 ALA B C 1
ATOM 5747 O O . ALA B 1 328 ? 29.891 -1.307 1.072 1 91.56 328 ALA B O 1
ATOM 5748 N N . PRO B 1 329 ? 30.25 0.014 2.918 1 91 329 PRO B N 1
ATOM 5749 C CA . PRO B 1 329 ? 29.922 1.188 2.105 1 91 329 PRO B CA 1
ATOM 5750 C C . PRO B 1 329 ? 30.953 1.463 1.022 1 91 329 PRO B C 1
ATOM 5752 O O . PRO B 1 329 ? 32.125 1.09 1.172 1 91 329 PRO B O 1
ATOM 5755 N N . SER B 1 330 ? 30.547 1.984 -0.082 1 85.31 330 SER B N 1
ATOM 5756 C CA . SER B 1 330 ? 31.438 2.24 -1.208 1 85.31 330 SER B CA 1
ATOM 5757 C C . SER B 1 330 ? 32.5 3.299 -0.858 1 85.31 330 SER B C 1
ATOM 5759 O O . SER B 1 330 ? 33.562 3.359 -1.479 1 85.31 330 SER B O 1
ATOM 5761 N N . GLY B 1 331 ? 32.312 4.039 0.123 1 77.19 331 GLY B N 1
ATOM 5762 C CA . GLY B 1 331 ? 33.25 5.105 0.466 1 77.19 331 GLY B CA 1
ATOM 5763 C C . GLY B 1 331 ? 33.031 6.379 -0.322 1 77.19 331 GLY B C 1
ATOM 5764 O O . GLY B 1 331 ? 33.531 7.445 0.045 1 77.19 331 GLY B O 1
ATOM 5765 N N . LYS B 1 332 ? 32.344 6.285 -1.475 1 78.69 332 LYS B N 1
ATOM 5766 C CA . LYS B 1 332 ? 32.094 7.48 -2.277 1 78.69 332 LYS B CA 1
ATOM 5767 C C . LYS B 1 332 ? 30.859 8.227 -1.781 1 78.69 332 LYS B C 1
ATOM 5769 O O . LYS B 1 332 ? 29.828 7.617 -1.519 1 78.69 332 LYS B O 1
ATOM 5774 N N . PRO B 1 333 ? 31.125 9.547 -1.686 1 73 333 PRO B N 1
ATOM 5775 C CA . PRO B 1 333 ? 29.938 10.289 -1.263 1 73 333 PRO B CA 1
ATOM 5776 C C . PRO B 1 333 ? 28.797 10.219 -2.279 1 73 333 PRO B C 1
ATOM 5778 O O . PRO B 1 333 ? 29.031 10.336 -3.484 1 73 333 PRO B O 1
ATOM 5781 N N . SER B 1 334 ? 27.672 9.906 -1.784 1 76.44 334 SER B N 1
ATOM 5782 C CA . SER B 1 334 ? 26.516 9.859 -2.67 1 76.44 334 SER B CA 1
ATOM 5783 C C . SER B 1 334 ? 25.969 11.258 -2.943 1 76.44 334 SER B C 1
ATOM 5785 O O . SER B 1 334 ? 25.891 12.086 -2.039 1 76.44 334 SER B O 1
ATOM 5787 N N . ASP B 1 335 ? 25.797 11.508 -4.227 1 88.25 335 ASP B N 1
ATOM 5788 C CA . ASP B 1 335 ? 25.094 12.75 -4.512 1 88.25 335 ASP B CA 1
ATOM 5789 C C . ASP B 1 335 ? 23.656 12.703 -3.998 1 88.25 335 ASP B C 1
ATOM 5791 O O . ASP B 1 335 ? 23.141 11.625 -3.688 1 88.25 335 ASP B O 1
ATOM 5795 N N . VAL B 1 336 ? 23.078 13.82 -3.809 1 89.94 336 VAL B N 1
ATOM 5796 C CA . VAL B 1 336 ? 21.766 13.961 -3.174 1 89.94 336 VAL B CA 1
ATOM 5797 C C . VAL B 1 336 ? 20.719 13.18 -3.961 1 89.94 336 VAL B C 1
ATOM 5799 O O . VAL B 1 336 ? 19.844 12.547 -3.375 1 89.94 336 VAL B O 1
ATOM 5802 N N . HIS B 1 337 ? 20.859 13.141 -5.25 1 91.06 337 HIS B N 1
ATOM 5803 C CA . HIS B 1 337 ? 19.891 12.453 -6.09 1 91.06 337 HIS B CA 1
ATOM 5804 C C . HIS B 1 337 ? 20 10.945 -5.945 1 91.06 337 HIS B C 1
ATOM 5806 O O . HIS B 1 337 ? 18.984 10.242 -5.879 1 91.06 337 HIS B O 1
ATOM 5812 N N . GLU B 1 338 ? 21.203 10.492 -5.906 1 92.88 338 GLU B N 1
ATOM 5813 C CA . GLU B 1 338 ? 21.422 9.062 -5.703 1 92.88 338 GLU B CA 1
ATOM 5814 C C . GLU B 1 338 ? 20.922 8.617 -4.332 1 92.88 338 GLU B C 1
ATOM 5816 O O . GLU B 1 338 ? 20.344 7.539 -4.199 1 92.88 338 GLU B O 1
ATOM 5821 N N . HIS B 1 339 ? 21.188 9.477 -3.391 1 94.44 339 HIS B N 1
ATOM 5822 C CA . HIS B 1 339 ? 20.719 9.219 -2.027 1 94.44 339 HIS B CA 1
ATOM 5823 C C . HIS B 1 339 ? 19.203 9.109 -1.967 1 94.44 339 HIS B C 1
ATOM 5825 O O . HIS B 1 339 ? 18.672 8.156 -1.397 1 94.44 339 HIS B O 1
ATOM 5831 N N . LEU B 1 340 ? 18.547 10.055 -2.586 1 96.19 340 LEU B N 1
ATOM 5832 C CA . LEU B 1 340 ? 17.094 10.094 -2.551 1 96.19 340 LEU B CA 1
ATOM 5833 C C . LEU B 1 340 ? 16.5 8.922 -3.336 1 96.19 340 LEU B C 1
ATOM 5835 O O . LEU B 1 340 ? 15.461 8.375 -2.955 1 96.19 340 LEU B O 1
ATOM 5839 N N . ASP B 1 341 ? 17.172 8.516 -4.398 1 96 341 ASP B N 1
ATOM 5840 C CA . ASP B 1 341 ? 16.719 7.363 -5.176 1 96 341 ASP B CA 1
ATOM 5841 C C . ASP B 1 341 ? 16.844 6.074 -4.363 1 96 341 ASP B C 1
ATOM 5843 O O . ASP B 1 341 ? 15.93 5.25 -4.359 1 96 341 ASP B O 1
ATOM 5847 N N . CYS B 1 342 ? 18 5.938 -3.762 1 96.31 342 CYS B N 1
ATOM 5848 C CA . CYS B 1 342 ? 18.203 4.781 -2.893 1 96.31 342 CYS B CA 1
ATOM 5849 C C . CYS B 1 342 ? 17.141 4.723 -1.804 1 96.31 342 CYS B C 1
ATOM 5851 O O . CYS B 1 342 ? 16.5 3.684 -1.598 1 96.31 342 CYS B O 1
ATOM 5853 N N . TYR B 1 343 ? 16.906 5.863 -1.153 1 97 343 TYR B N 1
ATOM 5854 C CA . TYR B 1 343 ? 15.945 5.938 -0.058 1 97 343 TYR B CA 1
ATOM 5855 C C . TYR B 1 343 ? 14.555 5.535 -0.527 1 97 343 TYR B C 1
ATOM 5857 O O . TYR B 1 343 ? 13.867 4.754 0.137 1 97 343 TYR B O 1
ATOM 5865 N N . GLN B 1 344 ? 14.172 6.09 -1.634 1 96.94 344 GLN B N 1
ATOM 5866 C CA . GLN B 1 344 ? 12.852 5.797 -2.172 1 96.94 344 GLN B CA 1
ATOM 5867 C C . GLN B 1 344 ? 12.703 4.312 -2.49 1 96.94 344 GLN B C 1
ATOM 5869 O O . GLN B 1 344 ? 11.688 3.695 -2.146 1 96.94 344 GLN B O 1
ATOM 5874 N N . ASN B 1 345 ? 13.664 3.734 -3.148 1 95.56 345 ASN B N 1
ATOM 5875 C CA . ASN B 1 345 ? 13.617 2.316 -3.494 1 95.56 345 ASN B CA 1
ATOM 5876 C C . ASN B 1 345 ? 13.562 1.437 -2.25 1 95.56 345 ASN B C 1
ATOM 5878 O O . ASN B 1 345 ? 12.797 0.467 -2.207 1 95.56 345 ASN B O 1
ATOM 5882 N N . VAL B 1 346 ? 14.32 1.805 -1.312 1 97.06 346 VAL B N 1
ATOM 5883 C CA . VAL B 1 346 ? 14.445 1.034 -0.078 1 97.06 346 VAL B CA 1
ATOM 5884 C C . VAL B 1 346 ? 13.125 1.083 0.693 1 97.06 346 VAL B C 1
ATOM 5886 O O . VAL B 1 346 ? 12.602 0.046 1.104 1 97.06 346 VAL B O 1
ATOM 5889 N N . TYR B 1 347 ? 12.586 2.244 0.902 1 97 347 TYR B N 1
ATOM 5890 C CA . TYR B 1 347 ? 11.344 2.326 1.674 1 97 347 TYR B CA 1
ATOM 5891 C C . TYR B 1 347 ? 10.18 1.715 0.904 1 97 347 TYR B C 1
ATOM 5893 O O . TYR B 1 347 ? 9.289 1.108 1.498 1 97 347 TYR B O 1
ATOM 5901 N N . ASP B 1 348 ? 10.188 1.89 -0.413 1 95.12 348 ASP B N 1
ATOM 5902 C CA . ASP B 1 348 ? 9.125 1.287 -1.216 1 95.12 348 ASP B CA 1
ATOM 5903 C C . ASP B 1 348 ? 9.07 -0.224 -1.005 1 95.12 348 ASP B C 1
ATOM 5905 O O . ASP B 1 348 ? 7.988 -0.804 -0.915 1 95.12 348 ASP B O 1
ATOM 5909 N N . GLN B 1 349 ? 10.203 -0.807 -0.962 1 93.88 349 GLN B N 1
ATOM 5910 C CA . GLN B 1 349 ? 10.234 -2.244 -0.717 1 93.88 349 GLN B CA 1
ATOM 5911 C C . GLN B 1 349 ? 9.891 -2.564 0.735 1 93.88 349 GLN B C 1
ATOM 5913 O O . GLN B 1 349 ? 9.164 -3.518 1.01 1 93.88 349 GLN B O 1
ATOM 5918 N N . TYR B 1 350 ? 10.406 -1.81 1.655 1 97 350 TYR B N 1
ATOM 5919 C CA . TYR B 1 350 ? 10.188 -2.031 3.08 1 97 350 TYR B CA 1
ATOM 5920 C C . TYR B 1 350 ? 8.703 -1.982 3.418 1 97 350 TYR B C 1
ATOM 5922 O O . TYR B 1 350 ? 8.195 -2.846 4.137 1 97 350 TYR B O 1
ATOM 5930 N N . LYS B 1 351 ? 8 -0.932 2.904 1 96 351 LYS B N 1
ATOM 5931 C CA . LYS B 1 351 ? 6.605 -0.733 3.279 1 96 351 LYS B CA 1
ATOM 5932 C C . LYS B 1 351 ? 5.727 -1.85 2.729 1 96 351 LYS B C 1
ATOM 5934 O O . LYS B 1 351 ? 4.668 -2.148 3.289 1 96 351 LYS B O 1
ATOM 5939 N N . ILE B 1 352 ? 6.148 -2.463 1.669 1 92.56 352 ILE B N 1
ATOM 5940 C CA . ILE B 1 352 ? 5.371 -3.539 1.062 1 92.56 352 ILE B CA 1
ATOM 5941 C C . ILE B 1 352 ? 5.562 -4.828 1.859 1 92.56 352 ILE B C 1
ATOM 5943 O O . ILE B 1 352 ? 4.598 -5.551 2.119 1 92.56 352 ILE B O 1
ATOM 5947 N N . LYS B 1 353 ? 6.766 -5.047 2.334 1 93.19 353 LYS B N 1
ATOM 5948 C CA . LYS B 1 353 ? 7.109 -6.363 2.859 1 93.19 353 LYS B CA 1
ATOM 5949 C C . LYS B 1 353 ? 7.082 -6.371 4.387 1 93.19 353 LYS B C 1
ATOM 5951 O O . LYS B 1 353 ? 6.867 -7.418 5.004 1 93.19 353 LYS B O 1
ATOM 5956 N N . CYS B 1 354 ? 7.324 -5.246 5.027 1 96.06 354 CYS B N 1
ATOM 5957 C CA . CYS B 1 354 ? 7.477 -5.211 6.48 1 96.06 354 CYS B CA 1
ATOM 5958 C C . CYS B 1 354 ? 6.332 -4.441 7.129 1 96.06 354 CYS B C 1
ATOM 5960 O O . CYS B 1 354 ? 5.316 -5.031 7.5 1 96.06 354 CYS B O 1
ATOM 5962 N N . PHE B 1 355 ? 6.504 -3.043 7.188 1 96.19 355 PHE B N 1
ATOM 5963 C CA . PHE B 1 355 ? 5.512 -2.182 7.812 1 96.19 355 PHE B CA 1
ATOM 5964 C C . PHE B 1 355 ? 5.426 -0.84 7.098 1 96.19 355 PHE B C 1
ATOM 5966 O O . PHE B 1 355 ? 6.414 -0.366 6.535 1 96.19 355 PHE B O 1
ATOM 5973 N N . SER B 1 356 ? 4.227 -0.297 7.125 1 94.62 356 SER B N 1
ATOM 5974 C CA . SER B 1 356 ? 4.082 1.067 6.625 1 94.62 356 SER B CA 1
ATOM 5975 C C . SER B 1 356 ? 3.871 2.055 7.77 1 94.62 356 SER B C 1
ATOM 5977 O O . SER B 1 356 ? 3.523 1.655 8.883 1 94.62 356 SER B O 1
ATOM 5979 N N . ILE B 1 357 ? 4.09 3.326 7.461 1 94 357 ILE B N 1
ATOM 5980 C CA . ILE B 1 357 ? 3.924 4.375 8.461 1 94 357 ILE B CA 1
ATOM 5981 C C . ILE B 1 357 ? 2.453 4.48 8.859 1 94 357 ILE B C 1
ATOM 5983 O O . ILE B 1 357 ? 2.135 4.746 10.023 1 94 357 ILE B O 1
ATOM 5987 N N . GLN B 1 358 ? 1.541 4.23 7.938 1 91 358 GLN B N 1
ATOM 5988 C CA . GLN B 1 358 ? 0.107 4.324 8.188 1 91 358 GLN B CA 1
ATOM 5989 C C . GLN B 1 358 ? -0.351 3.254 9.172 1 91 358 GLN B C 1
ATOM 5991 O O . GLN B 1 358 ? -1.307 3.461 9.922 1 91 358 GLN B O 1
ATOM 5996 N N . GLN B 1 359 ? 0.433 2.16 9.188 1 92.94 359 GLN B N 1
ATOM 5997 C CA . GLN B 1 359 ? 0.086 1.047 10.062 1 92.94 359 GLN B CA 1
ATOM 5998 C C . GLN B 1 359 ? 0.74 1.198 11.438 1 92.94 359 GLN B C 1
ATOM 6000 O O . GLN B 1 359 ? 0.113 0.929 12.461 1 92.94 359 GLN B O 1
ATOM 6005 N N . VAL B 1 360 ? 2.01 1.596 11.367 1 94.19 360 VAL B N 1
ATOM 6006 C CA . VAL B 1 360 ? 2.822 1.728 12.57 1 94.19 360 VAL B CA 1
ATOM 6007 C C . VAL B 1 360 ? 3.639 3.018 12.508 1 94.19 360 VAL B C 1
ATOM 6009 O O . VAL B 1 360 ? 4.758 3.023 11.992 1 94.19 360 VAL B O 1
ATOM 6012 N N . PRO B 1 361 ? 3.205 4.039 13.18 1 92.31 361 PRO B N 1
ATOM 6013 C CA . PRO B 1 361 ? 3.848 5.352 13.055 1 92.31 361 PRO B CA 1
ATOM 6014 C C . PRO B 1 361 ? 5.324 5.324 13.445 1 92.31 361 PRO B C 1
ATOM 6016 O O . PRO B 1 361 ? 6.113 6.129 12.953 1 92.31 361 PRO B O 1
ATOM 6019 N N . GLU B 1 362 ? 5.727 4.363 14.258 1 94.5 362 GLU B N 1
ATOM 6020 C CA . GLU B 1 362 ? 7.117 4.23 14.68 1 94.5 362 GLU B CA 1
ATOM 6021 C C . GLU B 1 362 ? 8.031 3.973 13.484 1 94.5 362 GLU B C 1
ATOM 6023 O O . GLU B 1 362 ? 9.25 4.172 13.578 1 94.5 362 GLU B O 1
ATOM 6028 N N . VAL B 1 363 ? 7.453 3.498 12.383 1 96.5 363 VAL B N 1
ATOM 6029 C CA . VAL B 1 363 ? 8.242 3.256 11.18 1 96.5 363 VAL B CA 1
ATOM 6030 C C . VAL B 1 363 ? 8.984 4.527 10.781 1 96.5 363 VAL B C 1
ATOM 6032 O O . VAL B 1 363 ? 10.141 4.469 10.352 1 96.5 363 VAL B O 1
ATOM 6035 N N . ALA B 1 364 ? 8.367 5.676 10.945 1 95.62 364 ALA B N 1
ATOM 6036 C CA . ALA B 1 364 ? 8.938 6.953 10.539 1 95.62 364 ALA B CA 1
ATOM 6037 C C . ALA B 1 364 ? 10.281 7.191 11.219 1 95.62 364 ALA B C 1
ATOM 6039 O O . ALA B 1 364 ? 11.258 7.59 10.57 1 95.62 364 ALA B O 1
ATOM 6040 N N . LYS B 1 365 ? 10.352 6.949 12.477 1 95.44 365 LYS B N 1
ATOM 6041 C CA . LYS B 1 365 ? 11.578 7.16 13.227 1 95.44 365 LYS B CA 1
ATOM 6042 C C . LYS B 1 365 ? 12.656 6.156 12.82 1 95.44 365 LYS B C 1
ATOM 6044 O O . LYS B 1 365 ? 13.828 6.516 12.68 1 95.44 365 LYS B O 1
ATOM 6049 N N . GLU B 1 366 ? 12.25 4.949 12.609 1 97.06 366 GLU B N 1
ATOM 6050 C CA . GLU B 1 366 ? 13.211 3.891 12.32 1 97.06 366 GLU B CA 1
ATOM 6051 C C . GLU B 1 366 ? 13.742 4.004 10.898 1 97.06 366 GLU B C 1
ATOM 6053 O O . GLU B 1 366 ? 14.812 3.473 10.586 1 97.06 366 GLU B O 1
ATOM 6058 N N . LEU B 1 367 ? 13.039 4.703 10.07 1 97.12 367 LEU B N 1
ATOM 6059 C CA . LEU B 1 367 ? 13.484 4.891 8.695 1 97.12 367 LEU B CA 1
ATOM 6060 C C . LEU B 1 367 ? 14.773 5.703 8.648 1 97.12 367 LEU B C 1
ATOM 6062 O O . LEU B 1 367 ? 15.484 5.688 7.641 1 97.12 367 LEU B O 1
ATOM 6066 N N . VAL B 1 368 ? 15.125 6.41 9.688 1 97.31 368 VAL B N 1
ATOM 6067 C CA . VAL B 1 368 ? 16.375 7.152 9.773 1 97.31 368 VAL B CA 1
ATOM 6068 C C . VAL B 1 368 ? 17.562 6.203 9.578 1 97.31 368 VAL B C 1
ATOM 6070 O O . VAL B 1 368 ? 18.547 6.555 8.93 1 97.31 368 VAL B O 1
ATOM 6073 N N . LYS B 1 369 ? 17.406 5.027 10.133 1 97.62 369 LYS B N 1
ATOM 6074 C CA . LYS B 1 369 ? 18.484 4.043 10.039 1 97.62 369 LYS B CA 1
ATOM 6075 C C . LYS B 1 369 ? 18.672 3.559 8.602 1 97.62 369 LYS B C 1
ATOM 6077 O O . LYS B 1 369 ? 19.797 3.377 8.141 1 97.62 369 LYS B O 1
ATOM 6082 N N . LEU B 1 370 ? 17.594 3.344 7.895 1 97.31 370 LEU B N 1
ATOM 6083 C CA . LEU B 1 370 ? 17.672 2.916 6.5 1 97.31 370 LEU B CA 1
ATOM 6084 C C . LEU B 1 370 ? 18.203 4.043 5.617 1 97.31 370 LEU B C 1
ATOM 6086 O O . LEU B 1 370 ? 18.953 3.797 4.672 1 97.31 370 LEU B O 1
ATOM 6090 N N . ASP B 1 371 ? 17.766 5.242 5.977 1 96.19 371 ASP B N 1
ATOM 6091 C CA . ASP B 1 371 ? 18.266 6.41 5.262 1 96.19 371 ASP B CA 1
ATOM 6092 C C . ASP B 1 371 ? 19.781 6.539 5.41 1 96.19 371 ASP B C 1
ATOM 6094 O O . ASP B 1 371 ? 20.469 6.906 4.461 1 96.19 371 ASP B O 1
ATOM 6098 N N . ARG B 1 372 ? 20.25 6.27 6.543 1 94.94 372 ARG B N 1
ATOM 6099 C CA . ARG B 1 372 ? 21.688 6.355 6.824 1 94.94 372 ARG B CA 1
ATOM 6100 C C . ARG B 1 372 ? 22.469 5.363 5.977 1 94.94 372 ARG B C 1
ATOM 6102 O O . ARG B 1 372 ? 23.562 5.672 5.5 1 94.94 372 ARG B O 1
ATOM 6109 N N . LEU B 1 373 ? 21.922 4.164 5.754 1 96.56 373 LEU B N 1
ATOM 6110 C CA . LEU B 1 373 ? 22.578 3.193 4.883 1 96.56 373 LEU B CA 1
ATOM 6111 C C . LEU B 1 373 ? 22.734 3.754 3.473 1 96.56 373 LEU B C 1
ATOM 6113 O O . LEU B 1 373 ? 23.797 3.605 2.859 1 96.56 373 LEU B O 1
ATOM 6117 N N . CYS B 1 374 ? 21.656 4.414 3.023 1 95.56 374 CYS B N 1
ATOM 6118 C CA . CYS B 1 374 ? 21.703 5.016 1.696 1 95.56 374 CYS B CA 1
ATOM 6119 C C . CYS B 1 374 ? 22.688 6.176 1.657 1 95.56 374 CYS B C 1
ATOM 6121 O O . CYS B 1 374 ? 23.438 6.328 0.688 1 95.56 374 CYS B O 1
ATOM 6123 N N . GLN B 1 375 ? 22.719 6.938 2.693 1 92.88 375 GLN B N 1
ATOM 6124 C CA . GLN B 1 375 ? 23.625 8.086 2.775 1 92.88 375 GLN B CA 1
ATOM 6125 C C . GLN B 1 375 ? 25.078 7.645 2.781 1 92.88 375 GLN B C 1
ATOM 6127 O O . GLN B 1 375 ? 25.938 8.336 2.24 1 92.88 375 GLN B O 1
ATOM 6132 N N . GLN B 1 376 ? 25.297 6.516 3.361 1 93.5 376 GLN B N 1
ATOM 6133 C CA . GLN B 1 376 ? 26.656 5.992 3.469 1 93.5 376 GLN B CA 1
ATOM 6134 C C . GLN B 1 376 ? 27.062 5.246 2.201 1 93.5 376 GLN B C 1
ATOM 6136 O O . GLN B 1 376 ? 28.188 4.738 2.104 1 93.5 376 GLN B O 1
ATOM 6141 N N . SER B 1 377 ? 26.156 5.137 1.272 1 93.75 377 SER B N 1
ATOM 6142 C CA . SER B 1 377 ? 26.422 4.59 -0.057 1 93.75 377 SER B CA 1
ATOM 6143 C C . SER B 1 377 ? 26.594 3.076 -0.008 1 93.75 377 SER B C 1
ATOM 6145 O O . SER B 1 377 ? 27.453 2.525 -0.701 1 93.75 377 SER B O 1
ATOM 6147 N N . TYR B 1 378 ? 25.859 2.414 0.929 1 95.19 378 TYR B N 1
ATOM 6148 C CA . TYR B 1 378 ? 25.719 0.967 0.801 1 95.19 378 TYR B CA 1
ATOM 6149 C C . TYR B 1 378 ? 25 0.6 -0.487 1 95.19 378 TYR B C 1
ATOM 6151 O O . TYR B 1 378 ? 24.172 1.371 -0.984 1 95.19 378 TYR B O 1
ATOM 6159 N N . ASP B 1 379 ? 25.375 -0.517 -1.019 1 93.31 379 ASP B N 1
ATOM 6160 C CA . ASP B 1 379 ? 24.734 -0.983 -2.24 1 93.31 379 ASP B CA 1
ATOM 6161 C C . ASP B 1 379 ? 23.234 -1.171 -2.027 1 93.31 379 ASP B C 1
ATOM 6163 O O . ASP B 1 379 ? 22.812 -1.939 -1.158 1 93.31 379 ASP B O 1
ATOM 6167 N N . THR B 1 380 ? 22.438 -0.471 -2.838 1 94.19 380 THR B N 1
ATOM 6168 C CA . THR B 1 380 ? 20.984 -0.495 -2.715 1 94.19 380 THR B CA 1
ATOM 6169 C C . THR B 1 380 ? 20.453 -1.922 -2.83 1 94.19 380 THR B C 1
ATOM 6171 O O . THR B 1 380 ? 19.531 -2.305 -2.113 1 94.19 380 THR B O 1
ATOM 6174 N N . ASN B 1 381 ? 21.047 -2.729 -3.682 1 91.25 381 ASN B N 1
ATOM 6175 C CA . ASN B 1 381 ? 20.578 -4.098 -3.891 1 91.25 381 ASN B CA 1
ATOM 6176 C C . ASN B 1 381 ? 20.781 -4.949 -2.643 1 91.25 381 ASN B C 1
ATOM 6178 O O . ASN B 1 381 ? 19.969 -5.836 -2.361 1 91.25 381 ASN B O 1
ATOM 6182 N N . VAL B 1 382 ? 21.812 -4.676 -1.949 1 93.31 382 VAL B N 1
ATOM 6183 C CA . VAL B 1 382 ? 22.062 -5.414 -0.718 1 93.31 382 VAL B CA 1
ATOM 6184 C C . VAL B 1 382 ? 21.016 -5.055 0.332 1 93.31 382 VAL B C 1
ATOM 6186 O O . VAL B 1 382 ? 20.516 -5.926 1.047 1 93.31 382 VAL B O 1
ATOM 6189 N N . ILE B 1 383 ? 20.719 -3.787 0.391 1 95.81 383 ILE B N 1
ATOM 6190 C CA . ILE B 1 383 ? 19.703 -3.33 1.335 1 95.81 383 ILE B CA 1
ATOM 6191 C C . ILE B 1 383 ? 18.359 -3.975 1 1 95.81 383 ILE B C 1
ATOM 6193 O O . ILE B 1 383 ? 17.688 -4.5 1.883 1 95.81 383 ILE B O 1
ATOM 6197 N N . LEU B 1 384 ? 18.016 -3.961 -0.293 1 93.69 384 LEU B N 1
ATOM 6198 C CA . LEU B 1 384 ? 16.75 -4.52 -0.748 1 93.69 384 LEU B CA 1
ATOM 6199 C C . LEU B 1 384 ? 16.672 -6.012 -0.445 1 93.69 384 LEU B C 1
ATOM 6201 O O . LEU B 1 384 ? 15.641 -6.5 0.03 1 93.69 384 LEU B O 1
ATOM 6205 N N . GLN B 1 385 ? 17.703 -6.73 -0.669 1 90.38 385 GLN B N 1
ATOM 6206 C CA . GLN B 1 385 ? 17.734 -8.164 -0.395 1 90.38 385 GLN B CA 1
ATOM 6207 C C . GLN B 1 385 ? 17.594 -8.438 1.1 1 90.38 385 GLN B C 1
ATOM 6209 O O . GLN B 1 385 ? 16.938 -9.398 1.5 1 90.38 385 GLN B O 1
ATOM 6214 N N . SER B 1 386 ? 18.234 -7.594 1.891 1 93.81 386 SER B N 1
ATOM 6215 C CA . SER B 1 386 ? 18.172 -7.762 3.338 1 93.81 386 SER B CA 1
ATOM 6216 C C . SER B 1 386 ? 16.75 -7.539 3.852 1 93.81 386 SER B C 1
ATOM 6218 O O . SER B 1 386 ? 16.312 -8.195 4.801 1 93.81 386 SER B O 1
ATOM 6220 N N . ILE B 1 387 ? 16.047 -6.582 3.23 1 94.75 387 ILE B N 1
ATOM 6221 C CA . ILE B 1 387 ? 14.641 -6.344 3.572 1 94.75 387 ILE B CA 1
ATOM 6222 C C . ILE B 1 387 ? 13.812 -7.582 3.244 1 94.75 387 ILE B C 1
ATOM 6224 O O . ILE B 1 387 ? 13.023 -8.039 4.07 1 94.75 387 ILE B O 1
ATOM 6228 N N . LEU B 1 388 ? 14.055 -8.148 2.098 1 89.31 388 LEU B N 1
ATOM 6229 C CA . LEU B 1 388 ? 13.305 -9.328 1.659 1 89.31 388 LEU B CA 1
ATOM 6230 C C . LEU B 1 388 ? 13.602 -10.523 2.559 1 89.31 388 LEU B C 1
ATOM 6232 O O . LEU B 1 388 ? 12.703 -11.32 2.852 1 89.31 388 LEU B O 1
ATOM 6236 N N . ASN B 1 389 ? 14.789 -10.602 3.027 1 87.88 389 ASN B N 1
ATOM 6237 C CA . ASN B 1 389 ? 15.203 -11.711 3.885 1 87.88 389 ASN B CA 1
ATOM 6238 C C . ASN B 1 389 ? 14.602 -11.586 5.281 1 87.88 389 ASN B C 1
ATOM 6240 O O . ASN B 1 389 ? 14.258 -12.594 5.91 1 87.88 389 ASN B O 1
ATOM 6244 N N . THR B 1 390 ? 14.539 -10.352 5.703 1 91.69 390 THR B N 1
ATOM 6245 C CA . THR B 1 390 ? 14.117 -10.109 7.082 1 91.69 390 THR B CA 1
ATOM 6246 C C . THR B 1 390 ? 12.602 -10.133 7.199 1 91.69 390 THR B C 1
ATOM 6248 O O . THR B 1 390 ? 12.055 -10.656 8.172 1 91.69 390 THR B O 1
ATOM 6251 N N . CYS B 1 391 ? 11.922 -9.461 6.262 1 89.5 391 CYS B N 1
ATOM 6252 C CA . CYS B 1 391 ? 10.477 -9.328 6.312 1 89.5 391 CYS B CA 1
ATOM 6253 C C . CYS B 1 391 ? 9.797 -10.375 5.438 1 89.5 391 CYS B C 1
ATOM 6255 O O . CYS B 1 391 ? 9.109 -10.039 4.473 1 89.5 391 CYS B O 1
ATOM 6257 N N . CYS B 1 392 ? 9.961 -11.688 5.68 1 73.06 392 CYS B N 1
ATOM 6258 C CA . CYS B 1 392 ? 9.414 -12.805 4.918 1 73.06 392 CYS B CA 1
ATOM 6259 C C . CYS B 1 392 ? 8.195 -13.398 5.613 1 73.06 392 CYS B C 1
ATOM 6261 O O . CYS B 1 392 ? 8.07 -13.312 6.836 1 73.06 392 CYS B O 1
#

InterPro domains:
  IPR001096 Peptidase C13, legumain [PF01650] (7-250)
  IPR001096 Peptidase C13, legumain [PIRSF019663] (6-391)
  IPR001096 Peptidase C13, legumain [PR00776] (16-45)
  IPR001096 Peptidase C13, legumain [PR00776] (63-78)
  IPR001096 Peptidase C13, legumain [PR00776] (90-109)
  IPR001096 Peptidase C13, legumain [PR00776] (138-154)
  IPR001096 Peptidase C13, legumain [PTHR12000] (6-391)
  IPR046427 Legumain prodomain superfamily [G3DSA:1.10.132.130] (275-392)
  IPR048501 Legumain, prodomain [cd21115] (277-391)

Foldseek 3Di:
DPQLQQVLLQLLLQQQLVLQPDDLLQDAAADQPQAQCPPPNPHHNFAFQAQVRDGSRPPDDHQHHHPCWEPVNVLCLALVPVVCVVVVGHGQQAFLAAEEEAEEADEFFQQWGDTLPYIGGLQNVLVSLQVCLVRRRYNAYEYEYHYFLQQNSAVVRAAQPSRYKYKYQAHNQGFFKAFNCPHPRDQAGRYTLLSLQLSLVSLQCLQVVNQQVAFLLNSQVRSQVLRPPHGMDMHYHCVNRRGGNCSHRHDPVDPHRCGPCRNPRDRTHPMDGPLCRRLRSLVSQCVPDPDPVSNVVSVVVNVVLVVLLVQLLVLLVQLLVQLVVVDDAPQDFDDPVQLSVLLVLLVVLLCVQPNDCSGHVSNRNSSVSVSVCSRSRRDSVSSSVSSVVRRD/DPQLQQVLLQLLLQQQLVLQPDDLLQDAAADQPQAQCPPPNPHHNFAFQAQVRDGSRPPDDHQHHHPCWEPVNVLCLAVVPVVCVVVVGHGQQAFLAAEEEAEEADEFFQQWGDTLPYIGGLQNVLVSLQVCLVRRRYNAYEYEYHYFLQQNSAVVRAAQPSRYKYKYQAHNQGFFKAFNCPHPRDQAGRYTLLSLQLSLVSLQCLQVVNQQVAFLLNSQVRSQVLRPPHGMDMHYHCVNRRGGNCSHRHDPVDPHRCGPCRNPRDRTHPMDGPLCRRLRSLVSQCVPDPDPVSNVVSVVVNVVLVVLLVQLLVLLVQLLVQLVVVDDAPQDFDDPVQLSVLLVVLVVLLCVQPNDCSGHVSNRNSSVSVSVCSRSRRDSVSSSVSSVVRRD

Radius of gyration: 28.49 Å; Cα contacts (8 Å, |Δi|>4): 1604; chains: 2; bounding box: 65×85×70 Å

Nearest PDB structures (foldseek):
  6dhi-assembly1_C  TM=8.452E-01  e=5.826E-28  Clitoria ternatea
  6dhi-assembly1_A  TM=8.436E-01  e=6.141E-27  Clitoria ternatea
  7f5j-assembly2_B  TM=9.253E-01  e=9.600E-23  Viola philippica
  7f5q-assembly2_B  TM=8.960E-01  e=5.993E-23  Viola philippica
  7fa0-assembly2_B  TM=8.929E-01  e=1.138E-21  Viola philippica

Sequence (784 aa):
MHISHFQADVCHAYHVLRENGIPPENIITMIYDDIAKNTENPFPGKLFNDYQHKDVYAGVKIDYRGENVTADVFLRVLEGDRKLKESGLKVLESGPDDNVFVYFSDHGAPNLIEFPNGLLYAKQLNKTLANMYREKRFKKMVIYIEACYSGSMFRWILPHNVDVWAVTAANPTESSWATFCEDPAITTCLSDEFSYQWMSDTEKASHRGQLFSRSMLDQYLDVKPAVKGSHVMEYGDIKISLLPVGEFQANSTHVGSSGFIGDNSMATRDRSMASHAHLIPLMHQLKRSNSPKQMELAQRRLHRALKLGQMVKETVDEIVEEVTSKSAPSGKPSDVHEHLDCYQNVYDQYKIKCFSIQQVPEVAKELVKLDRLCQQSYDTNVILQSILNTCCMHISHFQADVCHAYHVLRENGIPPENIITMIYDDIAKNTENPFPGKLFNDYQHKDVYAGVKIDYRGENVTADVFLRVLEGDRKLKESGLKVLESGPDDNVFVYFSDHGAPNLIEFPNGLLYAKQLNKTLANMYREKRFKKMVIYIEACYSGSMFRWILPHNVDVWAVTAANPTESSWATFCEDPAITTCLSDEFSYQWMSDTEKASHRGQLFSRSMLDQYLDVKPAVKGSHVMEYGDIKISLLPVGEFQANSTHVGSSGFIGDNSMATRDRSMASHAHLIPLMHQLKRSNSPKQMELAQRRLHRALKLGQMVKETVDEIVEEVTSKSAPSGKPSDVHEHLDCYQNVYDQYKIKCFSIQQVPEVAKELVKLDRLCQQSYDTNVILQSILNTCC

Solvent-accessible surface area (backbone atoms only — not comparable to full-atom values): 39627 Å² total; per-residue (Å²): 105,58,81,49,16,37,57,20,44,51,31,40,50,51,40,48,29,42,41,31,46,39,54,72,90,80,54,86,35,70,41,56,79,68,51,34,74,27,89,83,37,84,50,71,60,39,32,34,52,51,95,80,59,56,61,32,42,66,86,63,72,74,70,30,46,45,89,56,28,24,38,67,50,50,52,36,25,70,69,37,36,63,68,50,39,75,71,72,41,85,46,46,81,55,32,55,85,29,61,42,64,46,78,46,59,42,56,29,21,70,36,28,38,49,38,93,47,57,60,40,42,21,67,60,53,49,52,50,51,51,50,38,47,75,65,37,39,39,48,37,37,40,36,40,36,39,18,21,8,30,26,31,45,36,66,97,64,50,55,58,82,60,48,32,27,36,39,19,27,1,34,46,85,38,51,16,31,27,17,42,45,72,46,92,82,42,49,43,37,17,22,35,39,51,58,51,41,50,52,43,49,51,20,36,29,32,50,68,70,30,32,72,77,34,26,38,43,55,51,47,66,55,34,36,73,70,30,78,78,28,47,51,39,77,47,36,16,67,73,60,31,68,39,35,38,22,66,55,51,31,28,87,82,51,84,76,37,53,31,77,65,23,82,66,68,75,82,86,44,61,67,41,50,48,74,51,46,69,50,42,32,36,52,43,43,40,71,65,41,88,43,71,69,49,30,50,51,25,48,49,52,41,48,51,50,53,49,50,42,50,48,48,50,52,51,51,52,49,30,52,50,49,34,61,72,74,46,68,55,68,75,52,81,52,51,70,66,58,27,53,49,38,38,50,56,45,48,58,52,36,40,51,26,55,59,37,49,70,42,38,55,51,43,29,66,51,44,50,60,58,41,46,44,26,56,48,27,37,56,58,67,50,49,48,52,28,42,45,51,67,37,84,107,59,81,49,16,38,56,21,43,52,31,40,50,50,42,48,29,42,41,30,46,38,55,72,89,78,52,87,34,72,41,56,79,67,53,33,74,26,89,82,36,84,51,70,61,38,32,34,54,50,97,81,59,57,62,32,44,68,87,64,72,74,70,29,48,46,90,56,30,24,38,68,50,50,53,37,24,69,70,36,36,62,69,50,39,72,71,72,40,85,48,46,81,55,33,54,86,29,61,42,63,46,78,47,61,42,55,29,22,71,36,28,37,48,37,93,47,57,61,40,41,22,67,58,52,49,51,50,51,50,52,37,47,75,66,37,38,37,46,38,35,40,37,39,36,40,18,20,7,32,26,31,46,35,66,95,64,50,57,57,81,59,48,33,28,36,38,19,28,2,35,46,86,38,51,17,31,28,18,41,45,72,47,92,79,43,50,43,37,16,22,36,39,52,56,52,41,50,53,44,50,51,20,37,29,29,50,67,69,32,33,71,79,34,25,38,44,55,52,48,65,55,34,37,72,70,28,78,77,28,48,52,39,76,47,36,17,66,73,60,32,68,38,34,39,25,67,55,50,32,28,89,82,50,83,75,37,53,32,76,66,22,81,66,68,73,82,84,43,60,65,41,49,47,74,51,46,68,52,42,33,36,52,42,43,38,70,64,40,88,43,72,68,49,30,51,50,26,46,51,52,42,49,51,51,52,50,52,42,51,49,48,50,51,51,49,51,50,31,52,49,48,34,60,72,76,46,66,56,69,75,51,82,50,52,70,66,57,25,52,50,39,37,51,55,44,49,57,51,36,41,51,25,54,58,37,49,68,42,38,54,52,42,30,66,52,43,52,60,58,41,47,43,26,55,46,27,38,56,59,67,51,48,48,51,28,43,44,51,68,36,84